Protein AF-A0A1Q3DV43-F1 (afdb_monomer_lite)

Organism: Lentinula edodes (NCBI:txid5353)

Secondary structure (DSSP, 8-state):
-PPPPPHHHHHHHHHTSPP--STT-HHHHHHHHHHTT-HHHHHHTT-HHHHHHHHHHH-----HHHHHHHHHHTTT-HHHHHHHHHHHHHHHHHHHHHHHH-STTHHHHHHHHHTTGGGGHHHHHHHTT---TTSS------S------HHHHHHHHHHHHHHHHHHHHHHHHHHHTT-TTS-HHHHHHGGGGGGT--HHHHHHHHHHHHHHHHHHHHHTT---STTSTT--HHHHHHHHHHHHHHTT--PPP-SSS---EEE--S-TTS--EEE-TTSSS-EEETTTHHHHHHHTTT--GGGGGGTSSPPPHHHHHHHHHHHHHHHTTSTTS-HHHHHHHHHHHHHHHHHHH--GGGHHHHHHH--HHHIIIIIIIIIHHHTTT-HHHHHHHHHHHHHHHHHHHHHHH------SSSS----TT-EEEETTT--EEEEEEEESS--S-HHHHHHTTGGGSTTTTSS-EEEEEETTS-EEEEEGGGEEE-TT--HHHHHHHHHH-TTHHHH-----PPP-----------------------PPPPPP-----------------------------PPPPPPPPP-----------------PPPSS-EEEEEEEEGGGTEEEEEES---SS-PPPSEEEEEEE-TT-TT-EEEEEEESSTTSPEEEEEEE--TT-SSPPEEEETTEEEEHHHHEEEPTTSSEEEE--TT----EEEE-TTTTS-EEEESSSS--GGGEEEEEE---S---TTS--PPPEEEE-TTGGGGHHHHHHHHHHHHHHHH--

Radius of gyration: 36.52 Å; chains: 1; bounding box: 99×92×123 Å

pLDDT: mean 77.63, std 21.41, range [22.72, 97.81]

Foldseek 3Di:
DPPDDDLVVLLVVLLVQAADQAPPRPSVVVLVVLLVPDDSSVVSSQQQVSLVNNCVRNQVWADPVVLVVQCVVCVNRSVSSVVVLVVVLVLLVVLLCCLQAALFCNLVSLQVNLVRQRSNQSSLCSQLVPPPPPPDDPPDPDDDPDPRFPLSNLSSLLSLLLSLLLVLLQLLLCVLVVNQPRDLLQNVLSLCSLVSDDSVVSVVVVVVLVVVLVVQCVVVVADPDPPDPRHDPQVSQLSSLVSCVVVVDAFLDDDPDGDWDWDDDPDPVDDTWIAPSHDPDGIGGPPPRQQVVCVVVVHHPVCSVVPPDDDDNLVVQLVVLVSLVVCLPPPPDDPVVNLSSQLSSLLSCCLNPVDLLSLVVNLVSDALSNLSGNQLNRSLVSSPPNVVSSVSSVVSSVVRNVVSSVVSPDDADPDPPPADDDDQQWWWAFQPPRFIKGFLHKDQFDPDDPVVLVVVVQCVQPCRRNHMWTFIATLQRDTDIGGPSRTGTPPPDDPVRVVSSCVSHVCSSVSPGNPDDDDPPPPPDDDDDDDDDDDDDDDDDDDDDDDDDDDDDDDDDDDDDDDDDDDDDDDDDDDDDDDDDDDDDDDDDDDDDDDDDPDDPPPPQDPWKFKWFFADDPVQQWTFTATPDDPPDPDQGQWIWHWDAPPVQRQKIKIWIAGRDDPHDTQWIWIDHQPSDPDQTWIGHPNDIDRCCVQWPDDPPFLKIWGHDPPDPFIKIWHDPVVQQKIWIFRDPPPDPVRTAKIWGCDPDDDDPPDDDDGTMIIGGSNNVVVVSSCVVNVVVSVVVVVSD

Structure (mmCIF, N/CA/C/O backbone):
data_AF-A0A1Q3DV43-F1
#
_entry.id   AF-A0A1Q3DV43-F1
#
loop_
_atom_site.group_PDB
_atom_site.id
_atom_site.type_symbol
_atom_site.label_atom_id
_atom_site.label_alt_id
_atom_site.label_comp_id
_atom_site.label_asym_id
_atom_site.label_entity_id
_atom_site.label_seq_id
_atom_site.pdbx_PDB_ins_code
_atom_site.Cartn_x
_atom_site.Cartn_y
_atom_site.Cartn_z
_atom_site.occupancy
_atom_site.B_iso_or_equiv
_atom_site.auth_seq_id
_atom_site.auth_comp_id
_atom_site.auth_asym_id
_atom_site.auth_atom_id
_atom_site.pdbx_PDB_model_num
ATOM 1 N N . MET A 1 1 ? -45.511 12.039 -45.034 1.00 40.31 1 MET A N 1
ATOM 2 C CA . MET A 1 1 ? -44.792 12.612 -43.877 1.00 40.31 1 MET A CA 1
ATOM 3 C C . MET A 1 1 ? -45.133 11.762 -42.671 1.00 40.31 1 MET A C 1
ATOM 5 O O . MET A 1 1 ? -46.310 11.654 -42.360 1.00 40.31 1 MET A O 1
ATOM 9 N N . VAL A 1 2 ? -44.156 11.096 -42.056 1.00 40.94 2 VAL A N 1
ATOM 10 C CA . VAL A 1 2 ? -44.375 10.449 -40.751 1.00 40.94 2 VAL A CA 1
ATOM 11 C C . VAL A 1 2 ? -44.588 11.582 -39.735 1.00 40.94 2 VAL A C 1
ATOM 13 O O . VAL A 1 2 ? -43.792 12.524 -39.760 1.00 40.94 2 VAL A O 1
ATOM 16 N N . PRO A 1 3 ? -45.652 11.574 -38.912 1.00 54.53 3 PRO A N 1
ATOM 17 C CA . PRO A 1 3 ? -45.857 12.619 -37.914 1.00 54.53 3 PRO A CA 1
ATOM 18 C C . PRO A 1 3 ? -44.654 12.661 -36.966 1.00 54.53 3 PRO A C 1
ATOM 20 O O . PRO A 1 3 ? -44.199 11.620 -36.490 1.00 54.53 3 PRO A O 1
ATOM 23 N N . SER A 1 4 ? -44.109 13.855 -36.719 1.00 72.25 4 SER A N 1
ATOM 24 C CA . SER A 1 4 ? -43.036 14.030 -35.741 1.00 72.25 4 SER A CA 1
ATOM 25 C C . SER A 1 4 ? -43.563 13.622 -34.370 1.00 72.25 4 SER A C 1
ATOM 27 O O . SER A 1 4 ? -44.559 14.182 -33.906 1.00 72.25 4 SER A O 1
ATOM 29 N N . LEU A 1 5 ? -42.916 12.643 -33.739 1.00 82.06 5 LEU A N 1
ATOM 30 C CA . LEU A 1 5 ? -43.248 12.240 -32.376 1.00 82.06 5 LEU A CA 1
ATOM 31 C C . LEU A 1 5 ? -43.196 13.470 -31.450 1.00 82.06 5 LEU A C 1
ATOM 33 O O . LEU A 1 5 ? -42.259 14.260 -31.578 1.00 82.06 5 LEU A O 1
ATOM 37 N N . PRO A 1 6 ? -44.162 13.645 -30.532 1.00 89.38 6 PRO A N 1
ATOM 38 C CA . PRO A 1 6 ? -44.110 14.711 -29.536 1.00 89.38 6 PRO A CA 1
ATOM 39 C C . PRO A 1 6 ? -42.830 14.646 -28.694 1.00 89.38 6 PRO A C 1
ATOM 41 O O . PRO A 1 6 ? -42.281 13.561 -28.480 1.00 89.38 6 PRO A O 1
ATOM 44 N N . LEU A 1 7 ? -42.394 15.796 -28.168 1.00 88.12 7 LEU A N 1
ATOM 45 C CA . LEU A 1 7 ? -41.196 15.898 -27.328 1.00 88.12 7 LEU A CA 1
ATOM 46 C C . LEU A 1 7 ? -41.232 14.890 -26.169 1.00 88.12 7 LEU A C 1
ATOM 48 O O . LEU A 1 7 ? -40.275 14.145 -25.990 1.00 88.12 7 LEU A O 1
ATOM 52 N N . ASP A 1 8 ? -42.358 14.786 -25.462 1.00 89.19 8 ASP A N 1
ATOM 53 C CA . ASP A 1 8 ? -42.520 13.869 -24.324 1.00 89.19 8 ASP A CA 1
ATOM 54 C C . ASP A 1 8 ? -42.320 12.396 -24.709 1.00 89.19 8 ASP A C 1
ATOM 56 O O . ASP A 1 8 ? -41.746 11.615 -23.949 1.00 89.19 8 ASP A O 1
ATOM 60 N N . VAL A 1 9 ? -42.734 12.013 -25.923 1.00 90.25 9 VAL A N 1
ATOM 61 C CA . VAL A 1 9 ? -42.549 10.650 -26.438 1.00 90.25 9 VAL A CA 1
ATOM 62 C C . VAL A 1 9 ? -41.079 10.398 -26.762 1.00 90.25 9 VAL A C 1
ATOM 64 O O . VAL A 1 9 ? -40.551 9.344 -26.418 1.00 90.25 9 VAL A O 1
ATOM 67 N N . LEU A 1 10 ? -40.388 11.368 -27.368 1.00 89.88 10 LEU A N 1
ATOM 68 C CA . LEU A 1 10 ? -38.948 11.267 -27.631 1.00 89.88 10 LEU A CA 1
ATOM 69 C C . LEU A 1 10 ? -38.138 11.187 -26.338 1.00 89.88 10 LEU A C 1
ATOM 71 O O . LEU A 1 10 ? -37.219 10.380 -26.240 1.00 89.88 10 LEU A O 1
ATOM 75 N N . VAL A 1 11 ? -38.508 11.976 -25.334 1.00 90.88 11 VAL A N 1
ATOM 76 C CA . VAL A 1 11 ? -37.910 11.924 -23.999 1.00 90.88 11 VAL A CA 1
ATOM 77 C C . VAL A 1 11 ? -38.107 10.541 -23.391 1.00 90.88 11 VAL A C 1
ATOM 79 O O . VAL A 1 11 ? -37.136 9.928 -22.953 1.00 90.88 11 VAL A O 1
ATOM 82 N N . HIS A 1 12 ? -39.331 10.006 -23.432 1.00 91.56 12 HIS A N 1
ATOM 83 C CA . HIS A 1 12 ? -39.619 8.672 -22.915 1.00 91.56 12 HIS A CA 1
ATOM 84 C C . HIS A 1 12 ? -38.828 7.575 -23.641 1.00 91.56 12 HIS A C 1
ATOM 86 O O . HIS A 1 12 ? -38.347 6.654 -22.987 1.00 91.56 12 HIS A O 1
ATOM 92 N N . ILE A 1 13 ? -38.636 7.694 -24.962 1.00 91.31 13 ILE A N 1
ATOM 93 C CA . ILE A 1 13 ? -37.785 6.792 -25.754 1.00 91.31 13 ILE A CA 1
ATOM 94 C C . ILE A 1 13 ? -36.325 6.879 -25.297 1.00 91.31 13 ILE A C 1
ATOM 96 O O . ILE A 1 13 ? -35.699 5.845 -25.074 1.00 91.31 13 ILE A O 1
ATOM 100 N N . LEU A 1 14 ? -35.779 8.088 -25.130 1.00 91.06 14 LEU A N 1
ATOM 101 C CA . LEU A 1 14 ? -34.397 8.263 -24.678 1.00 91.06 14 LEU A CA 1
ATOM 102 C C . LEU A 1 14 ? -34.182 7.720 -23.257 1.00 91.06 14 LEU A C 1
ATOM 104 O O . LEU A 1 14 ? -33.127 7.155 -22.994 1.00 91.06 14 LEU A O 1
ATOM 108 N N . TYR A 1 15 ? -35.185 7.793 -22.375 1.00 91.00 15 TYR A N 1
ATOM 109 C CA . TYR A 1 15 ? -35.143 7.169 -21.045 1.00 91.00 15 TYR A CA 1
ATOM 110 C C . TYR A 1 15 ? -35.085 5.635 -21.067 1.00 91.00 15 TYR A C 1
ATOM 112 O O . TYR A 1 15 ? -34.677 5.036 -20.075 1.00 91.00 15 TYR A O 1
ATOM 120 N N . GLN A 1 16 ? -35.471 4.983 -22.170 1.00 90.94 16 GLN A N 1
ATOM 121 C CA . GLN A 1 16 ? -35.326 3.527 -22.308 1.00 90.94 16 GLN A CA 1
ATOM 122 C C . GLN A 1 16 ? -33.887 3.106 -22.635 1.00 90.94 16 GLN A C 1
ATOM 124 O O . GLN A 1 16 ? -33.579 1.913 -22.615 1.00 90.94 16 GLN A O 1
ATOM 129 N N . ILE A 1 17 ? -32.998 4.052 -22.959 1.00 88.81 17 ILE A N 1
ATOM 130 C CA . ILE A 1 17 ? -31.595 3.754 -23.238 1.00 88.81 17 ILE A CA 1
ATOM 131 C C . ILE A 1 17 ? -30.898 3.421 -21.906 1.00 88.81 17 ILE A C 1
ATOM 133 O O . ILE A 1 17 ? -30.804 4.282 -21.032 1.00 88.81 17 ILE A O 1
ATOM 137 N N . PRO A 1 18 ? -30.371 2.196 -21.726 1.00 88.12 18 PRO A N 1
ATOM 138 C CA . PRO A 1 18 ? -29.848 1.772 -20.435 1.00 88.12 18 PRO A CA 1
ATOM 139 C C . PRO A 1 18 ? -28.555 2.522 -20.080 1.00 88.12 18 PRO A C 1
ATOM 141 O O . PRO A 1 18 ? -27.679 2.675 -20.940 1.00 88.12 18 PRO A O 1
ATOM 144 N N . PRO A 1 19 ? -28.365 2.956 -18.825 1.00 86.88 19 PRO A N 1
ATOM 145 C CA . PRO A 1 19 ? -27.087 3.494 -18.385 1.00 86.88 19 PRO A CA 1
ATOM 146 C C . PRO A 1 19 ? -26.005 2.405 -18.357 1.00 86.88 19 PRO A C 1
ATOM 148 O O . PRO A 1 19 ? -26.285 1.240 -18.083 1.00 86.88 19 PRO A O 1
ATOM 151 N N . SER A 1 20 ? -24.756 2.774 -18.656 1.00 83.00 20 SER A N 1
ATOM 152 C CA . SER A 1 20 ? -23.615 1.849 -18.651 1.00 83.00 20 SER A CA 1
ATOM 153 C C . SER A 1 20 ? -22.357 2.544 -18.123 1.00 83.00 20 SER A C 1
ATOM 155 O O . SER A 1 20 ? -22.165 3.748 -18.321 1.00 83.00 20 SER A O 1
ATOM 157 N N . ARG A 1 21 ? -21.517 1.766 -17.427 1.00 81.06 21 ARG A N 1
ATOM 158 C CA . ARG A 1 21 ? -20.195 2.184 -16.931 1.00 81.06 21 ARG A CA 1
ATOM 159 C C . ARG A 1 21 ? -19.123 2.155 -18.016 1.00 81.06 21 ARG A C 1
ATOM 161 O O . ARG A 1 21 ? -18.075 2.760 -17.832 1.00 81.06 21 ARG A O 1
ATOM 168 N N . ASP A 1 22 ? -19.352 1.497 -19.145 1.00 73.25 22 ASP A N 1
ATOM 169 C CA . ASP A 1 22 ? -18.291 1.236 -20.117 1.00 73.25 22 ASP A CA 1
ATOM 170 C C . ASP A 1 22 ? -17.782 2.524 -20.770 1.00 73.25 22 ASP A C 1
ATOM 172 O O . ASP A 1 22 ? -18.545 3.456 -21.043 1.00 73.25 22 ASP A O 1
ATOM 176 N N . LEU A 1 23 ? -16.472 2.574 -21.039 1.00 61.72 23 LEU A N 1
ATOM 177 C CA . LEU A 1 23 ? -15.808 3.695 -21.722 1.00 61.72 23 LEU A CA 1
ATOM 178 C C . LEU A 1 23 ? -16.489 4.043 -23.059 1.00 61.72 23 LEU A C 1
ATOM 180 O O . LEU A 1 23 ? -16.610 5.218 -23.422 1.00 61.72 23 LEU A O 1
ATOM 184 N N . ASP A 1 24 ? -16.974 2.991 -23.721 1.00 61.47 24 ASP A N 1
ATOM 185 C CA . ASP A 1 24 ? -17.578 2.969 -25.046 1.00 61.47 24 ASP A CA 1
ATOM 186 C C . ASP A 1 24 ? -19.083 2.696 -24.991 1.00 61.47 24 ASP A C 1
ATOM 188 O O . ASP A 1 24 ? -19.646 2.079 -25.892 1.00 61.47 24 ASP A O 1
ATOM 192 N N . SER A 1 25 ? -19.750 3.175 -23.935 1.00 68.81 25 SER A N 1
ATOM 193 C CA . SER A 1 25 ? -21.193 3.028 -23.767 1.00 68.81 25 SER A CA 1
ATOM 194 C C . SER A 1 25 ? -21.951 3.479 -25.025 1.00 68.81 25 SER A C 1
ATOM 196 O O . SER A 1 25 ? -22.113 4.677 -25.294 1.00 68.81 25 SER A O 1
ATOM 198 N N . ILE A 1 26 ? -22.435 2.499 -25.798 1.00 79.50 26 ILE A N 1
ATOM 199 C CA . ILE A 1 26 ? -23.274 2.696 -26.989 1.00 79.50 26 ILE A CA 1
ATOM 200 C C . ILE A 1 26 ? -24.463 3.590 -26.626 1.00 79.50 26 ILE A C 1
ATOM 202 O O . ILE A 1 26 ? -24.844 4.459 -27.408 1.00 79.50 26 ILE A O 1
ATOM 206 N N . SER A 1 27 ? -24.980 3.446 -25.406 1.00 86.31 27 SER A N 1
ATOM 207 C CA . SER A 1 27 ? -26.044 4.257 -24.828 1.00 86.31 27 SER A CA 1
ATOM 208 C C . SER A 1 27 ? -25.761 5.756 -24.890 1.00 86.31 27 SER A C 1
ATOM 210 O O . SER A 1 27 ? -26.508 6.509 -25.511 1.00 86.31 27 SER A O 1
ATOM 212 N N . VAL A 1 28 ? -24.649 6.206 -24.305 1.00 87.94 28 VAL A N 1
ATOM 213 C CA . VAL A 1 28 ? -24.319 7.639 -24.253 1.00 87.94 28 VAL A CA 1
ATOM 214 C C . VAL A 1 28 ? -23.995 8.172 -25.645 1.00 87.94 28 VAL A C 1
ATOM 216 O O . VAL A 1 28 ? -24.429 9.269 -25.997 1.00 87.94 28 VAL A O 1
ATOM 219 N N . ARG A 1 29 ? -23.299 7.383 -26.477 1.00 87.81 29 ARG A N 1
ATOM 220 C CA . ARG A 1 29 ? -23.066 7.740 -27.886 1.00 87.81 29 ARG A CA 1
ATOM 221 C C . ARG A 1 29 ? -24.382 7.927 -28.634 1.00 87.81 29 ARG A C 1
ATOM 223 O O . ARG A 1 29 ? -24.513 8.900 -29.366 1.00 87.81 29 ARG A O 1
ATOM 230 N N . THR A 1 30 ? -25.359 7.050 -28.412 1.00 90.00 30 THR A N 1
ATOM 231 C CA . THR A 1 30 ? -26.688 7.133 -29.031 1.00 90.00 30 THR A CA 1
ATOM 232 C C . THR A 1 30 ? -27.394 8.426 -28.635 1.00 90.00 30 THR A C 1
ATOM 234 O O . THR A 1 30 ? -27.840 9.157 -29.513 1.00 90.00 30 THR A O 1
ATOM 237 N N . ILE A 1 31 ? -27.412 8.778 -27.345 1.00 91.38 31 ILE A N 1
ATOM 238 C CA . ILE A 1 31 ? -28.030 10.028 -26.864 1.00 91.38 31 ILE A CA 1
ATOM 239 C C . ILE A 1 31 ? -27.351 11.259 -27.485 1.00 91.38 31 ILE A C 1
ATOM 241 O O . ILE A 1 31 ? -28.027 12.189 -27.934 1.00 91.38 31 ILE A O 1
ATOM 245 N N . VAL A 1 32 ? -26.015 11.263 -27.559 1.00 90.12 32 VAL A N 1
ATOM 246 C CA . VAL A 1 32 ? -25.258 12.346 -28.206 1.00 90.12 32 VAL A CA 1
ATOM 247 C C . VAL A 1 32 ? -25.590 12.426 -29.695 1.00 90.12 32 VAL A C 1
ATOM 249 O O . VAL A 1 32 ? -25.884 13.515 -30.179 1.00 90.12 32 VAL A O 1
ATOM 252 N N . GLN A 1 33 ? -25.616 11.303 -30.415 1.00 91.25 33 GLN A N 1
ATOM 253 C CA . GLN A 1 33 ? -25.969 11.279 -31.838 1.00 91.25 33 GLN A CA 1
ATOM 254 C C . GLN A 1 33 ? -27.402 11.762 -32.076 1.00 91.25 33 GLN A C 1
ATOM 256 O O . GLN A 1 33 ? -27.610 12.601 -32.948 1.00 91.25 33 GLN A O 1
ATOM 261 N N . CYS A 1 34 ? -28.370 11.347 -31.250 1.00 90.62 34 CYS A N 1
ATOM 262 C CA . CYS A 1 34 ? -29.734 11.877 -31.277 1.00 90.62 34 CYS A CA 1
ATOM 263 C C . CYS A 1 34 ? -29.728 13.409 -31.184 1.00 90.62 34 CYS A C 1
ATOM 265 O O . CYS A 1 34 ? -30.357 14.072 -32.006 1.00 90.62 34 CYS A O 1
ATOM 267 N N . SER A 1 35 ? -28.944 13.991 -30.272 1.00 91.19 35 SER A N 1
ATOM 268 C CA . SER A 1 35 ? -28.867 15.451 -30.118 1.00 91.19 35 SER A CA 1
ATOM 269 C C . SER A 1 35 ? -28.347 16.209 -31.355 1.00 91.19 35 SER A C 1
ATOM 271 O O . SER A 1 35 ? -28.596 17.410 -31.497 1.00 91.19 35 SER A O 1
ATOM 273 N N . LEU A 1 36 ? -27.650 15.511 -32.259 1.00 91.94 36 LEU A N 1
ATOM 274 C CA . LEU A 1 36 ? -27.108 16.055 -33.506 1.00 91.94 36 LEU A CA 1
ATOM 275 C C . LEU A 1 36 ? -28.077 15.933 -34.695 1.00 91.94 36 LEU A C 1
ATOM 277 O O . LEU A 1 36 ? -27.803 16.501 -35.747 1.00 91.94 36 LEU A O 1
ATOM 281 N N . THR A 1 37 ? -29.206 15.233 -34.541 1.00 89.88 37 THR A N 1
ATOM 282 C CA . THR A 1 37 ? -30.134 14.942 -35.653 1.00 89.88 37 THR A CA 1
ATOM 283 C C . THR A 1 37 ? -31.034 16.121 -36.040 1.00 89.88 37 THR A C 1
ATOM 285 O O . THR A 1 37 ? -31.068 16.510 -37.204 1.00 89.88 37 THR A O 1
ATOM 288 N N . ASN A 1 38 ? -31.783 16.694 -35.092 1.00 88.69 38 ASN A N 1
ATOM 289 C CA . ASN A 1 38 ? -32.660 17.851 -35.294 1.00 88.69 38 ASN A CA 1
ATOM 290 C C . ASN A 1 38 ? -32.921 18.601 -33.972 1.00 88.69 38 ASN A C 1
ATOM 292 O O . ASN A 1 38 ? -32.460 18.181 -32.909 1.00 88.69 38 ASN A O 1
ATOM 296 N N . THR A 1 39 ? -33.647 19.722 -34.034 1.00 90.00 39 THR A N 1
ATOM 297 C CA . THR A 1 39 ? -33.955 20.572 -32.868 1.00 90.00 39 THR A CA 1
ATOM 298 C C . THR A 1 39 ? -34.746 19.835 -31.788 1.00 90.00 39 THR A C 1
ATOM 300 O O . THR A 1 39 ? -34.383 19.915 -30.620 1.00 90.00 39 THR A O 1
ATOM 303 N N . LEU A 1 40 ? -35.752 19.047 -32.171 1.00 90.50 40 LEU A N 1
ATOM 304 C CA . LEU A 1 40 ? -36.616 18.334 -31.231 1.00 90.50 40 LEU A CA 1
ATOM 305 C C . LEU A 1 40 ? -35.863 17.231 -30.463 1.00 90.50 40 LEU A C 1
ATOM 307 O O . LEU A 1 40 ? -35.984 17.121 -29.246 1.00 90.50 40 LEU A O 1
ATOM 311 N N . PHE A 1 41 ? -35.012 16.451 -31.139 1.00 91.00 41 PHE A N 1
ATOM 312 C CA . PHE A 1 41 ? -34.128 15.491 -30.467 1.00 91.00 41 PHE A CA 1
ATOM 313 C C . PHE A 1 41 ? -33.038 16.175 -29.640 1.00 91.00 41 PHE A C 1
ATOM 315 O O . PHE A 1 41 ? -32.625 15.636 -28.613 1.00 91.00 41 PHE A O 1
ATOM 322 N N . ARG A 1 42 ? -32.552 17.346 -30.066 1.00 92.94 42 ARG A N 1
ATOM 323 C CA . ARG A 1 42 ? -31.593 18.135 -29.284 1.00 92.94 42 ARG A CA 1
ATOM 324 C C . ARG A 1 42 ? -32.200 18.585 -27.962 1.00 92.94 42 ARG A C 1
ATOM 326 O O . ARG A 1 42 ? -31.528 18.464 -26.941 1.00 92.94 42 ARG A O 1
ATOM 333 N N . GLU A 1 43 ? -33.443 19.055 -27.987 1.00 92.44 43 GLU A N 1
ATOM 334 C CA . GLU A 1 43 ? -34.212 19.415 -26.794 1.00 92.44 43 GLU A CA 1
ATOM 335 C C . GLU A 1 43 ? -34.456 18.189 -25.905 1.00 92.44 43 GLU A C 1
ATOM 337 O O . GLU A 1 43 ? -34.114 18.222 -24.722 1.00 92.44 43 GLU A O 1
ATOM 342 N N . ALA A 1 44 ? -34.913 17.069 -26.476 1.00 92.38 44 ALA A N 1
ATOM 343 C CA . ALA A 1 44 ? -35.125 15.825 -25.730 1.00 92.38 44 ALA A CA 1
ATOM 344 C C . ALA A 1 44 ? -33.836 15.319 -25.049 1.00 92.38 44 ALA A C 1
ATOM 346 O O . ALA A 1 44 ? -33.826 15.000 -23.861 1.00 92.38 44 ALA A O 1
ATOM 347 N N . ALA A 1 45 ? -32.712 15.309 -25.773 1.00 93.38 45 ALA A N 1
ATOM 348 C CA . ALA A 1 45 ? -31.405 14.891 -25.264 1.00 93.38 45 ALA A CA 1
ATOM 349 C C . ALA A 1 45 ? -30.722 15.948 -24.368 1.00 93.38 45 ALA A C 1
ATOM 351 O O . ALA A 1 45 ? -29.613 15.727 -23.866 1.00 93.38 45 ALA A O 1
ATOM 352 N N . ALA A 1 46 ? -31.316 17.131 -24.187 1.00 91.94 46 ALA A N 1
ATOM 353 C CA . ALA A 1 46 ? -30.820 18.160 -23.276 1.00 91.94 46 ALA A CA 1
ATOM 354 C C . ALA A 1 46 ? -31.409 18.057 -21.862 1.00 91.94 46 ALA A C 1
ATOM 356 O O . ALA A 1 46 ? -30.879 18.708 -20.962 1.00 91.94 46 ALA A O 1
ATOM 357 N N . ILE A 1 47 ? -32.435 17.225 -21.646 1.00 92.81 47 ILE A N 1
ATOM 358 C CA . ILE A 1 47 ? -33.106 17.093 -20.347 1.00 92.81 47 ILE A CA 1
ATOM 359 C C . ILE A 1 47 ? -32.132 16.596 -19.270 1.00 92.81 47 ILE A C 1
ATOM 361 O O . ILE A 1 47 ? -31.628 15.479 -19.384 1.00 92.81 47 ILE A O 1
ATOM 365 N N . PRO A 1 48 ? -31.891 17.359 -18.185 1.00 92.62 48 PRO A N 1
ATOM 366 C CA . PRO A 1 48 ? -30.920 16.977 -17.159 1.00 92.62 48 PRO A CA 1
ATOM 367 C C . PRO A 1 48 ? -31.223 15.629 -16.493 1.00 92.62 48 PRO A C 1
ATOM 369 O O . PRO A 1 48 ? -30.321 14.821 -16.304 1.00 92.62 48 PRO A O 1
ATOM 372 N N . ALA A 1 49 ? -32.487 15.344 -16.181 1.00 90.69 49 ALA A N 1
ATOM 373 C CA . ALA A 1 49 ? -32.869 14.111 -15.493 1.00 90.69 49 ALA A CA 1
ATOM 374 C C . ALA A 1 49 ? -32.576 12.831 -16.307 1.00 90.69 49 ALA A C 1
ATOM 376 O O . ALA A 1 49 ? -32.403 11.772 -15.709 1.00 90.69 49 ALA A O 1
ATOM 377 N N . LEU A 1 50 ? -32.458 12.917 -17.641 1.00 91.50 50 LEU A N 1
ATOM 378 C CA . LEU A 1 50 ? -31.975 11.812 -18.477 1.00 91.50 50 LEU A CA 1
ATOM 379 C C . LEU A 1 50 ? -30.519 11.475 -18.123 1.00 91.50 50 LEU A C 1
ATOM 381 O O . LEU A 1 50 ? -30.162 10.323 -17.904 1.00 91.50 50 LEU A O 1
ATOM 385 N N . TRP A 1 51 ? -29.675 12.501 -18.001 1.00 93.75 51 TRP A N 1
ATOM 386 C CA . TRP A 1 51 ? -28.242 12.355 -17.741 1.00 93.75 51 TRP A CA 1
ATOM 387 C C . TRP A 1 51 ? -27.918 11.950 -16.303 1.00 93.75 51 TRP A C 1
ATOM 389 O O . TRP A 1 51 ? -26.855 11.380 -16.074 1.00 93.75 51 TRP A O 1
ATOM 399 N N . GLN A 1 52 ? -28.819 12.190 -15.345 1.00 94.12 52 GLN A N 1
ATOM 400 C CA . GLN A 1 52 ? -28.626 11.806 -13.944 1.00 94.12 52 GLN A CA 1
ATOM 401 C C . GLN A 1 52 ? -28.360 10.303 -13.788 1.00 94.12 52 GLN A C 1
ATOM 403 O O . GLN A 1 52 ? -27.413 9.915 -13.108 1.00 94.12 52 GLN A O 1
ATOM 408 N N . GLN A 1 53 ? -29.156 9.458 -14.450 1.00 90.12 53 GLN A N 1
ATOM 409 C CA . GLN A 1 53 ? -29.012 8.001 -14.365 1.00 90.12 53 GLN A CA 1
ATOM 410 C C . GLN A 1 53 ? -27.679 7.534 -14.964 1.00 90.12 53 GLN A C 1
ATOM 412 O O . GLN A 1 53 ? -26.980 6.715 -14.371 1.00 90.12 53 GLN A O 1
ATOM 417 N N . HIS A 1 54 ? -27.281 8.104 -16.106 1.00 91.00 54 HIS A N 1
ATOM 418 C CA . HIS A 1 54 ? -25.979 7.823 -16.716 1.00 91.00 54 HIS A CA 1
ATOM 419 C C . HIS A 1 54 ? -24.815 8.289 -15.837 1.00 91.00 54 HIS A C 1
ATOM 421 O O . HIS A 1 54 ? -23.812 7.585 -15.732 1.00 91.00 54 HIS A O 1
ATOM 427 N N . TYR A 1 55 ? -24.953 9.448 -15.188 1.00 93.50 55 TYR A N 1
ATOM 428 C CA . TYR A 1 55 ? -23.951 9.985 -14.275 1.00 93.50 55 TYR A CA 1
ATOM 429 C C . TYR A 1 55 ? -23.742 9.072 -13.070 1.00 93.50 55 TYR A C 1
ATOM 431 O O . TYR A 1 55 ? -22.622 8.644 -12.828 1.00 93.50 55 TYR A O 1
ATOM 439 N N . GLN A 1 56 ? -24.819 8.728 -12.362 1.00 92.25 56 GLN A N 1
ATOM 440 C CA . GLN A 1 56 ? -24.767 7.929 -11.135 1.00 92.25 56 GLN A CA 1
ATOM 441 C C . GLN A 1 56 ? -24.280 6.496 -11.373 1.00 92.25 56 GLN A C 1
ATOM 443 O O . GLN A 1 56 ? -23.631 5.916 -10.511 1.00 92.25 56 GLN A O 1
ATOM 448 N N . VAL A 1 57 ? -24.573 5.916 -12.541 1.00 90.00 57 VAL A N 1
ATOM 449 C CA . VAL A 1 57 ? -24.055 4.588 -12.897 1.00 90.00 57 VAL A CA 1
ATOM 450 C C . VAL A 1 57 ? -22.566 4.653 -13.234 1.00 90.00 57 VAL A C 1
ATOM 452 O O . VAL A 1 57 ? -21.798 3.789 -12.808 1.00 90.00 57 VAL A O 1
ATOM 455 N N . ARG A 1 58 ? -22.132 5.670 -13.990 1.00 90.31 58 ARG A N 1
ATOM 456 C CA . ARG A 1 58 ? -20.737 5.792 -14.431 1.00 90.31 58 ARG A CA 1
ATOM 457 C C . ARG A 1 58 ? -19.788 6.263 -13.328 1.00 90.31 58 ARG A C 1
ATOM 459 O O . ARG A 1 58 ? -18.668 5.768 -13.269 1.00 90.31 58 ARG A O 1
ATOM 466 N N . TYR A 1 59 ? -20.213 7.204 -12.496 1.00 92.75 59 TYR A N 1
ATOM 467 C CA . TYR A 1 59 ? -19.371 7.856 -11.498 1.00 92.75 59 TYR A CA 1
ATOM 468 C C . TYR A 1 59 ? -19.856 7.497 -10.099 1.00 92.75 59 TYR A C 1
ATOM 470 O O . TYR A 1 59 ? -20.844 8.048 -9.617 1.00 92.75 59 TYR A O 1
ATOM 478 N N . LEU A 1 60 ? -19.167 6.543 -9.476 1.00 91.69 60 LEU A N 1
ATOM 479 C CA . LEU A 1 60 ? -19.452 6.092 -8.113 1.00 91.69 60 LEU A CA 1
ATOM 480 C C . LEU A 1 60 ? -18.591 6.832 -7.095 1.00 91.69 60 LEU A C 1
ATOM 482 O O . LEU A 1 60 ? -18.984 6.949 -5.939 1.00 91.69 60 LEU A O 1
ATOM 486 N N . HIS A 1 61 ? -17.438 7.332 -7.536 1.00 93.06 61 HIS A N 1
ATOM 487 C CA . HIS A 1 61 ? -16.435 7.944 -6.689 1.00 93.06 61 HIS A CA 1
ATOM 488 C C . HIS A 1 61 ? -16.117 9.351 -7.205 1.00 93.06 61 HIS A C 1
ATOM 490 O O . HIS A 1 61 ? -16.053 9.616 -8.414 1.00 93.06 61 HIS A O 1
ATOM 496 N N . ALA A 1 62 ? -15.940 10.280 -6.274 1.00 93.81 62 ALA A N 1
ATOM 497 C CA . ALA A 1 62 ? -15.579 11.657 -6.569 1.00 93.81 62 ALA A CA 1
ATOM 498 C C . ALA A 1 62 ? -14.928 12.297 -5.346 1.00 93.81 62 ALA A C 1
ATOM 500 O O . ALA A 1 62 ? -15.198 11.917 -4.206 1.00 93.81 62 ALA A O 1
ATOM 501 N N . ASN A 1 63 ? -14.111 13.320 -5.580 1.00 93.50 63 ASN A N 1
ATOM 502 C CA . ASN A 1 63 ? -13.671 14.182 -4.489 1.00 93.50 63 ASN A CA 1
ATOM 503 C C . ASN A 1 63 ? -14.849 15.069 -4.061 1.00 93.50 63 ASN A C 1
ATOM 505 O O . ASN A 1 63 ? -15.369 15.815 -4.892 1.00 93.50 63 ASN A O 1
ATOM 509 N N . GLU A 1 64 ? -15.248 15.046 -2.784 1.00 91.25 64 GLU A N 1
ATOM 510 C CA . GLU A 1 64 ? -16.421 15.801 -2.301 1.00 91.25 64 GLU A CA 1
ATOM 511 C C . GLU A 1 64 ? -16.353 17.298 -2.647 1.00 91.25 64 GLU A C 1
ATOM 513 O O . GLU A 1 64 ? -17.321 17.871 -3.148 1.00 91.25 64 GLU A O 1
ATOM 518 N N . ALA A 1 65 ? -15.188 17.924 -2.451 1.00 91.81 65 ALA A N 1
ATOM 519 C CA . ALA A 1 65 ? -14.979 19.337 -2.761 1.00 91.81 65 ALA A CA 1
ATOM 520 C C . ALA A 1 65 ? -15.112 19.631 -4.266 1.00 91.81 65 ALA A C 1
ATOM 522 O O . ALA A 1 65 ? -15.814 20.565 -4.661 1.00 91.81 65 ALA A O 1
ATOM 523 N N . SER A 1 66 ? -14.482 18.813 -5.117 1.00 94.00 66 SER A N 1
ATOM 524 C CA . SER A 1 66 ? -14.547 18.967 -6.576 1.00 94.00 66 SER A CA 1
ATOM 525 C C . SER A 1 66 ? -15.951 18.701 -7.114 1.00 94.00 66 SER A C 1
ATOM 527 O O . SER A 1 66 ? -16.385 19.358 -8.059 1.00 94.00 66 SER A O 1
ATOM 529 N N . GLU A 1 67 ? -16.686 17.770 -6.507 1.00 95.19 67 GLU A N 1
ATOM 530 C CA . GLU A 1 67 ? -18.073 17.482 -6.858 1.00 95.19 67 GLU A CA 1
ATOM 531 C C . GLU A 1 67 ? -19.007 18.633 -6.470 1.00 95.19 67 GLU A C 1
ATOM 533 O O . GLU A 1 67 ? -19.838 19.053 -7.279 1.00 95.19 67 GLU A O 1
ATOM 538 N N . GLY A 1 68 ? -18.823 19.202 -5.274 1.00 95.94 68 GLY A N 1
ATOM 539 C CA . GLY A 1 68 ? -19.530 20.403 -4.833 1.00 95.94 68 GLY A CA 1
ATOM 540 C C . GLY A 1 68 ? -19.285 21.594 -5.762 1.00 95.94 68 GLY A C 1
ATOM 541 O O . GLY A 1 68 ? -20.239 22.247 -6.191 1.00 95.94 68 GLY A O 1
ATOM 542 N N . GLN A 1 69 ? -18.026 21.825 -6.146 1.00 96.00 69 GLN A N 1
ATOM 543 C CA . GLN A 1 69 ? -17.656 22.873 -7.098 1.00 96.00 69 GLN A CA 1
ATOM 544 C C . GLN A 1 69 ? -18.293 22.645 -8.476 1.00 96.00 69 GLN A C 1
ATOM 546 O O . GLN A 1 69 ? -18.945 23.546 -9.003 1.00 96.00 69 GLN A O 1
ATOM 551 N N . ARG A 1 70 ? -18.192 21.431 -9.037 1.00 96.25 70 ARG A N 1
ATOM 552 C CA . ARG A 1 70 ? -18.839 21.088 -10.316 1.00 96.25 70 ARG A CA 1
ATOM 553 C C . ARG A 1 70 ? -20.342 21.319 -10.270 1.00 96.25 70 ARG A C 1
ATOM 555 O O . ARG A 1 70 ? -20.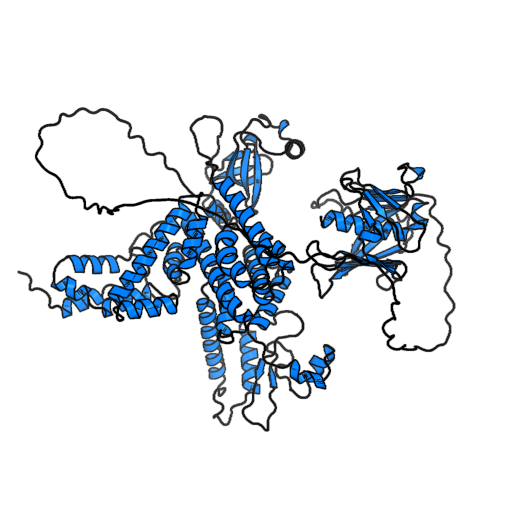917 21.838 -11.227 1.00 96.25 70 ARG A O 1
ATOM 562 N N . LYS A 1 71 ? -20.999 20.942 -9.172 1.00 96.12 71 LYS A N 1
ATOM 563 C CA . LYS A 1 71 ? -22.438 21.152 -8.995 1.00 96.12 71 LYS A CA 1
ATOM 564 C C . LYS A 1 71 ? -22.788 22.641 -8.974 1.00 96.12 71 LYS A C 1
ATOM 566 O O . LYS A 1 71 ? -23.784 23.019 -9.583 1.00 96.12 71 LYS A O 1
ATOM 571 N N . ALA A 1 72 ? -21.973 23.477 -8.331 1.00 96.25 72 ALA A N 1
ATOM 572 C CA . ALA A 1 72 ? -22.162 24.925 -8.321 1.00 96.25 72 ALA A CA 1
ATOM 573 C C . ALA A 1 72 ? -21.972 25.543 -9.719 1.00 96.25 72 ALA A C 1
ATOM 575 O O . ALA A 1 72 ? -22.861 26.234 -10.203 1.00 96.25 72 ALA A O 1
ATOM 576 N N . GLU A 1 73 ? -20.871 25.229 -10.409 1.00 96.38 73 GLU A N 1
ATOM 577 C CA . GLU A 1 73 ? -20.550 25.768 -11.745 1.00 96.38 73 GLU A CA 1
ATOM 578 C C . GLU A 1 73 ? -21.578 25.381 -12.818 1.00 96.38 73 GLU A C 1
ATOM 580 O O . GLU A 1 73 ? -21.817 26.118 -13.773 1.00 96.38 73 GLU A O 1
ATOM 585 N N . THR A 1 74 ? -22.204 24.215 -12.662 1.00 95.50 74 THR A N 1
ATOM 586 C CA . THR A 1 74 ? -23.197 23.693 -13.609 1.00 95.50 74 THR A CA 1
ATOM 587 C C . THR A 1 74 ? -24.640 23.973 -13.195 1.00 95.50 74 THR A C 1
ATOM 589 O O . THR A 1 74 ? -25.558 23.518 -13.881 1.00 95.50 74 THR A O 1
ATOM 592 N N . ASN A 1 75 ? -24.870 24.678 -12.079 1.00 94.62 75 ASN A N 1
ATOM 593 C CA . ASN A 1 75 ? -26.189 24.839 -11.453 1.00 94.62 75 ASN A CA 1
ATOM 594 C C . ASN A 1 75 ? -26.925 23.497 -11.244 1.00 94.62 75 ASN A C 1
ATOM 596 O O . ASN A 1 75 ? -28.139 23.400 -11.418 1.00 94.62 75 ASN A O 1
ATOM 600 N N . GLY A 1 76 ? -26.185 22.429 -10.932 1.00 92.44 76 GLY A N 1
ATOM 601 C CA . GLY A 1 76 ? -26.718 21.073 -10.768 1.00 92.44 76 GLY A CA 1
ATOM 602 C C . GLY A 1 76 ? -27.253 20.436 -12.055 1.00 92.44 76 GLY A C 1
ATOM 603 O O . GLY A 1 76 ? -27.997 19.456 -11.991 1.00 92.44 76 GLY A O 1
ATOM 604 N N . ASN A 1 77 ? -26.908 20.968 -13.230 1.00 95.62 77 ASN A N 1
ATOM 605 C CA . ASN A 1 77 ? -27.315 20.387 -14.501 1.00 95.62 77 ASN A CA 1
ATOM 606 C C . ASN A 1 77 ? -26.510 19.111 -14.792 1.00 95.62 77 ASN A C 1
ATOM 608 O O . ASN A 1 77 ? -25.359 19.166 -15.225 1.00 95.62 77 ASN A O 1
ATOM 612 N N . TRP A 1 78 ? -27.151 17.954 -14.625 1.00 95.62 78 TRP A N 1
ATOM 613 C CA . TRP A 1 78 ? -26.537 16.636 -14.815 1.00 95.62 78 TRP A CA 1
ATOM 614 C C . TRP A 1 78 ? -25.883 16.412 -16.184 1.00 95.62 78 TRP A C 1
ATOM 616 O O . TRP A 1 78 ? -24.881 15.705 -16.256 1.00 95.62 78 TRP A O 1
ATOM 626 N N . LYS A 1 79 ? -26.383 17.024 -17.269 1.00 93.69 79 LYS A N 1
ATOM 627 C CA . LYS A 1 79 ? -25.743 16.927 -18.594 1.00 93.69 79 LYS A CA 1
ATOM 628 C C . LYS A 1 79 ? -24.382 17.617 -18.596 1.00 93.69 79 LYS A C 1
ATOM 630 O O . LYS A 1 79 ? -23.409 17.071 -19.114 1.00 93.69 79 LYS A O 1
ATOM 635 N N . LEU A 1 80 ? -24.317 18.812 -18.009 1.00 95.31 80 LEU A N 1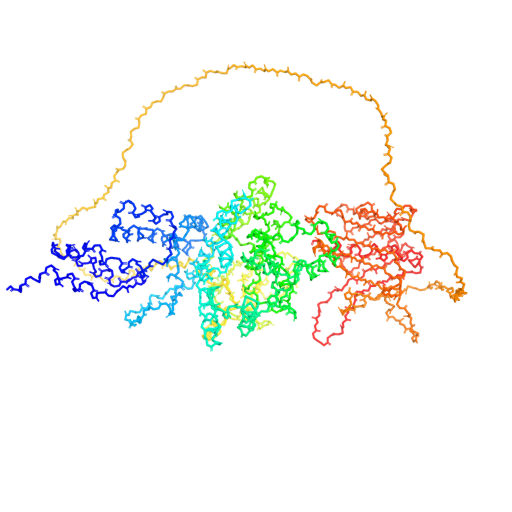
ATOM 636 C CA . LEU A 1 80 ? -23.077 19.577 -17.887 1.00 95.31 80 LEU A CA 1
ATOM 637 C C . LEU A 1 80 ? -22.117 18.919 -16.891 1.00 95.31 80 LEU A C 1
ATOM 639 O O . LEU A 1 80 ? -20.929 18.820 -17.187 1.00 95.31 80 LEU A O 1
ATOM 643 N N . MET A 1 81 ? -22.622 18.392 -15.769 1.00 95.88 81 MET A N 1
ATOM 644 C CA . MET A 1 81 ? -21.813 17.609 -14.826 1.00 95.88 81 MET A CA 1
ATOM 645 C C . MET A 1 81 ? -21.202 16.376 -15.505 1.00 95.88 81 MET A C 1
ATOM 647 O O . MET A 1 81 ? -19.999 16.137 -15.385 1.00 95.88 81 MET A O 1
ATOM 651 N N . TYR A 1 82 ? -21.999 15.627 -16.277 1.00 94.00 82 TYR A N 1
ATOM 652 C CA . TYR A 1 82 ? -21.523 14.470 -17.037 1.00 94.00 82 TYR A CA 1
ATOM 653 C C . TYR A 1 82 ? -20.447 14.864 -18.052 1.00 94.00 82 TYR A C 1
ATOM 655 O O . TYR A 1 82 ? -19.396 14.227 -18.119 1.00 94.00 82 TYR A O 1
ATOM 663 N N . ALA A 1 83 ? -20.665 15.942 -18.812 1.00 93.12 83 ALA A N 1
ATOM 664 C CA . ALA A 1 83 ? -19.669 16.464 -19.743 1.00 93.12 83 ALA A CA 1
ATOM 665 C C . ALA A 1 83 ? -18.365 16.866 -19.027 1.00 93.12 83 ALA A C 1
ATOM 667 O O . ALA A 1 83 ? -17.280 16.519 -19.494 1.00 93.12 83 ALA A O 1
ATOM 668 N N . ALA A 1 84 ? -18.458 17.523 -17.866 1.00 95.25 84 ALA A N 1
ATOM 669 C CA . ALA A 1 84 ? -17.306 17.914 -17.057 1.00 95.25 84 ALA A CA 1
ATOM 670 C C . ALA A 1 84 ? -16.488 16.705 -16.576 1.00 95.25 84 ALA A C 1
ATOM 672 O O . ALA A 1 84 ? -15.271 16.677 -16.771 1.00 95.25 84 ALA A O 1
ATOM 673 N N . ARG A 1 85 ? -17.135 15.667 -16.024 1.00 94.81 85 ARG A N 1
ATOM 674 C CA . ARG A 1 85 ? -16.442 14.424 -15.631 1.00 94.81 85 ARG A CA 1
ATOM 675 C C . ARG A 1 85 ? -15.847 13.697 -16.839 1.00 94.81 85 ARG A C 1
ATOM 677 O O . ARG A 1 85 ? -14.719 13.225 -16.759 1.00 94.81 85 ARG A O 1
ATOM 684 N N . ARG A 1 86 ? -16.516 13.683 -17.999 1.00 92.62 86 ARG A N 1
ATOM 685 C CA . ARG A 1 86 ? -15.950 13.089 -19.228 1.00 92.62 86 ARG A CA 1
ATOM 686 C C . ARG A 1 86 ? -14.705 13.812 -19.732 1.00 92.62 86 ARG A C 1
ATOM 688 O O . ARG A 1 86 ? -13.801 13.157 -20.244 1.00 92.62 86 ARG A O 1
ATOM 695 N N . MET A 1 87 ? -14.613 15.130 -19.567 1.00 94.75 87 MET A N 1
ATOM 696 C CA . MET A 1 87 ? -13.375 15.856 -19.873 1.00 94.75 87 MET A CA 1
ATOM 697 C C . MET A 1 87 ? -12.224 15.444 -18.946 1.00 94.75 87 MET A C 1
ATOM 699 O O . MET A 1 87 ? -11.077 15.394 -19.391 1.00 94.75 87 MET A O 1
ATOM 703 N N . ILE A 1 88 ? -12.516 15.126 -17.680 1.00 96.00 88 ILE A N 1
ATOM 704 C CA . ILE A 1 88 ? -11.531 14.566 -16.745 1.00 96.00 88 ILE A CA 1
ATOM 705 C C . ILE A 1 88 ? -11.120 13.163 -17.201 1.00 96.00 88 ILE A C 1
ATOM 707 O O . ILE A 1 88 ? -9.923 12.936 -17.368 1.00 96.00 88 ILE A O 1
ATOM 711 N N . ASP A 1 89 ? -12.076 12.277 -17.514 1.00 95.19 89 ASP A N 1
ATOM 712 C CA . ASP A 1 89 ? -11.796 10.935 -18.052 1.00 95.19 89 ASP A CA 1
ATOM 713 C C . ASP A 1 89 ? -10.825 11.008 -19.238 1.00 95.19 89 ASP A C 1
ATOM 715 O O . ASP A 1 89 ? -9.825 10.301 -19.271 1.00 95.19 89 ASP A O 1
ATOM 719 N N . MET A 1 90 ? -11.076 11.901 -20.201 1.00 94.44 90 MET A N 1
ATOM 720 C CA . MET A 1 90 ? -10.214 12.059 -21.377 1.00 94.44 90 MET A CA 1
ATOM 721 C C . MET A 1 90 ? -8.779 12.464 -21.020 1.00 94.44 90 MET A C 1
ATOM 723 O O . MET A 1 90 ? -7.829 11.963 -21.623 1.00 94.44 90 MET A O 1
ATOM 727 N N . LYS A 1 91 ? -8.600 13.366 -20.046 1.00 97.44 91 LYS A N 1
ATOM 728 C CA . LYS A 1 91 ? -7.267 13.763 -19.568 1.00 97.44 91 LYS A CA 1
ATOM 729 C C . LYS A 1 91 ? -6.570 12.598 -18.870 1.00 97.44 91 LYS A C 1
ATOM 731 O O . LYS A 1 91 ? -5.397 12.348 -19.141 1.00 97.44 91 LYS A O 1
ATOM 736 N N . VAL A 1 92 ? -7.300 11.870 -18.026 1.00 97.19 92 VAL A N 1
ATOM 737 C CA . VAL A 1 92 ? -6.787 10.703 -17.301 1.00 97.19 92 VAL A CA 1
ATOM 738 C C . VAL A 1 92 ? -6.327 9.620 -18.275 1.00 97.19 92 VAL A C 1
ATOM 740 O O . VAL A 1 92 ? -5.191 9.156 -18.198 1.00 97.19 92 VAL A O 1
ATOM 743 N N . LEU A 1 93 ? -7.160 9.288 -19.261 1.00 94.38 93 LEU A N 1
ATOM 744 C CA . LEU A 1 93 ? -6.845 8.299 -20.290 1.00 94.38 93 LEU A CA 1
ATOM 745 C C . LEU A 1 93 ? -5.626 8.704 -21.124 1.00 94.38 93 LEU A C 1
ATOM 747 O O . LEU A 1 93 ? -4.762 7.872 -21.368 1.00 94.38 93 LEU A O 1
ATOM 751 N N . LYS A 1 94 ? -5.486 9.987 -21.478 1.00 95.00 94 LYS A N 1
ATOM 752 C CA . LYS A 1 94 ? -4.306 10.493 -22.198 1.00 95.00 94 LYS A CA 1
ATOM 753 C C . LYS A 1 94 ? -3.005 10.326 -21.399 1.00 95.00 94 LYS A C 1
ATOM 755 O O . LYS A 1 94 ? -1.949 10.037 -21.973 1.00 95.00 94 LYS A O 1
ATOM 760 N N . HIS A 1 95 ? -3.058 10.523 -20.082 1.00 97.06 95 HIS A N 1
ATOM 761 C CA . HIS A 1 95 ? -1.914 10.256 -19.213 1.00 97.06 95 HIS A CA 1
ATOM 762 C C . HIS A 1 95 ? -1.633 8.755 -19.107 1.00 97.06 95 HIS A C 1
ATOM 764 O O . HIS A 1 95 ? -0.481 8.358 -19.275 1.00 97.06 95 HIS A O 1
ATOM 770 N N . LEU A 1 96 ? -2.664 7.923 -18.922 1.00 93.62 96 LEU A N 1
ATOM 771 C CA . LEU A 1 96 ? -2.528 6.464 -18.892 1.00 93.62 96 LEU A CA 1
ATOM 772 C C . LEU A 1 96 ? -1.925 5.921 -20.198 1.00 93.62 96 LEU A C 1
ATOM 774 O O . LEU A 1 96 ? -1.005 5.107 -20.158 1.00 93.62 96 LEU A O 1
ATOM 778 N N . ASP A 1 97 ? -2.371 6.423 -21.351 1.00 90.25 97 ASP A N 1
ATOM 779 C CA . ASP A 1 97 ? -1.806 6.089 -22.661 1.00 90.25 97 ASP A CA 1
ATOM 780 C C . ASP A 1 97 ? -0.312 6.412 -22.710 1.00 90.25 97 ASP A C 1
ATOM 782 O O . ASP A 1 97 ? 0.496 5.585 -23.132 1.00 90.25 97 ASP A O 1
ATOM 786 N N . SER A 1 98 ? 0.084 7.593 -22.228 1.00 90.50 98 SER A N 1
ATOM 787 C CA . SER A 1 98 ? 1.496 7.979 -22.181 1.00 90.50 98 SER A CA 1
ATOM 788 C C . SER A 1 98 ? 2.319 7.079 -21.252 1.00 90.50 98 SER A C 1
ATOM 790 O O . SER A 1 98 ? 3.431 6.706 -21.622 1.00 90.50 98 SER A O 1
ATOM 792 N N . ILE A 1 99 ? 1.773 6.669 -20.100 1.00 90.69 99 ILE A N 1
ATOM 793 C CA . ILE A 1 99 ? 2.425 5.732 -19.165 1.00 90.69 99 ILE A CA 1
ATOM 794 C C . ILE A 1 99 ? 2.663 4.370 -19.831 1.00 90.69 99 ILE A C 1
ATOM 796 O O . ILE A 1 99 ? 3.762 3.811 -19.754 1.00 90.69 99 ILE A O 1
ATOM 800 N N . VAL A 1 100 ? 1.641 3.846 -20.512 1.00 85.62 100 VAL A N 1
ATOM 801 C CA . VAL A 1 100 ? 1.683 2.533 -21.170 1.00 85.62 100 VAL A CA 1
ATOM 802 C C . VAL A 1 100 ? 2.622 2.542 -22.380 1.00 85.62 100 VAL A C 1
ATOM 804 O O . VAL A 1 100 ? 3.383 1.592 -22.584 1.00 85.62 100 VAL A O 1
ATOM 807 N N . MET A 1 101 ? 2.600 3.614 -23.174 1.00 81.62 101 MET A N 1
ATOM 808 C CA . MET A 1 101 ? 3.331 3.688 -24.442 1.00 81.62 101 MET A CA 1
ATOM 809 C C . MET A 1 101 ? 4.791 4.121 -24.287 1.00 81.62 101 MET A C 1
ATOM 811 O O . MET A 1 101 ? 5.623 3.726 -25.103 1.00 81.62 101 MET A O 1
ATOM 815 N N . LYS A 1 102 ? 5.126 4.925 -23.270 1.00 83.69 102 LYS A N 1
ATOM 816 C CA . LYS A 1 102 ? 6.468 5.503 -23.095 1.00 83.69 102 LYS A CA 1
ATOM 817 C C . LYS A 1 102 ? 7.062 5.093 -21.750 1.00 83.69 102 LYS A C 1
ATOM 819 O O . LYS A 1 102 ? 6.395 5.163 -20.722 1.00 83.69 102 LYS A O 1
ATOM 824 N N . ARG A 1 103 ? 8.325 4.647 -21.745 1.00 82.88 103 ARG A N 1
ATOM 825 C CA . ARG A 1 103 ? 9.087 4.421 -20.499 1.00 82.88 103 ARG A CA 1
ATOM 826 C C . ARG A 1 103 ? 9.632 5.726 -19.932 1.00 82.88 103 ARG A C 1
ATOM 828 O O . ARG A 1 103 ? 9.481 5.983 -18.745 1.00 82.88 103 ARG A O 1
ATOM 835 N N . VAL A 1 104 ? 10.200 6.567 -20.790 1.00 85.25 104 VAL A N 1
ATOM 836 C CA . VAL A 1 104 ? 10.704 7.891 -20.409 1.00 85.25 104 VAL A CA 1
ATOM 837 C C . VAL A 1 104 ? 9.533 8.823 -20.078 1.00 85.25 104 VAL A C 1
ATOM 839 O O . VAL A 1 104 ? 8.566 8.889 -20.838 1.00 85.25 104 VAL A O 1
ATOM 842 N N . GLY A 1 105 ? 9.617 9.524 -18.944 1.00 86.44 105 GLY A N 1
ATOM 843 C CA . GLY A 1 105 ? 8.612 10.498 -18.493 1.00 86.44 105 GLY A CA 1
ATOM 844 C C . GLY A 1 105 ? 7.293 9.897 -17.989 1.00 86.44 105 GLY A C 1
ATOM 845 O O . GLY A 1 105 ? 6.333 10.623 -17.736 1.00 86.44 105 GLY A O 1
ATOM 846 N N . ARG A 1 106 ? 7.191 8.567 -17.834 1.00 91.19 106 ARG A N 1
ATOM 847 C CA . ARG A 1 106 ? 5.935 7.944 -17.374 1.00 91.19 106 ARG A CA 1
ATOM 848 C C . ARG A 1 106 ? 5.553 8.341 -15.960 1.00 91.19 106 ARG A C 1
ATOM 850 O O . ARG A 1 106 ? 4.372 8.485 -15.668 1.00 91.19 106 ARG A O 1
ATOM 857 N N . TYR A 1 107 ? 6.541 8.508 -15.090 1.00 94.06 107 TYR A N 1
ATOM 858 C CA . TYR A 1 107 ? 6.285 8.815 -13.692 1.00 94.06 107 TYR A CA 1
ATOM 859 C C . TYR A 1 107 ? 5.815 10.262 -13.510 1.00 94.06 107 TYR A C 1
ATOM 861 O O . TYR A 1 107 ? 4.982 10.506 -12.645 1.00 94.06 107 TYR A O 1
ATOM 869 N N . ASP A 1 108 ? 6.182 11.175 -14.414 1.00 94.69 108 ASP A N 1
ATOM 870 C CA . ASP A 1 108 ? 5.604 12.526 -14.469 1.00 94.69 108 ASP A CA 1
ATOM 871 C C . ASP A 1 108 ? 4.108 12.478 -14.806 1.00 94.69 108 ASP A C 1
ATOM 873 O O . ASP A 1 108 ? 3.290 13.188 -14.220 1.00 94.69 108 ASP A O 1
ATOM 877 N N . HIS A 1 109 ? 3.721 11.600 -15.736 1.00 96.25 109 HIS A N 1
ATOM 878 C CA . HIS A 1 109 ? 2.313 11.368 -16.050 1.00 96.25 109 HIS A CA 1
ATOM 879 C C . HIS A 1 109 ? 1.564 10.669 -14.914 1.00 96.25 109 HIS A C 1
ATOM 881 O O . HIS A 1 109 ? 0.410 11.011 -14.669 1.00 96.25 109 HIS A O 1
ATOM 887 N N . ALA A 1 110 ? 2.199 9.733 -14.205 1.00 96.00 110 ALA A N 1
ATOM 888 C CA . ALA A 1 110 ? 1.603 9.094 -13.034 1.00 96.00 110 ALA A CA 1
ATOM 889 C C . ALA A 1 110 ? 1.380 10.097 -11.888 1.00 96.00 110 ALA A C 1
ATOM 891 O O . ALA A 1 110 ? 0.294 10.131 -11.317 1.00 96.00 110 ALA A O 1
ATOM 892 N N . ASN A 1 111 ? 2.350 10.976 -11.625 1.00 96.00 111 ASN A N 1
ATOM 893 C CA . ASN A 1 111 ? 2.209 12.086 -10.681 1.00 96.00 111 ASN A CA 1
ATOM 894 C C . ASN A 1 111 ? 1.067 13.039 -11.099 1.00 96.00 111 ASN A C 1
ATOM 896 O O . ASN A 1 111 ? 0.191 13.389 -10.307 1.00 96.00 111 ASN A O 1
ATOM 900 N N . ALA A 1 112 ? 0.995 13.411 -12.382 1.00 96.81 112 ALA A N 1
ATOM 901 C CA . ALA A 1 112 ? -0.114 14.225 -12.880 1.00 96.81 112 ALA A CA 1
ATOM 902 C C . ALA A 1 112 ? -1.486 13.560 -12.647 1.00 96.81 112 ALA A C 1
ATOM 904 O O . ALA A 1 112 ? -2.456 14.259 -12.352 1.00 96.81 112 ALA A O 1
ATOM 905 N N . LEU A 1 113 ? -1.570 12.226 -12.730 1.00 96.38 113 LEU A N 1
ATOM 906 C CA . LEU A 1 113 ? -2.793 11.474 -12.439 1.00 96.38 113 LEU A CA 1
ATOM 907 C C . LEU A 1 113 ? -3.183 11.508 -10.961 1.00 96.38 113 LEU A C 1
ATOM 909 O O . LEU A 1 113 ? -4.367 11.670 -10.664 1.00 96.38 113 LEU A O 1
ATOM 913 N N . THR A 1 114 ? -2.226 11.415 -10.035 1.00 94.94 114 THR A N 1
ATOM 914 C CA . THR A 1 114 ? -2.536 11.430 -8.595 1.00 94.94 114 THR A CA 1
ATOM 915 C C . THR A 1 114 ? -3.193 12.728 -8.130 1.00 94.94 114 THR A C 1
ATOM 917 O O . THR A 1 114 ? -3.976 12.708 -7.186 1.00 94.94 114 THR A O 1
ATOM 920 N N . LYS A 1 115 ? -2.992 13.836 -8.854 1.00 94.19 115 LYS A N 1
ATOM 921 C CA . LYS A 1 115 ? -3.626 15.139 -8.574 1.00 94.19 115 LYS A CA 1
ATOM 922 C C . LYS A 1 115 ? -5.135 15.159 -8.821 1.00 94.19 115 LYS A C 1
ATOM 924 O O . LYS A 1 115 ? -5.826 16.011 -8.273 1.00 94.19 115 LYS A O 1
ATOM 929 N N . PHE A 1 116 ? -5.661 14.231 -9.623 1.00 95.31 116 PHE A N 1
ATOM 930 C CA . PHE A 1 116 ? -7.107 14.084 -9.808 1.00 95.31 116 PHE A CA 1
ATOM 931 C C . PHE A 1 116 ? -7.773 13.339 -8.641 1.00 95.31 116 PHE A C 1
ATOM 933 O O . PHE A 1 116 ? -8.989 13.430 -8.491 1.00 95.31 116 PHE A O 1
ATOM 940 N N . LEU A 1 117 ? -7.011 12.628 -7.800 1.00 94.88 117 LEU A N 1
ATOM 941 C CA . LEU A 1 117 ? -7.534 11.827 -6.688 1.00 94.88 117 LEU A CA 1
ATOM 942 C C . LEU A 1 117 ? -8.724 10.941 -7.132 1.00 94.88 117 LEU A C 1
ATOM 944 O O . LEU A 1 117 ? -8.662 10.305 -8.188 1.00 94.88 117 LEU A O 1
ATOM 948 N N . PHE A 1 118 ? -9.824 10.905 -6.372 1.00 96.00 118 PHE A N 1
ATOM 949 C CA . PHE A 1 118 ? -10.965 10.031 -6.656 1.00 96.00 118 PHE A CA 1
ATOM 950 C C . PHE A 1 118 ? -11.763 10.428 -7.895 1.00 96.00 118 PHE A C 1
ATOM 952 O O . PHE A 1 118 ? -12.497 9.608 -8.445 1.00 96.00 118 PHE A O 1
ATOM 959 N N . ASP A 1 119 ? -11.547 11.627 -8.435 1.00 96.31 119 ASP A N 1
ATOM 960 C CA . ASP A 1 119 ? -12.120 11.982 -9.725 1.00 96.31 119 ASP A CA 1
ATOM 961 C C . ASP A 1 119 ? -11.546 11.130 -10.873 1.00 96.31 119 ASP A C 1
ATOM 963 O O . ASP A 1 119 ? -12.238 10.923 -11.869 1.00 96.31 119 ASP A O 1
ATOM 967 N N . ALA A 1 120 ? -10.332 10.592 -10.754 1.00 96.19 120 ALA A N 1
ATOM 968 C CA . ALA A 1 120 ? -9.776 9.664 -11.740 1.00 96.19 120 ALA A CA 1
ATOM 969 C C . ALA A 1 120 ? -10.128 8.189 -11.468 1.00 96.19 120 ALA A C 1
ATOM 971 O O . ALA A 1 120 ? -9.841 7.337 -12.310 1.00 96.19 120 ALA A O 1
ATOM 972 N N . TRP A 1 121 ? -10.743 7.871 -10.323 1.00 95.38 121 TRP A N 1
ATOM 973 C CA . TRP A 1 121 ? -10.892 6.492 -9.854 1.00 95.38 121 TRP A CA 1
ATOM 974 C C . TRP A 1 121 ? -11.749 5.637 -10.787 1.00 95.38 121 TRP A C 1
ATOM 976 O O . TRP A 1 121 ? -11.275 4.627 -11.294 1.00 95.38 121 TRP A O 1
ATOM 986 N N . ASP A 1 122 ? -12.985 6.059 -11.073 1.00 93.31 122 ASP A N 1
ATOM 987 C CA . ASP A 1 122 ? -13.926 5.252 -11.862 1.00 93.31 122 ASP A CA 1
ATOM 988 C C . ASP A 1 122 ? -13.400 4.925 -13.265 1.00 93.31 122 ASP A C 1
ATOM 990 O O . ASP A 1 122 ? -13.531 3.795 -13.731 1.00 93.31 122 ASP A O 1
ATOM 994 N N . VAL A 1 123 ? -12.783 5.897 -13.946 1.00 93.12 123 VAL A N 1
ATOM 995 C CA . VAL A 1 123 ? -12.245 5.678 -15.296 1.00 93.12 123 VAL A CA 1
ATOM 996 C C . VAL A 1 123 ? -11.055 4.719 -15.284 1.00 93.12 123 VAL A C 1
ATOM 998 O O . VAL A 1 123 ? -10.967 3.873 -16.169 1.00 93.12 123 VAL A O 1
ATOM 1001 N N . LEU A 1 124 ? -10.175 4.797 -14.282 1.00 93.44 124 LEU A N 1
ATOM 1002 C CA . LEU A 1 124 ? -9.061 3.860 -14.138 1.00 93.44 124 LEU A CA 1
ATOM 1003 C C . LEU A 1 124 ? -9.547 2.469 -13.719 1.00 93.44 124 LEU A C 1
ATOM 1005 O O . LEU A 1 124 ? -9.037 1.479 -14.230 1.00 93.44 124 LEU A O 1
ATOM 1009 N N . GLU A 1 125 ? -10.558 2.382 -12.853 1.00 90.75 125 GLU A N 1
ATOM 1010 C CA . GLU A 1 125 ? -11.185 1.119 -12.448 1.00 90.75 125 GLU A CA 1
ATOM 1011 C C . GLU A 1 125 ? -11.781 0.393 -13.659 1.00 90.75 125 GLU A C 1
ATOM 1013 O O . GLU A 1 125 ? -11.515 -0.793 -13.852 1.00 90.75 125 GLU A O 1
ATOM 1018 N N . ILE A 1 126 ? -12.486 1.107 -14.544 1.00 87.25 126 ILE A N 1
ATOM 1019 C CA . ILE A 1 126 ? -12.980 0.552 -15.816 1.00 87.25 126 ILE A CA 1
ATOM 1020 C C . ILE A 1 126 ? -11.821 -0.017 -16.659 1.00 87.25 126 ILE A C 1
ATOM 1022 O O . ILE A 1 126 ? -11.949 -1.103 -17.226 1.00 87.25 126 ILE A O 1
ATOM 1026 N N . GLU A 1 127 ? -10.675 0.668 -16.704 1.00 86.31 127 GLU A N 1
ATOM 1027 C CA . GLU A 1 127 ? -9.477 0.247 -17.452 1.00 86.31 127 GLU A CA 1
ATOM 1028 C C . GLU A 1 127 ? -8.736 -0.952 -16.835 1.00 86.31 127 GLU A C 1
ATOM 1030 O O . GLU A 1 127 ? -7.886 -1.561 -17.490 1.00 86.31 127 GLU A O 1
ATOM 1035 N N . THR A 1 128 ? -9.072 -1.349 -15.604 1.00 83.94 128 THR A N 1
ATOM 1036 C CA . THR A 1 128 ? -8.595 -2.620 -15.030 1.00 83.94 128 THR A CA 1
ATOM 1037 C C . THR A 1 128 ? -9.379 -3.832 -15.541 1.00 83.94 128 THR A C 1
ATOM 1039 O O . THR A 1 128 ? -8.938 -4.969 -15.378 1.00 83.94 128 THR A O 1
ATOM 1042 N N . GLY A 1 129 ? -10.557 -3.621 -16.139 1.00 71.25 129 GLY A N 1
ATOM 1043 C CA . GLY A 1 129 ? -11.478 -4.693 -16.525 1.00 71.25 129 GLY A CA 1
ATOM 1044 C C . GLY A 1 129 ? -12.176 -5.392 -15.348 1.00 71.25 129 GLY A C 1
ATOM 1045 O O . GLY A 1 129 ? -13.024 -6.258 -15.579 1.00 71.25 129 GLY A O 1
ATOM 1046 N N . MET A 1 130 ? -11.875 -5.013 -14.099 1.00 58.97 130 MET A N 1
ATOM 1047 C CA . MET A 1 130 ? -12.547 -5.488 -12.888 1.00 58.97 130 MET A CA 1
ATOM 1048 C C . MET A 1 130 ? -13.835 -4.694 -12.644 1.00 58.97 130 MET A C 1
ATOM 1050 O O . MET A 1 130 ? -13.947 -3.935 -11.688 1.00 58.97 130 MET A O 1
ATOM 1054 N N . VAL A 1 131 ? -14.836 -4.853 -13.512 1.00 50.44 131 VAL A N 1
ATOM 1055 C CA . VAL A 1 131 ? -16.182 -4.366 -13.183 1.00 50.44 131 VAL A CA 1
ATOM 1056 C C . VAL A 1 131 ? -16.803 -5.362 -12.206 1.00 50.44 131 VAL A C 1
ATOM 1058 O O . VAL A 1 131 ? -17.121 -6.493 -12.584 1.00 50.44 131 VAL A O 1
ATOM 1061 N N . ASP A 1 132 ? -16.941 -4.949 -10.945 1.00 40.94 132 ASP A N 1
ATOM 1062 C CA . ASP A 1 132 ? -17.613 -5.719 -9.900 1.00 40.94 132 ASP A CA 1
ATOM 1063 C C . ASP A 1 132 ? -19.029 -6.106 -10.362 1.00 40.94 132 ASP A C 1
ATOM 1065 O O . ASP A 1 132 ? -19.932 -5.275 -10.462 1.00 40.94 132 ASP A O 1
ATOM 1069 N N . SER A 1 133 ? -19.226 -7.392 -10.661 1.00 37.31 133 SER A N 1
ATOM 1070 C CA . SER A 1 133 ? -20.516 -7.934 -11.111 1.00 37.31 133 SER A CA 1
ATOM 1071 C C . SER A 1 133 ? -21.563 -7.958 -9.985 1.00 37.31 133 SER A C 1
ATOM 1073 O O . SER A 1 133 ? -22.742 -8.201 -10.242 1.00 37.31 133 SER A O 1
ATOM 1075 N N . SER A 1 134 ? -21.146 -7.693 -8.740 1.00 39.12 134 SER A N 1
ATOM 1076 C CA . SER A 1 134 ? -21.979 -7.736 -7.532 1.00 39.12 134 SER A CA 1
ATOM 1077 C C . SER A 1 134 ? -22.849 -6.486 -7.353 1.00 39.12 134 SER A C 1
ATOM 1079 O O . SER A 1 134 ? -23.899 -6.542 -6.709 1.00 39.12 134 SER A O 1
ATOM 1081 N N . ARG A 1 135 ? -22.451 -5.344 -7.931 1.00 40.78 135 ARG A N 1
ATOM 1082 C CA . ARG A 1 135 ? -23.182 -4.070 -7.833 1.00 40.78 135 ARG A CA 1
ATOM 1083 C C . ARG A 1 135 ? -24.058 -3.857 -9.073 1.00 40.78 135 ARG A C 1
ATOM 1085 O O . ARG A 1 135 ? -23.734 -3.067 -9.943 1.00 40.78 135 ARG A O 1
ATOM 1092 N N . HIS A 1 136 ? -25.156 -4.614 -9.142 1.00 34.12 136 HIS A N 1
ATOM 1093 C CA . HIS A 1 136 ? -26.344 -4.405 -9.989 1.00 34.12 136 HIS A CA 1
ATOM 1094 C C . HIS A 1 136 ? -26.149 -3.640 -11.313 1.00 34.12 136 HIS A C 1
ATOM 1096 O O . HIS A 1 136 ? -26.287 -2.425 -11.366 1.00 34.12 136 HIS A O 1
ATOM 1102 N N . LEU A 1 137 ? -26.030 -4.391 -12.405 1.00 34.81 137 LEU A N 1
ATOM 1103 C CA . LEU A 1 137 ? -26.877 -4.276 -13.599 1.00 34.81 137 LEU A CA 1
ATOM 1104 C C . LEU A 1 137 ? -26.653 -5.568 -14.392 1.00 34.81 137 LEU A C 1
ATOM 1106 O O . LEU A 1 137 ? -25.515 -5.947 -14.652 1.00 34.81 137 LEU A O 1
ATOM 1110 N N . LYS A 1 138 ? -27.727 -6.283 -14.749 1.00 32.19 138 LYS A N 1
ATOM 1111 C CA . LYS A 1 138 ? -27.653 -7.398 -15.705 1.00 32.19 138 LYS A CA 1
ATOM 1112 C C . LYS A 1 138 ? -27.237 -6.820 -17.060 1.00 32.19 138 LYS A C 1
ATOM 1114 O O . LYS A 1 138 ? -28.093 -6.480 -17.873 1.00 32.19 138 LYS A O 1
ATOM 1119 N N . ILE A 1 139 ? -25.938 -6.658 -17.282 1.00 37.72 139 ILE A N 1
ATOM 1120 C CA . ILE A 1 139 ? -25.390 -6.274 -18.578 1.00 37.72 139 ILE A CA 1
ATOM 1121 C C . ILE A 1 139 ? -25.602 -7.487 -19.485 1.00 37.72 139 ILE A C 1
ATOM 1123 O O . ILE A 1 139 ? -24.937 -8.509 -19.339 1.00 37.72 139 ILE A O 1
ATOM 1127 N N . ARG A 1 140 ? -26.594 -7.406 -20.381 1.00 33.12 140 ARG A N 1
ATOM 1128 C CA . ARG A 1 140 ? -26.664 -8.313 -21.530 1.00 33.12 140 ARG A CA 1
ATOM 1129 C C . ARG A 1 140 ? -25.386 -8.099 -22.331 1.00 33.12 140 ARG A C 1
ATOM 1131 O O . ARG A 1 140 ? -25.131 -6.985 -22.781 1.00 33.12 140 ARG A O 1
ATOM 1138 N N . GLU A 1 141 ? -24.614 -9.165 -22.482 1.00 36.47 141 GLU A N 1
ATOM 1139 C CA . GLU A 1 141 ? -23.447 -9.249 -23.354 1.00 36.47 141 GLU A CA 1
ATOM 1140 C C . GLU A 1 141 ? -23.863 -8.938 -24.798 1.00 36.47 141 GLU A C 1
ATOM 1142 O O . GLU A 1 141 ? -24.294 -9.811 -25.544 1.00 36.47 141 GLU A O 1
ATOM 1147 N N . PHE A 1 142 ? -23.786 -7.673 -25.194 1.00 32.38 142 PHE A N 1
ATOM 1148 C CA . PHE A 1 142 ? -23.813 -7.274 -26.595 1.00 32.38 142 PHE A CA 1
ATOM 1149 C C . PHE A 1 142 ? -22.710 -6.247 -26.813 1.00 32.38 142 PHE A C 1
ATOM 1151 O O . PHE A 1 142 ? -22.884 -5.051 -26.593 1.00 32.38 142 PHE A O 1
ATOM 1158 N N . GLY A 1 143 ? -21.555 -6.763 -27.219 1.00 37.56 143 GLY A N 1
ATOM 1159 C CA . GLY A 1 143 ? -20.370 -5.995 -27.570 1.00 37.56 143 GLY A CA 1
ATOM 1160 C C . GLY A 1 143 ? -19.125 -6.755 -27.144 1.00 37.56 143 GLY A C 1
ATOM 1161 O O . GLY A 1 143 ? -18.909 -6.965 -25.953 1.00 37.56 143 GLY A O 1
ATOM 1162 N N . GLU A 1 144 ? -18.324 -7.193 -28.115 1.00 35.06 144 GLU A N 1
ATOM 1163 C CA . GLU A 1 144 ? -16.977 -7.709 -27.875 1.00 35.06 144 GLU A CA 1
ATOM 1164 C C . GLU A 1 144 ? -16.232 -6.720 -26.966 1.00 35.06 144 GLU A C 1
ATOM 1166 O O . GLU A 1 144 ? -16.016 -5.566 -27.340 1.00 35.06 144 GLU A O 1
ATOM 1171 N N . ARG A 1 145 ? -15.874 -7.139 -25.742 1.00 43.59 145 ARG A N 1
ATOM 1172 C CA . ARG A 1 145 ? -15.004 -6.328 -24.883 1.00 43.59 145 ARG A CA 1
ATOM 1173 C C . ARG A 1 145 ? -13.729 -6.047 -25.673 1.00 43.59 145 ARG A C 1
ATOM 1175 O O . ARG A 1 145 ? -13.082 -6.985 -26.138 1.00 43.59 145 ARG A O 1
ATOM 1182 N N . HIS A 1 146 ? -13.351 -4.775 -25.801 1.00 43.44 146 HIS A N 1
ATOM 1183 C CA . HIS A 1 146 ? -12.021 -4.423 -26.284 1.00 43.44 146 HIS A CA 1
ATOM 1184 C C . HIS A 1 146 ? -10.997 -5.216 -25.463 1.00 43.44 146 HIS A C 1
ATOM 1186 O O . HIS A 1 146 ? -10.999 -5.138 -24.236 1.00 43.44 146 HIS A O 1
ATOM 1192 N N . SER A 1 147 ? -10.164 -6.016 -26.131 1.00 49.72 147 SER A N 1
ATOM 1193 C CA . SER A 1 147 ? -9.085 -6.771 -25.491 1.00 49.72 147 SER A CA 1
ATOM 1194 C C . SER A 1 147 ? -8.083 -5.783 -24.885 1.00 49.72 147 SER A C 1
ATOM 1196 O O . SER A 1 147 ? -7.132 -5.372 -25.552 1.00 49.72 147 SER A O 1
ATOM 1198 N N . LEU A 1 148 ? -8.311 -5.358 -23.639 1.00 58.09 148 LEU A N 1
ATOM 1199 C CA . LEU A 1 148 ? -7.393 -4.497 -22.899 1.00 58.09 148 LEU A CA 1
ATOM 1200 C C . LEU A 1 148 ? -6.059 -5.234 -22.743 1.00 58.09 148 LEU A C 1
ATOM 1202 O O . LEU A 1 148 ? -6.025 -6.404 -22.358 1.00 58.09 148 LEU A O 1
ATOM 1206 N N . SER A 1 149 ? -4.947 -4.571 -23.066 1.00 71.44 149 SER A N 1
ATOM 1207 C CA . SER A 1 149 ? -3.632 -5.189 -22.894 1.00 71.44 149 SER A CA 1
ATOM 1208 C C . SER A 1 149 ? -3.331 -5.363 -21.404 1.00 71.44 149 SER A C 1
ATOM 1210 O O . SER A 1 149 ? -3.627 -4.482 -20.595 1.00 71.44 149 SER A O 1
ATOM 1212 N N . ALA A 1 150 ? -2.691 -6.474 -21.030 1.00 73.38 150 ALA A N 1
ATOM 1213 C CA . ALA A 1 150 ? -2.306 -6.733 -19.639 1.00 73.38 150 ALA A CA 1
ATOM 1214 C C . ALA A 1 150 ? -1.468 -5.582 -19.044 1.00 73.38 150 ALA A C 1
ATOM 1216 O O . ALA A 1 150 ? -1.590 -5.253 -17.867 1.00 73.38 150 ALA A O 1
ATOM 1217 N N . THR A 1 151 ? -0.648 -4.925 -19.870 1.00 78.25 151 THR A N 1
ATOM 1218 C CA . THR A 1 151 ? 0.138 -3.744 -19.493 1.00 78.25 151 THR A CA 1
ATOM 1219 C C . THR A 1 151 ? -0.739 -2.562 -19.097 1.00 78.25 151 THR A C 1
ATOM 1221 O O . THR A 1 151 ? -0.445 -1.890 -18.112 1.00 78.25 151 THR A O 1
ATOM 1224 N N . ARG A 1 152 ? -1.825 -2.308 -19.836 1.00 85.25 152 ARG A N 1
ATOM 1225 C CA . ARG A 1 152 ? -2.768 -1.234 -19.512 1.00 85.25 152 ARG A CA 1
ATOM 1226 C C . ARG A 1 152 ? -3.474 -1.505 -18.188 1.00 85.25 152 ARG A C 1
ATOM 1228 O O . ARG A 1 152 ? -3.494 -0.620 -17.339 1.00 85.25 152 ARG A O 1
ATOM 1235 N N . VAL A 1 153 ? -3.941 -2.738 -17.987 1.00 83.56 153 VAL A N 1
ATOM 1236 C CA . VAL A 1 153 ? -4.573 -3.184 -16.734 1.00 83.56 153 VAL A CA 1
ATOM 1237 C C . VAL A 1 153 ? -3.623 -3.018 -15.546 1.00 83.56 153 VAL A C 1
ATOM 1239 O O . VAL A 1 153 ? -4.019 -2.484 -14.510 1.00 83.56 153 VAL A O 1
ATOM 1242 N N . TYR A 1 154 ? -2.357 -3.415 -15.703 1.00 86.38 154 TYR A N 1
ATOM 1243 C CA . TYR A 1 154 ? -1.338 -3.253 -14.665 1.00 86.38 154 TYR A CA 1
ATOM 1244 C C . TYR A 1 154 ? -1.132 -1.785 -14.289 1.00 86.38 154 TYR A C 1
ATOM 1246 O O . TYR A 1 154 ? -1.204 -1.446 -13.112 1.00 86.38 154 TYR A O 1
ATOM 1254 N N . TRP A 1 155 ? -0.912 -0.902 -15.269 1.00 90.81 155 TRP A N 1
ATOM 1255 C CA . TRP A 1 155 ? -0.665 0.512 -14.980 1.00 90.81 155 TRP A CA 1
ATOM 1256 C C . TRP A 1 155 ? -1.902 1.226 -14.436 1.00 90.81 155 TRP A C 1
ATOM 1258 O O . TRP A 1 155 ? -1.759 2.042 -13.532 1.00 90.81 155 TRP A O 1
ATOM 1268 N N . ALA A 1 156 ? -3.105 0.891 -14.910 1.00 92.50 156 ALA A N 1
ATOM 1269 C CA . ALA A 1 156 ? -4.344 1.405 -14.330 1.00 92.50 156 ALA A CA 1
ATOM 1270 C C . ALA A 1 156 ? -4.478 0.996 -12.852 1.00 92.50 156 ALA A C 1
ATOM 1272 O O . ALA A 1 156 ? -4.717 1.848 -11.999 1.00 92.50 156 ALA A O 1
ATOM 1273 N N . SER A 1 157 ? -4.220 -0.279 -12.538 1.00 91.56 157 SER A N 1
ATOM 1274 C CA . SER A 1 157 ? -4.254 -0.804 -11.163 1.00 91.56 157 SER A CA 1
ATOM 1275 C C . SER A 1 157 ? -3.190 -0.161 -10.267 1.00 91.56 157 SER A C 1
ATOM 1277 O O . SER A 1 157 ? -3.467 0.204 -9.127 1.00 91.56 157 SER A O 1
ATOM 1279 N N . ALA A 1 158 ? -1.973 0.016 -10.786 1.00 92.62 158 ALA A N 1
ATOM 1280 C CA . ALA A 1 158 ? -0.874 0.632 -10.052 1.00 92.62 158 ALA A CA 1
ATOM 1281 C C . ALA A 1 158 ? -1.160 2.111 -9.739 1.00 92.62 158 ALA A C 1
ATOM 1283 O O . ALA A 1 158 ? -0.957 2.552 -8.612 1.00 92.62 158 ALA A O 1
ATOM 1284 N N . VAL A 1 159 ? -1.701 2.867 -10.702 1.00 95.69 159 VAL A N 1
ATOM 1285 C CA . VAL A 1 159 ? -2.076 4.273 -10.488 1.00 95.69 159 VAL A CA 1
ATOM 1286 C C . VAL A 1 159 ? -3.260 4.403 -9.523 1.00 95.69 159 VAL A C 1
ATOM 1288 O O . VAL A 1 159 ? -3.258 5.323 -8.708 1.00 95.69 159 VAL A O 1
ATOM 1291 N N . LEU A 1 160 ? -4.240 3.488 -9.551 1.00 95.44 160 LEU A N 1
ATOM 1292 C CA . LEU A 1 160 ? -5.313 3.445 -8.544 1.00 95.44 160 LEU A CA 1
ATOM 1293 C C . LEU A 1 160 ? -4.753 3.299 -7.126 1.00 95.44 160 LEU A C 1
ATOM 1295 O O . LEU A 1 160 ? -5.152 4.042 -6.229 1.00 95.44 160 LEU A O 1
ATOM 1299 N N . ALA A 1 161 ? -3.789 2.392 -6.934 1.00 94.62 161 ALA A N 1
ATOM 1300 C CA . ALA A 1 161 ? -3.106 2.243 -5.653 1.00 94.62 161 ALA A CA 1
ATOM 1301 C C . ALA A 1 161 ? -2.395 3.543 -5.241 1.00 94.62 161 ALA A C 1
ATOM 1303 O O . ALA A 1 161 ? -2.605 4.015 -4.124 1.00 94.62 161 ALA A O 1
ATOM 1304 N N . SER A 1 162 ? -1.652 4.186 -6.149 1.00 96.88 162 SER A N 1
ATOM 1305 C CA . SER A 1 162 ? -0.982 5.467 -5.873 1.00 96.88 162 SER A CA 1
ATOM 1306 C C . SER A 1 162 ? -1.959 6.597 -5.519 1.00 96.88 162 SER A C 1
ATOM 1308 O O . SER A 1 162 ? -1.691 7.369 -4.595 1.00 96.88 162 SER A O 1
ATOM 1310 N N . ILE A 1 163 ? -3.111 6.686 -6.197 1.00 97.50 163 ILE A N 1
ATOM 1311 C CA . ILE A 1 163 ? -4.187 7.641 -5.872 1.00 97.50 163 ILE A CA 1
ATOM 1312 C C . ILE A 1 163 ? -4.697 7.392 -4.451 1.00 97.50 163 ILE A C 1
ATOM 1314 O O . ILE A 1 163 ? -4.769 8.322 -3.645 1.00 97.50 163 ILE A O 1
ATOM 1318 N N . GLY A 1 164 ? -5.011 6.135 -4.129 1.00 96.75 164 GLY A N 1
ATOM 1319 C CA . GLY A 1 164 ? -5.481 5.759 -2.803 1.00 96.75 164 GLY A CA 1
ATOM 1320 C C . GLY A 1 164 ? -4.456 6.087 -1.716 1.00 96.75 164 GLY A C 1
ATOM 1321 O O . GLY A 1 164 ? -4.817 6.648 -0.681 1.00 96.75 164 GLY A O 1
ATOM 1322 N N . GLN A 1 165 ? -3.185 5.739 -1.926 1.00 97.81 165 GLN A N 1
ATOM 1323 C CA . GLN A 1 165 ? -2.098 5.999 -0.976 1.00 97.81 165 GLN A CA 1
ATOM 1324 C C . GLN A 1 165 ? -1.913 7.503 -0.740 1.00 97.81 165 GLN A C 1
ATOM 1326 O O . GLN A 1 165 ? -1.820 7.934 0.408 1.00 97.81 165 GLN A O 1
ATOM 1331 N N . THR A 1 166 ? -1.945 8.306 -1.810 1.00 97.25 166 THR A N 1
ATOM 1332 C CA . THR A 1 166 ? -1.888 9.778 -1.743 1.00 97.25 166 THR A CA 1
ATOM 1333 C C . THR A 1 166 ? -3.014 10.328 -0.868 1.00 97.25 166 THR A C 1
ATOM 1335 O O . THR A 1 166 ? -2.765 11.118 0.044 1.00 97.25 166 THR A O 1
ATOM 1338 N N . TYR A 1 167 ? -4.245 9.853 -1.086 1.00 95.69 167 TYR A N 1
ATOM 1339 C CA . TYR A 1 167 ? -5.395 10.217 -0.260 1.00 95.69 167 TYR A CA 1
ATOM 1340 C C . TYR A 1 167 ? -5.215 9.806 1.210 1.00 95.69 167 TYR A C 1
ATOM 1342 O O . TYR A 1 167 ? -5.419 10.623 2.107 1.00 95.69 167 TYR A O 1
ATOM 1350 N N . ALA A 1 168 ? -4.811 8.557 1.470 1.00 96.44 168 ALA A N 1
ATOM 1351 C CA . ALA A 1 168 ? -4.670 8.026 2.825 1.00 96.44 168 ALA A CA 1
ATOM 1352 C C . ALA A 1 168 ? -3.627 8.802 3.643 1.00 96.44 168 ALA A C 1
ATOM 1354 O O . ALA A 1 168 ? -3.885 9.155 4.793 1.00 96.44 168 ALA A O 1
ATOM 1355 N N . VAL A 1 169 ? -2.483 9.123 3.036 1.00 96.31 169 VAL A N 1
ATOM 1356 C CA . VAL A 1 169 ? -1.428 9.920 3.670 1.00 96.31 169 VAL A CA 1
ATOM 1357 C C . VAL A 1 169 ? -1.902 11.342 3.957 1.00 96.31 169 VAL A C 1
ATOM 1359 O O . VAL A 1 169 ? -1.723 11.822 5.077 1.00 96.31 169 VAL A O 1
ATOM 1362 N N . GLY A 1 170 ? -2.569 11.990 2.994 1.00 92.50 170 GLY A N 1
ATOM 1363 C CA . GLY A 1 170 ? -3.181 13.303 3.204 1.00 92.50 170 GLY A CA 1
ATOM 1364 C C . GLY A 1 170 ? -4.160 13.295 4.381 1.00 92.50 170 GLY A C 1
ATOM 1365 O O . GLY A 1 170 ? -4.065 14.141 5.271 1.00 92.50 170 GLY A O 1
ATOM 1366 N N . LEU A 1 171 ? -5.027 12.282 4.458 1.00 92.69 171 LEU A N 1
ATOM 1367 C CA . LEU A 1 171 ? -5.969 12.107 5.563 1.00 92.69 171 LEU A CA 1
ATOM 1368 C C . LEU A 1 171 ? -5.255 11.913 6.913 1.00 92.69 171 LEU A C 1
ATOM 1370 O O . LEU A 1 171 ? -5.564 12.608 7.880 1.00 92.69 171 LEU A O 1
ATOM 1374 N N . TRP A 1 172 ? -4.275 11.010 7.002 1.00 93.94 172 TRP A N 1
ATOM 1375 C CA . TRP A 1 172 ? -3.556 10.732 8.253 1.00 93.94 172 TRP A CA 1
ATOM 1376 C C . TRP A 1 172 ? -2.661 11.888 8.710 1.00 93.94 172 TRP A C 1
ATOM 1378 O O . TRP A 1 172 ? -2.482 12.074 9.913 1.00 93.94 172 TRP A O 1
ATOM 1388 N N . SER A 1 173 ? -2.150 12.703 7.786 1.00 91.56 173 SER A N 1
ATOM 1389 C CA . SER A 1 173 ? -1.392 13.913 8.127 1.00 91.56 173 SER A CA 1
ATOM 1390 C C . SER A 1 173 ? -2.219 14.890 8.968 1.00 91.56 173 SER A C 1
ATOM 1392 O O . SER A 1 173 ? -1.723 15.449 9.946 1.00 91.56 173 SER A O 1
ATOM 1394 N N . SER A 1 174 ? -3.517 15.016 8.670 1.00 88.62 174 SER A N 1
ATOM 1395 C CA . SER A 1 174 ? -4.417 15.884 9.430 1.00 88.62 174 SER A CA 1
ATOM 1396 C C . SER A 1 174 ? -4.618 15.394 10.872 1.00 88.62 174 SER A C 1
ATOM 1398 O O . SER A 1 174 ? -4.710 16.213 11.787 1.00 88.62 174 SER A O 1
ATOM 1400 N N . LEU A 1 175 ? -4.571 14.074 11.106 1.00 87.00 175 LEU A N 1
ATOM 1401 C CA . LEU A 1 175 ? -4.628 13.491 12.451 1.00 87.00 175 LEU A CA 1
ATOM 1402 C C . LEU A 1 175 ? -3.393 13.854 13.287 1.00 87.00 175 LEU A C 1
ATOM 1404 O O . LEU A 1 175 ? -3.522 14.095 14.486 1.00 87.00 175 LEU A O 1
ATOM 1408 N N . ARG A 1 176 ? -2.201 13.922 12.671 1.00 80.00 176 ARG A N 1
ATOM 1409 C CA . ARG A 1 176 ? -0.966 14.353 13.357 1.00 80.00 176 ARG A CA 1
ATOM 1410 C C . ARG A 1 176 ? -1.047 15.809 13.812 1.00 80.00 176 ARG A C 1
ATOM 1412 O O . ARG A 1 176 ? -0.562 16.131 14.891 1.00 80.00 176 ARG A O 1
ATOM 1419 N N . LEU A 1 177 ? -1.688 16.672 13.025 1.00 74.12 177 LEU A N 1
ATOM 1420 C CA . LEU A 1 177 ? -1.879 18.091 13.347 1.00 74.12 177 LEU A CA 1
ATOM 1421 C C . LEU A 1 177 ? -2.951 18.335 14.431 1.00 74.12 177 LEU A C 1
ATOM 1423 O O . LEU A 1 177 ? -3.315 19.480 14.684 1.00 74.12 177 LEU A O 1
ATOM 1427 N N . GLY A 1 178 ? -3.471 17.278 15.067 1.00 69.12 178 GLY A N 1
ATOM 1428 C CA . GLY A 1 178 ? -4.509 17.378 16.095 1.00 69.12 178 GLY A CA 1
ATOM 1429 C C . GLY A 1 178 ? -5.890 17.727 15.537 1.00 69.12 178 GLY A C 1
ATOM 1430 O O . GLY A 1 178 ? -6.777 18.126 16.293 1.00 69.12 178 GLY A O 1
ATOM 1431 N N . ASN A 1 179 ? -6.096 17.595 14.221 1.00 67.94 179 ASN A N 1
ATOM 1432 C CA . ASN A 1 179 ? -7.392 17.844 13.613 1.00 67.94 179 ASN A CA 1
ATOM 1433 C C . ASN A 1 179 ? -8.338 16.663 13.883 1.00 67.94 179 ASN A C 1
ATOM 1435 O O . ASN A 1 179 ? -8.351 15.666 13.162 1.00 67.94 179 ASN A O 1
ATOM 1439 N N . ASN A 1 180 ? -9.170 16.802 14.914 1.00 65.62 180 ASN A N 1
ATOM 1440 C CA . ASN A 1 180 ? -10.164 15.798 15.304 1.00 65.62 180 ASN A CA 1
ATOM 1441 C C . ASN A 1 180 ? -11.385 15.727 14.363 1.00 65.62 180 ASN A C 1
ATOM 1443 O O . ASN A 1 180 ? -12.332 15.003 14.662 1.00 65.62 180 ASN A O 1
ATOM 1447 N N . SER A 1 181 ? -11.403 16.467 13.246 1.00 75.88 181 SER A N 1
ATOM 1448 C CA . SER A 1 181 ? -12.522 16.419 12.291 1.00 75.88 181 SER A CA 1
ATOM 1449 C C . SER A 1 181 ? -12.595 15.116 11.495 1.00 75.88 181 SER A C 1
ATOM 1451 O O . SER A 1 181 ? -13.671 14.786 11.002 1.00 75.88 181 SER A O 1
ATOM 1453 N N . VAL A 1 182 ? -11.495 14.359 11.381 1.00 84.50 182 VAL A N 1
ATOM 1454 C CA . VAL A 1 182 ? -11.490 13.088 10.646 1.00 84.50 182 VAL A CA 1
ATOM 1455 C C . VAL A 1 182 ? -12.191 11.994 11.462 1.00 84.50 182 VAL A C 1
ATOM 1457 O O . VAL A 1 182 ? -11.689 11.606 12.523 1.00 84.50 182 VAL A O 1
ATOM 1460 N N . PRO A 1 183 ? -13.306 11.419 10.973 1.00 88.31 183 PRO A N 1
ATOM 1461 C CA . PRO A 1 183 ? -13.988 10.326 11.649 1.00 88.31 183 PRO A CA 1
ATOM 1462 C C . PRO A 1 183 ? -13.128 9.059 11.712 1.00 88.31 183 PRO A C 1
ATOM 1464 O O . PRO A 1 183 ? -12.446 8.693 10.752 1.00 88.31 183 PRO A O 1
ATOM 1467 N N . PHE A 1 184 ? -13.242 8.318 12.818 1.00 88.25 184 PHE A N 1
ATOM 1468 C CA . PHE A 1 184 ? -12.498 7.074 13.048 1.00 88.25 184 PHE A CA 1
ATOM 1469 C C . PHE A 1 184 ? -12.647 6.062 11.900 1.00 88.25 184 PHE A C 1
ATOM 1471 O O . PHE A 1 184 ? -11.656 5.518 11.415 1.00 88.25 184 PHE A O 1
ATOM 1478 N N . VAL A 1 185 ? -13.882 5.842 11.432 1.00 88.56 185 VAL A N 1
ATOM 1479 C CA . VAL A 1 185 ? -14.180 4.895 10.344 1.00 88.56 185 VAL A CA 1
ATOM 1480 C C . VAL A 1 185 ? -13.506 5.318 9.041 1.00 88.56 185 VAL A C 1
ATOM 1482 O O . VAL A 1 185 ? -12.996 4.459 8.325 1.00 88.56 185 VAL A O 1
ATOM 1485 N N . GLN A 1 186 ? -13.444 6.620 8.750 1.00 90.19 186 GLN A N 1
ATOM 1486 C CA . GLN A 1 186 ? -12.788 7.134 7.548 1.00 90.19 186 GLN A CA 1
ATOM 1487 C C . GLN A 1 186 ? -11.271 6.913 7.615 1.00 90.19 186 GLN A C 1
ATOM 1489 O O . GLN A 1 186 ? -10.687 6.373 6.676 1.00 90.19 186 GLN A O 1
ATOM 1494 N N . ALA A 1 187 ? -10.649 7.241 8.754 1.00 92.06 187 ALA A N 1
ATOM 1495 C CA . ALA A 1 187 ? -9.217 7.041 8.984 1.00 92.06 187 ALA A CA 1
ATOM 1496 C C . ALA A 1 187 ? -8.784 5.570 8.874 1.00 92.06 187 ALA A C 1
ATOM 1498 O O . ALA A 1 187 ? -7.687 5.287 8.398 1.00 92.06 187 ALA A O 1
ATOM 1499 N N . PHE A 1 188 ? -9.632 4.638 9.315 1.00 92.25 188 PHE A N 1
ATOM 1500 C CA . PHE A 1 188 ? -9.370 3.201 9.220 1.00 92.25 188 PHE A CA 1
ATOM 1501 C C . PHE A 1 188 ? -9.682 2.625 7.842 1.00 92.25 188 PHE A C 1
ATOM 1503 O O . PHE A 1 188 ? -8.949 1.770 7.351 1.00 92.25 188 PHE A O 1
ATOM 1510 N N . SER A 1 189 ? -10.743 3.098 7.190 1.00 93.94 189 SER A N 1
ATOM 1511 C CA . SER A 1 189 ? -11.112 2.625 5.854 1.00 93.94 189 SER A CA 1
ATOM 1512 C C . SER A 1 189 ? -10.040 2.958 4.814 1.00 93.94 189 SER A C 1
ATOM 1514 O O . SER A 1 189 ? -9.834 2.177 3.886 1.00 93.94 189 SER A O 1
ATOM 1516 N N . SER A 1 190 ? -9.293 4.055 4.995 1.00 94.25 190 SER A N 1
ATOM 1517 C CA . SER A 1 190 ? -8.185 4.432 4.107 1.00 94.25 190 SER A CA 1
ATOM 1518 C C . SER A 1 190 ? -6.981 3.483 4.154 1.00 94.25 190 SER A C 1
ATOM 1520 O O . SER A 1 190 ? -6.136 3.543 3.267 1.00 94.25 190 SER A O 1
ATOM 1522 N N . ILE A 1 191 ? -6.909 2.547 5.108 1.00 94.69 191 ILE A N 1
ATOM 1523 C CA . ILE A 1 191 ? -5.903 1.470 5.094 1.00 94.69 191 ILE A CA 1
ATOM 1524 C C . ILE A 1 191 ? -6.007 0.640 3.804 1.00 94.69 191 ILE A C 1
ATOM 1526 O O . ILE A 1 191 ? -4.994 0.230 3.235 1.00 94.69 191 ILE A O 1
ATOM 1530 N N . SER A 1 192 ? -7.232 0.429 3.313 1.00 94.44 192 SER A N 1
ATOM 1531 C CA . SER A 1 192 ? -7.506 -0.343 2.094 1.00 94.44 192 SER A CA 1
ATOM 1532 C C . SER A 1 192 ? -6.853 0.241 0.835 1.00 94.44 192 SER A C 1
ATOM 1534 O O . SER A 1 192 ? -6.529 -0.504 -0.092 1.00 94.44 192 SER A O 1
ATOM 1536 N N . CYS A 1 193 ? -6.545 1.540 0.841 1.00 95.81 193 CYS A N 1
ATOM 1537 C CA . CYS A 1 193 ? -5.860 2.221 -0.248 1.00 95.81 193 CYS A CA 1
ATOM 1538 C C . CYS A 1 193 ? -4.493 1.614 -0.587 1.00 95.81 193 CYS A C 1
ATOM 1540 O O . CYS A 1 193 ? -4.117 1.567 -1.756 1.00 95.81 193 CYS A O 1
ATOM 1542 N N . PHE A 1 194 ? -3.755 1.110 0.408 1.00 95.56 194 PHE A N 1
ATOM 1543 C CA . PHE A 1 194 ? -2.455 0.458 0.186 1.00 95.56 194 PHE A CA 1
ATOM 1544 C C . PHE A 1 194 ? -2.575 -0.900 -0.517 1.00 95.56 194 PHE A C 1
ATOM 1546 O O . PHE A 1 194 ? -1.573 -1.461 -0.953 1.00 95.56 194 PHE A O 1
ATOM 1553 N N . PHE A 1 195 ? -3.800 -1.403 -0.666 1.00 92.62 195 PHE A N 1
ATOM 1554 C CA . PHE A 1 195 ? -4.138 -2.629 -1.382 1.00 92.62 195 PHE A CA 1
ATOM 1555 C C . PHE A 1 195 ? -4.916 -2.344 -2.677 1.00 92.62 195 PHE A C 1
ATOM 1557 O O . PHE A 1 195 ? -5.547 -3.245 -3.227 1.00 92.62 195 PHE A O 1
ATOM 1564 N N . GLY A 1 196 ? -4.894 -1.095 -3.162 1.00 90.62 196 GLY A N 1
ATOM 1565 C CA . GLY A 1 196 ? -5.575 -0.694 -4.396 1.00 90.62 196 GLY A CA 1
ATOM 1566 C C . GLY A 1 196 ? -7.101 -0.703 -4.295 1.00 90.62 196 GLY A C 1
ATOM 1567 O O . GLY A 1 196 ? -7.775 -0.816 -5.316 1.00 90.62 196 GLY A O 1
ATOM 1568 N N . LYS A 1 197 ? -7.655 -0.621 -3.079 1.00 91.69 197 LYS A N 1
ATOM 1569 C CA . LYS A 1 197 ? -9.101 -0.591 -2.839 1.00 91.69 197 LYS A CA 1
ATOM 1570 C C . LYS A 1 197 ? -9.568 0.788 -2.392 1.00 91.69 197 LYS A C 1
ATOM 1572 O O . LYS A 1 197 ? -8.843 1.502 -1.703 1.00 91.69 197 LYS A O 1
ATOM 1577 N N . HIS A 1 198 ? -10.783 1.154 -2.797 1.00 93.50 198 HIS A N 1
ATOM 1578 C CA . HIS A 1 198 ? -11.392 2.418 -2.392 1.00 93.50 198 HIS A CA 1
ATOM 1579 C C . HIS A 1 198 ? -11.817 2.332 -0.913 1.00 93.50 198 HIS A C 1
ATOM 1581 O O . HIS A 1 198 ? -12.371 1.301 -0.518 1.00 93.50 198 HIS A O 1
ATOM 1587 N N . PRO A 1 199 ? -11.653 3.390 -0.094 1.00 92.62 199 PRO A N 1
ATOM 1588 C CA . PRO A 1 199 ? -12.079 3.383 1.312 1.00 92.62 199 PRO A CA 1
ATOM 1589 C C . PRO A 1 199 ? -13.550 2.985 1.521 1.00 92.62 199 PRO A C 1
ATOM 1591 O O . PRO A 1 199 ? -13.895 2.307 2.494 1.00 92.62 199 PRO A O 1
ATOM 1594 N N . ASP A 1 200 ? -14.424 3.347 0.582 1.00 90.12 200 ASP A N 1
ATOM 1595 C CA . ASP A 1 200 ? -15.851 3.008 0.644 1.00 90.12 200 ASP A CA 1
ATOM 1596 C C . ASP A 1 200 ? -16.121 1.501 0.582 1.00 90.12 200 ASP A C 1
ATOM 1598 O O . ASP A 1 200 ? -17.180 1.054 1.028 1.00 90.12 200 ASP A O 1
ATOM 1602 N N . GLU A 1 201 ? -15.188 0.696 0.063 1.00 88.06 201 GLU A N 1
ATOM 1603 C CA . GLU A 1 201 ? -15.303 -0.765 0.065 1.00 88.06 201 GLU A CA 1
ATOM 1604 C C . GLU A 1 201 ? -15.341 -1.290 1.505 1.00 88.06 201 GLU A C 1
ATOM 1606 O O . GLU A 1 201 ? -16.258 -2.026 1.872 1.00 88.06 201 GLU A O 1
ATOM 1611 N N . ILE A 1 202 ? -14.427 -0.817 2.359 1.00 88.88 202 ILE A N 1
ATOM 1612 C CA . ILE A 1 202 ? -14.396 -1.176 3.783 1.00 88.88 202 ILE A CA 1
ATOM 1613 C C . ILE A 1 202 ? -15.633 -0.650 4.503 1.00 88.88 202 ILE A C 1
ATOM 1615 O O . ILE A 1 202 ? -16.271 -1.390 5.251 1.00 88.88 202 ILE A O 1
ATOM 1619 N N . SER A 1 203 ? -16.024 0.598 4.238 1.00 84.88 203 SER A N 1
ATOM 1620 C CA . SER A 1 203 ? -17.240 1.166 4.832 1.00 84.88 203 SER A CA 1
ATOM 1621 C C . SER A 1 203 ? -18.483 0.348 4.459 1.00 84.88 203 SER A C 1
ATOM 1623 O O . SER A 1 203 ? -19.301 0.029 5.322 1.00 84.88 203 SER A O 1
ATOM 1625 N N . SER A 1 204 ? -18.587 -0.093 3.203 1.00 87.12 204 SER A N 1
ATOM 1626 C CA . SER A 1 204 ? -19.673 -0.958 2.725 1.00 87.12 204 SER A CA 1
ATOM 1627 C C . SER A 1 204 ? -19.661 -2.330 3.407 1.00 87.12 204 SER A C 1
ATOM 1629 O O . SER A 1 204 ? -20.715 -2.830 3.808 1.00 87.12 204 SER A O 1
ATOM 1631 N N . MET A 1 205 ? -18.481 -2.934 3.588 1.00 89.00 205 MET A N 1
ATOM 1632 C CA . MET A 1 205 ? -18.332 -4.200 4.316 1.00 89.00 205 MET A CA 1
ATOM 1633 C C . MET A 1 205 ? -18.786 -4.074 5.774 1.00 89.00 205 MET A C 1
ATOM 1635 O O . MET A 1 205 ? -19.514 -4.938 6.263 1.00 89.00 205 MET A O 1
ATOM 1639 N N . LEU A 1 206 ? -18.420 -2.984 6.455 1.00 88.50 206 LEU A N 1
ATOM 1640 C CA . LEU A 1 206 ? -18.832 -2.718 7.836 1.00 88.50 206 LEU A CA 1
ATOM 1641 C C . LEU A 1 206 ? -20.346 -2.480 7.950 1.00 88.50 206 LEU A C 1
ATOM 1643 O O . LEU A 1 206 ? -20.982 -3.002 8.867 1.00 88.50 206 LEU A O 1
ATOM 1647 N N . ILE A 1 207 ? -20.953 -1.760 7.000 1.00 89.81 207 ILE A N 1
ATOM 1648 C CA . ILE A 1 207 ? -22.413 -1.566 6.934 1.00 89.81 207 ILE A CA 1
ATOM 1649 C C . ILE A 1 207 ? -23.135 -2.907 6.736 1.00 89.81 207 ILE A C 1
ATOM 1651 O O . ILE A 1 207 ? -24.143 -3.179 7.400 1.00 89.81 207 ILE A O 1
ATOM 1655 N N . SER A 1 208 ? -22.613 -3.765 5.856 1.00 92.62 208 SER A N 1
ATOM 1656 C CA . SER A 1 208 ? -23.146 -5.112 5.632 1.00 92.62 208 SER A CA 1
ATOM 1657 C C . SER A 1 208 ? -23.041 -5.974 6.895 1.00 92.62 208 SER A C 1
ATOM 1659 O O . SER A 1 208 ? -24.029 -6.578 7.318 1.00 92.62 208 SER A O 1
ATOM 1661 N N . LEU A 1 209 ? -21.882 -5.972 7.563 1.00 92.62 209 LEU A N 1
ATOM 1662 C CA . LEU A 1 209 ? -21.667 -6.691 8.822 1.00 92.62 209 LEU A CA 1
ATOM 1663 C C . LEU A 1 209 ? -22.638 -6.225 9.918 1.00 92.62 209 LEU A C 1
ATOM 1665 O O . LEU A 1 209 ? -23.283 -7.055 10.556 1.00 92.62 209 LEU A O 1
ATOM 1669 N N . ASN A 1 210 ? -22.818 -4.912 10.076 1.00 92.50 210 ASN A N 1
ATOM 1670 C CA . ASN A 1 210 ? -23.781 -4.334 11.015 1.00 92.50 210 ASN A CA 1
ATOM 1671 C C . ASN A 1 210 ? -25.223 -4.773 10.703 1.00 92.50 210 ASN A C 1
ATOM 1673 O O . ASN A 1 210 ? -25.977 -5.142 11.600 1.00 92.50 210 ASN A O 1
ATOM 1677 N N . SER A 1 211 ? -25.607 -4.789 9.425 1.00 95.06 211 SER A N 1
ATOM 1678 C CA . SER A 1 211 ? -26.946 -5.219 8.998 1.00 95.06 211 SER A CA 1
ATOM 1679 C C . SER A 1 211 ? -27.206 -6.697 9.316 1.00 95.06 211 SER A C 1
ATOM 1681 O O . SER A 1 211 ? -28.297 -7.062 9.769 1.00 95.06 211 SER A O 1
ATOM 1683 N N . ARG A 1 212 ? -26.191 -7.553 9.141 1.00 95.75 212 ARG A N 1
ATOM 1684 C CA . ARG A 1 212 ? -26.259 -8.975 9.511 1.00 95.75 212 ARG A CA 1
ATOM 1685 C C . ARG A 1 212 ? -26.303 -9.175 11.026 1.00 95.75 212 ARG A C 1
ATOM 1687 O O . ARG A 1 212 ? -27.128 -9.959 11.486 1.00 95.75 212 ARG A O 1
ATOM 1694 N N . CYS A 1 213 ? -25.522 -8.409 11.789 1.00 95.81 213 CYS A N 1
ATOM 1695 C CA . CYS A 1 213 ? -25.560 -8.415 13.254 1.00 95.81 213 CYS A CA 1
ATOM 1696 C C . CYS A 1 213 ? -26.949 -8.024 13.784 1.00 95.81 213 CYS A C 1
ATOM 1698 O O . CYS A 1 213 ? -27.545 -8.754 14.573 1.00 95.81 213 CYS A O 1
ATOM 1700 N N . LYS A 1 214 ? -27.535 -6.932 13.272 1.00 95.00 214 LYS A N 1
ATOM 1701 C CA . LYS A 1 214 ? -28.908 -6.524 13.619 1.00 95.00 214 LYS A CA 1
ATOM 1702 C C . LYS A 1 214 ? -29.917 -7.628 13.320 1.00 95.00 214 LYS A C 1
ATOM 1704 O O . LYS A 1 214 ? -30.744 -7.942 14.167 1.00 95.00 214 LYS A O 1
ATOM 1709 N N . SER A 1 215 ? -29.810 -8.259 12.151 1.00 95.06 215 SER A N 1
ATOM 1710 C CA . SER A 1 215 ? -30.685 -9.374 11.771 1.00 95.06 215 SER A CA 1
ATOM 1711 C C . SER A 1 215 ? -30.538 -10.578 12.710 1.00 95.06 215 SER A C 1
ATOM 1713 O O . SER A 1 215 ? -31.535 -11.210 13.052 1.00 95.06 215 SER A O 1
ATOM 1715 N N . TYR A 1 216 ? -29.313 -10.893 13.143 1.00 95.75 216 TYR A N 1
ATOM 1716 C CA . TYR A 1 216 ? -29.034 -11.938 14.130 1.00 95.75 216 TYR A CA 1
ATOM 1717 C C . TYR A 1 216 ? -29.690 -11.627 15.485 1.00 95.75 216 TYR A C 1
ATOM 1719 O O . TYR A 1 216 ? -30.433 -12.456 16.006 1.00 95.75 216 TYR A O 1
ATOM 1727 N N . LEU A 1 217 ? -29.511 -10.409 16.002 1.00 95.06 217 LEU A N 1
ATOM 1728 C CA . LEU A 1 217 ? -30.098 -9.972 17.274 1.00 95.06 217 LEU A CA 1
ATOM 1729 C C . LEU A 1 217 ? -31.633 -9.944 17.230 1.00 95.06 217 LEU A C 1
ATOM 1731 O O . LEU A 1 217 ? -32.285 -10.387 18.176 1.00 95.06 217 LEU A O 1
ATOM 1735 N N . SER A 1 218 ? -32.221 -9.503 16.113 1.00 93.19 218 SER A N 1
ATOM 1736 C CA . SER A 1 218 ? -33.676 -9.520 15.922 1.00 93.19 218 SER A CA 1
ATOM 1737 C C . SER A 1 218 ? -34.250 -10.938 15.915 1.00 93.19 218 SER A C 1
ATOM 1739 O O . SER A 1 218 ? -35.312 -11.154 16.488 1.00 93.19 218 SER A O 1
ATOM 1741 N N . ARG A 1 219 ? -33.553 -11.928 15.333 1.00 94.75 219 ARG A N 1
ATOM 1742 C CA . ARG A 1 219 ? -33.989 -13.341 15.383 1.00 94.75 219 ARG A CA 1
ATOM 1743 C C . ARG A 1 219 ? -33.986 -13.913 16.800 1.00 94.75 219 ARG A C 1
ATOM 1745 O O . ARG A 1 219 ? -34.774 -14.806 17.089 1.00 94.75 219 ARG A O 1
ATOM 1752 N N . LEU A 1 220 ? -33.118 -13.400 17.669 1.00 94.56 220 LEU A N 1
ATOM 1753 C CA . LEU A 1 220 ? -33.054 -13.767 19.084 1.00 94.56 220 LEU A CA 1
ATOM 1754 C C . LEU A 1 220 ? -34.033 -12.964 19.960 1.00 94.56 220 LEU A C 1
ATOM 1756 O O . LEU A 1 220 ? -34.018 -13.125 21.178 1.00 94.56 220 LEU A O 1
ATOM 1760 N N . ASN A 1 221 ? -34.884 -12.120 19.359 1.00 92.75 221 ASN A N 1
ATOM 1761 C CA . ASN A 1 221 ? -35.818 -11.226 20.049 1.00 92.75 221 ASN A CA 1
ATOM 1762 C C . ASN A 1 221 ? -35.133 -10.314 21.084 1.00 92.75 221 ASN A C 1
ATOM 1764 O O . ASN A 1 221 ? -35.687 -10.051 22.148 1.00 92.75 221 ASN A O 1
ATOM 1768 N N . ILE A 1 222 ? -33.916 -9.848 20.789 1.00 94.00 222 ILE A N 1
ATOM 1769 C CA . ILE A 1 222 ? -33.177 -8.938 21.670 1.00 94.00 222 ILE A CA 1
ATOM 1770 C C . ILE A 1 222 ? -33.589 -7.490 21.378 1.00 94.00 222 ILE A C 1
ATOM 1772 O O . ILE A 1 222 ? -33.421 -7.038 20.239 1.00 94.00 222 ILE A O 1
ATOM 1776 N N . PRO A 1 223 ? -34.089 -6.737 22.375 1.00 90.75 223 PRO A N 1
ATOM 1777 C CA . PRO A 1 223 ? -34.373 -5.319 22.207 1.00 90.75 223 PRO A CA 1
ATOM 1778 C C . PRO A 1 223 ? -33.104 -4.511 21.923 1.00 90.75 223 PRO A C 1
ATOM 1780 O O . PRO A 1 223 ? -32.094 -4.657 22.609 1.00 90.75 223 PRO A O 1
ATOM 1783 N N . LEU A 1 224 ? -33.165 -3.627 20.924 1.00 88.75 224 LEU A N 1
ATOM 1784 C CA . LEU A 1 224 ? -32.055 -2.732 20.558 1.00 88.75 224 LEU A CA 1
ATOM 1785 C C . LEU A 1 224 ? -32.241 -1.297 21.071 1.00 88.75 224 LEU A C 1
ATOM 1787 O O . LEU A 1 224 ? -31.306 -0.503 21.020 1.00 88.75 224 LEU A O 1
ATOM 1791 N N . SER A 1 225 ? -33.450 -0.949 21.520 1.00 86.75 225 SER A N 1
ATOM 1792 C CA . SER A 1 225 ? -33.760 0.378 22.051 1.00 86.75 225 SER A CA 1
ATOM 1793 C C . SER A 1 225 ? -33.660 0.374 23.568 1.00 86.75 225 SER A C 1
ATOM 1795 O O . SER A 1 225 ? -34.277 -0.466 24.217 1.00 86.75 225 SER A O 1
ATOM 1797 N N . HIS A 1 226 ? -32.977 1.373 24.126 1.00 83.38 226 HIS A N 1
ATOM 1798 C CA . HIS A 1 226 ? -32.894 1.609 25.571 1.00 83.38 226 HIS A CA 1
ATOM 1799 C C . HIS A 1 226 ? -34.257 1.914 26.219 1.00 83.38 226 HIS A C 1
ATOM 1801 O O . HIS A 1 226 ? -34.378 1.893 27.436 1.00 83.38 226 HIS A O 1
ATOM 1807 N N . THR A 1 227 ? -35.281 2.210 25.414 1.00 86.50 227 THR A N 1
ATOM 1808 C CA . THR A 1 227 ? -36.654 2.451 25.878 1.00 86.50 227 THR A CA 1
ATOM 1809 C C . THR A 1 227 ? -37.446 1.168 26.135 1.00 86.50 227 THR A C 1
ATOM 1811 O O . THR A 1 227 ? -38.566 1.244 26.634 1.00 86.50 227 THR A O 1
ATOM 1814 N N . ASP A 1 228 ? -36.937 0.003 25.726 1.00 87.38 228 ASP A N 1
ATOM 1815 C CA . ASP A 1 228 ? -37.609 -1.276 25.953 1.00 87.38 228 ASP A CA 1
ATOM 1816 C C . ASP A 1 228 ? -37.391 -1.742 27.407 1.00 87.38 228 ASP A C 1
ATOM 1818 O O . ASP A 1 228 ? -36.243 -1.769 27.855 1.00 87.38 228 ASP A O 1
ATOM 1822 N N . PRO A 1 229 ? -38.440 -2.151 28.148 1.00 86.19 229 PRO A N 1
ATOM 1823 C CA . PRO A 1 229 ? -38.303 -2.641 29.522 1.00 86.19 229 PRO A CA 1
ATOM 1824 C C . PRO A 1 229 ? -37.366 -3.846 29.679 1.00 86.19 229 PRO A C 1
ATOM 1826 O O . PRO A 1 229 ? -36.846 -4.075 30.767 1.00 86.19 229 PRO A O 1
ATOM 1829 N N . ASN A 1 230 ? -37.163 -4.626 28.614 1.00 88.06 230 ASN A N 1
ATOM 1830 C CA . ASN A 1 230 ? -36.285 -5.795 28.606 1.00 88.06 230 ASN A CA 1
ATOM 1831 C C . ASN A 1 230 ? -34.889 -5.488 28.032 1.00 88.06 230 ASN A C 1
ATOM 1833 O O . ASN A 1 230 ? -34.141 -6.417 27.713 1.00 88.06 230 ASN A O 1
ATOM 1837 N N . TYR A 1 231 ? -34.543 -4.211 27.840 1.00 89.19 231 TYR A N 1
ATOM 1838 C CA . TYR A 1 231 ? -33.228 -3.812 27.353 1.00 89.19 231 TYR A CA 1
ATOM 1839 C C . TYR A 1 231 ? -32.138 -4.116 28.390 1.00 89.19 231 TYR A C 1
ATOM 1841 O O . TYR A 1 231 ? -32.166 -3.620 29.513 1.00 89.19 231 TYR A O 1
ATOM 1849 N N . ASP A 1 232 ? -31.142 -4.901 27.982 1.00 89.62 232 ASP A N 1
ATOM 1850 C CA . ASP A 1 232 ? -29.962 -5.231 28.783 1.00 89.62 232 ASP A CA 1
ATOM 1851 C C . ASP A 1 232 ? -28.706 -4.988 27.939 1.00 89.62 232 ASP A C 1
ATOM 1853 O O . ASP A 1 232 ? -28.405 -5.727 26.995 1.00 89.62 232 ASP A O 1
ATOM 1857 N N . SER A 1 233 ? -27.966 -3.932 28.286 1.00 89.00 233 SER A N 1
ATOM 1858 C CA . SER A 1 233 ? -26.761 -3.513 27.569 1.00 89.00 233 SER A CA 1
ATOM 1859 C C . SER A 1 233 ? -25.634 -4.546 27.651 1.00 89.00 233 SER A C 1
ATOM 1861 O O . SER A 1 233 ? -24.921 -4.744 26.664 1.00 89.00 233 SER A O 1
ATOM 1863 N N . LYS A 1 234 ? -25.484 -5.250 28.780 1.00 90.62 234 LYS A N 1
ATOM 1864 C CA . LYS A 1 234 ? -24.444 -6.273 28.965 1.00 90.62 234 LYS A CA 1
ATOM 1865 C C . LYS A 1 234 ? -24.761 -7.503 28.127 1.00 90.62 234 LYS A C 1
ATOM 1867 O O . LYS A 1 234 ? -23.898 -7.974 27.386 1.00 90.62 234 LYS A O 1
ATOM 1872 N N . LYS A 1 235 ? -26.009 -7.980 28.175 1.00 91.56 235 LYS A N 1
ATOM 1873 C CA . LYS A 1 235 ? -26.467 -9.107 27.348 1.00 91.56 235 LYS A CA 1
ATOM 1874 C C . LYS A 1 235 ? -26.358 -8.799 25.856 1.00 91.56 235 LYS A C 1
ATOM 1876 O O . LYS A 1 235 ? -25.905 -9.651 25.094 1.00 91.56 235 LYS A O 1
ATOM 1881 N N . LEU A 1 236 ? -26.719 -7.583 25.440 1.00 92.19 236 LEU A N 1
ATOM 1882 C CA . LEU A 1 236 ? -26.557 -7.129 24.059 1.00 92.19 236 LEU A CA 1
ATOM 1883 C C . LEU A 1 236 ? -25.085 -7.179 23.619 1.00 92.19 236 LEU A C 1
ATOM 1885 O O . LEU A 1 236 ? -24.787 -7.734 22.563 1.00 92.19 236 LEU A O 1
ATOM 1889 N N . CYS A 1 237 ? -24.163 -6.658 24.437 1.00 92.69 237 CYS A N 1
ATOM 1890 C CA . CYS A 1 237 ? -22.727 -6.689 24.141 1.00 92.69 237 CYS A CA 1
ATOM 1891 C C . CYS A 1 237 ? -22.188 -8.120 24.012 1.00 92.69 237 CYS A C 1
ATOM 1893 O O . CYS A 1 237 ? -21.447 -8.399 23.071 1.00 92.69 237 CYS A O 1
ATOM 1895 N N . ILE A 1 238 ? -22.588 -9.031 24.907 1.00 93.12 238 ILE A N 1
ATOM 1896 C CA . ILE A 1 238 ? -22.193 -10.448 24.851 1.00 93.12 238 ILE A CA 1
ATOM 1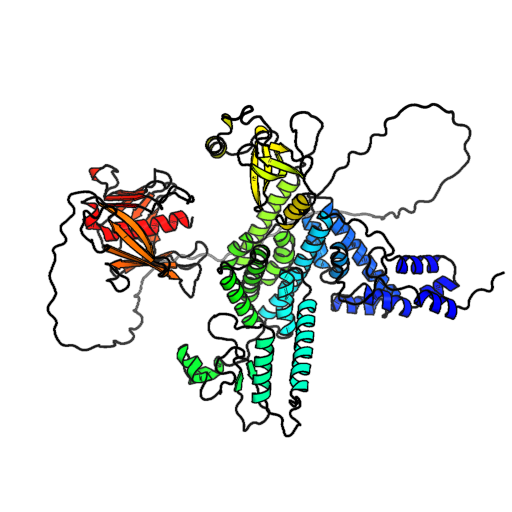897 C C . ILE A 1 238 ? -22.627 -11.075 23.522 1.00 93.12 238 ILE A C 1
ATOM 1899 O O . ILE A 1 238 ? -21.801 -11.634 22.807 1.00 93.12 238 ILE A O 1
ATOM 1903 N N . LEU A 1 239 ? -23.890 -10.893 23.129 1.00 94.12 239 LEU A N 1
ATOM 1904 C CA . LEU A 1 239 ? -24.413 -11.471 21.889 1.00 94.12 239 LEU A CA 1
ATOM 1905 C C . LEU A 1 239 ? -23.778 -10.871 20.628 1.00 94.12 239 LEU A C 1
ATOM 1907 O O . LEU A 1 239 ? -23.642 -11.567 19.620 1.00 94.12 239 LEU A O 1
ATOM 1911 N N . ILE A 1 240 ? -23.368 -9.600 20.666 1.00 93.69 240 ILE A N 1
ATOM 1912 C CA . ILE A 1 240 ? -22.574 -8.996 19.589 1.00 93.69 240 ILE A CA 1
ATOM 1913 C C . ILE A 1 240 ? -21.194 -9.666 19.504 1.00 93.69 240 ILE A C 1
ATOM 1915 O O . ILE A 1 240 ? -20.741 -9.968 18.402 1.00 93.69 240 ILE A O 1
ATOM 1919 N N . CYS A 1 241 ? -20.533 -9.937 20.634 1.00 92.12 241 CYS A N 1
ATOM 1920 C CA . CYS A 1 241 ? -19.237 -10.626 20.651 1.00 92.12 241 CYS A CA 1
ATOM 1921 C C . CYS A 1 241 ? -19.351 -12.072 20.138 1.00 92.12 241 CYS A C 1
ATOM 1923 O O . CYS A 1 241 ? -18.509 -12.514 19.350 1.00 92.12 241 CYS A O 1
ATOM 1925 N N . ASP A 1 242 ? -20.430 -12.773 20.496 1.00 91.19 242 ASP A N 1
ATOM 1926 C CA . ASP A 1 242 ? -20.746 -14.105 19.967 1.00 91.19 242 ASP A CA 1
ATOM 1927 C C . ASP A 1 242 ? -20.945 -14.064 18.448 1.00 91.19 242 ASP A C 1
ATOM 1929 O O . ASP A 1 242 ? -20.385 -14.882 17.717 1.00 91.19 242 ASP A O 1
ATOM 1933 N N . PHE A 1 243 ? -21.705 -13.081 17.946 1.00 93.81 243 PHE A N 1
ATOM 1934 C CA . PHE A 1 243 ? -21.884 -12.874 16.509 1.00 93.81 243 PHE A CA 1
ATOM 1935 C C . PHE A 1 243 ? -20.544 -12.649 15.800 1.00 93.81 243 PHE A C 1
ATOM 1937 O O . PHE A 1 243 ? -20.262 -13.316 14.809 1.00 93.81 243 PHE A O 1
ATOM 1944 N N . MET A 1 244 ? -19.696 -11.757 16.321 1.00 90.94 244 MET A N 1
ATOM 1945 C CA . MET A 1 244 ? -18.380 -11.476 15.735 1.00 90.94 244 MET A CA 1
ATOM 1946 C C . MET A 1 244 ? -17.494 -12.728 15.692 1.00 90.94 244 MET A C 1
ATOM 1948 O O . MET A 1 244 ? -16.846 -12.986 14.678 1.00 90.94 244 MET A O 1
ATOM 1952 N N . SER A 1 245 ? -17.509 -13.536 16.752 1.00 88.69 245 SER A N 1
ATOM 1953 C CA . SER A 1 245 ? -16.759 -14.796 16.807 1.00 88.69 245 SER A CA 1
ATOM 1954 C C . SER A 1 245 ? -17.275 -15.813 15.780 1.00 88.69 245 SER A C 1
ATOM 1956 O O . SER A 1 245 ? -16.483 -16.441 15.077 1.00 88.69 245 SER A O 1
ATOM 1958 N N . ASN A 1 246 ? -18.598 -15.928 15.623 1.00 90.25 246 ASN A N 1
ATOM 1959 C CA . ASN A 1 246 ? -19.233 -16.804 14.628 1.00 90.25 246 ASN A CA 1
ATOM 1960 C C . ASN A 1 246 ? -18.966 -16.368 13.179 1.00 90.25 246 ASN A C 1
ATOM 1962 O O . ASN A 1 246 ? -18.914 -17.201 12.279 1.00 90.25 246 ASN A O 1
ATOM 1966 N N . GLU A 1 247 ? -18.767 -15.072 12.954 1.00 91.38 247 GLU A N 1
ATOM 1967 C CA . GLU A 1 247 ? -18.354 -14.504 11.667 1.00 91.38 247 GLU A CA 1
ATOM 1968 C C . GLU A 1 247 ? -16.862 -14.727 11.352 1.00 91.38 247 GLU A C 1
ATOM 1970 O O . GLU A 1 247 ? -16.377 -14.311 10.301 1.00 91.38 247 GLU A O 1
ATOM 1975 N N . GLY A 1 248 ? -16.124 -15.401 12.242 1.00 87.62 248 GLY A N 1
ATOM 1976 C CA . GLY A 1 248 ? -14.714 -15.736 12.056 1.00 87.62 248 GLY A CA 1
ATOM 1977 C C . GLY A 1 248 ? -13.747 -14.623 12.460 1.00 87.62 248 GLY A C 1
ATOM 1978 O O . GLY A 1 248 ? -12.554 -14.720 12.162 1.00 87.62 248 GLY A O 1
ATOM 1979 N N . TYR A 1 249 ? -14.218 -13.573 13.141 1.00 85.69 249 TYR A N 1
ATOM 1980 C CA . TYR A 1 249 ? -13.329 -12.568 13.718 1.00 85.69 249 TYR A CA 1
ATOM 1981 C C . TYR A 1 249 ? -12.683 -13.110 14.995 1.00 85.69 249 TYR A C 1
ATOM 1983 O O . TYR A 1 249 ? -13.352 -13.675 15.857 1.00 85.69 249 TYR A O 1
ATOM 1991 N N . GLY A 1 250 ? -11.371 -12.918 15.121 1.00 73.62 250 GLY A N 1
ATOM 1992 C CA . GLY A 1 250 ? -10.588 -13.373 16.267 1.00 73.62 250 GLY A CA 1
ATOM 1993 C C . GLY A 1 250 ? -9.757 -12.258 16.906 1.00 73.62 250 GLY A C 1
ATOM 1994 O O . GLY A 1 250 ? -9.635 -11.164 16.345 1.00 73.62 250 GLY A O 1
ATOM 1995 N N . PRO A 1 251 ? -9.148 -12.531 18.073 1.00 69.88 251 PRO A N 1
ATOM 1996 C CA . PRO A 1 251 ? -8.304 -11.565 18.761 1.00 69.88 251 PRO A CA 1
ATOM 1997 C C . PRO A 1 251 ? -7.101 -11.174 17.902 1.00 69.88 251 PRO A C 1
ATOM 1999 O O . PRO A 1 251 ? -6.341 -12.024 17.439 1.00 69.88 251 PRO A O 1
ATOM 2002 N N . VAL A 1 252 ? -6.870 -9.869 17.758 1.00 59.59 252 VAL A N 1
ATOM 2003 C CA . VAL A 1 252 ? -5.618 -9.360 17.190 1.00 59.59 252 VAL A CA 1
ATOM 2004 C C . VAL A 1 252 ? -4.523 -9.460 18.257 1.00 59.59 252 VAL A C 1
ATOM 2006 O O . VAL A 1 252 ? -4.669 -8.931 19.363 1.00 59.59 252 VAL A O 1
ATOM 2009 N N . VAL A 1 253 ? -3.436 -10.161 17.936 1.00 51.03 253 VAL A N 1
ATOM 2010 C CA . VAL A 1 253 ? -2.354 -10.509 18.869 1.00 51.03 253 VAL A CA 1
ATOM 2011 C C . VAL A 1 253 ? -1.570 -9.262 19.333 1.00 51.03 253 VAL A C 1
ATOM 2013 O O . VAL A 1 253 ? -1.178 -8.429 18.526 1.00 51.03 253 VAL A O 1
ATOM 2016 N N . HIS A 1 254 ? -1.401 -9.160 20.658 1.00 49.12 254 HIS A N 1
ATOM 2017 C CA . HIS A 1 254 ? -0.448 -8.403 21.495 1.00 49.12 254 HIS A CA 1
ATOM 2018 C C . HIS A 1 254 ? 0.372 -7.220 20.926 1.00 49.12 254 HIS A C 1
ATOM 2020 O O . HIS A 1 254 ? 1.387 -7.438 20.278 1.00 49.12 254 HIS A O 1
ATOM 2026 N N . PHE A 1 255 ? 0.040 -5.993 21.377 1.00 54.59 255 PHE A N 1
ATOM 2027 C CA . PHE A 1 255 ? 0.969 -5.011 21.992 1.00 54.59 255 PHE A CA 1
ATOM 2028 C C . PHE A 1 255 ? 0.205 -3.748 22.478 1.00 54.59 255 PHE A C 1
ATOM 2030 O O . PHE A 1 255 ? -0.492 -3.134 21.664 1.00 54.59 255 PHE A O 1
ATOM 2037 N N . PRO A 1 256 ? 0.327 -3.278 23.741 1.00 50.97 256 PRO A N 1
ATOM 2038 C CA . PRO A 1 256 ? 0.758 -3.978 24.962 1.00 50.97 256 PRO A CA 1
ATOM 2039 C C . PRO A 1 256 ? -0.382 -4.755 25.671 1.00 50.97 256 PRO A C 1
ATOM 2041 O O . PRO A 1 256 ? -0.115 -5.732 26.358 1.00 50.97 256 PRO A O 1
ATOM 2044 N N . VAL A 1 257 ? -1.657 -4.401 25.449 1.00 69.81 257 VAL A N 1
ATOM 2045 C CA . VAL A 1 257 ? -2.863 -5.071 26.011 1.00 69.81 257 VAL A CA 1
ATOM 2046 C C . VAL A 1 257 ? -3.937 -5.203 24.920 1.00 69.81 257 VAL A C 1
ATOM 2048 O O . VAL A 1 257 ? -3.776 -4.602 23.861 1.00 69.81 257 VAL A O 1
ATOM 2051 N N . ARG A 1 258 ? -5.005 -5.992 25.094 1.00 75.69 258 ARG A N 1
ATOM 2052 C CA . ARG A 1 258 ? -6.143 -6.060 24.148 1.00 75.69 258 ARG A CA 1
ATOM 2053 C C . ARG A 1 258 ? -6.883 -4.721 24.045 1.00 75.69 258 ARG A C 1
ATOM 2055 O O . ARG A 1 258 ? -6.835 -3.916 24.967 1.00 75.69 258 ARG A O 1
ATOM 2062 N N . VAL A 1 259 ? -7.522 -4.478 22.898 1.00 81.56 259 VAL A N 1
ATOM 2063 C CA . VAL A 1 259 ? -8.413 -3.319 22.727 1.00 81.56 259 VAL A CA 1
ATOM 2064 C C . VAL A 1 259 ? -9.717 -3.637 23.439 1.00 81.56 259 VAL A C 1
ATOM 2066 O O . VAL A 1 259 ? -10.317 -4.671 23.157 1.00 81.56 259 VAL A O 1
ATOM 2069 N N . LEU A 1 260 ? -10.133 -2.752 24.335 1.00 85.94 260 LEU A N 1
ATOM 2070 C CA . LEU A 1 260 ? -11.405 -2.850 25.036 1.00 85.94 260 LEU A CA 1
ATOM 2071 C C . LEU A 1 260 ? -12.377 -1.825 24.457 1.00 85.94 260 LEU A C 1
ATOM 2073 O O . LEU A 1 260 ? -11.972 -0.717 24.098 1.00 85.94 260 LEU A O 1
ATOM 2077 N N . VAL A 1 261 ? -13.652 -2.190 24.373 1.00 88.44 261 VAL A N 1
ATOM 2078 C CA . VAL A 1 261 ? -14.721 -1.253 24.014 1.00 88.44 261 VAL A CA 1
ATOM 2079 C C . VAL A 1 261 ? -15.291 -0.676 25.301 1.00 88.44 261 VAL A C 1
ATOM 2081 O O . VAL A 1 261 ? -15.748 -1.424 26.158 1.00 88.44 261 VAL A O 1
ATOM 2084 N N . HIS A 1 262 ? -15.251 0.644 25.447 1.00 88.81 262 HIS A N 1
ATOM 2085 C CA . HIS A 1 262 ? -15.869 1.348 26.569 1.00 88.81 262 HIS A CA 1
ATOM 2086 C C . HIS A 1 262 ? -17.354 1.575 26.274 1.00 88.81 262 HIS A C 1
ATOM 2088 O O . HIS A 1 262 ? -17.700 2.098 25.213 1.00 88.81 262 HIS A O 1
ATOM 2094 N N . ILE A 1 263 ? -18.222 1.153 27.193 1.00 90.06 263 ILE A N 1
ATOM 2095 C CA . ILE A 1 263 ? -19.667 1.353 27.111 1.00 90.06 263 ILE A CA 1
ATOM 2096 C C . ILE A 1 263 ? -20.080 2.330 28.203 1.00 90.06 263 ILE A C 1
ATOM 2098 O O . ILE A 1 263 ? -20.046 1.991 29.388 1.00 90.06 263 ILE A O 1
ATOM 2102 N N . SER A 1 264 ? -20.492 3.525 27.780 1.00 87.56 264 SER A N 1
ATOM 2103 C CA . SER A 1 264 ? -21.076 4.510 28.683 1.00 87.56 264 SER A CA 1
ATOM 2104 C C . SER A 1 264 ? -22.531 4.185 28.983 1.00 87.56 264 SER A C 1
ATOM 2106 O O . SER A 1 264 ? -23.333 3.987 28.063 1.00 87.56 264 SER A O 1
ATOM 2108 N N . VAL A 1 265 ? -22.872 4.134 30.267 1.00 84.31 265 VAL A N 1
ATOM 2109 C CA . VAL A 1 265 ? -24.239 3.892 30.727 1.00 84.31 265 VAL A CA 1
ATOM 2110 C C . VAL A 1 265 ? -24.903 5.245 31.018 1.00 84.31 265 VAL A C 1
ATOM 2112 O O . VAL A 1 265 ? -24.328 6.059 31.731 1.00 84.31 265 VAL A O 1
ATOM 2115 N N . PRO A 1 266 ? -26.096 5.542 30.458 1.00 79.94 266 PRO A N 1
ATOM 2116 C CA . PRO A 1 266 ? -26.751 6.838 30.676 1.00 79.94 266 PRO A CA 1
ATOM 2117 C C . PRO A 1 266 ? -27.189 7.092 32.123 1.00 79.94 266 PRO A C 1
ATOM 2119 O O . PRO A 1 266 ? -27.390 8.244 32.502 1.00 79.94 266 PRO A O 1
ATOM 2122 N N . ASP A 1 267 ? -27.401 6.024 32.892 1.00 80.81 267 ASP A N 1
ATOM 2123 C CA . ASP A 1 267 ? -27.792 6.094 34.295 1.00 80.81 267 ASP A CA 1
ATOM 2124 C C . ASP A 1 267 ? -26.566 6.426 35.164 1.00 80.81 267 ASP A C 1
ATOM 2126 O O . ASP A 1 267 ? -25.646 5.609 35.228 1.00 80.81 267 ASP A O 1
ATOM 2130 N N . PRO A 1 268 ? -26.533 7.590 35.840 1.00 80.31 268 PRO A N 1
ATOM 2131 C CA . PRO A 1 268 ? -25.394 8.002 36.656 1.00 80.31 268 PRO A CA 1
ATOM 2132 C C . PRO A 1 268 ? -25.159 7.120 37.893 1.00 80.31 268 PRO A C 1
ATOM 2134 O O . PRO A 1 268 ? -24.079 7.192 38.476 1.00 80.31 268 PRO A O 1
ATOM 2137 N N . GLU A 1 269 ? -26.133 6.301 38.301 1.00 83.69 269 GLU A N 1
ATOM 2138 C CA . GLU A 1 269 ? -25.994 5.365 39.427 1.00 83.69 269 GLU A CA 1
ATOM 2139 C C . GLU A 1 269 ? -25.307 4.047 39.022 1.00 83.69 269 GLU A C 1
ATOM 2141 O O . GLU A 1 269 ? -24.941 3.237 39.879 1.00 83.69 269 GLU A O 1
ATOM 2146 N N . VAL A 1 270 ? -25.120 3.810 37.718 1.00 83.38 270 VAL A N 1
ATOM 2147 C CA . VAL A 1 270 ? -24.501 2.598 37.178 1.00 83.38 270 VAL A CA 1
ATOM 2148 C C . VAL A 1 270 ? -23.144 2.945 36.584 1.00 83.38 270 VAL A C 1
ATOM 2150 O O . VAL A 1 270 ? -23.048 3.735 35.651 1.00 83.38 270 VAL A O 1
ATOM 2153 N N . ASP A 1 271 ? -22.086 2.309 37.090 1.00 84.62 271 ASP A N 1
ATOM 2154 C CA . ASP A 1 271 ? -20.757 2.499 36.517 1.00 84.62 271 ASP A CA 1
ATOM 2155 C C . ASP A 1 271 ? -20.714 2.042 35.051 1.00 84.62 271 ASP A C 1
ATOM 2157 O O . ASP A 1 271 ? -21.244 0.986 34.675 1.00 84.62 271 ASP A O 1
ATOM 2161 N N . ASP A 1 272 ? -19.965 2.796 34.253 1.00 89.19 272 ASP A N 1
ATOM 2162 C CA . ASP A 1 272 ? -19.507 2.359 32.945 1.00 89.19 272 ASP A CA 1
ATOM 2163 C C . ASP A 1 272 ? -18.776 1.010 33.035 1.00 89.19 272 ASP A C 1
ATOM 2165 O O . ASP A 1 272 ? -18.141 0.656 34.036 1.00 89.19 272 ASP A O 1
ATOM 2169 N N . PHE A 1 273 ? -18.824 0.255 31.943 1.00 91.31 273 PHE A N 1
ATOM 2170 C CA . PHE A 1 273 ? -18.138 -1.028 31.845 1.00 91.31 273 PHE A CA 1
ATOM 2171 C C . PHE A 1 273 ? -17.392 -1.158 30.524 1.00 91.31 273 PHE A C 1
ATOM 2173 O O . PHE A 1 273 ? -17.593 -0.398 29.574 1.00 91.31 273 PHE A O 1
ATOM 2180 N N . TYR A 1 274 ? -16.503 -2.143 30.475 1.00 91.31 274 TYR A N 1
ATOM 2181 C CA . TYR A 1 274 ? -15.671 -2.412 29.315 1.00 91.31 274 TYR A CA 1
ATOM 2182 C C . TYR A 1 274 ? -15.997 -3.782 28.747 1.00 91.31 274 TYR A C 1
ATOM 2184 O O . TYR A 1 274 ? -16.370 -4.703 29.473 1.00 91.31 274 TYR A O 1
ATOM 2192 N N . VAL A 1 275 ? -15.841 -3.912 27.437 1.00 90.81 275 VAL A N 1
ATOM 2193 C CA . VAL A 1 275 ? -16.060 -5.161 26.721 1.00 90.81 275 VAL A CA 1
ATOM 2194 C C . VAL A 1 275 ? -14.740 -5.632 26.122 1.00 90.81 275 VAL A C 1
ATOM 2196 O O . VAL A 1 275 ? -14.173 -4.950 25.262 1.00 90.81 275 VAL A O 1
ATOM 2199 N N . ASP A 1 276 ? -14.250 -6.795 26.559 1.00 88.25 276 ASP A N 1
ATOM 2200 C CA . ASP A 1 276 ? -13.210 -7.536 25.836 1.00 88.25 276 ASP A CA 1
ATOM 2201 C C . ASP A 1 276 ? -13.895 -8.458 24.827 1.00 88.25 276 ASP A C 1
ATOM 2203 O O . ASP A 1 276 ? -14.347 -9.554 25.160 1.00 88.25 276 ASP A O 1
ATOM 2207 N N . VAL A 1 277 ? -13.967 -7.998 23.576 1.00 83.19 277 VAL A N 1
ATOM 2208 C CA . VAL A 1 277 ? -14.680 -8.682 22.483 1.00 83.19 277 VAL A CA 1
ATOM 2209 C C . VAL A 1 277 ? -14.191 -10.117 22.274 1.00 83.19 277 VAL A C 1
ATOM 2211 O O . VAL A 1 277 ? -14.962 -10.980 21.870 1.00 83.19 277 VAL A O 1
ATOM 2214 N N . PHE A 1 278 ? -12.917 -10.380 22.568 1.00 80.00 278 PHE A N 1
ATOM 2215 C CA . PHE A 1 278 ? -12.286 -11.685 22.360 1.00 80.00 278 PHE A CA 1
ATOM 2216 C C . PHE A 1 278 ? -11.752 -12.285 23.674 1.00 80.00 278 PHE A C 1
ATOM 2218 O O . PHE A 1 278 ? -10.908 -13.191 23.670 1.00 80.00 278 PHE A O 1
ATOM 2225 N N . GLY A 1 279 ? -12.190 -11.731 24.807 1.00 75.44 279 GLY A N 1
ATOM 2226 C CA . GLY A 1 279 ? -11.898 -12.153 26.175 1.00 75.44 279 GLY A CA 1
ATOM 2227 C C . GLY A 1 279 ? -12.583 -13.451 26.553 1.00 75.44 279 GLY A C 1
ATOM 2228 O O . GLY A 1 279 ? -13.680 -13.734 26.090 1.00 75.44 279 GLY A O 1
ATOM 2229 N N . SER A 1 280 ? -11.968 -14.215 27.460 1.00 72.81 280 SER A N 1
ATOM 2230 C CA . SER A 1 280 ? -12.702 -15.258 28.192 1.00 72.81 280 SER A CA 1
ATOM 2231 C C . SER A 1 280 ? -13.774 -14.649 29.101 1.00 72.81 280 SER A C 1
ATOM 2233 O O . SER A 1 280 ? -14.798 -15.272 29.354 1.00 72.81 280 SER A O 1
ATOM 2235 N N . GLN A 1 281 ? -13.531 -13.428 29.585 1.00 80.62 281 GLN A N 1
ATOM 2236 C CA . GLN A 1 281 ? -14.493 -12.604 30.301 1.00 80.62 281 GLN A CA 1
ATOM 2237 C C . GLN A 1 281 ? -14.875 -11.425 29.402 1.00 80.62 281 GLN A C 1
ATOM 2239 O O . GLN A 1 281 ? -14.067 -10.526 29.184 1.00 80.62 281 GLN A O 1
ATOM 2244 N N . THR A 1 282 ? -16.093 -11.452 28.860 1.00 82.81 282 THR A N 1
ATOM 2245 C CA . THR A 1 282 ? -16.555 -10.443 27.897 1.00 82.81 282 THR A CA 1
ATOM 2246 C C . THR A 1 282 ? -16.816 -9.091 28.549 1.00 82.81 282 THR A C 1
ATOM 2248 O O . THR A 1 282 ? -16.473 -8.076 27.962 1.00 82.81 282 THR A O 1
ATOM 2251 N N . ILE A 1 283 ? -17.404 -9.060 29.750 1.00 92.00 283 ILE A N 1
ATOM 2252 C CA . ILE A 1 283 ? -17.734 -7.824 30.477 1.00 92.00 283 ILE A CA 1
ATOM 2253 C C . ILE A 1 283 ? -16.740 -7.618 31.620 1.00 92.00 283 ILE A C 1
ATOM 2255 O O . ILE A 1 283 ? -16.598 -8.492 32.476 1.00 92.00 283 ILE A O 1
ATOM 2259 N N . LEU A 1 284 ? -16.099 -6.452 31.641 1.00 90.06 284 LEU A N 1
ATOM 2260 C CA . LEU A 1 284 ? -15.103 -6.042 32.627 1.00 90.06 284 LEU A CA 1
ATOM 2261 C C . LEU A 1 284 ? -15.609 -4.830 33.419 1.00 90.06 284 LEU A C 1
ATOM 2263 O O . LEU A 1 284 ? -16.082 -3.851 32.830 1.00 90.06 284 LEU A O 1
ATOM 2267 N N . THR A 1 285 ? -15.503 -4.879 34.747 1.00 88.50 285 THR A N 1
ATOM 2268 C CA . THR A 1 285 ? -15.937 -3.793 35.638 1.00 88.50 285 THR A CA 1
ATOM 2269 C C . THR A 1 285 ? -14.867 -2.712 35.779 1.00 88.50 285 THR A C 1
ATOM 2271 O O . THR A 1 285 ? -13.670 -2.993 35.876 1.00 88.50 285 THR A O 1
ATOM 2274 N N . LEU A 1 286 ? -15.299 -1.447 35.831 1.00 85.44 286 LEU A N 1
ATOM 2275 C CA . LEU A 1 286 ? -14.400 -0.310 36.046 1.00 85.44 286 LEU A CA 1
ATOM 2276 C C . LEU A 1 286 ? -13.709 -0.354 37.421 1.00 85.44 286 LEU A C 1
ATOM 2278 O O . LEU A 1 286 ? -12.580 0.115 37.538 1.00 85.44 286 LEU A O 1
ATOM 2282 N N . ARG A 1 287 ? -14.366 -0.899 38.455 1.00 83.06 287 ARG A N 1
ATOM 2283 C CA . ARG A 1 287 ? -13.862 -0.877 39.841 1.00 83.06 287 ARG A CA 1
ATOM 2284 C C . ARG A 1 287 ? -12.943 -2.040 40.204 1.00 83.06 287 ARG A C 1
ATOM 2286 O O . ARG A 1 287 ? -12.078 -1.849 41.053 1.00 83.06 287 ARG A O 1
ATOM 2293 N N . ASP A 1 288 ? -13.093 -3.199 39.565 1.00 85.31 288 ASP A N 1
ATOM 2294 C CA . ASP A 1 288 ? -12.360 -4.411 39.958 1.00 85.31 288 ASP A CA 1
ATOM 2295 C C . ASP A 1 288 ? -11.421 -4.882 38.844 1.00 85.31 288 ASP A C 1
ATOM 2297 O O . ASP A 1 288 ? -10.205 -4.982 39.038 1.00 85.31 288 ASP A O 1
ATOM 2301 N N . ASP A 1 289 ? -11.964 -5.118 37.648 1.00 88.56 289 ASP A N 1
ATOM 2302 C CA . ASP A 1 289 ? -11.214 -5.750 36.562 1.00 88.56 289 ASP A CA 1
ATOM 2303 C C . ASP A 1 289 ? -10.178 -4.799 35.941 1.00 88.56 289 ASP A C 1
ATOM 2305 O O . ASP A 1 289 ? -9.021 -5.181 35.729 1.00 88.56 289 ASP A O 1
ATOM 2309 N N . ILE A 1 290 ? -10.564 -3.547 35.664 1.00 86.19 290 ILE A N 1
ATOM 2310 C CA . ILE A 1 290 ? -9.682 -2.561 35.018 1.00 86.19 290 ILE A CA 1
ATOM 2311 C C . ILE A 1 290 ? -8.460 -2.207 35.886 1.00 86.19 290 ILE A C 1
ATOM 2313 O O . ILE A 1 290 ? -7.339 -2.308 35.369 1.00 86.19 290 ILE A O 1
ATOM 2317 N N . PRO A 1 291 ? -8.592 -1.885 37.192 1.00 85.69 291 PRO A N 1
ATOM 2318 C CA . PRO A 1 291 ? -7.436 -1.655 38.057 1.00 85.69 291 PRO A CA 1
ATOM 2319 C C . PRO A 1 291 ? -6.504 -2.867 38.119 1.00 85.69 291 PRO A C 1
ATOM 2321 O O . PRO A 1 291 ? -5.287 -2.707 38.050 1.00 85.69 291 PRO A O 1
ATOM 2324 N N . ALA A 1 292 ? -7.048 -4.088 38.174 1.00 84.94 292 ALA A N 1
ATOM 2325 C CA . ALA A 1 292 ? -6.245 -5.309 38.190 1.00 84.94 292 ALA A CA 1
ATOM 2326 C C . ALA A 1 292 ? -5.484 -5.542 36.871 1.00 84.94 292 ALA A C 1
ATOM 2328 O O . ALA A 1 292 ? -4.384 -6.105 36.870 1.00 84.94 292 ALA A O 1
ATOM 2329 N N . ILE A 1 293 ? -6.045 -5.142 35.726 1.00 82.94 293 ILE A N 1
ATOM 2330 C CA . ILE A 1 293 ? -5.351 -5.180 34.429 1.00 82.94 293 ILE A CA 1
ATOM 2331 C C . ILE A 1 293 ? -4.221 -4.145 34.396 1.00 82.94 293 ILE A C 1
ATOM 2333 O O . ILE A 1 293 ? -3.108 -4.482 33.993 1.00 82.94 293 ILE A O 1
ATOM 2337 N N . LEU A 1 294 ? -4.475 -2.916 34.848 1.00 82.88 294 LEU A N 1
ATOM 2338 C CA . LEU A 1 294 ? -3.494 -1.826 34.843 1.00 82.88 294 LEU A CA 1
ATOM 2339 C C . LEU A 1 294 ? -2.349 -2.052 35.838 1.00 82.88 294 LEU A C 1
ATOM 2341 O O . LEU A 1 294 ? -1.186 -1.857 35.483 1.00 82.88 294 LEU A O 1
ATOM 2345 N N . ALA A 1 295 ? -2.646 -2.565 37.034 1.00 82.69 295 ALA A N 1
ATOM 2346 C CA . ALA A 1 295 ? -1.639 -2.918 38.033 1.00 82.69 295 ALA A CA 1
ATOM 2347 C C . ALA A 1 295 ? -0.655 -3.974 37.502 1.00 82.69 295 ALA A C 1
ATOM 2349 O O . ALA A 1 295 ? 0.552 -3.868 37.716 1.00 82.69 295 ALA A O 1
ATOM 2350 N N . ARG A 1 296 ? -1.143 -4.951 36.720 1.00 83.25 296 ARG A N 1
ATOM 2351 C CA . ARG A 1 296 ? -0.293 -5.939 36.026 1.00 83.25 296 ARG A CA 1
ATOM 2352 C C . ARG A 1 296 ? 0.634 -5.319 34.974 1.00 83.25 296 ARG A C 1
ATOM 2354 O O . ARG A 1 296 ? 1.614 -5.952 34.601 1.00 83.25 296 ARG A O 1
ATOM 2361 N N . GLN A 1 297 ? 0.338 -4.107 34.507 1.00 75.94 297 GLN A N 1
ATOM 2362 C CA . GLN A 1 297 ? 1.178 -3.329 33.589 1.00 75.94 297 GLN A CA 1
ATOM 2363 C C . GLN A 1 297 ? 2.070 -2.308 34.318 1.00 75.94 297 GLN A C 1
ATOM 2365 O O . GLN A 1 297 ? 2.706 -1.482 33.671 1.00 75.94 297 GLN A O 1
ATOM 2370 N N . GLY A 1 298 ? 2.118 -2.342 35.655 1.00 81.88 298 GLY A N 1
ATOM 2371 C CA . GLY A 1 298 ? 2.903 -1.403 36.459 1.00 81.88 298 GLY A CA 1
ATOM 2372 C C . GLY A 1 298 ? 2.280 -0.011 36.597 1.00 81.88 298 GLY A C 1
ATOM 2373 O O . GLY A 1 298 ? 2.962 0.911 37.038 1.00 81.88 298 GLY A O 1
ATOM 2374 N N . ILE A 1 299 ? 1.004 0.161 36.235 1.00 81.31 299 ILE A N 1
ATOM 2375 C CA . ILE A 1 299 ? 0.277 1.428 36.382 1.00 81.31 299 ILE A CA 1
ATOM 2376 C C . ILE A 1 299 ? -0.408 1.453 37.750 1.00 81.31 299 ILE A C 1
ATOM 2378 O O . ILE A 1 299 ? -1.140 0.528 38.104 1.00 81.31 299 ILE A O 1
ATOM 2382 N N . GLN A 1 300 ? -0.180 2.520 38.517 1.00 79.00 300 GLN A N 1
ATOM 2383 C CA . GLN A 1 300 ? -0.808 2.709 39.826 1.00 79.00 300 GLN A CA 1
ATOM 2384 C C . GLN A 1 300 ? -2.259 3.202 39.705 1.00 79.00 300 GLN A C 1
ATOM 2386 O O . GLN A 1 300 ? -2.630 3.872 38.738 1.00 79.00 300 GLN A O 1
ATOM 2391 N N . ALA A 1 301 ? -3.093 2.841 40.686 1.00 70.81 301 ALA A N 1
ATOM 2392 C CA . ALA A 1 301 ? -4.538 3.085 40.660 1.00 70.81 301 ALA A CA 1
ATOM 2393 C C . ALA A 1 301 ? -4.906 4.579 40.674 1.00 70.81 301 ALA A C 1
ATOM 2395 O O . ALA A 1 301 ? -5.878 4.981 40.041 1.00 70.81 301 ALA A O 1
ATOM 2396 N N . ASP A 1 302 ? -4.102 5.410 41.335 1.00 78.69 302 ASP A N 1
ATOM 2397 C CA . ASP A 1 302 ? -4.230 6.873 41.352 1.00 78.69 302 ASP A CA 1
ATOM 2398 C C . ASP A 1 302 ? -4.031 7.511 39.965 1.00 78.69 302 ASP A C 1
ATOM 2400 O O . ASP A 1 302 ? -4.613 8.546 39.645 1.00 78.69 302 ASP A O 1
ATOM 2404 N N . SER A 1 303 ? -3.259 6.851 39.105 1.00 76.81 303 SER A N 1
ATOM 2405 C CA . SER A 1 303 ? -2.950 7.290 37.748 1.00 76.81 303 SER A CA 1
ATOM 2406 C C . SER A 1 303 ? -3.904 6.702 36.701 1.00 76.81 303 SER A C 1
ATOM 2408 O O . SER A 1 303 ? -3.877 7.138 35.551 1.00 76.81 303 SER A O 1
ATOM 2410 N N . MET A 1 304 ? -4.776 5.757 37.081 1.00 77.06 304 MET A N 1
ATOM 2411 C CA . MET A 1 304 ? -5.644 4.979 36.183 1.00 77.06 304 MET A CA 1
ATOM 2412 C C . MET A 1 304 ? -6.460 5.836 35.212 1.00 77.06 304 MET A C 1
ATOM 2414 O O . MET A 1 304 ? -6.506 5.529 34.021 1.00 77.06 304 MET A O 1
ATOM 2418 N N . MET A 1 305 ? -7.076 6.918 35.698 1.00 76.56 305 MET A N 1
ATOM 2419 C CA . MET A 1 305 ? -7.969 7.758 34.887 1.00 76.56 305 MET A CA 1
ATOM 2420 C C . MET A 1 305 ? -7.269 8.379 33.667 1.00 76.56 305 MET A C 1
ATOM 2422 O O . MET A 1 305 ? -7.923 8.678 32.672 1.00 76.56 305 MET A O 1
ATOM 2426 N N . HIS A 1 306 ? -5.938 8.508 33.696 1.00 72.75 306 HIS A N 1
ATOM 2427 C CA . HIS A 1 306 ? -5.148 9.000 32.564 1.00 72.75 306 HIS A CA 1
ATOM 2428 C C . HIS A 1 306 ? -5.011 7.967 31.430 1.00 72.75 306 HIS A C 1
ATOM 2430 O O . HIS A 1 306 ? -4.732 8.342 30.293 1.00 72.75 306 HIS A O 1
ATOM 2436 N N . TYR A 1 307 ? -5.215 6.677 31.718 1.00 73.06 307 TYR A N 1
ATOM 2437 C CA . TYR A 1 307 ? -4.946 5.564 30.798 1.00 73.06 307 TYR A CA 1
ATOM 2438 C C . TYR A 1 307 ? -6.200 4.881 30.240 1.00 73.06 307 TYR A C 1
ATOM 2440 O O . TYR A 1 307 ? -6.086 4.098 29.300 1.00 73.06 307 TYR A O 1
ATOM 2448 N N . ILE A 1 308 ? -7.383 5.166 30.789 1.00 76.69 308 ILE A N 1
ATOM 2449 C CA . ILE A 1 308 ? -8.649 4.512 30.400 1.00 76.69 308 ILE A CA 1
ATOM 2450 C C . ILE A 1 308 ? -9.498 5.339 29.422 1.00 76.69 308 ILE A C 1
ATOM 2452 O O . ILE A 1 308 ? -10.651 5.009 29.162 1.00 76.69 308 ILE A O 1
ATOM 2456 N N . SER A 1 309 ? -8.946 6.422 28.873 1.00 75.88 309 SER A N 1
ATOM 2457 C CA . SER A 1 309 ? -9.666 7.259 27.911 1.00 75.88 309 SER A CA 1
ATOM 2458 C C . SER A 1 309 ? -9.837 6.560 26.549 1.00 75.88 309 SER A C 1
ATOM 2460 O O . SER A 1 309 ? -8.959 5.795 26.125 1.00 75.88 309 SER A O 1
ATOM 2462 N N . PRO A 1 310 ? -10.944 6.821 25.821 1.00 78.56 310 PRO A N 1
ATOM 2463 C CA . PRO A 1 310 ? -11.126 6.307 24.469 1.00 78.56 310 PRO A CA 1
ATOM 2464 C C . PRO A 1 310 ? -9.956 6.689 23.555 1.00 78.56 310 PRO A C 1
ATOM 2466 O O . PRO A 1 310 ? -9.575 7.854 23.440 1.00 78.56 310 PRO A O 1
ATOM 2469 N N . SER A 1 311 ? -9.384 5.696 22.873 1.00 82.56 311 SER A N 1
ATOM 2470 C CA . SER A 1 311 ? -8.265 5.925 21.959 1.00 82.56 311 SER A CA 1
ATOM 2471 C C . SER A 1 311 ? -8.728 6.578 20.656 1.00 82.56 311 SER A C 1
ATOM 2473 O O . SER A 1 311 ? -9.600 6.057 19.962 1.00 82.56 311 SER A O 1
ATOM 2475 N N . GLY A 1 312 ? -8.087 7.686 20.281 1.00 84.88 312 GLY A N 1
ATOM 2476 C CA . GLY A 1 312 ? -8.309 8.334 18.988 1.00 84.88 312 GLY A CA 1
ATOM 2477 C C . GLY A 1 312 ? -7.782 7.520 17.797 1.00 84.88 312 GLY A C 1
ATOM 2478 O O . GLY A 1 312 ? -6.992 6.581 17.948 1.00 84.88 312 GLY A O 1
ATOM 2479 N N . ALA A 1 313 ? -8.174 7.929 16.585 1.00 90.00 313 ALA A N 1
ATOM 2480 C CA . ALA A 1 313 ? -7.810 7.249 15.340 1.00 90.00 313 ALA A CA 1
ATOM 2481 C C . ALA A 1 313 ? -6.289 7.094 15.157 1.00 90.00 313 ALA A C 1
ATOM 2483 O O . ALA A 1 313 ? -5.832 6.012 14.804 1.00 90.00 313 ALA A O 1
ATOM 2484 N N . ALA A 1 314 ? -5.494 8.125 15.468 1.00 89.19 314 ALA A N 1
ATOM 2485 C CA . ALA A 1 314 ? -4.034 8.077 15.341 1.00 89.19 314 ALA A CA 1
ATOM 2486 C C . ALA A 1 314 ? -3.389 6.987 16.219 1.00 89.19 314 ALA A C 1
ATOM 2488 O O . ALA A 1 314 ? -2.574 6.200 15.738 1.00 89.19 314 ALA A O 1
ATOM 2489 N N . SER A 1 315 ? -3.789 6.894 17.494 1.00 86.56 315 SER A N 1
ATOM 2490 C CA . SER A 1 315 ? -3.296 5.857 18.416 1.00 86.56 315 SER A CA 1
ATOM 2491 C C . SER A 1 315 ? -3.633 4.459 17.897 1.00 86.56 315 SER A C 1
ATOM 2493 O O . SER A 1 315 ? -2.787 3.558 17.860 1.00 86.56 315 SER A O 1
ATOM 2495 N N . MET A 1 316 ? -4.864 4.299 17.407 1.00 88.38 316 MET A N 1
ATOM 2496 C CA . MET A 1 316 ? -5.338 3.027 16.892 1.00 88.38 316 MET A CA 1
ATOM 2497 C C . MET A 1 316 ? -4.680 2.632 15.563 1.00 88.38 316 MET A C 1
ATOM 2499 O O . MET A 1 316 ? -4.369 1.454 15.377 1.00 88.38 316 MET A O 1
ATOM 2503 N N . LEU A 1 317 ? -4.392 3.586 14.674 1.00 91.75 317 LEU A N 1
ATOM 2504 C CA . LEU A 1 317 ? -3.616 3.355 13.452 1.00 91.75 317 LEU A CA 1
ATOM 2505 C C . LEU A 1 317 ? -2.183 2.930 13.777 1.00 91.75 317 LEU A C 1
ATOM 2507 O O . LEU A 1 317 ? -1.712 1.930 13.243 1.00 91.75 317 LEU A O 1
ATOM 2511 N N . LEU A 1 318 ? -1.507 3.612 14.709 1.00 89.88 318 LEU A N 1
ATOM 2512 C CA . LEU A 1 318 ? -0.165 3.221 15.161 1.00 89.88 318 LEU A CA 1
ATOM 2513 C C . LEU A 1 318 ? -0.149 1.804 15.731 1.00 89.88 318 LEU A C 1
ATOM 2515 O O . LEU A 1 318 ? 0.763 1.024 15.456 1.00 89.88 318 LEU A O 1
ATOM 2519 N N . ARG A 1 319 ? -1.163 1.448 16.523 1.00 87.62 319 ARG A N 1
ATOM 2520 C CA . ARG A 1 319 ? -1.331 0.078 17.009 1.00 87.62 319 ARG A CA 1
ATOM 2521 C C . ARG A 1 319 ? -1.533 -0.906 15.854 1.00 87.62 319 ARG A C 1
ATOM 2523 O O . ARG A 1 319 ? -0.902 -1.958 15.849 1.00 87.62 319 ARG A O 1
ATOM 2530 N N . ASN A 1 320 ? -2.370 -0.571 14.873 1.00 89.00 320 ASN A N 1
ATOM 2531 C CA . ASN A 1 320 ? -2.597 -1.412 13.701 1.00 89.00 320 ASN A CA 1
ATOM 2532 C C . ASN A 1 320 ? -1.304 -1.629 12.892 1.00 89.00 320 ASN A C 1
ATOM 2534 O O . ASN A 1 320 ? -0.970 -2.775 12.601 1.00 89.00 320 ASN A O 1
ATOM 2538 N N . GLY A 1 321 ? -0.518 -0.576 12.650 1.00 89.62 321 GLY A N 1
ATOM 2539 C CA . GLY A 1 321 ? 0.791 -0.672 12.000 1.00 89.62 321 GLY A CA 1
ATOM 2540 C C . GLY A 1 321 ? 1.762 -1.601 12.740 1.00 89.62 321 GLY A C 1
ATOM 2541 O O . GLY A 1 321 ? 2.434 -2.414 12.108 1.00 89.62 321 GLY A O 1
ATOM 2542 N N . ARG A 1 322 ? 1.791 -1.566 14.084 1.00 85.38 322 ARG A N 1
ATOM 2543 C CA . ARG A 1 322 ? 2.607 -2.503 14.893 1.00 85.38 322 ARG A CA 1
ATOM 2544 C C . ARG A 1 322 ? 2.172 -3.950 14.678 1.00 85.38 322 ARG A C 1
ATOM 2546 O O . ARG A 1 322 ? 3.016 -4.815 14.459 1.00 85.38 322 ARG A O 1
ATOM 2553 N N . ASN A 1 323 ? 0.866 -4.197 14.712 1.00 85.12 323 ASN A N 1
ATOM 2554 C CA . ASN A 1 323 ? 0.312 -5.538 14.540 1.00 85.12 323 ASN A CA 1
ATOM 2555 C C . ASN A 1 323 ? 0.588 -6.085 13.134 1.00 85.12 323 ASN A C 1
ATOM 2557 O O . ASN A 1 323 ? 0.916 -7.260 12.998 1.00 85.12 323 ASN A O 1
ATOM 2561 N N . ILE A 1 324 ? 0.519 -5.231 12.108 1.00 86.88 324 ILE A N 1
ATOM 2562 C CA . ILE A 1 324 ? 0.878 -5.594 10.734 1.00 86.88 324 ILE A CA 1
ATOM 2563 C C . ILE A 1 324 ? 2.362 -5.969 10.641 1.00 86.88 324 ILE A C 1
ATOM 2565 O O . ILE A 1 324 ? 2.689 -7.035 10.135 1.00 86.88 324 ILE A O 1
ATOM 2569 N N . LEU A 1 325 ? 3.280 -5.153 11.169 1.00 84.06 325 LEU A N 1
ATOM 2570 C CA . LEU A 1 325 ? 4.709 -5.504 11.143 1.00 84.06 325 LEU A CA 1
ATOM 2571 C C . LEU A 1 325 ? 5.007 -6.795 11.916 1.00 84.06 325 LEU A C 1
ATOM 2573 O O . LEU A 1 325 ? 5.864 -7.576 11.508 1.00 84.06 325 LEU A O 1
ATOM 2577 N N . SER A 1 326 ? 4.295 -7.041 13.018 1.00 81.50 326 SER A N 1
ATOM 2578 C CA . SER A 1 326 ? 4.415 -8.288 13.772 1.00 81.50 326 SER A CA 1
ATOM 2579 C C . SER A 1 326 ? 3.945 -9.495 12.951 1.00 81.50 326 SER A C 1
ATOM 2581 O O . SER A 1 326 ? 4.638 -10.514 12.925 1.00 81.50 326 SER A O 1
ATOM 2583 N N . SER A 1 327 ? 2.828 -9.375 12.222 1.00 78.75 327 SER A N 1
ATOM 2584 C CA . SER A 1 327 ? 2.276 -10.476 11.425 1.00 78.75 327 SER A CA 1
ATOM 2585 C C . SER A 1 327 ? 3.127 -10.835 10.205 1.00 78.75 327 SER A C 1
ATOM 2587 O O . SER A 1 327 ? 3.155 -12.000 9.808 1.00 78.75 327 SER A O 1
ATOM 2589 N N . LEU A 1 328 ? 3.892 -9.887 9.656 1.00 78.75 328 LEU A N 1
ATOM 2590 C CA . LEU A 1 328 ? 4.826 -10.151 8.554 1.00 78.75 328 LEU A CA 1
ATOM 2591 C C . LEU A 1 328 ? 5.946 -11.137 8.919 1.00 78.75 328 LEU A C 1
ATOM 2593 O O . LEU A 1 328 ? 6.497 -11.780 8.030 1.00 78.75 328 LEU A O 1
ATOM 2597 N N . ASN A 1 329 ? 6.250 -11.307 10.208 1.00 67.69 329 ASN A N 1
ATOM 2598 C CA . ASN A 1 329 ? 7.239 -12.280 10.681 1.00 67.69 329 ASN A CA 1
ATOM 2599 C C . ASN A 1 329 ? 6.661 -13.698 10.852 1.00 67.69 329 ASN A C 1
ATOM 2601 O O . ASN A 1 329 ? 7.387 -14.621 11.226 1.00 67.69 329 ASN A O 1
ATOM 2605 N N . ILE A 1 330 ? 5.362 -13.890 10.593 1.00 67.50 330 ILE A N 1
ATOM 2606 C CA . ILE A 1 330 ? 4.692 -15.188 10.689 1.00 67.50 330 ILE A CA 1
ATOM 2607 C C . ILE A 1 330 ? 4.793 -15.900 9.323 1.00 67.50 330 ILE A C 1
ATOM 2609 O O . ILE A 1 330 ? 4.385 -15.319 8.315 1.00 67.50 330 ILE A O 1
ATOM 2613 N N . PRO A 1 331 ? 5.252 -17.170 9.255 1.00 58.06 331 PRO A N 1
ATOM 2614 C CA . PRO A 1 331 ? 5.484 -17.901 7.997 1.00 58.06 331 PRO A CA 1
ATOM 2615 C C . PRO A 1 331 ? 4.270 -18.082 7.066 1.00 58.06 331 PRO A C 1
ATOM 2617 O O . PRO A 1 331 ? 4.427 -18.592 5.962 1.00 58.06 331 PRO A O 1
ATOM 2620 N N . ALA A 1 332 ? 3.062 -17.719 7.505 1.00 67.62 332 ALA A N 1
ATOM 2621 C CA . ALA A 1 332 ? 1.804 -17.963 6.800 1.00 67.62 332 ALA A CA 1
ATOM 2622 C C . ALA A 1 332 ? 1.327 -16.791 5.914 1.00 67.62 332 ALA A C 1
ATOM 2624 O O . ALA A 1 332 ? 0.280 -16.904 5.278 1.00 67.62 332 ALA A O 1
ATOM 2625 N N . THR A 1 333 ? 2.045 -15.664 5.870 1.00 69.25 333 THR A N 1
ATOM 2626 C CA . THR A 1 333 ? 1.595 -14.477 5.122 1.00 69.25 333 THR A CA 1
ATOM 2627 C C . THR A 1 333 ? 1.784 -14.653 3.604 1.00 69.25 333 THR A C 1
ATOM 2629 O O . THR A 1 333 ? 2.902 -14.933 3.166 1.00 69.25 333 THR A O 1
ATOM 2632 N N . PRO A 1 334 ? 0.741 -14.449 2.770 1.00 77.94 334 PRO A N 1
ATOM 2633 C CA . PRO A 1 334 ? 0.873 -14.485 1.313 1.00 77.94 334 PRO A CA 1
ATOM 2634 C C . PRO A 1 334 ? 1.905 -13.473 0.796 1.00 77.94 334 PRO A C 1
ATOM 2636 O O . PRO A 1 334 ? 1.859 -12.299 1.165 1.00 77.94 334 PRO A O 1
ATOM 2639 N N . LEU A 1 335 ? 2.792 -13.899 -0.113 1.00 74.56 335 LEU A N 1
ATOM 2640 C CA . LEU A 1 335 ? 3.878 -13.061 -0.654 1.00 74.56 335 LEU A CA 1
ATOM 2641 C C . LEU A 1 335 ? 3.380 -11.745 -1.271 1.00 74.56 335 LEU A C 1
ATOM 2643 O O . LEU A 1 335 ? 4.024 -10.709 -1.120 1.00 74.56 335 LEU A O 1
ATOM 2647 N N . SER A 1 336 ? 2.213 -11.768 -1.920 1.00 76.56 336 SER A N 1
ATOM 2648 C CA . SER A 1 336 ? 1.591 -10.587 -2.531 1.00 76.56 336 SER A CA 1
ATOM 2649 C C . SER A 1 336 ? 1.192 -9.508 -1.520 1.00 76.56 336 SER A C 1
ATOM 2651 O O . SER A 1 336 ? 1.073 -8.344 -1.894 1.00 76.56 336 SER A O 1
ATOM 2653 N N . LEU A 1 337 ? 1.001 -9.870 -0.248 1.00 83.75 337 LEU A N 1
ATOM 2654 C CA . LEU A 1 337 ? 0.594 -8.946 0.809 1.00 83.75 337 LEU A CA 1
ATOM 2655 C C . LEU A 1 337 ? 1.773 -8.369 1.591 1.00 83.75 337 LEU A C 1
ATOM 2657 O O . LEU A 1 337 ? 1.587 -7.361 2.269 1.00 83.75 337 LEU A O 1
ATOM 2661 N N . ILE A 1 338 ? 2.970 -8.957 1.499 1.00 84.75 338 ILE A N 1
ATOM 2662 C CA . ILE A 1 338 ? 4.119 -8.566 2.331 1.00 84.75 338 ILE A CA 1
ATOM 2663 C C . ILE A 1 338 ? 4.500 -7.104 2.090 1.00 84.75 338 ILE A C 1
ATOM 2665 O O . ILE A 1 338 ? 4.458 -6.294 3.016 1.00 84.75 338 ILE A O 1
ATOM 2669 N N . ARG A 1 339 ? 4.816 -6.751 0.838 1.00 88.06 339 ARG A N 1
ATOM 2670 C CA . ARG A 1 339 ? 5.225 -5.392 0.464 1.00 88.06 339 ARG A CA 1
ATOM 2671 C C . ARG A 1 339 ? 4.154 -4.333 0.769 1.00 88.06 339 ARG A C 1
ATOM 2673 O O . ARG A 1 339 ? 4.492 -3.389 1.482 1.00 88.06 339 ARG A O 1
ATOM 2680 N N . PRO A 1 340 ? 2.892 -4.439 0.294 1.00 91.94 340 PRO A N 1
ATOM 2681 C CA . PRO A 1 340 ? 1.891 -3.404 0.568 1.00 91.94 340 PRO A CA 1
ATOM 2682 C C . PRO A 1 340 ? 1.605 -3.249 2.068 1.00 91.94 340 PRO A C 1
ATOM 2684 O O . PRO A 1 340 ? 1.439 -2.127 2.537 1.00 91.94 340 PRO A O 1
ATOM 2687 N N . SER A 1 341 ? 1.637 -4.341 2.841 1.00 93.19 341 SER A N 1
ATOM 2688 C CA . SER A 1 341 ? 1.464 -4.297 4.300 1.00 93.19 341 SER A CA 1
ATOM 2689 C C . SER A 1 341 ? 2.643 -3.626 5.013 1.00 93.19 341 SER A C 1
ATOM 2691 O O . SER A 1 341 ? 2.438 -2.832 5.931 1.00 93.19 341 SER A O 1
ATOM 2693 N N . ALA A 1 342 ? 3.879 -3.908 4.588 1.00 91.69 342 ALA A N 1
ATOM 2694 C CA . ALA A 1 342 ? 5.068 -3.253 5.125 1.00 91.69 342 ALA A CA 1
ATOM 2695 C C . ALA A 1 342 ? 5.056 -1.752 4.811 1.00 91.69 342 ALA A C 1
ATOM 2697 O O . ALA A 1 342 ? 5.227 -0.932 5.713 1.00 91.69 342 ALA A O 1
ATOM 2698 N N . LEU A 1 343 ? 4.784 -1.393 3.552 1.00 95.06 343 LEU A N 1
ATOM 2699 C CA . LEU A 1 343 ? 4.710 -0.007 3.095 1.00 95.06 343 LEU A CA 1
ATOM 2700 C C . LEU A 1 343 ? 3.633 0.776 3.861 1.00 95.06 343 LEU A C 1
ATOM 2702 O O . LEU A 1 343 ? 3.903 1.875 4.344 1.00 95.06 343 LEU A O 1
ATOM 2706 N N . LEU A 1 344 ? 2.451 0.180 4.047 1.00 96.81 344 LEU A N 1
ATOM 2707 C CA . LEU A 1 344 ? 1.355 0.713 4.858 1.00 96.81 344 LEU A CA 1
ATOM 2708 C C . LEU A 1 344 ? 1.796 1.006 6.292 1.00 96.81 344 LEU A C 1
ATOM 2710 O O . LEU A 1 344 ? 1.652 2.130 6.771 1.00 96.81 344 LEU A O 1
ATOM 2714 N N . ALA A 1 345 ? 2.333 -0.000 6.984 1.00 94.44 345 ALA A N 1
ATOM 2715 C CA . ALA A 1 345 ? 2.681 0.134 8.389 1.00 94.44 345 ALA A CA 1
ATOM 2716 C C . ALA A 1 345 ? 3.780 1.183 8.596 1.00 94.44 345 ALA A C 1
ATOM 2718 O O . ALA A 1 345 ? 3.637 2.062 9.444 1.00 94.44 345 ALA A O 1
ATOM 2719 N N . LEU A 1 346 ? 4.843 1.136 7.787 1.00 94.56 346 LEU A N 1
ATOM 2720 C CA . LEU A 1 346 ? 5.945 2.101 7.829 1.00 94.56 346 LEU A CA 1
ATOM 2721 C C . LEU A 1 346 ? 5.463 3.526 7.528 1.00 94.56 346 LEU A C 1
ATOM 2723 O O . LEU A 1 346 ? 5.864 4.462 8.222 1.00 94.56 346 LEU A O 1
ATOM 2727 N N . THR A 1 347 ? 4.548 3.691 6.567 1.00 96.56 347 THR A N 1
ATOM 2728 C CA . THR A 1 347 ? 3.946 4.995 6.260 1.00 96.56 347 THR A CA 1
ATOM 2729 C C . THR A 1 347 ? 3.113 5.522 7.428 1.00 96.56 347 THR A C 1
ATOM 2731 O O . THR A 1 347 ? 3.283 6.678 7.806 1.00 96.56 347 THR A O 1
ATOM 2734 N N . ILE A 1 348 ? 2.277 4.686 8.060 1.00 95.00 348 ILE A N 1
ATOM 2735 C CA . ILE A 1 348 ? 1.513 5.065 9.263 1.00 95.00 348 ILE A CA 1
ATOM 2736 C C . ILE A 1 348 ? 2.450 5.605 10.353 1.00 95.00 348 ILE A C 1
ATOM 2738 O O . ILE A 1 348 ? 2.182 6.661 10.929 1.00 95.00 348 ILE A O 1
ATOM 2742 N N . PHE A 1 349 ? 3.559 4.911 10.638 1.00 91.69 349 PHE A N 1
ATOM 2743 C CA . PHE A 1 349 ? 4.514 5.371 11.648 1.00 91.69 349 PHE A CA 1
ATOM 2744 C C . PHE A 1 349 ? 5.170 6.692 11.269 1.00 91.69 349 PHE A C 1
ATOM 2746 O O . PHE A 1 349 ? 5.242 7.582 12.116 1.00 91.69 349 PHE A O 1
ATOM 2753 N N . LEU A 1 350 ? 5.645 6.833 10.031 1.00 91.62 350 LEU A N 1
ATOM 2754 C CA . LEU A 1 350 ? 6.290 8.065 9.582 1.00 91.62 350 LEU A CA 1
ATOM 2755 C C . LEU A 1 350 ? 5.320 9.243 9.675 1.00 91.62 350 LEU A C 1
ATOM 2757 O O . LEU A 1 350 ? 5.627 10.210 10.371 1.00 91.62 350 LEU A O 1
ATOM 2761 N N . VAL A 1 351 ? 4.130 9.124 9.079 1.00 92.88 351 VAL A N 1
ATOM 2762 C CA . VAL A 1 351 ? 3.122 10.195 9.051 1.00 92.88 351 VAL A CA 1
ATOM 2763 C C . VAL A 1 351 ? 2.691 10.611 10.453 1.00 92.88 351 VAL A C 1
ATOM 2765 O O . VAL A 1 351 ? 2.534 11.800 10.693 1.00 92.88 351 VAL A O 1
ATOM 2768 N N . LEU A 1 352 ? 2.496 9.672 11.387 1.00 90.06 352 LEU A N 1
ATOM 2769 C CA . LEU A 1 352 ? 1.938 9.988 12.708 1.00 90.06 352 LEU A CA 1
ATOM 2770 C C . LEU A 1 352 ? 2.992 10.317 13.775 1.00 90.06 352 LEU A C 1
ATOM 2772 O O . LEU A 1 352 ? 2.664 10.986 14.751 1.00 90.06 352 LEU A O 1
ATOM 2776 N N . THR A 1 353 ? 4.243 9.865 13.622 1.00 86.81 353 THR A N 1
ATOM 2777 C CA . THR A 1 353 ? 5.301 10.083 14.634 1.00 86.81 353 THR A CA 1
ATOM 2778 C C . THR A 1 353 ? 6.412 11.028 14.187 1.00 86.81 353 THR A C 1
ATOM 2780 O O . THR A 1 353 ? 7.128 11.554 15.035 1.00 86.81 353 THR A O 1
ATOM 2783 N N . GLY A 1 354 ? 6.606 11.226 12.878 1.00 79.38 354 GLY A N 1
ATOM 2784 C CA . GLY A 1 354 ? 7.766 11.943 12.336 1.00 79.38 354 GLY A CA 1
ATOM 2785 C C . GLY A 1 354 ? 9.109 11.235 12.575 1.00 79.38 354 GLY A C 1
ATOM 2786 O O . GLY A 1 354 ? 10.170 11.845 12.447 1.00 79.38 354 GLY A O 1
ATOM 2787 N N . GLY A 1 355 ? 9.097 9.958 12.974 1.00 75.38 355 GLY A N 1
ATOM 2788 C CA . GLY A 1 355 ? 10.294 9.213 13.356 1.00 75.38 355 GLY A CA 1
ATOM 2789 C C . GLY A 1 355 ? 11.139 8.760 12.163 1.00 75.38 355 GLY A C 1
ATOM 2790 O O . GLY A 1 355 ? 10.855 7.733 11.558 1.00 75.38 355 GLY A O 1
ATOM 2791 N N . GLY A 1 356 ? 12.251 9.449 11.891 1.00 67.19 356 GLY A N 1
ATOM 2792 C CA . GLY A 1 356 ? 13.137 9.163 10.748 1.00 67.19 356 GLY A CA 1
ATOM 2793 C C . GLY A 1 356 ? 13.850 7.806 10.722 1.00 67.19 356 GLY A C 1
ATOM 2794 O O . GLY A 1 356 ? 14.475 7.472 9.723 1.00 67.19 356 GLY A O 1
ATOM 2795 N N . ARG A 1 357 ? 13.759 6.995 11.786 1.00 67.81 357 ARG A N 1
ATOM 2796 C CA . ARG A 1 357 ? 14.419 5.675 11.854 1.00 67.81 357 ARG A CA 1
ATOM 2797 C C . ARG A 1 357 ? 13.844 4.651 10.867 1.00 67.81 357 ARG A C 1
ATOM 2799 O O . ARG A 1 357 ? 14.427 3.590 10.738 1.00 67.81 357 ARG A O 1
ATOM 2806 N N . LEU A 1 358 ? 12.704 4.956 10.238 1.00 81.44 358 LEU A N 1
ATOM 2807 C CA . LEU A 1 358 ? 11.971 4.051 9.348 1.00 81.44 358 LEU A CA 1
ATOM 2808 C C . LEU A 1 358 ? 12.141 4.365 7.854 1.00 81.44 358 LEU A C 1
ATOM 2810 O O . LEU A 1 358 ? 11.551 3.683 7.017 1.00 81.44 358 LEU A O 1
ATOM 2814 N N . VAL A 1 359 ? 12.912 5.405 7.510 1.00 82.12 359 VAL A N 1
ATOM 2815 C CA . VAL A 1 359 ? 13.084 5.849 6.117 1.00 82.12 359 VAL A CA 1
ATOM 2816 C C . VAL A 1 359 ? 13.717 4.748 5.276 1.00 82.12 359 VAL A C 1
ATOM 2818 O O . VAL A 1 359 ? 13.198 4.419 4.217 1.00 82.12 359 VAL A O 1
ATOM 2821 N N . ILE A 1 360 ? 14.791 4.121 5.754 1.00 83.06 360 ILE A N 1
ATOM 2822 C CA . ILE A 1 360 ? 15.502 3.102 4.974 1.00 83.06 360 ILE A CA 1
ATOM 2823 C C . ILE A 1 360 ? 14.634 1.853 4.785 1.00 83.06 360 ILE A C 1
ATOM 2825 O O . ILE A 1 360 ? 14.548 1.343 3.667 1.00 83.06 360 ILE A O 1
ATOM 2829 N N . GLN A 1 361 ? 13.913 1.400 5.821 1.00 85.00 361 GLN A N 1
ATOM 2830 C CA . GLN A 1 361 ? 12.960 0.297 5.669 1.00 85.00 361 GLN A CA 1
ATOM 2831 C C . GLN A 1 361 ? 11.858 0.655 4.673 1.00 85.00 361 GLN A C 1
ATOM 2833 O O . GLN A 1 361 ? 11.548 -0.173 3.821 1.00 85.00 361 GLN A O 1
ATOM 2838 N N . LEU A 1 362 ? 11.287 1.865 4.738 1.00 90.56 362 LEU A N 1
ATOM 2839 C CA . LEU A 1 362 ? 10.248 2.291 3.797 1.00 90.56 362 LEU A CA 1
ATOM 2840 C C . LEU A 1 362 ? 10.782 2.252 2.363 1.00 90.56 362 LEU A C 1
ATOM 2842 O O . LEU A 1 362 ? 10.178 1.620 1.500 1.00 90.56 362 LEU A O 1
ATOM 2846 N N . MET A 1 363 ? 11.941 2.868 2.130 1.00 91.12 363 MET A N 1
ATOM 2847 C CA . MET A 1 363 ? 12.541 2.949 0.800 1.00 91.12 363 MET A CA 1
ATOM 2848 C C . MET A 1 363 ? 12.979 1.579 0.272 1.00 91.12 363 MET A C 1
ATOM 2850 O O . MET A 1 363 ? 12.936 1.364 -0.932 1.00 91.12 363 MET A O 1
ATOM 2854 N N . SER A 1 364 ? 13.306 0.616 1.143 1.00 86.81 364 SER A N 1
ATOM 2855 C CA . SER A 1 364 ? 13.562 -0.775 0.732 1.00 86.81 364 SER A CA 1
ATOM 2856 C C . SER A 1 364 ? 12.326 -1.488 0.165 1.00 86.81 364 SER A C 1
ATOM 2858 O O . SER A 1 364 ? 12.463 -2.479 -0.550 1.00 86.81 364 SER A O 1
ATOM 2860 N N . GLN A 1 365 ? 11.124 -1.005 0.501 1.00 87.50 365 GLN A N 1
ATOM 2861 C CA . GLN A 1 365 ? 9.842 -1.541 0.033 1.00 87.50 365 GLN A CA 1
ATOM 2862 C C . GLN A 1 365 ? 9.219 -0.703 -1.094 1.00 87.50 365 GLN A C 1
ATOM 2864 O O . GLN A 1 365 ? 8.258 -1.154 -1.721 1.00 87.50 365 GLN A O 1
ATOM 2869 N N . ALA A 1 366 ? 9.716 0.511 -1.334 1.00 90.94 366 ALA A N 1
ATOM 2870 C CA . ALA A 1 366 ? 9.170 1.441 -2.315 1.00 90.94 366 ALA A CA 1
ATOM 2871 C C . ALA A 1 366 ? 9.655 1.117 -3.737 1.00 90.94 366 ALA A C 1
ATOM 2873 O O . ALA A 1 366 ? 10.825 0.817 -3.966 1.00 90.94 366 ALA A O 1
ATOM 2874 N N . GLU A 1 367 ? 8.757 1.218 -4.715 1.00 91.06 367 GLU A N 1
ATOM 2875 C CA . GLU A 1 367 ? 9.108 1.227 -6.137 1.00 91.06 367 GLU A CA 1
ATOM 2876 C C . GLU A 1 367 ? 9.212 2.656 -6.684 1.00 91.06 367 GLU A C 1
ATOM 2878 O O . GLU A 1 367 ? 8.657 3.587 -6.101 1.00 91.06 367 GLU A O 1
ATOM 2883 N N . PRO A 1 368 ? 9.819 2.846 -7.873 1.00 93.38 368 PRO A N 1
ATOM 2884 C CA . PRO A 1 368 ? 9.882 4.157 -8.516 1.00 93.38 368 PRO A CA 1
ATOM 2885 C C . PRO A 1 368 ? 8.521 4.863 -8.652 1.00 93.38 368 PRO A C 1
ATOM 2887 O O . PRO A 1 368 ? 8.448 6.081 -8.521 1.00 93.38 368 PRO A O 1
ATOM 2890 N N . LEU A 1 369 ? 7.426 4.119 -8.862 1.00 94.69 369 LEU A N 1
ATOM 2891 C CA . LEU A 1 369 ? 6.083 4.707 -8.897 1.00 94.69 369 LEU A CA 1
ATOM 2892 C C . LEU A 1 369 ? 5.679 5.302 -7.539 1.00 94.69 369 LEU A C 1
ATOM 2894 O O . LEU A 1 369 ? 5.147 6.408 -7.511 1.00 94.69 369 LEU A O 1
ATOM 2898 N N . ASP A 1 370 ? 5.955 4.601 -6.437 1.00 96.31 370 ASP A N 1
ATOM 2899 C CA . ASP A 1 370 ? 5.678 5.064 -5.071 1.00 96.31 370 ASP A CA 1
ATOM 2900 C C . ASP A 1 370 ? 6.448 6.364 -4.791 1.00 96.31 370 ASP A C 1
ATOM 2902 O O . ASP A 1 370 ? 5.870 7.355 -4.339 1.00 96.31 370 ASP A O 1
ATOM 2906 N N . CYS A 1 371 ? 7.738 6.381 -5.157 1.00 97.00 371 CYS A N 1
ATOM 2907 C CA . CYS A 1 371 ? 8.630 7.536 -5.041 1.00 97.00 371 CYS A CA 1
ATOM 2908 C C . CYS A 1 371 ? 8.093 8.757 -5.795 1.00 97.00 371 CYS A C 1
ATOM 2910 O O . CYS A 1 371 ? 8.027 9.844 -5.228 1.00 97.00 371 CYS A O 1
ATOM 2912 N N . ALA A 1 372 ? 7.690 8.588 -7.057 1.00 96.69 372 ALA A N 1
ATOM 2913 C CA . ALA A 1 372 ? 7.195 9.681 -7.898 1.00 96.69 372 ALA A CA 1
ATOM 2914 C C . ALA A 1 372 ? 5.792 10.180 -7.535 1.00 96.69 372 ALA A C 1
ATOM 2916 O O . ALA A 1 372 ? 5.385 11.236 -8.014 1.00 96.69 372 ALA A O 1
ATOM 2917 N N . THR A 1 373 ? 5.032 9.399 -6.767 1.00 96.81 373 THR A N 1
ATOM 2918 C CA . THR A 1 373 ? 3.637 9.699 -6.442 1.00 96.81 373 THR A CA 1
ATOM 2919 C C . THR A 1 373 ? 3.491 9.971 -4.953 1.00 96.81 373 THR A C 1
ATOM 2921 O O . THR A 1 373 ? 3.948 11.007 -4.481 1.00 96.81 373 THR A O 1
ATOM 2924 N N . PHE A 1 374 ? 2.877 9.072 -4.183 1.00 97.06 374 PHE A N 1
ATOM 2925 C CA . PHE A 1 374 ? 2.453 9.377 -2.822 1.00 97.06 374 PHE A CA 1
ATOM 2926 C C . PHE A 1 374 ? 3.621 9.707 -1.881 1.00 97.06 374 PHE A C 1
ATOM 2928 O O . PHE A 1 374 ? 3.413 10.470 -0.941 1.00 97.06 374 PHE A O 1
ATOM 2935 N N . ILE A 1 375 ? 4.832 9.171 -2.100 1.00 97.38 375 ILE A N 1
ATOM 2936 C CA . ILE A 1 375 ? 5.974 9.485 -1.229 1.00 97.38 375 ILE A CA 1
ATOM 2937 C C . ILE A 1 375 ? 6.359 10.957 -1.397 1.00 97.38 375 ILE A C 1
ATOM 2939 O O . ILE A 1 375 ? 6.332 11.711 -0.426 1.00 97.38 375 ILE A O 1
ATOM 2943 N N . THR A 1 376 ? 6.660 11.389 -2.623 1.00 95.75 376 THR A N 1
ATOM 2944 C CA . THR A 1 376 ? 7.082 12.775 -2.881 1.00 95.75 376 THR A CA 1
ATOM 2945 C C . THR A 1 376 ? 5.931 13.770 -2.754 1.00 95.75 376 THR A C 1
ATOM 2947 O O . THR A 1 376 ? 6.117 14.846 -2.194 1.00 95.75 376 THR A O 1
ATOM 2950 N N . GLU A 1 377 ? 4.733 13.418 -3.223 1.00 94.06 377 GLU A N 1
ATOM 2951 C CA . GLU A 1 377 ? 3.610 14.358 -3.331 1.00 94.06 377 GLU A CA 1
ATOM 2952 C C . GLU A 1 377 ? 2.747 14.440 -2.063 1.00 94.06 377 GLU A C 1
ATOM 2954 O O . GLU A 1 377 ? 2.040 15.429 -1.880 1.00 94.06 377 GLU A O 1
ATOM 2959 N N . ALA A 1 378 ? 2.777 13.430 -1.182 1.00 95.44 378 ALA A N 1
ATOM 2960 C CA . ALA A 1 378 ? 1.956 13.418 0.035 1.00 95.44 378 ALA A CA 1
ATOM 2961 C C . ALA A 1 378 ? 2.752 13.139 1.316 1.00 95.44 378 ALA A C 1
ATOM 2963 O O . ALA A 1 378 ? 2.611 13.880 2.290 1.00 95.44 378 ALA A O 1
ATOM 2964 N N . LEU A 1 379 ? 3.601 12.107 1.342 1.00 96.19 379 LEU A N 1
ATOM 2965 C CA . LEU A 1 379 ? 4.317 11.710 2.555 1.00 96.19 379 LEU A CA 1
ATOM 2966 C C . LEU A 1 379 ? 5.332 12.764 2.970 1.00 96.19 379 LEU A C 1
ATOM 2968 O O . LEU A 1 379 ? 5.282 13.224 4.106 1.00 96.19 379 LEU A O 1
ATOM 2972 N N . ILE A 1 380 ? 6.218 13.183 2.072 1.00 95.56 380 ILE A N 1
ATOM 2973 C CA . ILE A 1 380 ? 7.234 14.176 2.418 1.00 95.56 380 ILE A CA 1
ATOM 2974 C C . ILE A 1 380 ? 6.598 15.506 2.874 1.00 95.56 380 ILE A C 1
ATOM 2976 O O . ILE A 1 380 ? 6.959 15.976 3.958 1.00 95.56 380 ILE A O 1
ATOM 2980 N N . PRO A 1 381 ? 5.595 16.074 2.169 1.00 93.88 381 PRO A N 1
ATOM 2981 C CA . PRO A 1 381 ? 4.872 17.253 2.649 1.00 93.88 381 PRO A CA 1
ATOM 2982 C C . PRO A 1 381 ? 4.183 17.056 4.007 1.00 93.88 381 PRO A C 1
ATOM 2984 O O . PRO A 1 381 ? 4.148 17.981 4.814 1.00 93.88 381 PRO A O 1
ATOM 2987 N N . SER A 1 382 ? 3.677 15.852 4.310 1.00 92.25 382 SER A N 1
ATOM 2988 C CA . SER A 1 382 ? 3.024 15.560 5.601 1.00 92.25 382 SER A CA 1
ATOM 2989 C C . SER A 1 382 ? 3.969 15.566 6.810 1.00 92.25 382 SER A C 1
ATOM 2991 O O . SER A 1 382 ? 3.525 15.615 7.961 1.00 92.25 382 SER A O 1
ATOM 2993 N N . LEU A 1 383 ? 5.280 15.513 6.562 1.00 90.00 383 LEU A N 1
ATOM 2994 C CA . LEU A 1 383 ? 6.327 15.445 7.579 1.00 90.00 383 LEU A CA 1
ATOM 2995 C C . LEU A 1 383 ? 6.860 16.826 7.979 1.00 90.00 383 LEU A C 1
ATOM 2997 O O . LEU A 1 383 ? 7.998 16.936 8.433 1.00 90.00 383 LEU A O 1
ATOM 3001 N N . ASP A 1 384 ? 6.029 17.866 7.876 1.00 77.81 384 ASP A N 1
ATOM 3002 C CA . ASP A 1 384 ? 6.402 19.214 8.306 1.00 77.81 384 ASP A CA 1
ATOM 3003 C C . ASP A 1 384 ? 6.934 19.209 9.757 1.00 77.81 384 ASP A C 1
ATOM 3005 O O . ASP A 1 384 ? 6.471 18.449 10.626 1.00 77.81 384 ASP A O 1
ATOM 3009 N N . GLY A 1 385 ? 7.998 19.979 9.986 1.00 76.69 385 GLY A N 1
ATOM 3010 C CA . GLY A 1 385 ? 8.789 19.981 11.220 1.00 76.69 385 GLY A CA 1
ATOM 3011 C C . GLY A 1 385 ? 9.810 18.839 11.380 1.00 76.69 385 GLY A C 1
ATOM 3012 O O . GLY A 1 385 ? 10.528 18.821 12.379 1.00 76.69 385 GLY A O 1
ATOM 3013 N N . ALA A 1 386 ? 9.928 17.906 10.426 1.00 82.75 386 ALA A N 1
ATOM 3014 C CA . ALA A 1 386 ? 10.900 16.804 10.446 1.00 82.75 386 ALA A CA 1
ATOM 3015 C C . ALA A 1 386 ? 11.923 16.899 9.294 1.00 82.75 386 ALA A C 1
ATOM 3017 O O . ALA A 1 386 ? 12.147 15.923 8.581 1.00 82.75 386 ALA A O 1
ATOM 3018 N N . GLY A 1 387 ? 12.576 18.060 9.141 1.00 85.25 387 GLY A N 1
ATOM 3019 C CA . GLY A 1 387 ? 13.413 18.401 7.975 1.00 85.25 387 GLY A CA 1
ATOM 3020 C C . GLY A 1 387 ? 14.416 17.324 7.552 1.00 85.25 387 GLY A C 1
ATOM 3021 O O . GLY A 1 387 ? 14.421 16.918 6.399 1.00 85.25 387 GLY A O 1
ATOM 3022 N N . LYS A 1 388 ? 15.168 16.736 8.495 1.00 87.75 388 LYS A N 1
ATOM 3023 C CA . LYS A 1 388 ? 16.102 15.643 8.166 1.00 87.75 388 LYS A CA 1
ATOM 3024 C C . LYS A 1 388 ? 15.408 14.435 7.512 1.00 87.75 388 LYS A C 1
ATOM 3026 O O . LYS A 1 388 ? 15.951 13.835 6.599 1.00 87.75 388 LYS A O 1
ATOM 3031 N N . VAL A 1 389 ? 14.219 14.067 7.988 1.00 88.62 389 VAL A N 1
ATOM 3032 C CA . VAL A 1 389 ? 13.454 12.928 7.451 1.00 88.62 389 VAL A CA 1
ATOM 3033 C C . VAL A 1 389 ? 12.948 13.238 6.046 1.00 88.62 389 VAL A C 1
ATOM 3035 O O . VAL A 1 389 ? 12.964 12.362 5.185 1.00 88.62 389 VAL A O 1
ATOM 3038 N N . GLN A 1 390 ? 12.518 14.481 5.817 1.00 93.75 390 GLN A N 1
ATOM 3039 C CA . GLN A 1 390 ? 12.112 14.963 4.498 1.00 93.75 390 GLN A CA 1
ATOM 3040 C C . GLN A 1 390 ? 13.291 14.925 3.520 1.00 93.75 390 GLN A C 1
ATOM 3042 O O . GLN A 1 390 ? 13.137 14.389 2.426 1.00 93.75 390 GLN A O 1
ATOM 3047 N N . ASP A 1 391 ? 14.464 15.405 3.939 1.00 92.25 391 ASP A N 1
ATOM 3048 C CA . ASP A 1 391 ? 15.692 15.390 3.137 1.00 92.25 391 ASP A CA 1
ATOM 3049 C C . ASP A 1 391 ? 16.125 13.956 2.790 1.00 92.25 391 ASP A C 1
ATOM 3051 O O . ASP A 1 391 ? 16.373 13.651 1.622 1.00 92.25 391 ASP A O 1
ATOM 3055 N N . ASP A 1 392 ? 16.150 13.057 3.782 1.00 91.38 392 ASP A N 1
ATOM 3056 C CA . ASP A 1 392 ? 16.527 11.650 3.596 1.00 91.38 392 ASP A CA 1
ATOM 3057 C C . ASP A 1 392 ? 15.564 10.944 2.608 1.00 91.38 392 ASP A C 1
ATOM 3059 O O . ASP A 1 392 ? 16.003 10.218 1.710 1.00 91.38 392 ASP A O 1
ATOM 3063 N N . LEU A 1 393 ? 14.249 11.183 2.728 1.00 94.25 393 LEU A N 1
ATOM 3064 C CA . LEU A 1 393 ? 13.235 10.647 1.806 1.00 94.25 393 LEU A CA 1
ATOM 3065 C C . LEU A 1 393 ? 13.349 11.246 0.402 1.00 94.25 393 LEU A C 1
ATOM 3067 O O . LEU A 1 393 ? 13.237 10.505 -0.579 1.00 94.25 393 LEU A O 1
ATOM 3071 N N . HIS A 1 394 ? 13.579 12.556 0.289 1.00 95.25 394 HIS A N 1
ATOM 3072 C CA . HIS A 1 394 ? 13.774 13.229 -0.995 1.00 95.25 394 HIS A CA 1
ATOM 3073 C C . HIS A 1 394 ? 14.990 12.663 -1.721 1.00 95.25 394 HIS A C 1
ATOM 3075 O O . HIS A 1 394 ? 14.876 12.262 -2.879 1.00 95.25 394 HIS A O 1
ATOM 3081 N N . GLN A 1 395 ? 16.130 12.565 -1.034 1.00 93.44 395 GLN A N 1
ATOM 3082 C CA . GLN A 1 395 ? 17.365 12.053 -1.614 1.00 93.44 395 GLN A CA 1
ATOM 3083 C C . GLN A 1 395 ? 17.211 10.597 -2.072 1.00 93.44 395 GLN A C 1
ATOM 3085 O O . GLN A 1 395 ? 17.608 10.251 -3.187 1.00 93.44 395 GLN A O 1
ATOM 3090 N N . ALA A 1 396 ? 16.616 9.738 -1.237 1.00 92.38 396 ALA A N 1
ATOM 3091 C CA . ALA A 1 396 ? 16.396 8.337 -1.583 1.00 92.38 396 ALA A CA 1
ATOM 3092 C C . ALA A 1 396 ? 15.419 8.176 -2.761 1.00 92.38 396 ALA A C 1
ATOM 3094 O O . ALA A 1 396 ? 15.667 7.371 -3.662 1.00 92.38 396 ALA A O 1
ATOM 3095 N N . SER A 1 397 ? 14.340 8.965 -2.784 1.00 94.94 397 SER A N 1
ATOM 3096 C CA . SER A 1 397 ? 13.349 8.951 -3.867 1.00 94.94 397 SER A CA 1
ATOM 3097 C C . SER A 1 397 ? 13.960 9.424 -5.183 1.00 94.94 397 SER A C 1
ATOM 3099 O O . SER A 1 397 ? 13.812 8.753 -6.202 1.00 94.94 397 SER A O 1
ATOM 3101 N N . GLN A 1 398 ? 14.699 10.537 -5.158 1.00 94.19 398 GLN A N 1
ATOM 3102 C CA . GLN A 1 398 ? 15.362 11.090 -6.334 1.00 94.19 398 GLN A CA 1
ATOM 3103 C C . GLN A 1 398 ? 16.357 10.093 -6.930 1.00 94.19 398 GLN A C 1
ATOM 3105 O O . GLN A 1 398 ? 16.308 9.831 -8.129 1.00 94.19 398 GLN A O 1
ATOM 3110 N N . LYS A 1 399 ? 17.191 9.467 -6.092 1.00 90.25 399 LYS A N 1
ATOM 3111 C CA . LYS A 1 399 ? 18.143 8.447 -6.541 1.00 90.25 399 LYS A CA 1
ATOM 3112 C C . LYS A 1 399 ? 17.446 7.295 -7.278 1.00 90.25 399 LYS A C 1
ATOM 3114 O O . LYS A 1 399 ? 17.858 6.937 -8.377 1.00 90.25 399 LYS A O 1
ATOM 3119 N N . GLY A 1 400 ? 16.376 6.737 -6.704 1.00 87.75 400 GLY A N 1
ATOM 3120 C CA . GLY A 1 400 ? 15.636 5.637 -7.335 1.00 87.75 400 GLY A CA 1
ATOM 3121 C C . GLY A 1 400 ? 14.956 6.038 -8.652 1.00 87.75 400 GLY A C 1
ATOM 3122 O O . GLY A 1 400 ? 14.895 5.245 -9.592 1.00 87.75 400 GLY A O 1
ATOM 3123 N N . LEU A 1 401 ? 14.473 7.280 -8.747 1.00 92.12 401 LEU A N 1
ATOM 3124 C CA . LEU A 1 401 ? 13.876 7.818 -9.972 1.00 92.12 401 LEU A CA 1
ATOM 3125 C C . LEU A 1 401 ? 14.914 8.074 -11.068 1.00 92.12 401 LEU A C 1
ATOM 3127 O O . LEU A 1 401 ? 14.640 7.784 -12.231 1.00 92.12 401 LEU A O 1
ATOM 3131 N N . GLU A 1 402 ? 16.094 8.580 -10.714 1.00 90.12 402 GLU A N 1
ATOM 3132 C CA . GLU A 1 402 ? 17.207 8.791 -11.645 1.00 90.12 402 GLU A CA 1
ATOM 3133 C C . GLU A 1 402 ? 17.720 7.464 -12.216 1.00 90.12 402 GLU A C 1
ATOM 3135 O O . GLU A 1 402 ? 17.882 7.337 -13.431 1.00 90.12 402 GLU A O 1
ATOM 3140 N N . GLU A 1 403 ? 17.901 6.447 -11.366 1.00 86.00 403 GLU A N 1
ATOM 3141 C CA . GLU A 1 403 ? 18.293 5.098 -11.789 1.00 86.00 403 GLU A CA 1
ATOM 3142 C C . GLU A 1 403 ? 17.281 4.499 -12.780 1.00 86.00 403 GLU A C 1
ATOM 3144 O O . GLU A 1 403 ? 17.672 3.956 -13.822 1.00 86.00 403 GLU A O 1
ATOM 3149 N N . GLU A 1 404 ? 15.973 4.652 -12.528 1.00 85.62 404 GLU A N 1
ATOM 3150 C CA . GLU A 1 404 ? 14.982 4.209 -13.507 1.00 85.62 404 GLU A CA 1
ATOM 3151 C C . GLU A 1 404 ? 14.950 5.097 -14.761 1.00 85.62 404 GLU A C 1
ATOM 3153 O O . GLU A 1 404 ? 14.807 4.575 -15.866 1.00 85.62 404 GLU A O 1
ATOM 3158 N N . ALA A 1 405 ? 15.114 6.416 -14.655 1.00 86.94 405 ALA A N 1
ATOM 3159 C CA . ALA A 1 405 ? 15.152 7.292 -15.826 1.00 86.94 405 ALA A CA 1
ATOM 3160 C C . ALA A 1 405 ? 16.285 6.895 -16.788 1.00 86.94 405 ALA A C 1
ATOM 3162 O O . ALA A 1 405 ? 16.065 6.840 -18.000 1.00 86.94 405 ALA A O 1
ATOM 3163 N N . ILE A 1 406 ? 17.457 6.537 -16.253 1.00 85.00 406 ILE A N 1
ATOM 3164 C CA . ILE A 1 406 ? 18.586 5.999 -17.024 1.00 85.00 406 ILE A CA 1
ATOM 3165 C C . ILE A 1 406 ? 18.197 4.659 -17.675 1.00 85.00 406 ILE A C 1
ATOM 3167 O O . ILE A 1 406 ? 18.335 4.497 -18.888 1.00 85.00 406 ILE A O 1
ATOM 3171 N N . SER A 1 407 ? 17.631 3.720 -16.909 1.00 80.62 407 SER A N 1
ATOM 3172 C CA . SER A 1 407 ? 17.152 2.418 -17.419 1.00 80.62 407 SER A CA 1
ATOM 3173 C C . SER A 1 407 ? 16.048 2.542 -18.484 1.00 80.62 407 SER A C 1
ATOM 3175 O O . SER A 1 407 ? 15.927 1.711 -19.389 1.00 80.62 407 SER A O 1
ATOM 3177 N N . ALA A 1 408 ? 15.214 3.577 -18.397 1.00 80.38 408 ALA A N 1
ATOM 3178 C CA . ALA A 1 408 ? 14.110 3.836 -19.313 1.00 80.38 408 ALA A CA 1
ATOM 3179 C C . ALA A 1 408 ? 14.565 4.377 -20.676 1.00 80.38 408 ALA A C 1
ATOM 3181 O O . ALA A 1 408 ? 13.828 4.213 -21.652 1.00 80.38 408 ALA A O 1
ATOM 3182 N N . GLN A 1 409 ? 15.744 5.006 -20.750 1.00 80.00 409 GLN A N 1
ATOM 3183 C CA . GLN A 1 409 ? 16.334 5.495 -22.002 1.00 80.00 409 GLN A CA 1
ATOM 3184 C C . GLN A 1 409 ? 16.918 4.364 -22.861 1.00 80.00 409 GLN A C 1
ATOM 3186 O O . GLN A 1 409 ? 17.020 4.513 -24.078 1.00 80.00 409 GLN A O 1
ATOM 3191 N N . GLU A 1 410 ? 17.278 3.226 -22.260 1.00 70.75 410 GLU A N 1
ATOM 3192 C CA . GLU A 1 410 ? 17.820 2.081 -22.993 1.00 70.75 410 GLU A CA 1
ATOM 3193 C C . GLU A 1 410 ? 16.707 1.384 -23.804 1.00 70.75 410 GLU A C 1
ATOM 3195 O O . GLU A 1 410 ? 15.836 0.696 -23.261 1.00 70.75 410 GLU A O 1
ATOM 3200 N N . ILE A 1 411 ? 16.725 1.556 -25.131 1.00 65.44 411 ILE A N 1
ATOM 3201 C CA . ILE A 1 411 ? 15.789 0.888 -26.047 1.00 65.44 411 ILE A CA 1
ATOM 3202 C C . ILE A 1 411 ? 16.424 -0.408 -26.562 1.00 65.44 411 ILE A C 1
ATOM 3204 O O . ILE A 1 411 ? 17.368 -0.383 -27.348 1.00 65.44 411 ILE A O 1
ATOM 3208 N N . LYS A 1 412 ? 15.855 -1.554 -26.177 1.00 65.06 412 LYS A N 1
ATOM 3209 C CA . LYS A 1 412 ? 16.294 -2.884 -26.633 1.00 65.06 412 LYS A CA 1
ATOM 3210 C C . LYS A 1 412 ? 15.432 -3.361 -27.807 1.00 65.06 412 LYS A C 1
ATOM 3212 O O . LYS A 1 412 ? 14.448 -4.075 -27.620 1.00 65.06 412 LYS A O 1
ATOM 3217 N N . LEU A 1 413 ? 15.764 -2.918 -29.023 1.00 58.41 413 LEU A N 1
ATOM 3218 C CA . LEU A 1 413 ? 15.033 -3.273 -30.249 1.00 58.41 413 LEU A CA 1
ATOM 3219 C C . LEU A 1 413 ? 15.364 -4.690 -30.732 1.00 58.41 413 LEU A C 1
ATOM 3221 O O . LEU A 1 413 ? 16.507 -5.119 -30.687 1.00 58.41 413 LEU A O 1
ATOM 3225 N N . ARG A 1 414 ? 14.392 -5.376 -31.340 1.00 53.62 414 ARG A N 1
ATOM 3226 C CA . ARG A 1 414 ? 14.701 -6.418 -32.333 1.00 53.62 414 ARG A CA 1
ATOM 3227 C C . ARG A 1 414 ? 15.198 -5.718 -33.605 1.00 53.62 414 ARG A C 1
ATOM 3229 O O . ARG A 1 414 ? 14.371 -5.338 -34.437 1.00 53.62 414 ARG A O 1
ATOM 3236 N N . SER A 1 415 ? 16.499 -5.477 -33.757 1.00 49.97 415 SER A N 1
ATOM 3237 C CA . SER A 1 415 ? 17.051 -5.079 -35.061 1.00 49.97 415 SER A CA 1
ATOM 3238 C C . SER A 1 415 ? 17.438 -6.321 -35.889 1.00 49.97 415 SER A C 1
ATOM 3240 O O . SER A 1 415 ? 17.627 -7.396 -35.324 1.00 49.97 415 SER A O 1
ATOM 3242 N N . PRO A 1 416 ? 17.498 -6.214 -37.232 1.00 43.81 416 PRO A N 1
ATOM 3243 C CA . PRO A 1 416 ? 17.780 -7.329 -38.148 1.00 43.81 416 PRO A CA 1
ATOM 3244 C C . PRO A 1 416 ? 19.251 -7.777 -38.169 1.00 43.81 416 PRO A C 1
ATOM 3246 O O . PRO A 1 416 ? 19.602 -8.647 -38.958 1.00 43.81 416 PRO A O 1
ATOM 3249 N N . GLU A 1 417 ? 20.116 -7.167 -37.360 1.00 47.00 417 GLU A N 1
ATOM 3250 C CA . GLU A 1 417 ? 21.570 -7.355 -37.389 1.00 47.00 417 GLU A CA 1
ATOM 3251 C C . GLU A 1 417 ? 21.976 -8.553 -36.508 1.00 47.00 417 GLU A C 1
ATOM 3253 O O . GLU A 1 417 ? 22.503 -8.409 -35.409 1.00 47.00 417 GLU A O 1
ATOM 3258 N N . GLU A 1 418 ? 21.612 -9.739 -37.007 1.00 54.25 418 GLU A N 1
ATOM 3259 C CA . GLU A 1 418 ? 22.211 -11.090 -36.901 1.00 54.25 418 GLU A CA 1
ATOM 3260 C C . GLU A 1 418 ? 22.811 -11.651 -35.589 1.00 54.25 418 GLU A C 1
ATOM 3262 O O . GLU A 1 418 ? 23.184 -12.820 -35.583 1.00 54.25 418 GLU A O 1
ATOM 3267 N N . THR A 1 419 ? 22.882 -10.937 -34.462 1.00 65.44 419 THR A N 1
ATOM 3268 C CA . THR A 1 419 ? 23.605 -11.443 -33.269 1.00 65.44 419 THR A CA 1
ATOM 3269 C C . THR A 1 419 ? 22.721 -11.938 -32.128 1.00 65.44 419 THR A C 1
ATOM 3271 O O . THR A 1 419 ? 23.158 -12.806 -31.379 1.00 65.44 419 THR A O 1
ATOM 3274 N N . VAL A 1 420 ? 21.486 -11.440 -31.994 1.00 73.12 420 VAL A N 1
ATOM 3275 C CA . VAL A 1 420 ? 20.575 -11.755 -30.875 1.00 73.12 420 VAL A CA 1
ATOM 3276 C C . VAL A 1 420 ? 19.404 -12.600 -31.376 1.00 73.12 420 VAL A C 1
ATOM 3278 O O . VAL A 1 420 ? 18.539 -12.116 -32.107 1.00 73.12 420 VAL A O 1
ATOM 3281 N N . HIS A 1 421 ? 19.350 -13.872 -30.977 1.00 77.88 421 HIS A N 1
ATOM 3282 C CA . HIS A 1 421 ? 18.393 -14.841 -31.528 1.00 77.88 421 HIS A CA 1
ATOM 3283 C C . HIS A 1 421 ? 17.041 -14.893 -30.801 1.00 77.88 421 HIS A C 1
ATOM 3285 O O . HIS A 1 421 ? 16.067 -15.446 -31.325 1.00 77.88 421 HIS A O 1
ATOM 3291 N N . HIS A 1 422 ? 16.946 -14.335 -29.595 1.00 82.31 422 HIS A N 1
ATOM 3292 C CA . HIS A 1 422 ? 15.755 -14.419 -28.751 1.00 82.31 422 HIS A CA 1
ATOM 3293 C C . HIS A 1 422 ? 15.183 -13.040 -28.419 1.00 82.31 422 HIS A C 1
ATOM 3295 O O . HIS A 1 422 ? 15.852 -12.017 -28.531 1.00 82.31 422 HIS A O 1
ATOM 3301 N N . PHE A 1 423 ? 13.900 -12.991 -28.052 1.00 75.94 423 PHE A N 1
ATOM 3302 C CA . PHE A 1 423 ? 13.164 -11.734 -27.910 1.00 75.94 423 PHE A CA 1
ATOM 3303 C C . PHE A 1 423 ? 12.570 -11.541 -26.524 1.00 75.94 423 PHE A C 1
ATOM 3305 O O . PHE A 1 423 ? 12.218 -12.507 -25.852 1.00 75.94 423 PHE A O 1
ATOM 3312 N N . VAL A 1 424 ? 12.423 -10.276 -26.123 1.00 76.88 424 VAL A N 1
ATOM 3313 C CA . VAL A 1 424 ? 11.712 -9.900 -24.896 1.00 76.88 424 VAL A CA 1
ATOM 3314 C C . VAL A 1 424 ? 10.277 -10.411 -24.974 1.00 76.88 424 VAL A C 1
ATOM 3316 O O . VAL A 1 424 ? 9.559 -10.119 -25.927 1.00 76.88 424 VAL A O 1
ATOM 3319 N N . GLY A 1 425 ? 9.876 -11.193 -23.980 1.00 73.38 425 GLY A N 1
ATOM 3320 C CA . GLY A 1 425 ? 8.598 -11.895 -23.937 1.00 73.38 425 GLY A CA 1
ATOM 3321 C C . GLY A 1 425 ? 8.622 -13.336 -24.407 1.00 73.38 425 GLY A C 1
ATOM 3322 O O . GLY A 1 425 ? 7.594 -14.003 -24.347 1.00 73.38 425 GLY A O 1
ATOM 3323 N N . MET A 1 426 ? 9.768 -13.841 -24.853 1.00 79.81 426 MET A N 1
ATOM 3324 C CA . MET A 1 426 ? 9.900 -15.249 -25.189 1.00 79.81 426 MET A CA 1
ATOM 3325 C C . MET A 1 426 ? 10.070 -16.089 -23.922 1.00 79.81 426 MET A C 1
ATOM 3327 O O . MET A 1 426 ? 10.908 -15.781 -23.069 1.00 79.81 426 MET A O 1
ATOM 3331 N N . LEU A 1 427 ? 9.307 -17.178 -23.839 1.00 84.06 427 LEU A N 1
ATOM 3332 C CA . LEU A 1 427 ? 9.525 -18.234 -22.860 1.00 84.06 427 LEU A CA 1
ATOM 3333 C C . LEU A 1 427 ? 10.617 -19.187 -23.316 1.00 84.06 427 LEU A C 1
ATOM 3335 O O . LEU A 1 427 ? 10.738 -19.512 -24.501 1.00 84.06 427 LEU A O 1
ATOM 3339 N N . PHE A 1 428 ? 11.397 -19.667 -22.359 1.00 89.44 428 PHE A N 1
ATOM 3340 C CA . PHE A 1 428 ? 12.423 -20.660 -22.614 1.00 89.44 428 PHE A CA 1
ATOM 3341 C C . PHE A 1 428 ? 12.651 -21.564 -21.406 1.00 89.44 428 PHE A C 1
ATOM 3343 O O . PHE A 1 428 ? 12.321 -21.222 -20.270 1.00 89.44 428 PHE A O 1
ATOM 3350 N N . GLU A 1 429 ? 13.262 -22.710 -21.677 1.00 92.38 429 GLU A N 1
ATOM 3351 C CA . GLU A 1 429 ? 13.784 -23.637 -20.685 1.00 92.38 429 GLU A CA 1
ATOM 3352 C C . GLU A 1 429 ? 15.316 -23.516 -20.642 1.00 92.38 429 GLU A C 1
ATOM 3354 O O . GLU A 1 429 ? 15.986 -23.504 -21.679 1.00 92.38 429 GLU A O 1
ATOM 3359 N N . HIS A 1 430 ? 15.903 -23.415 -19.451 1.00 93.19 430 HIS A N 1
ATOM 3360 C CA . HIS A 1 430 ? 17.358 -23.352 -19.319 1.00 93.19 430 HIS A CA 1
ATOM 3361 C C . HIS A 1 430 ? 17.997 -24.729 -19.559 1.00 93.19 430 HIS A C 1
ATOM 3363 O O . HIS A 1 430 ? 17.835 -25.623 -18.733 1.00 93.19 430 HIS A O 1
ATOM 3369 N N . LYS A 1 431 ? 18.824 -24.891 -20.602 1.00 91.19 431 LYS A N 1
ATOM 3370 C CA . LYS A 1 431 ? 19.369 -26.196 -21.056 1.00 91.19 431 LYS A CA 1
ATOM 3371 C C . LYS A 1 431 ? 20.058 -27.038 -19.976 1.00 91.19 431 LYS A C 1
ATOM 3373 O O . LYS A 1 431 ? 20.045 -28.259 -20.050 1.00 91.19 431 LYS A O 1
ATOM 3378 N N . ARG A 1 432 ? 20.708 -26.390 -19.003 1.00 86.88 432 ARG A N 1
ATOM 3379 C CA . ARG A 1 432 ? 21.451 -27.066 -17.919 1.00 86.88 432 ARG A CA 1
ATOM 3380 C C . ARG A 1 432 ? 20.648 -27.291 -16.636 1.00 86.88 432 ARG A C 1
ATOM 3382 O O . ARG A 1 432 ? 20.952 -28.207 -15.882 1.00 86.88 432 ARG A O 1
ATOM 3389 N N . TYR A 1 433 ? 19.704 -26.403 -16.341 1.00 86.44 433 TYR A N 1
ATOM 3390 C CA . TYR A 1 433 ? 19.060 -26.320 -15.024 1.00 86.44 433 TYR A CA 1
ATOM 3391 C C . TYR A 1 433 ? 17.551 -26.575 -15.097 1.00 86.44 433 TYR A C 1
ATOM 3393 O O . TYR A 1 433 ? 16.906 -26.626 -14.057 1.00 86.44 433 TYR A O 1
ATOM 3401 N N . ASN A 1 434 ? 17.003 -26.717 -16.308 1.00 87.94 434 ASN A N 1
ATOM 3402 C CA . ASN A 1 434 ? 15.621 -27.067 -16.629 1.00 87.94 434 ASN A CA 1
ATOM 3403 C C . ASN A 1 434 ? 14.559 -26.207 -15.926 1.00 87.94 434 ASN A C 1
ATOM 3405 O O . ASN A 1 434 ? 13.443 -26.657 -15.685 1.00 87.94 434 ASN A O 1
ATOM 3409 N N . TYR A 1 435 ? 14.891 -24.957 -15.590 1.00 89.69 435 TYR A N 1
ATOM 3410 C CA . TYR A 1 435 ? 13.897 -23.991 -15.130 1.00 89.69 435 TYR A CA 1
ATOM 3411 C C . TYR A 1 435 ? 13.292 -23.248 -16.321 1.00 89.69 435 TYR A C 1
ATOM 3413 O O . TYR A 1 435 ? 13.968 -23.017 -17.327 1.00 89.69 435 TYR A O 1
ATOM 3421 N N . THR A 1 436 ? 12.029 -22.848 -16.176 1.00 88.94 436 THR A N 1
ATOM 3422 C CA . THR A 1 436 ? 11.324 -22.005 -17.149 1.00 88.94 436 THR A CA 1
ATOM 3423 C C . THR A 1 436 ? 11.440 -20.539 -16.758 1.00 88.94 436 THR A C 1
ATOM 3425 O O . THR A 1 436 ? 11.278 -20.187 -15.584 1.00 88.94 436 THR A O 1
ATOM 3428 N N . ALA A 1 437 ? 11.717 -19.687 -17.740 1.00 88.12 437 ALA A N 1
ATOM 3429 C CA . ALA A 1 437 ? 11.812 -18.250 -17.546 1.00 88.12 437 ALA A CA 1
ATOM 3430 C C . ALA A 1 437 ? 11.333 -17.474 -18.777 1.00 88.12 437 ALA A C 1
ATOM 3432 O O . ALA A 1 437 ? 11.298 -17.994 -19.895 1.00 88.12 437 ALA A O 1
ATOM 3433 N N . LEU A 1 438 ? 10.983 -16.210 -18.549 1.00 84.81 438 LEU A N 1
ATOM 3434 C CA . LEU A 1 438 ? 10.666 -15.240 -19.587 1.00 84.81 438 LEU A CA 1
ATOM 3435 C C . LEU A 1 438 ? 11.836 -14.274 -19.767 1.00 84.81 438 LEU A C 1
ATOM 3437 O O . LEU A 1 438 ? 12.361 -13.740 -18.792 1.00 84.81 438 LEU A O 1
ATOM 3441 N N . ILE A 1 439 ? 12.199 -13.998 -21.015 1.00 83.75 439 ILE A N 1
ATOM 3442 C CA . ILE A 1 439 ? 13.167 -12.954 -21.352 1.00 83.75 439 ILE A CA 1
ATOM 3443 C C . ILE A 1 439 ? 12.548 -11.569 -21.147 1.00 83.75 439 ILE A C 1
ATOM 3445 O O . ILE A 1 439 ? 11.491 -11.265 -21.696 1.00 83.75 439 ILE A O 1
ATOM 3449 N N . THR A 1 440 ? 13.240 -10.707 -20.409 1.00 79.12 440 THR A N 1
ATOM 3450 C CA . THR A 1 440 ? 12.813 -9.333 -20.093 1.00 79.12 440 THR A CA 1
ATOM 3451 C C . THR A 1 440 ? 13.742 -8.274 -20.686 1.00 79.12 440 THR A C 1
ATOM 3453 O O . THR A 1 440 ? 13.347 -7.123 -20.850 1.00 79.12 440 THR A O 1
ATOM 3456 N N . GLY A 1 441 ? 14.951 -8.667 -21.088 1.00 80.31 441 GLY A N 1
ATOM 3457 C CA . GLY A 1 441 ? 15.920 -7.814 -21.767 1.00 80.31 441 GLY A CA 1
ATOM 3458 C C . GLY A 1 441 ? 17.137 -8.610 -22.226 1.00 80.31 441 GLY A C 1
ATOM 3459 O O . GLY A 1 441 ? 17.238 -9.808 -21.972 1.00 80.31 441 GLY A O 1
ATOM 3460 N N . TRP A 1 442 ? 18.076 -7.944 -22.890 1.00 85.19 442 TRP A N 1
ATOM 3461 C CA . TRP A 1 442 ? 19.316 -8.559 -23.364 1.00 85.19 442 TRP A CA 1
ATOM 3462 C C . TRP A 1 442 ? 20.464 -7.548 -23.433 1.00 85.19 442 TRP A C 1
ATOM 3464 O O . TRP A 1 442 ? 20.231 -6.340 -23.443 1.00 85.19 442 TRP A O 1
ATOM 3474 N N . ASP A 1 443 ? 21.694 -8.042 -23.449 1.00 85.38 443 ASP A N 1
ATOM 3475 C CA . ASP A 1 443 ? 22.916 -7.307 -23.752 1.00 85.38 443 ASP A CA 1
ATOM 3476 C C . ASP A 1 443 ? 23.653 -8.043 -24.878 1.00 85.38 443 ASP A C 1
ATOM 3478 O O . ASP A 1 443 ? 23.656 -9.277 -24.886 1.00 85.38 443 ASP A O 1
ATOM 3482 N N . PRO A 1 444 ? 24.269 -7.324 -25.832 1.00 84.31 444 PRO A N 1
ATOM 3483 C CA . PRO A 1 444 ? 24.937 -7.950 -26.977 1.00 84.31 444 PRO A CA 1
ATOM 3484 C C . PRO A 1 444 ? 26.161 -8.783 -26.571 1.00 84.31 444 PRO A C 1
ATOM 3486 O O . PRO A 1 444 ? 26.531 -9.705 -27.285 1.00 84.31 444 PRO A O 1
ATOM 3489 N N . VAL A 1 445 ? 26.759 -8.469 -25.418 1.00 86.56 445 VAL A N 1
ATOM 3490 C CA . VA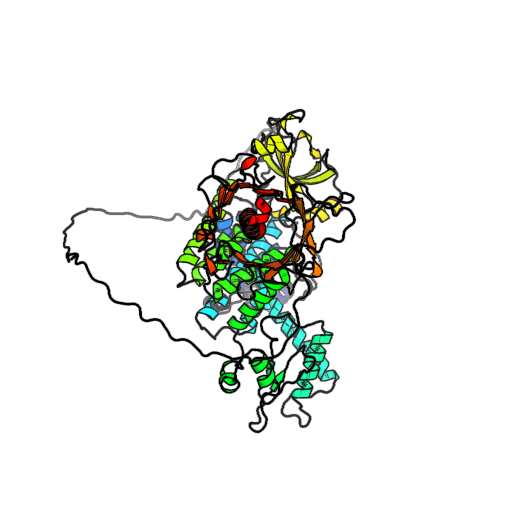L A 1 445 ? 27.876 -9.184 -24.787 1.00 86.56 445 VAL A CA 1
ATOM 3491 C C . VAL A 1 445 ? 27.673 -9.209 -23.271 1.00 86.56 445 VAL A C 1
ATOM 3493 O O . VAL A 1 445 ? 26.889 -8.418 -22.735 1.00 86.56 445 VAL A O 1
ATOM 3496 N N . CYS A 1 446 ? 28.393 -10.078 -22.560 1.00 87.44 446 CYS A N 1
ATOM 3497 C CA . CYS A 1 446 ? 28.318 -10.155 -21.101 1.00 87.44 446 CYS A CA 1
ATOM 3498 C C . CYS A 1 446 ? 28.762 -8.837 -20.437 1.00 87.44 446 CYS A C 1
ATOM 3500 O O . CYS A 1 446 ? 29.921 -8.441 -20.555 1.00 87.44 446 CYS A O 1
ATOM 3502 N N . LYS A 1 447 ? 27.861 -8.191 -19.683 1.00 87.12 447 LYS A N 1
ATOM 3503 C CA . LYS A 1 447 ? 28.161 -6.990 -18.874 1.00 87.12 447 LYS A CA 1
ATOM 3504 C C . LYS A 1 447 ? 28.407 -7.288 -17.385 1.00 87.12 447 LYS A C 1
ATOM 3506 O O . LYS A 1 447 ? 28.508 -6.364 -16.581 1.00 87.12 447 LYS A O 1
ATOM 3511 N N . ALA A 1 448 ? 28.458 -8.562 -16.992 1.00 84.75 448 ALA A N 1
ATOM 3512 C CA . ALA A 1 448 ? 28.660 -8.953 -15.596 1.00 84.75 448 ALA A CA 1
ATOM 3513 C C . ALA A 1 448 ? 30.112 -8.729 -15.130 1.00 84.75 448 ALA A C 1
ATOM 3515 O O . ALA A 1 448 ? 31.036 -8.661 -15.940 1.00 84.75 448 ALA A O 1
ATOM 3516 N N . SER A 1 449 ? 30.324 -8.644 -13.812 1.00 84.75 449 SER A N 1
ATOM 3517 C CA . SER A 1 449 ? 31.663 -8.484 -13.234 1.00 84.75 449 SER A CA 1
ATOM 3518 C C . SER A 1 449 ? 32.554 -9.705 -13.494 1.00 84.75 449 SER A C 1
ATOM 3520 O O . SER A 1 449 ? 32.080 -10.838 -13.569 1.00 84.75 449 SER A O 1
ATOM 3522 N N . GLU A 1 450 ? 33.872 -9.500 -13.539 1.00 85.38 450 GLU A N 1
ATOM 3523 C CA . GLU A 1 450 ? 34.851 -10.587 -13.731 1.00 85.38 450 GLU A CA 1
ATOM 3524 C C . GLU A 1 450 ? 34.737 -11.693 -12.664 1.00 85.38 450 GLU A C 1
ATOM 3526 O O . GLU A 1 450 ? 34.887 -12.880 -12.959 1.00 85.38 450 GLU A O 1
ATOM 3531 N N . SER A 1 451 ? 34.400 -11.326 -11.421 1.00 80.06 451 SER A N 1
ATOM 3532 C CA . SER A 1 451 ? 34.115 -12.287 -10.348 1.00 80.06 451 SER A CA 1
ATOM 3533 C C . SER A 1 451 ? 32.940 -13.208 -10.690 1.00 80.06 451 SER A C 1
ATOM 3535 O O . SER A 1 451 ? 33.054 -14.424 -10.537 1.00 80.06 451 SER A O 1
ATOM 3537 N N . TRP A 1 452 ? 31.850 -12.644 -11.211 1.00 85.44 452 TRP A N 1
ATOM 3538 C CA . TRP A 1 452 ? 30.655 -13.386 -11.602 1.00 85.44 452 TRP A CA 1
ATOM 3539 C C . TRP A 1 452 ? 30.910 -14.256 -12.837 1.00 85.44 452 TRP A C 1
ATOM 3541 O O . TRP A 1 452 ? 30.516 -15.418 -12.864 1.00 85.44 452 TRP A O 1
ATOM 3551 N N . ILE A 1 453 ? 31.634 -13.733 -13.835 1.00 81.56 453 ILE A N 1
ATOM 3552 C CA . ILE A 1 453 ? 32.047 -14.474 -15.042 1.00 81.56 453 ILE A CA 1
ATOM 3553 C C . ILE A 1 453 ? 32.823 -15.739 -14.657 1.00 81.56 453 ILE A C 1
ATOM 3555 O O . ILE A 1 453 ? 32.565 -16.818 -15.202 1.00 81.56 453 ILE A O 1
ATOM 3559 N N . LYS A 1 454 ? 33.744 -15.621 -13.692 1.00 80.62 454 LYS A N 1
ATOM 3560 C CA . LYS A 1 454 ? 34.534 -16.742 -13.173 1.00 80.62 454 LYS A CA 1
ATOM 3561 C C . LYS A 1 454 ? 33.682 -17.733 -12.382 1.00 80.62 454 LYS A C 1
ATOM 3563 O O . LYS A 1 454 ? 33.798 -18.937 -12.600 1.00 80.62 454 LYS A O 1
ATOM 3568 N N . GLU A 1 455 ? 32.832 -17.245 -11.481 1.00 83.44 455 GLU A N 1
ATOM 3569 C CA . GLU A 1 455 ? 31.945 -18.082 -10.663 1.00 83.44 455 GLU A CA 1
ATOM 3570 C C . GLU A 1 455 ? 30.971 -18.894 -11.528 1.00 83.44 455 GLU A C 1
ATOM 3572 O O . GLU A 1 455 ? 30.837 -20.108 -11.361 1.00 83.44 455 GLU A O 1
ATOM 3577 N N . MET A 1 456 ? 30.353 -18.238 -12.510 1.00 80.12 456 MET A N 1
ATOM 3578 C CA . MET A 1 456 ? 29.370 -18.836 -13.414 1.00 80.12 456 MET A CA 1
ATOM 3579 C C . MET A 1 456 ? 29.998 -19.591 -14.588 1.00 80.12 456 MET A C 1
ATOM 3581 O O . MET A 1 456 ? 29.267 -20.141 -15.414 1.00 80.12 456 MET A O 1
ATOM 3585 N N . LYS A 1 457 ? 31.338 -19.665 -14.645 1.00 87.12 457 LYS A N 1
ATOM 3586 C CA . LYS A 1 457 ? 32.113 -20.374 -15.675 1.00 87.12 457 LYS A CA 1
ATOM 3587 C C . LYS A 1 457 ? 31.735 -19.962 -17.097 1.00 87.12 457 LYS A C 1
ATOM 3589 O O . LYS A 1 457 ? 31.617 -20.791 -17.993 1.00 87.12 457 LYS A O 1
ATOM 3594 N N . VAL A 1 458 ? 31.532 -18.664 -17.306 1.00 87.69 458 VAL A N 1
ATOM 3595 C CA . VAL A 1 458 ? 31.100 -18.120 -18.601 1.00 87.69 458 VAL A CA 1
ATOM 3596 C C . VAL A 1 458 ? 32.122 -18.401 -19.703 1.00 87.69 458 VAL A C 1
ATOM 3598 O O . VAL A 1 458 ? 31.736 -18.668 -20.834 1.00 87.69 458 VAL A O 1
ATOM 3601 N N . LEU A 1 459 ? 33.417 -18.385 -19.378 1.00 86.50 459 LEU A N 1
ATOM 3602 C CA . LEU A 1 459 ? 34.489 -18.662 -20.340 1.00 86.50 459 LEU A CA 1
ATOM 3603 C C . LEU A 1 459 ? 34.509 -20.120 -20.827 1.00 86.50 459 LEU A C 1
ATOM 3605 O O . LEU A 1 459 ? 35.052 -20.381 -21.894 1.00 86.50 459 LEU A O 1
ATOM 3609 N N . ASP A 1 460 ? 33.888 -21.042 -20.085 1.00 89.31 460 ASP A N 1
ATOM 3610 C CA . ASP A 1 460 ? 33.789 -22.457 -20.460 1.00 89.31 460 ASP A CA 1
ATOM 3611 C C . ASP A 1 460 ? 32.627 -22.708 -21.446 1.00 89.31 460 ASP A C 1
ATOM 3613 O O . ASP A 1 460 ? 32.435 -23.831 -21.917 1.00 89.31 460 ASP A O 1
ATOM 3617 N N . LEU A 1 461 ? 31.806 -21.689 -21.735 1.00 88.81 461 LEU A N 1
ATOM 3618 C CA . LEU A 1 461 ? 30.706 -21.791 -22.693 1.00 88.81 461 LEU A CA 1
ATOM 3619 C C . LEU A 1 461 ? 31.230 -21.776 -24.138 1.00 88.81 461 LEU A C 1
ATOM 3621 O O . LEU A 1 461 ? 32.215 -21.090 -24.412 1.00 88.81 461 LEU A O 1
ATOM 3625 N N . PRO A 1 462 ? 30.539 -22.436 -25.090 1.00 87.56 462 PRO A N 1
ATOM 3626 C CA . PRO A 1 462 ? 30.966 -22.515 -26.490 1.00 87.56 462 PRO A CA 1
ATOM 3627 C C . PRO A 1 462 ? 31.304 -21.166 -27.132 1.00 87.56 462 PRO A C 1
ATOM 3629 O O . PRO A 1 462 ? 32.270 -21.075 -27.885 1.00 87.56 462 PRO A O 1
ATOM 3632 N N . ARG A 1 463 ? 30.527 -20.119 -26.823 1.00 89.56 463 ARG A N 1
ATOM 3633 C CA . ARG A 1 463 ? 30.769 -18.747 -27.302 1.00 89.56 463 ARG A CA 1
ATOM 3634 C C . ARG A 1 463 ? 31.275 -17.785 -26.221 1.00 89.56 463 ARG A C 1
ATOM 3636 O O . ARG A 1 463 ? 31.318 -16.577 -26.437 1.00 89.56 463 ARG A O 1
ATOM 3643 N N . GLY A 1 464 ? 31.653 -18.300 -25.050 1.00 89.75 464 GLY A N 1
ATOM 3644 C CA . GLY A 1 464 ? 32.249 -17.506 -23.976 1.00 89.75 464 GLY A CA 1
ATOM 3645 C C . GLY A 1 464 ? 31.403 -16.297 -23.555 1.00 89.75 464 GLY A C 1
ATOM 3646 O O . GLY A 1 464 ? 30.178 -16.386 -23.449 1.00 89.75 464 GLY A O 1
ATOM 3647 N N . ARG A 1 465 ? 32.068 -15.157 -23.320 1.00 89.94 465 ARG A N 1
ATOM 3648 C CA . ARG A 1 465 ? 31.450 -13.873 -22.925 1.00 89.94 465 ARG A CA 1
ATOM 3649 C C . ARG A 1 465 ? 31.000 -12.988 -24.092 1.00 89.94 465 ARG A C 1
ATOM 3651 O O . ARG A 1 465 ? 30.296 -12.010 -23.851 1.00 89.94 465 ARG A O 1
ATOM 3658 N N . ASP A 1 466 ? 31.399 -13.334 -25.314 1.00 88.88 466 ASP A N 1
ATOM 3659 C CA . ASP A 1 466 ? 31.174 -12.525 -26.521 1.00 88.88 466 ASP A CA 1
ATOM 3660 C C . ASP A 1 466 ? 29.811 -12.803 -27.175 1.00 88.88 466 ASP A C 1
ATOM 3662 O O . ASP A 1 466 ? 29.425 -12.146 -28.137 1.00 88.88 466 ASP A O 1
ATOM 3666 N N . GLN A 1 467 ? 29.065 -13.775 -26.649 1.00 89.5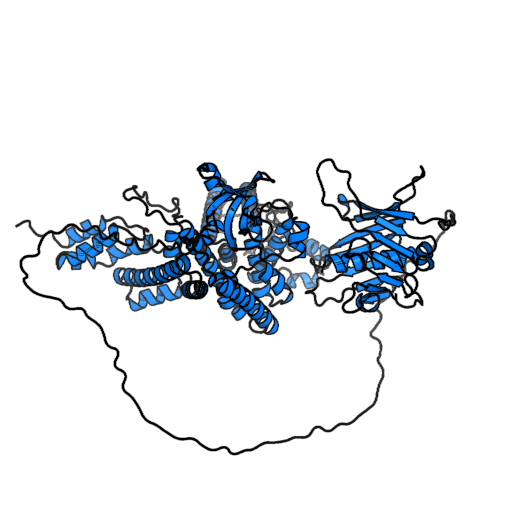0 467 GLN A N 1
ATOM 3667 C CA . GLN A 1 467 ? 27.672 -14.019 -27.016 1.00 89.50 467 GLN A CA 1
ATOM 3668 C C . GLN A 1 467 ? 26.705 -13.063 -26.305 1.00 89.50 467 GLN A C 1
ATOM 3670 O O . GLN A 1 467 ? 27.043 -12.535 -25.242 1.00 89.50 467 GLN A O 1
ATOM 3675 N N . PRO A 1 468 ? 25.458 -12.942 -26.796 1.00 90.50 468 PRO A N 1
ATOM 3676 C CA . PRO A 1 468 ? 24.416 -12.234 -26.076 1.00 90.50 468 PRO A CA 1
ATOM 3677 C C . PRO A 1 468 ? 24.096 -12.869 -24.724 1.00 90.50 468 PRO A C 1
ATOM 3679 O O . PRO A 1 468 ? 24.068 -14.096 -24.561 1.00 90.50 468 PRO A O 1
ATOM 3682 N N . PHE A 1 469 ? 23.775 -12.013 -23.763 1.00 91.62 469 PHE A N 1
ATOM 3683 C CA . PHE A 1 469 ? 23.253 -12.409 -22.462 1.00 91.62 469 PHE A CA 1
ATOM 3684 C C . PHE A 1 469 ? 21.873 -11.804 -22.251 1.00 91.62 469 PHE A C 1
ATOM 3686 O O . PHE A 1 469 ? 21.598 -10.677 -22.649 1.00 91.62 469 PHE A O 1
ATOM 3693 N N . TYR A 1 470 ? 20.997 -12.555 -21.602 1.00 89.06 470 TYR A N 1
ATOM 3694 C CA . TYR A 1 470 ? 19.599 -12.210 -21.420 1.00 89.06 470 TYR A CA 1
ATOM 3695 C C . TYR A 1 470 ? 19.295 -11.974 -19.948 1.00 89.06 470 TYR A C 1
ATOM 3697 O O . TYR A 1 470 ? 19.665 -12.770 -19.084 1.00 89.06 470 TYR A O 1
ATOM 3705 N N . HIS A 1 471 ? 18.577 -10.887 -19.682 1.00 87.88 471 HIS A N 1
ATOM 3706 C CA . HIS A 1 471 ? 17.903 -10.651 -18.411 1.00 87.88 471 HIS A CA 1
ATOM 3707 C C . HIS A 1 471 ? 16.586 -11.412 -18.449 1.00 87.88 471 HIS A C 1
ATOM 3709 O O . HIS A 1 471 ? 15.823 -11.281 -19.412 1.00 87.88 471 HIS A O 1
ATOM 3715 N N . VAL A 1 472 ? 16.341 -12.245 -17.443 1.00 87.62 472 VAL A N 1
ATOM 3716 C CA . VAL A 1 472 ? 15.186 -13.146 -17.423 1.00 87.62 472 VAL A CA 1
ATOM 3717 C C . VAL A 1 472 ? 14.517 -13.137 -16.059 1.00 87.62 472 VAL A C 1
ATOM 3719 O O . VAL A 1 472 ? 15.191 -12.969 -15.044 1.00 87.62 472 VAL A O 1
ATOM 3722 N N . VAL A 1 473 ? 13.206 -13.362 -16.032 1.00 84.75 473 VAL A N 1
ATOM 3723 C CA . VAL A 1 473 ? 12.445 -13.581 -14.796 1.00 84.75 473 VAL A CA 1
ATOM 3724 C C . VAL A 1 473 ? 11.903 -15.002 -14.802 1.00 84.75 473 VAL A C 1
ATOM 3726 O O . VAL A 1 473 ? 11.274 -15.445 -15.767 1.00 84.75 473 VAL A O 1
ATOM 3729 N N . CYS A 1 474 ? 12.202 -15.732 -13.735 1.00 86.19 474 CYS A N 1
ATOM 3730 C CA . CYS A 1 474 ? 11.826 -17.129 -13.563 1.00 86.19 474 CYS A CA 1
ATOM 3731 C C . CYS A 1 474 ? 10.450 -17.258 -12.894 1.00 86.19 474 CYS A C 1
ATOM 3733 O O . CYS A 1 474 ? 9.927 -16.303 -12.324 1.00 86.19 474 CYS A O 1
ATOM 3735 N N . MET A 1 475 ? 9.874 -18.462 -12.923 1.00 77.00 475 MET A N 1
ATOM 3736 C CA . MET A 1 475 ? 8.577 -18.754 -12.284 1.00 77.00 475 MET A CA 1
ATOM 3737 C C . MET A 1 475 ? 8.538 -18.499 -10.771 1.00 77.00 475 MET A C 1
ATOM 3739 O O . MET A 1 475 ? 7.471 -18.266 -10.215 1.00 77.00 475 MET A O 1
ATOM 3743 N N . ASP A 1 476 ? 9.695 -18.522 -10.114 1.00 74.69 476 ASP A N 1
ATOM 3744 C CA . ASP A 1 476 ? 9.871 -18.180 -8.699 1.00 74.69 476 ASP A CA 1
ATOM 3745 C C . ASP A 1 476 ? 10.025 -16.660 -8.464 1.00 74.69 476 ASP A C 1
ATOM 3747 O O . ASP A 1 476 ? 10.421 -16.244 -7.379 1.00 74.69 476 ASP A O 1
ATOM 3751 N N . SER A 1 477 ? 9.746 -15.830 -9.478 1.00 71.88 477 SER A N 1
ATOM 3752 C CA . SER A 1 477 ? 9.977 -14.378 -9.505 1.00 71.88 477 SER A CA 1
ATOM 3753 C C . SER A 1 477 ? 11.443 -13.938 -9.373 1.00 71.88 477 SER A C 1
ATOM 3755 O O . SER A 1 477 ? 11.711 -12.740 -9.276 1.00 71.88 477 SER A O 1
ATOM 3757 N N . SER A 1 478 ? 12.415 -14.858 -9.417 1.00 78.44 478 SER A N 1
ATOM 3758 C CA . SER A 1 478 ? 13.833 -14.488 -9.396 1.00 78.44 478 SER A CA 1
ATOM 3759 C C . SER A 1 478 ? 14.294 -13.928 -10.745 1.00 78.44 478 SER A C 1
ATOM 3761 O O . SER A 1 478 ? 14.038 -14.507 -11.807 1.00 78.44 478 SER A O 1
ATOM 3763 N N . SER A 1 479 ? 15.023 -12.812 -10.693 1.00 82.44 479 SER A N 1
ATOM 3764 C CA . SER A 1 479 ? 15.736 -12.254 -11.844 1.00 82.44 479 SER A CA 1
ATOM 3765 C C . SER A 1 479 ? 17.078 -12.960 -12.023 1.00 82.44 479 SER A C 1
ATOM 3767 O O . SER A 1 479 ? 17.819 -13.147 -11.056 1.00 82.44 479 SER A O 1
ATOM 3769 N N . ARG A 1 480 ? 17.409 -13.359 -13.253 1.00 89.00 480 ARG A N 1
ATOM 3770 C CA . ARG A 1 480 ? 18.667 -14.049 -13.582 1.00 89.00 480 ARG A CA 1
ATOM 3771 C C . ARG A 1 480 ? 19.288 -13.485 -14.859 1.00 89.00 480 ARG A C 1
ATOM 3773 O O . ARG A 1 480 ? 18.591 -12.907 -15.690 1.00 89.00 480 ARG A O 1
ATOM 3780 N N . TYR A 1 481 ? 20.596 -13.688 -15.011 1.00 92.69 481 TYR A N 1
ATOM 3781 C CA . TYR A 1 481 ? 21.365 -13.293 -16.192 1.00 92.69 481 TYR A CA 1
ATOM 3782 C C . TYR A 1 481 ? 21.910 -14.538 -16.895 1.00 92.69 481 TYR A C 1
ATOM 3784 O O . TYR A 1 481 ? 22.618 -15.340 -16.282 1.00 92.69 481 TYR A O 1
ATOM 3792 N N . VAL A 1 482 ? 21.512 -14.747 -18.150 1.00 92.69 482 VAL A N 1
ATOM 3793 C CA . VAL A 1 482 ? 21.630 -16.044 -18.831 1.00 92.69 482 VAL A CA 1
ATOM 3794 C C . VAL A 1 482 ? 22.303 -15.888 -20.188 1.00 92.69 482 VAL A C 1
ATOM 3796 O O . VAL A 1 482 ? 21.837 -15.126 -21.026 1.00 92.69 482 VAL A O 1
ATOM 3799 N N . ALA A 1 483 ? 23.370 -16.649 -20.427 1.00 92.44 483 ALA A N 1
ATOM 3800 C CA . ALA A 1 483 ? 24.018 -16.725 -21.735 1.00 92.44 483 ALA A CA 1
ATOM 3801 C C . ALA A 1 483 ? 23.086 -17.351 -22.785 1.00 92.44 483 ALA A C 1
ATOM 3803 O O . ALA A 1 483 ? 22.408 -18.340 -22.487 1.00 92.44 483 ALA A O 1
ATOM 3804 N N . GLU A 1 484 ? 23.099 -16.837 -24.016 1.00 92.12 484 GLU A N 1
ATOM 3805 C CA . GLU A 1 484 ? 22.282 -17.354 -25.122 1.00 92.12 484 GLU A CA 1
ATOM 3806 C C . GLU A 1 484 ? 22.443 -18.868 -25.341 1.00 92.12 484 GLU A C 1
ATOM 3808 O O . GLU A 1 484 ? 21.464 -19.581 -25.562 1.00 92.12 484 GLU A O 1
ATOM 3813 N N . ASP A 1 485 ? 23.662 -19.392 -25.198 1.00 91.88 485 ASP A N 1
ATOM 3814 C CA . ASP A 1 485 ? 23.972 -20.816 -25.343 1.00 91.88 485 ASP A CA 1
ATOM 3815 C C . ASP A 1 485 ? 23.139 -21.711 -24.418 1.00 91.88 485 ASP A C 1
ATOM 3817 O O . ASP A 1 485 ? 22.888 -22.868 -24.757 1.00 91.88 485 ASP A O 1
ATOM 3821 N N . ASN A 1 486 ? 22.657 -21.188 -23.289 1.00 93.56 486 ASN A N 1
ATOM 3822 C CA . ASN A 1 486 ? 21.849 -21.923 -22.319 1.00 93.56 486 ASN A CA 1
ATOM 3823 C C . ASN A 1 486 ? 20.334 -21.801 -22.542 1.00 93.56 486 ASN A C 1
ATOM 3825 O O . ASN A 1 486 ? 19.565 -22.397 -21.785 1.00 93.56 486 ASN A O 1
ATOM 3829 N N . ILE A 1 487 ? 19.887 -21.075 -23.568 1.00 93.12 487 ILE A N 1
ATOM 3830 C CA . ILE A 1 487 ? 18.468 -20.832 -23.835 1.00 93.12 487 ILE A CA 1
ATOM 3831 C C . ILE A 1 487 ? 17.920 -21.868 -24.820 1.00 93.12 487 ILE A C 1
ATOM 3833 O O . ILE A 1 487 ? 18.423 -22.029 -25.933 1.00 93.12 487 ILE A O 1
ATOM 3837 N N . LYS A 1 488 ? 16.869 -22.590 -24.414 1.00 93.12 488 LYS A N 1
ATOM 3838 C CA . LYS A 1 488 ? 16.065 -23.455 -25.289 1.00 93.12 488 LYS A CA 1
ATOM 3839 C C . LYS A 1 488 ? 14.660 -22.853 -25.429 1.00 93.12 488 LYS A C 1
ATOM 3841 O O . LYS A 1 488 ? 13.880 -22.946 -24.480 1.00 93.12 488 LYS A O 1
ATOM 3846 N N . PRO A 1 489 ? 14.324 -22.224 -26.570 1.00 88.81 489 PRO A N 1
ATOM 3847 C CA . PRO A 1 489 ? 13.028 -21.575 -26.767 1.00 88.81 489 PRO A CA 1
ATOM 3848 C C . PRO A 1 489 ? 11.839 -22.521 -26.579 1.00 88.81 489 PRO A C 1
ATOM 3850 O O . PRO A 1 489 ? 11.838 -23.638 -27.096 1.00 88.81 489 PRO A O 1
ATOM 3853 N N . LEU A 1 490 ? 10.798 -22.039 -25.901 1.00 85.31 490 LEU A N 1
ATOM 3854 C CA . LEU A 1 490 ? 9.502 -22.706 -25.776 1.00 85.31 490 LEU A CA 1
ATOM 3855 C C . LEU A 1 490 ? 8.509 -22.054 -26.746 1.00 85.31 490 LEU A C 1
ATOM 3857 O O . LEU A 1 490 ? 7.662 -21.256 -26.358 1.00 85.31 490 LEU A O 1
ATOM 3861 N N . LEU A 1 491 ? 8.634 -22.381 -28.036 1.00 72.25 491 LEU A N 1
ATOM 3862 C CA . LEU A 1 491 ? 7.819 -21.789 -29.112 1.00 72.25 491 LEU A CA 1
ATOM 3863 C C . LEU A 1 491 ? 6.342 -22.230 -29.090 1.00 72.25 491 LEU A C 1
ATOM 3865 O O . LEU A 1 491 ? 5.515 -21.650 -29.787 1.00 72.25 491 LEU A O 1
ATOM 3869 N N . SER A 1 492 ? 6.008 -23.241 -28.288 1.00 69.94 492 SER A N 1
ATOM 3870 C CA . SER A 1 492 ? 4.655 -23.785 -28.129 1.00 69.94 492 SER A CA 1
ATOM 3871 C C . SER A 1 492 ? 4.330 -23.968 -26.646 1.00 69.94 492 SER A C 1
ATOM 3873 O O . SER A 1 492 ? 4.023 -25.069 -26.195 1.00 69.94 492 SER A O 1
ATOM 3875 N N . ALA A 1 493 ? 4.475 -22.898 -25.860 1.00 67.50 493 ALA A N 1
ATOM 3876 C CA . ALA A 1 493 ? 4.028 -22.897 -24.471 1.00 67.50 493 ALA A CA 1
ATOM 3877 C C . ALA A 1 493 ? 2.509 -23.118 -24.406 1.00 67.50 493 ALA A C 1
ATOM 3879 O O . ALA A 1 493 ? 1.763 -22.532 -25.193 1.00 67.50 493 ALA A O 1
ATOM 3880 N N . SER A 1 494 ? 2.050 -23.958 -23.476 1.00 72.94 494 SER A N 1
ATOM 3881 C CA . SER A 1 494 ? 0.615 -24.150 -23.272 1.00 72.94 494 SER A CA 1
ATOM 3882 C C . SER A 1 494 ? -0.016 -22.890 -22.673 1.00 72.94 494 SER A C 1
ATOM 3884 O O . SER A 1 494 ? 0.650 -22.099 -21.993 1.00 72.94 494 SER A O 1
ATOM 3886 N N . ASN A 1 495 ? -1.317 -22.705 -22.905 1.00 65.94 495 ASN A N 1
ATOM 3887 C CA . ASN A 1 495 ? -2.060 -21.601 -22.300 1.00 65.94 495 ASN A CA 1
ATOM 3888 C C . ASN A 1 495 ? -2.005 -21.674 -20.766 1.00 65.94 495 ASN A C 1
ATOM 3890 O O . ASN A 1 495 ? -1.905 -20.633 -20.121 1.00 65.94 495 ASN A O 1
ATOM 3894 N N . GLU A 1 496 ? -1.993 -22.876 -20.173 1.00 71.19 496 GLU A N 1
ATOM 3895 C CA . GLU A 1 496 ? -1.859 -23.039 -18.721 1.00 71.19 496 GLU A CA 1
ATOM 3896 C C . GLU A 1 496 ? -0.524 -22.498 -18.203 1.00 71.19 496 GLU A C 1
ATOM 3898 O O . GLU A 1 496 ? -0.508 -21.802 -17.190 1.00 71.19 496 GLU A O 1
ATOM 3903 N N . LEU A 1 497 ? 0.586 -22.764 -18.902 1.00 70.62 497 LEU A N 1
ATOM 3904 C CA . LEU A 1 497 ? 1.902 -22.266 -18.499 1.00 70.62 497 LEU A CA 1
ATOM 3905 C C . LEU A 1 497 ? 1.947 -20.735 -18.544 1.00 70.62 497 LEU A C 1
ATOM 3907 O O . LEU A 1 497 ? 2.413 -20.109 -17.597 1.00 70.62 497 LEU A O 1
ATOM 3911 N N . LEU A 1 498 ? 1.419 -20.124 -19.609 1.00 67.00 498 LEU A N 1
ATOM 3912 C CA . LEU A 1 498 ? 1.328 -18.665 -19.729 1.00 67.00 498 LEU A CA 1
ATOM 3913 C C . LEU A 1 498 ? 0.465 -18.050 -18.619 1.00 67.00 498 LEU A C 1
ATOM 3915 O O . LEU A 1 498 ? 0.857 -17.044 -18.029 1.00 67.00 498 LEU A O 1
ATOM 3919 N N . ILE A 1 499 ? -0.672 -18.672 -18.295 1.00 66.94 499 ILE A N 1
ATOM 3920 C CA . ILE A 1 499 ? -1.540 -18.241 -17.191 1.00 66.94 499 ILE A CA 1
ATOM 3921 C C . ILE A 1 499 ? -0.791 -18.329 -15.858 1.00 66.94 499 ILE A C 1
ATOM 3923 O O . ILE A 1 499 ? -0.775 -17.352 -15.111 1.00 66.94 499 ILE A O 1
ATOM 3927 N N . GLN A 1 500 ? -0.119 -19.450 -15.582 1.00 68.31 500 GLN A N 1
ATOM 3928 C CA . GLN A 1 500 ? 0.684 -19.617 -14.368 1.00 68.31 500 GLN A CA 1
ATOM 3929 C C . GLN A 1 500 ? 1.802 -18.571 -14.275 1.00 68.31 500 GLN A C 1
ATOM 3931 O O . GLN A 1 500 ? 2.054 -18.043 -13.195 1.00 68.31 500 GLN A O 1
ATOM 3936 N N . MET A 1 501 ? 2.458 -18.225 -15.388 1.00 68.06 501 MET A N 1
ATOM 3937 C CA . MET A 1 501 ? 3.492 -17.182 -15.406 1.00 68.06 501 MET A CA 1
ATOM 3938 C C . MET A 1 501 ? 2.910 -15.810 -15.069 1.00 68.06 501 MET A C 1
ATOM 3940 O O . MET A 1 501 ? 3.457 -15.102 -14.227 1.00 68.06 501 MET A O 1
ATOM 3944 N N . CYS A 1 502 ? 1.790 -15.442 -15.696 1.00 64.81 502 CYS A N 1
ATOM 3945 C CA . CYS A 1 502 ? 1.101 -14.181 -15.424 1.00 64.81 502 CYS A CA 1
ATOM 3946 C C . CYS A 1 502 ? 0.607 -14.088 -13.972 1.00 64.81 502 CYS A C 1
ATOM 3948 O O . CYS A 1 502 ? 0.601 -13.000 -13.404 1.00 64.81 502 CYS A O 1
ATOM 3950 N N . GLN A 1 503 ? 0.214 -15.212 -13.366 1.00 65.75 503 GLN A N 1
ATOM 3951 C CA . GLN A 1 503 ? -0.208 -15.276 -11.964 1.00 65.75 503 GLN A CA 1
ATOM 3952 C C . GLN A 1 503 ? 0.971 -15.176 -10.989 1.00 65.75 503 GLN A C 1
ATOM 3954 O O . GLN A 1 503 ? 0.863 -14.504 -9.966 1.00 65.75 503 GLN A O 1
ATOM 3959 N N . ASN A 1 504 ? 2.095 -15.823 -11.303 1.00 67.56 504 ASN A N 1
ATOM 3960 C CA . ASN A 1 504 ? 3.243 -15.899 -10.399 1.00 67.56 504 ASN A CA 1
ATOM 3961 C C . ASN A 1 504 ? 4.193 -14.702 -10.518 1.00 67.56 504 ASN A C 1
ATOM 3963 O O . ASN A 1 504 ? 4.907 -14.405 -9.565 1.00 67.56 504 ASN A O 1
ATOM 3967 N N . ILE A 1 505 ? 4.206 -14.007 -11.660 1.00 69.69 505 ILE A N 1
ATOM 3968 C CA . ILE A 1 505 ? 5.088 -12.865 -11.921 1.00 69.69 505 ILE A CA 1
ATOM 3969 C C . ILE A 1 505 ? 4.230 -11.607 -12.078 1.00 69.69 505 ILE A C 1
ATOM 3971 O O . ILE A 1 505 ? 3.912 -11.172 -13.183 1.00 69.69 505 ILE A O 1
ATOM 3975 N N . ALA A 1 506 ? 3.876 -10.977 -10.959 1.00 68.62 506 ALA A N 1
ATOM 3976 C CA . ALA A 1 506 ? 2.992 -9.805 -10.952 1.00 68.62 506 ALA A CA 1
ATOM 3977 C C . ALA A 1 506 ? 3.532 -8.610 -11.768 1.00 68.62 506 ALA A C 1
ATOM 3979 O O . ALA A 1 506 ? 2.759 -7.814 -12.299 1.00 68.62 506 ALA A O 1
ATOM 3980 N N . ILE A 1 507 ? 4.859 -8.488 -11.906 1.00 71.69 507 ILE A N 1
ATOM 3981 C CA . ILE A 1 507 ? 5.503 -7.408 -12.671 1.00 71.69 507 ILE A CA 1
ATOM 3982 C C . ILE A 1 507 ? 5.507 -7.660 -14.184 1.00 71.69 507 ILE A C 1
ATOM 3984 O O . ILE A 1 507 ? 5.831 -6.761 -14.955 1.00 71.69 507 ILE A O 1
ATOM 3988 N N . LEU A 1 508 ? 5.136 -8.859 -14.640 1.00 71.19 508 LEU A N 1
ATOM 3989 C CA . LEU A 1 508 ? 5.221 -9.255 -16.045 1.00 71.19 508 LEU A CA 1
ATOM 3990 C C . LEU A 1 508 ? 4.559 -8.248 -17.002 1.00 71.19 508 LEU A C 1
ATOM 3992 O O . LEU A 1 508 ? 5.202 -7.845 -17.975 1.00 71.19 508 LEU A O 1
ATOM 3996 N N . PRO A 1 509 ? 3.334 -7.751 -16.732 1.00 75.00 509 PRO A N 1
ATOM 3997 C CA . PRO A 1 509 ? 2.694 -6.820 -17.650 1.00 75.00 509 PRO A CA 1
ATOM 3998 C C . PRO A 1 509 ? 3.373 -5.441 -17.692 1.00 75.00 509 PRO A C 1
ATOM 4000 O O . PRO A 1 509 ? 3.291 -4.763 -18.718 1.00 75.00 509 PRO A O 1
ATOM 4003 N N . LYS A 1 510 ? 4.097 -5.042 -16.630 1.00 76.12 510 LYS A N 1
ATOM 4004 C CA . LYS A 1 510 ? 4.912 -3.809 -16.578 1.00 76.12 510 LYS A CA 1
ATOM 4005 C C . LYS A 1 510 ? 6.018 -3.812 -17.634 1.00 76.12 510 LYS A C 1
ATOM 4007 O O . LYS A 1 510 ? 6.398 -2.755 -18.138 1.00 76.12 510 LYS A O 1
ATOM 4012 N N . LEU A 1 511 ? 6.552 -4.995 -17.943 1.00 69.31 511 LEU A N 1
ATOM 4013 C CA . LEU A 1 511 ? 7.741 -5.169 -18.777 1.00 69.31 511 LEU A CA 1
ATOM 4014 C C . LEU A 1 511 ? 7.437 -5.042 -20.276 1.00 69.31 511 LEU A C 1
ATOM 4016 O O . LEU A 1 511 ? 8.321 -4.694 -21.054 1.00 69.31 511 LEU A O 1
ATOM 4020 N N . PHE A 1 512 ? 6.180 -5.223 -20.683 1.00 65.75 512 PHE A N 1
ATOM 4021 C CA . PHE A 1 512 ? 5.738 -5.155 -22.081 1.00 65.75 512 PHE A CA 1
ATOM 4022 C C . PHE A 1 512 ? 5.237 -3.770 -22.501 1.00 65.75 512 PHE A C 1
ATOM 4024 O O . PHE A 1 512 ? 4.175 -3.622 -23.100 1.00 65.75 512 PHE A O 1
ATOM 4031 N N . THR A 1 513 ? 6.010 -2.731 -22.185 1.00 61.06 513 THR A N 1
ATOM 4032 C CA . THR A 1 513 ? 5.678 -1.351 -22.580 1.00 61.06 513 THR A CA 1
ATOM 4033 C C . THR A 1 513 ? 6.355 -0.970 -23.896 1.00 61.06 513 THR A C 1
ATOM 4035 O O . THR A 1 513 ? 7.493 -1.359 -24.141 1.00 61.06 513 THR A O 1
ATOM 4038 N N . GLY A 1 514 ? 5.659 -0.207 -24.745 1.00 51.03 514 GLY A N 1
ATOM 4039 C CA . GLY A 1 514 ? 6.235 0.330 -25.983 1.00 51.03 514 GLY A CA 1
ATOM 4040 C C . GLY A 1 514 ? 6.456 -0.690 -27.108 1.00 51.03 514 GLY A C 1
ATOM 4041 O O . GLY A 1 514 ? 7.542 -0.735 -27.684 1.00 51.03 514 GLY A O 1
ATOM 4042 N N . VAL A 1 515 ? 5.444 -1.494 -27.467 1.00 46.81 515 VAL A N 1
ATOM 4043 C CA . VAL A 1 515 ? 5.508 -2.330 -28.683 1.00 46.81 515 VAL A CA 1
ATOM 4044 C C . VAL A 1 515 ? 5.621 -1.424 -29.914 1.00 46.81 515 VAL A C 1
ATOM 4046 O O . VAL A 1 515 ? 4.634 -0.885 -30.410 1.00 46.81 515 VAL A O 1
ATOM 4049 N N . LEU A 1 516 ? 6.841 -1.261 -30.420 1.00 43.06 516 LEU A N 1
ATOM 4050 C CA . LEU A 1 516 ? 7.106 -0.578 -31.680 1.00 43.06 516 LEU A CA 1
ATOM 4051 C C . LEU A 1 516 ? 6.826 -1.550 -32.827 1.00 43.06 516 LEU A C 1
ATOM 4053 O O . LEU A 1 516 ? 7.677 -2.349 -33.220 1.00 43.06 516 LEU A O 1
ATOM 4057 N N . THR A 1 517 ? 5.621 -1.496 -33.387 1.00 39.09 517 THR A N 1
ATOM 4058 C CA . THR A 1 517 ? 5.366 -2.129 -34.682 1.00 39.09 517 THR A CA 1
ATOM 4059 C C . THR A 1 517 ? 6.117 -1.334 -35.744 1.00 39.09 517 THR A C 1
ATOM 4061 O O . THR A 1 517 ? 5.850 -0.140 -35.900 1.00 39.09 517 THR A O 1
ATOM 4064 N N . LYS A 1 518 ? 7.045 -1.964 -36.485 1.00 37.75 518 LYS A N 1
ATOM 4065 C CA . LYS A 1 518 ? 7.625 -1.335 -37.683 1.00 37.75 518 LYS A CA 1
ATOM 4066 C C . LYS A 1 518 ? 6.469 -0.792 -38.534 1.00 37.75 518 LYS A C 1
ATOM 4068 O O . LYS A 1 518 ? 5.524 -1.550 -38.781 1.00 37.75 518 LYS A O 1
ATOM 4073 N N . PRO A 1 519 ? 6.512 0.471 -38.994 1.00 34.22 519 PRO A N 1
ATOM 4074 C CA . PRO A 1 519 ? 5.578 0.903 -40.017 1.00 34.22 519 PRO A CA 1
ATOM 4075 C C . PRO A 1 519 ? 5.744 -0.070 -41.182 1.00 34.22 519 PRO A C 1
ATOM 4077 O O . PRO A 1 519 ? 6.866 -0.296 -41.637 1.00 34.22 519 PRO A O 1
ATOM 4080 N N . LYS A 1 520 ? 4.649 -0.715 -41.604 1.00 31.06 520 LYS A N 1
ATOM 4081 C CA . LYS A 1 520 ? 4.654 -1.544 -42.810 1.00 31.06 520 LYS A CA 1
ATOM 4082 C C . LYS A 1 520 ? 5.142 -0.639 -43.935 1.00 31.06 520 LYS A C 1
ATOM 4084 O O . LYS A 1 520 ? 4.385 0.208 -44.407 1.00 31.06 520 LYS A O 1
ATOM 4089 N N . THR A 1 521 ? 6.398 -0.786 -44.342 1.00 32.47 521 THR A N 1
ATOM 4090 C CA . THR A 1 521 ? 6.858 -0.294 -45.631 1.00 32.47 521 THR A CA 1
ATOM 4091 C C . THR A 1 521 ? 5.957 -0.981 -46.638 1.00 32.47 521 THR A C 1
ATOM 4093 O O . THR A 1 521 ? 6.047 -2.190 -46.841 1.00 32.47 521 THR A O 1
ATOM 4096 N N . ARG A 1 522 ? 4.989 -0.230 -47.176 1.00 30.80 522 ARG A N 1
ATOM 4097 C CA . ARG A 1 522 ? 4.219 -0.663 -48.336 1.00 30.80 522 ARG A CA 1
ATOM 4098 C C . ARG A 1 522 ? 5.257 -1.016 -49.389 1.00 30.80 522 ARG A C 1
ATOM 4100 O O . ARG A 1 522 ? 5.939 -0.128 -49.892 1.00 30.80 522 ARG A O 1
ATOM 4107 N N . SER A 1 523 ? 5.403 -2.306 -49.658 1.00 31.81 523 SER A N 1
ATOM 4108 C CA . SER A 1 523 ? 6.061 -2.798 -50.851 1.00 31.81 523 SER A CA 1
ATOM 4109 C C . SER A 1 523 ? 5.348 -2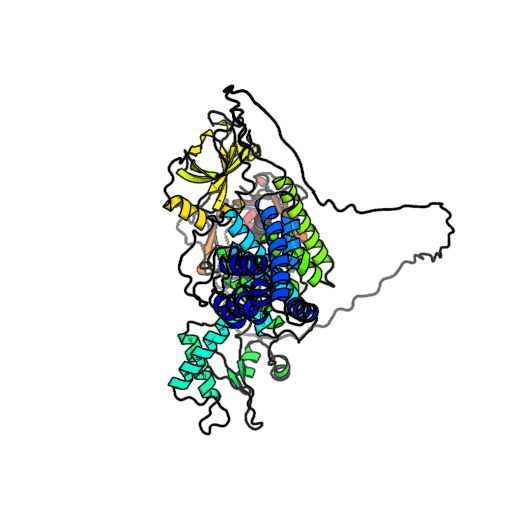.154 -52.033 1.00 31.81 523 SER A C 1
ATOM 4111 O O . SER A 1 523 ? 4.185 -2.437 -52.319 1.00 31.81 523 SER A O 1
ATOM 4113 N N . THR A 1 524 ? 6.027 -1.201 -52.658 1.00 32.41 524 THR A N 1
ATOM 4114 C CA . THR A 1 524 ? 5.699 -0.659 -53.968 1.00 32.41 524 THR A CA 1
ATOM 4115 C C . THR A 1 524 ? 5.888 -1.778 -54.986 1.00 32.41 524 THR A C 1
ATOM 4117 O O . THR A 1 524 ? 6.917 -1.872 -55.647 1.00 32.41 524 THR A O 1
ATOM 4120 N N . GLU A 1 525 ? 4.895 -2.657 -55.102 1.00 31.88 525 GLU A N 1
ATOM 4121 C CA . GLU A 1 525 ? 4.706 -3.409 -56.334 1.00 31.88 525 GLU A CA 1
ATOM 4122 C C . GLU A 1 525 ? 3.949 -2.524 -57.319 1.00 31.88 525 GLU A C 1
ATOM 4124 O O . GLU A 1 525 ? 2.793 -2.143 -57.123 1.00 31.88 525 GLU A O 1
ATOM 4129 N N . LEU A 1 526 ? 4.673 -2.161 -58.373 1.00 33.31 526 LEU A N 1
ATOM 4130 C CA . LEU A 1 526 ? 4.171 -1.509 -59.564 1.00 33.31 526 LEU A CA 1
ATOM 4131 C C . LEU A 1 526 ? 3.032 -2.331 -60.181 1.00 33.31 526 LEU A C 1
ATOM 4133 O O . LEU A 1 526 ? 3.252 -3.436 -60.674 1.00 33.31 526 LEU A O 1
ATOM 4137 N N . ARG A 1 527 ? 1.843 -1.735 -60.277 1.00 29.23 527 ARG A N 1
ATOM 4138 C CA . ARG A 1 527 ? 0.932 -1.985 -61.399 1.00 29.23 527 ARG A CA 1
ATOM 4139 C C . ARG A 1 527 ? 0.398 -0.660 -61.922 1.00 29.23 527 ARG A C 1
ATOM 4141 O O . ARG A 1 527 ? -0.381 0.023 -61.267 1.00 29.23 527 ARG A O 1
ATOM 4148 N N . ASN A 1 528 ? 0.874 -0.329 -63.116 1.00 28.61 528 ASN A N 1
ATOM 4149 C CA . ASN A 1 528 ? 0.425 0.761 -63.966 1.00 28.61 528 ASN A CA 1
ATOM 4150 C C . ASN A 1 528 ? -1.071 0.638 -64.279 1.00 28.61 528 ASN A C 1
ATOM 4152 O O . ASN A 1 528 ? -1.469 -0.366 -64.864 1.00 28.61 528 ASN A O 1
ATOM 4156 N N . VAL A 1 529 ? -1.851 1.686 -63.995 1.00 29.66 529 VAL A N 1
ATOM 4157 C CA . VAL A 1 529 ? -3.036 2.081 -64.781 1.00 29.66 529 VAL A CA 1
ATOM 4158 C C . VAL A 1 529 ? -3.110 3.624 -64.775 1.00 29.66 529 VAL A C 1
ATOM 4160 O O . VAL A 1 529 ? -2.849 4.210 -63.722 1.00 29.66 529 VAL A O 1
ATOM 4163 N N . PRO A 1 530 ? -3.391 4.301 -65.908 1.00 30.23 530 PRO A N 1
ATOM 4164 C CA . PRO A 1 530 ? -3.256 5.755 -66.034 1.00 30.23 530 PRO A CA 1
ATOM 4165 C C . PRO A 1 530 ? -4.401 6.537 -65.378 1.00 30.23 530 PRO A C 1
ATOM 4167 O O . PRO A 1 530 ? -5.540 6.079 -65.324 1.00 30.23 530 PRO A O 1
ATOM 4170 N N . LEU A 1 531 ? -4.067 7.746 -64.925 1.00 27.36 531 LEU A N 1
ATOM 4171 C CA . LEU A 1 531 ? -4.978 8.789 -64.455 1.00 27.36 531 LEU A CA 1
ATOM 4172 C C . LEU A 1 531 ? -5.641 9.509 -65.636 1.00 27.36 531 LEU A C 1
ATOM 4174 O O . LEU A 1 531 ? -4.930 10.026 -66.494 1.00 27.36 531 LEU A O 1
ATOM 4178 N N . GLU A 1 532 ? -6.964 9.666 -65.586 1.00 29.34 532 GLU A N 1
ATOM 4179 C CA . GLU A 1 532 ? -7.670 10.776 -66.232 1.00 29.34 532 GLU A CA 1
ATOM 4180 C C . GLU A 1 532 ? -8.567 11.513 -65.218 1.00 29.34 532 GLU A C 1
ATOM 4182 O O . GLU A 1 532 ? -9.385 10.925 -64.516 1.00 29.34 532 GLU A O 1
ATOM 4187 N N . GLU A 1 533 ? -8.313 12.822 -65.167 1.00 30.08 533 GLU A N 1
ATOM 4188 C CA . GLU A 1 533 ? -9.201 13.964 -64.905 1.00 30.08 533 GLU A CA 1
ATOM 4189 C C . GLU A 1 533 ? -9.850 14.221 -63.523 1.00 30.08 533 GLU A C 1
ATOM 4191 O O . GLU A 1 533 ? -10.942 13.793 -63.163 1.00 30.08 533 GLU A O 1
ATOM 4196 N N . GLN A 1 534 ? -9.140 15.098 -62.804 1.00 30.19 534 GLN A N 1
ATOM 4197 C CA . GLN A 1 534 ? -9.576 16.247 -61.997 1.00 30.19 534 GLN A CA 1
ATOM 4198 C C . GLN A 1 534 ? -11.060 16.680 -62.050 1.00 30.19 534 GLN A C 1
ATOM 4200 O O . GLN A 1 534 ? -11.586 16.990 -63.115 1.00 30.19 534 GLN A O 1
ATOM 4205 N N . ARG A 1 535 ? -11.624 16.991 -60.865 1.00 28.69 535 ARG A N 1
ATOM 4206 C CA . ARG A 1 535 ? -12.295 18.285 -60.576 1.00 28.69 535 ARG A CA 1
ATOM 4207 C C . ARG A 1 535 ? -12.470 18.542 -59.061 1.00 28.69 535 ARG A C 1
ATOM 4209 O O . ARG A 1 535 ? -13.155 17.780 -58.395 1.00 28.69 535 ARG A O 1
ATOM 4216 N N . ALA A 1 536 ? -11.817 19.624 -58.599 1.00 27.95 536 ALA A N 1
ATOM 4217 C CA . ALA A 1 536 ? -12.198 20.664 -57.609 1.00 27.95 536 ALA A CA 1
ATOM 4218 C C . ALA A 1 536 ? -12.968 20.276 -56.317 1.00 27.95 536 ALA A C 1
ATOM 4220 O O . ALA A 1 536 ? -13.985 19.608 -56.398 1.00 27.95 536 ALA A O 1
ATOM 4221 N N . SER A 1 537 ? -12.702 20.754 -55.090 1.00 28.03 537 SER A N 1
ATOM 4222 C CA . SER A 1 537 ? -11.812 21.767 -54.475 1.00 28.03 537 SER A CA 1
ATOM 4223 C C . SER A 1 537 ? -11.954 21.661 -52.919 1.00 28.03 537 SER A C 1
ATOM 4225 O O . SER A 1 537 ? -12.811 20.901 -52.469 1.00 28.03 537 SER A O 1
ATOM 4227 N N . PRO A 1 538 ? -11.145 22.367 -52.086 1.00 32.28 538 PRO A N 1
ATOM 4228 C CA . PRO A 1 538 ? -10.797 21.969 -50.704 1.00 32.28 538 PRO A CA 1
ATOM 4229 C C . PRO A 1 538 ? -11.446 22.864 -49.584 1.00 32.28 538 PRO A C 1
ATOM 4231 O O . PRO A 1 538 ? -12.558 23.331 -49.811 1.00 32.28 538 PRO A O 1
ATOM 4234 N N . PRO A 1 539 ? -10.880 23.044 -48.354 1.00 38.56 539 PRO A N 1
ATOM 4235 C CA . PRO A 1 539 ? -11.530 22.798 -47.050 1.00 38.56 539 PRO A CA 1
ATOM 4236 C C . PRO A 1 539 ? -11.828 24.098 -46.248 1.00 38.56 539 PRO A C 1
ATOM 4238 O O . PRO A 1 539 ? -11.698 25.196 -46.789 1.00 38.56 539 PRO A O 1
ATOM 4241 N N . PRO A 1 540 ? -12.142 24.020 -44.934 1.00 28.59 540 PRO A N 1
ATOM 4242 C CA . PRO A 1 540 ? -11.210 24.699 -44.027 1.00 28.59 540 PRO A CA 1
ATOM 4243 C C . PRO A 1 540 ? -10.891 23.952 -42.721 1.00 28.59 540 PRO A C 1
ATOM 4245 O O . PRO A 1 540 ? -11.756 23.507 -41.969 1.00 28.59 540 PRO A O 1
ATOM 4248 N N . THR A 1 541 ? -9.588 23.919 -42.452 1.00 25.48 541 THR A N 1
ATOM 4249 C CA . THR A 1 541 ? -8.931 23.740 -41.156 1.00 25.48 541 THR A CA 1
ATOM 4250 C C . THR A 1 541 ? -9.123 25.003 -40.315 1.00 25.48 541 THR A C 1
ATOM 4252 O O . THR A 1 541 ? -8.867 26.100 -40.806 1.00 25.48 541 THR A O 1
ATOM 4255 N N . VAL A 1 542 ? -9.509 24.864 -39.044 1.00 24.30 542 VAL A N 1
ATOM 4256 C CA . VAL A 1 542 ? -9.422 25.956 -38.062 1.00 24.30 542 VAL A CA 1
ATOM 4257 C C . VAL A 1 542 ? -8.185 25.729 -37.198 1.00 24.30 542 VAL A C 1
ATOM 4259 O O . VAL A 1 542 ? -8.170 24.880 -36.310 1.00 24.30 542 VAL A O 1
ATOM 4262 N N . THR A 1 543 ? -7.148 26.506 -37.496 1.00 22.72 543 THR A N 1
ATOM 4263 C CA . THR A 1 543 ? -5.982 26.762 -36.647 1.00 22.72 543 THR A CA 1
ATOM 4264 C C . THR A 1 543 ? -6.285 28.023 -35.839 1.00 22.72 543 THR A C 1
ATOM 4266 O O . THR A 1 543 ? -6.625 29.041 -36.438 1.00 22.72 543 THR A O 1
ATOM 4269 N N . MET A 1 544 ? -6.160 27.992 -34.508 1.00 23.08 544 MET A N 1
ATOM 4270 C CA . MET A 1 544 ? -6.122 29.221 -33.706 1.00 23.08 544 MET A CA 1
ATOM 4271 C C . MET A 1 544 ? -4.679 29.576 -33.361 1.00 23.08 544 MET A C 1
ATOM 4273 O O . MET A 1 544 ? -3.942 28.787 -32.773 1.00 23.08 544 MET A O 1
ATOM 4277 N N . ILE A 1 545 ? -4.323 30.781 -33.793 1.00 23.83 545 ILE A N 1
ATOM 4278 C CA . ILE A 1 545 ? -3.077 31.506 -33.580 1.00 23.83 545 ILE A CA 1
ATOM 4279 C C . ILE A 1 545 ? -3.169 32.197 -32.215 1.00 23.83 545 ILE A C 1
ATOM 4281 O O . ILE A 1 545 ? -4.161 32.865 -31.928 1.00 23.83 545 ILE A O 1
ATOM 4285 N N . ILE A 1 546 ? -2.135 32.033 -31.391 1.00 23.64 546 ILE A N 1
ATOM 4286 C CA . ILE A 1 546 ? -1.862 32.871 -30.220 1.00 23.64 546 ILE A CA 1
ATOM 4287 C C . ILE A 1 546 ? -1.046 34.060 -30.731 1.00 23.64 546 ILE A C 1
ATOM 4289 O O . ILE A 1 546 ? -0.030 33.864 -31.395 1.00 23.64 546 ILE A O 1
ATOM 4293 N N . THR A 1 547 ? -1.512 35.277 -30.468 1.00 24.31 547 THR A N 1
ATOM 4294 C CA . THR A 1 547 ? -0.777 36.514 -30.748 1.00 24.31 547 THR A CA 1
ATOM 4295 C C . THR A 1 547 ? -0.052 36.977 -29.490 1.00 24.31 547 THR A C 1
ATOM 4297 O O . THR A 1 547 ? -0.709 37.307 -28.503 1.00 24.31 547 THR A O 1
ATOM 4300 N N . ASP A 1 548 ? 1.275 37.034 -29.572 1.00 24.66 548 ASP A N 1
ATOM 4301 C CA . ASP A 1 548 ? 2.147 37.843 -28.721 1.00 24.66 548 ASP A CA 1
ATOM 4302 C C . ASP A 1 548 ? 2.419 39.198 -29.400 1.00 24.66 548 ASP A C 1
ATOM 4304 O O . ASP A 1 548 ? 2.576 39.266 -30.620 1.00 24.66 548 ASP A O 1
ATOM 4308 N N . THR A 1 549 ? 2.530 40.252 -28.592 1.00 26.80 549 THR A N 1
ATOM 4309 C CA . THR A 1 549 ? 3.221 41.530 -28.874 1.00 26.80 549 THR A CA 1
ATOM 4310 C C . THR A 1 549 ? 3.785 41.998 -27.521 1.00 26.80 549 THR A C 1
ATOM 4312 O O . THR A 1 549 ? 2.998 42.170 -26.591 1.00 26.80 549 THR A O 1
ATOM 4315 N N . GLU A 1 550 ? 5.096 41.891 -27.244 1.00 26.20 550 GLU A N 1
ATOM 4316 C CA . GLU A 1 550 ? 6.201 42.852 -27.526 1.00 26.20 550 GLU A CA 1
ATOM 4317 C C . GLU A 1 550 ? 6.003 44.255 -26.900 1.00 26.20 550 GLU A C 1
ATOM 4319 O O . GLU A 1 550 ? 4.898 44.778 -26.964 1.00 26.20 550 GLU A O 1
ATOM 4324 N N . THR A 1 551 ? 6.957 45.014 -26.330 1.00 26.64 551 THR A N 1
ATOM 4325 C CA . THR A 1 551 ? 8.367 44.929 -25.850 1.00 26.64 551 THR A CA 1
ATOM 4326 C C . THR A 1 551 ? 8.723 46.326 -25.283 1.00 26.64 551 THR A C 1
ATOM 4328 O O . THR A 1 551 ? 8.156 47.313 -25.749 1.00 26.64 551 THR A O 1
ATOM 4331 N N . ASN A 1 552 ? 9.665 46.418 -24.326 1.00 25.17 552 ASN A N 1
ATOM 4332 C CA . ASN A 1 552 ? 10.803 47.381 -24.236 1.00 25.17 552 ASN A CA 1
ATOM 4333 C C . ASN A 1 552 ? 11.363 47.405 -22.793 1.00 25.17 552 ASN A C 1
ATOM 4335 O O . ASN A 1 552 ? 10.605 47.593 -21.847 1.00 25.17 552 ASN A O 1
ATOM 4339 N N . GLU A 1 553 ? 12.604 46.948 -22.545 1.00 25.22 553 GLU A N 1
ATOM 4340 C CA . GLU A 1 553 ? 13.888 47.706 -22.549 1.00 25.22 553 GLU A CA 1
ATOM 4341 C C . GLU A 1 553 ? 13.953 48.800 -21.450 1.00 25.22 553 GLU A C 1
ATOM 4343 O O . GLU A 1 553 ? 13.016 49.571 -21.327 1.00 25.22 553 GLU A O 1
ATOM 4348 N N . THR A 1 554 ? 14.983 49.009 -20.612 1.00 25.16 554 THR A N 1
ATOM 4349 C CA . THR A 1 554 ? 16.399 48.587 -20.514 1.00 25.16 554 THR A CA 1
ATOM 4350 C C . THR A 1 554 ? 16.996 49.060 -19.149 1.00 25.16 554 THR A C 1
ATOM 4352 O O . THR A 1 554 ? 16.398 49.889 -18.472 1.00 25.16 554 THR A O 1
ATOM 4355 N N . LEU A 1 555 ? 18.224 48.594 -18.821 1.00 23.70 555 LEU A N 1
ATOM 4356 C CA . LEU A 1 555 ? 19.286 49.192 -17.955 1.00 23.70 555 LEU A CA 1
ATOM 4357 C C . LEU A 1 555 ? 19.428 48.826 -16.442 1.00 23.70 555 LEU A C 1
ATOM 4359 O O . LEU A 1 555 ? 18.603 49.131 -15.591 1.00 23.70 555 LEU A O 1
ATOM 4363 N N . LYS A 1 556 ? 20.602 48.238 -16.128 1.00 23.47 556 LYS A N 1
ATOM 4364 C CA . LYS A 1 556 ? 21.371 48.219 -14.844 1.00 23.47 556 LYS A CA 1
ATOM 4365 C C . LYS A 1 556 ? 22.129 49.565 -14.648 1.00 23.47 556 LYS A C 1
ATOM 4367 O O . LYS A 1 556 ? 22.186 50.295 -15.638 1.00 23.47 556 LYS A O 1
ATOM 4372 N N . PRO A 1 557 ? 22.957 49.817 -13.589 1.00 37.38 557 PRO A N 1
ATOM 4373 C CA . PRO A 1 557 ? 23.044 49.444 -12.142 1.00 37.38 557 PRO A CA 1
ATOM 4374 C C . PRO A 1 557 ? 23.042 50.768 -11.264 1.00 37.38 557 PRO A C 1
ATOM 4376 O O . PRO A 1 557 ? 22.594 51.760 -11.835 1.00 37.38 557 PRO A O 1
ATOM 4379 N N . PRO A 1 558 ? 23.503 50.928 -9.977 1.00 32.75 558 PRO A N 1
ATOM 4380 C CA . PRO A 1 558 ? 24.400 50.106 -9.147 1.00 32.75 558 PRO A CA 1
ATOM 4381 C C . PRO A 1 558 ? 24.142 49.994 -7.620 1.00 32.75 558 PRO A C 1
ATOM 4383 O O . PRO A 1 558 ? 23.197 50.506 -7.035 1.00 32.75 558 PRO A O 1
ATOM 4386 N N . ILE A 1 559 ? 25.071 49.234 -7.034 1.00 27.86 559 ILE A N 1
ATOM 4387 C CA . ILE A 1 559 ? 25.335 48.836 -5.648 1.00 27.86 559 ILE A CA 1
ATOM 4388 C C . ILE A 1 559 ? 25.617 50.033 -4.726 1.00 27.86 559 ILE A C 1
ATOM 4390 O O . ILE A 1 559 ? 26.412 50.898 -5.089 1.00 27.86 559 ILE A O 1
ATOM 4394 N N . GLN A 1 560 ? 25.122 49.980 -3.482 1.00 24.72 560 GLN A N 1
ATOM 4395 C CA . GLN A 1 560 ? 25.795 50.579 -2.325 1.00 24.72 560 GLN A CA 1
ATOM 4396 C C . GLN A 1 560 ? 25.609 49.740 -1.048 1.00 24.72 560 GLN A C 1
ATOM 4398 O O . GLN A 1 560 ? 24.529 49.243 -0.741 1.00 24.72 560 GLN A O 1
ATOM 4403 N N . HIS A 1 561 ? 26.740 49.576 -0.362 1.00 26.52 561 HIS A N 1
ATOM 4404 C CA . HIS A 1 561 ? 26.978 48.936 0.929 1.00 26.52 561 HIS A CA 1
ATOM 4405 C C . HIS A 1 561 ? 26.096 49.472 2.064 1.00 26.52 561 HIS A C 1
ATOM 4407 O O . HIS A 1 561 ? 25.753 50.644 2.036 1.00 26.52 561 HIS A O 1
ATOM 4413 N N . ILE A 1 562 ? 25.893 48.660 3.114 1.00 26.23 562 ILE A N 1
ATOM 4414 C CA . ILE A 1 562 ? 26.164 49.002 4.530 1.00 26.23 562 ILE A CA 1
ATOM 4415 C C . ILE A 1 562 ? 26.130 47.702 5.369 1.00 26.23 562 ILE A C 1
ATOM 4417 O O . ILE A 1 562 ? 25.152 46.960 5.364 1.00 26.23 562 ILE A O 1
ATOM 4421 N N . GLN A 1 563 ? 27.237 47.422 6.066 1.00 26.52 563 GLN A N 1
ATOM 4422 C CA . GLN A 1 563 ? 27.351 46.448 7.163 1.00 26.52 563 GLN A CA 1
ATOM 4423 C C . GLN A 1 563 ? 26.724 47.015 8.450 1.00 26.52 563 GLN A C 1
ATOM 4425 O O . GLN A 1 563 ? 26.647 48.232 8.608 1.00 26.52 563 GLN A O 1
ATOM 4430 N N . PRO A 1 564 ? 26.464 46.162 9.452 1.00 27.81 564 PRO A N 1
ATOM 4431 C CA . PRO A 1 564 ? 27.224 46.377 10.682 1.00 27.81 564 PRO A CA 1
ATOM 4432 C C . PRO A 1 564 ? 27.875 45.100 11.218 1.00 27.81 564 PRO A C 1
ATOM 4434 O O . PRO A 1 564 ? 27.254 44.066 11.444 1.00 27.81 564 PRO A O 1
ATOM 4437 N N . SER A 1 565 ? 29.171 45.246 11.449 1.00 25.05 565 SER A N 1
ATOM 4438 C CA . SER A 1 565 ? 30.056 44.432 12.270 1.00 25.05 565 SER A CA 1
ATOM 4439 C C . SER A 1 565 ? 29.694 44.504 13.755 1.00 25.05 565 SER A C 1
ATOM 4441 O O . SER A 1 565 ? 29.606 45.614 14.273 1.00 25.05 565 SER A O 1
ATOM 4443 N N . ILE A 1 566 ? 29.655 43.368 14.465 1.00 27.28 566 ILE A N 1
ATOM 4444 C CA . ILE A 1 566 ? 30.077 43.307 15.876 1.00 27.28 566 ILE A CA 1
ATOM 4445 C C . ILE A 1 566 ? 30.921 42.042 16.101 1.00 27.28 566 ILE A C 1
ATOM 4447 O O . ILE A 1 566 ? 30.601 40.935 15.677 1.00 27.28 566 ILE A O 1
ATOM 4451 N N . SER A 1 567 ? 32.061 42.296 16.724 1.00 25.06 567 SER A N 1
ATOM 4452 C CA . SER A 1 567 ? 33.263 41.505 16.955 1.00 25.06 567 SER A CA 1
ATOM 4453 C C . SER A 1 567 ? 33.110 40.280 17.865 1.00 25.06 567 SER A C 1
ATOM 4455 O O . SER A 1 567 ? 32.512 40.350 18.937 1.00 25.06 567 SER A O 1
ATOM 4457 N N . ARG A 1 568 ? 33.804 39.194 17.491 1.00 25.84 568 ARG A N 1
ATOM 4458 C CA . ARG A 1 568 ? 34.225 38.103 18.384 1.00 25.84 568 ARG A CA 1
ATOM 4459 C C . ARG A 1 568 ? 35.254 38.625 19.392 1.00 25.84 568 ARG A C 1
ATOM 4461 O O . ARG A 1 568 ? 36.303 39.116 18.987 1.00 25.84 568 ARG A O 1
ATOM 4468 N N . SER A 1 569 ? 34.978 38.434 20.679 1.00 23.75 569 SER A N 1
ATOM 4469 C CA . SER A 1 569 ? 35.963 38.500 21.759 1.00 23.75 569 SER A CA 1
ATOM 4470 C C . SER A 1 569 ? 36.186 37.093 22.306 1.00 23.75 569 SER A C 1
ATOM 4472 O O . SER A 1 569 ? 35.243 36.389 22.662 1.00 23.75 569 SER A O 1
ATOM 4474 N N . THR A 1 570 ? 37.446 36.678 22.313 1.00 29.05 570 THR A N 1
ATOM 4475 C CA . THR A 1 570 ? 37.966 35.476 22.960 1.00 29.05 570 THR A CA 1
ATOM 4476 C C . THR A 1 570 ? 38.317 35.779 24.413 1.00 29.05 570 THR A C 1
ATOM 4478 O O . THR A 1 570 ? 39.142 36.657 24.661 1.00 29.05 570 THR A O 1
ATOM 4481 N N . SER A 1 571 ? 37.817 34.988 25.360 1.00 23.95 571 SER A N 1
ATOM 4482 C CA . SER A 1 571 ? 38.445 34.843 26.677 1.00 23.95 571 SER A CA 1
ATOM 4483 C C . SER A 1 571 ? 38.312 33.408 27.197 1.00 23.95 571 SER A C 1
ATOM 4485 O O . SER A 1 571 ? 37.336 32.704 26.950 1.00 23.95 571 SER A O 1
ATOM 4487 N N . ARG A 1 572 ? 39.392 32.955 27.838 1.00 24.05 572 ARG A N 1
ATOM 4488 C CA . ARG A 1 572 ? 39.654 31.614 28.372 1.00 24.05 572 ARG A CA 1
ATOM 4489 C C . ARG A 1 572 ? 39.403 31.584 29.893 1.00 24.05 572 ARG A C 1
ATOM 4491 O O . ARG A 1 572 ? 39.772 32.541 30.565 1.00 24.05 572 ARG A O 1
ATOM 4498 N N . THR A 1 573 ? 38.976 30.401 30.375 1.00 25.14 573 THR A N 1
ATOM 4499 C CA . THR A 1 573 ? 39.177 29.744 31.709 1.00 25.14 573 THR A CA 1
ATOM 4500 C C . THR A 1 573 ? 38.438 30.274 32.959 1.00 25.14 573 THR A C 1
ATOM 4502 O O . THR A 1 573 ? 38.140 31.463 32.971 1.00 25.14 573 THR A O 1
ATOM 4505 N N . PRO A 1 574 ? 38.223 29.470 34.045 1.00 32.06 574 PRO A N 1
ATOM 4506 C CA . PRO A 1 574 ? 38.532 28.042 34.300 1.00 32.06 574 PRO A CA 1
ATOM 4507 C C . PRO A 1 574 ? 37.362 27.188 34.888 1.00 32.06 574 PRO A C 1
ATOM 4509 O O . PRO A 1 574 ? 36.237 27.636 35.056 1.00 32.06 574 PRO A O 1
ATOM 4512 N N . SER A 1 575 ? 37.691 25.921 35.159 1.00 32.59 575 SER A N 1
ATOM 4513 C CA . SER A 1 575 ? 36.960 24.796 35.771 1.00 32.59 575 SER A CA 1
ATOM 4514 C C . SER A 1 575 ? 36.223 25.034 37.099 1.00 32.59 575 SER A C 1
ATOM 4516 O O . SER A 1 575 ? 36.816 25.621 37.998 1.00 32.59 575 SER A O 1
ATOM 4518 N N . GLU A 1 576 ? 35.071 24.370 37.294 1.00 28.34 576 GLU A N 1
ATOM 4519 C CA . GLU A 1 576 ? 34.610 23.923 38.621 1.00 28.34 576 GLU A CA 1
ATOM 4520 C C . GLU A 1 576 ? 33.705 22.662 38.570 1.00 28.34 576 GLU A C 1
ATOM 4522 O O . GLU A 1 576 ? 32.838 22.506 37.711 1.00 28.34 576 GLU A O 1
ATOM 4527 N N . SER A 1 577 ? 34.053 21.735 39.469 1.00 26.97 577 SER A N 1
ATOM 4528 C CA . SER A 1 577 ? 33.404 20.532 40.030 1.00 26.97 577 SER A CA 1
ATOM 4529 C C . SER A 1 577 ? 32.035 20.022 39.526 1.00 26.97 577 SER A C 1
ATOM 4531 O O . SER A 1 577 ? 30.990 20.650 39.665 1.00 26.97 577 SER A O 1
ATOM 4533 N N . ARG A 1 578 ? 32.019 18.739 39.115 1.00 29.86 578 ARG A N 1
ATOM 4534 C CA . ARG A 1 578 ? 30.813 17.889 39.063 1.00 29.86 578 ARG A CA 1
ATOM 4535 C C . ARG A 1 578 ? 30.437 17.413 40.471 1.00 29.86 578 ARG A C 1
ATOM 4537 O O . ARG A 1 578 ? 31.221 16.721 41.115 1.00 29.86 578 ARG A O 1
ATOM 4544 N N . VAL A 1 579 ? 29.217 17.723 40.897 1.00 30.81 579 VAL A N 1
ATOM 4545 C CA . VAL A 1 579 ? 28.518 17.074 42.019 1.00 30.81 579 VAL A CA 1
ATOM 4546 C C . VAL A 1 579 ? 27.790 15.828 41.479 1.00 30.81 579 VAL A C 1
ATOM 4548 O O . VAL A 1 579 ? 27.189 15.922 40.405 1.00 30.81 579 VAL A O 1
ATOM 4551 N N . PRO A 1 580 ? 27.841 14.663 42.153 1.00 31.34 580 PRO A N 1
ATOM 4552 C CA . PRO A 1 580 ? 27.134 13.464 41.704 1.00 31.34 580 PRO A CA 1
ATOM 4553 C C . PRO A 1 580 ? 25.624 13.538 42.019 1.00 31.34 580 PRO A C 1
ATOM 4555 O O . PRO A 1 580 ? 25.249 14.065 43.068 1.00 31.34 580 PRO A O 1
ATOM 4558 N N . PRO A 1 581 ? 24.744 13.004 41.148 1.00 30.94 581 PRO A N 1
ATOM 4559 C CA . PRO A 1 581 ? 23.318 12.866 41.438 1.00 30.94 581 PRO A CA 1
ATOM 4560 C C . PRO A 1 581 ? 23.036 11.690 42.407 1.00 30.94 581 PRO A C 1
ATOM 4562 O O . PRO A 1 581 ? 23.900 10.835 42.608 1.00 30.94 581 PRO A O 1
ATOM 4565 N N . PRO A 1 582 ? 21.850 11.657 43.045 1.00 28.09 582 PRO A N 1
ATOM 4566 C CA . PRO A 1 582 ? 21.609 10.920 44.283 1.00 28.09 582 PRO A CA 1
ATOM 4567 C C . PRO A 1 582 ? 21.347 9.420 44.091 1.00 28.09 582 PRO A C 1
ATOM 4569 O O . PRO A 1 582 ? 20.751 8.983 43.109 1.00 28.09 582 PRO A O 1
ATOM 4572 N N . VAL A 1 583 ? 21.769 8.649 45.095 1.00 29.80 583 VAL A N 1
ATOM 4573 C CA . VAL A 1 583 ? 21.553 7.203 45.262 1.00 29.80 583 VAL A CA 1
ATOM 4574 C C . VAL A 1 583 ? 20.124 6.937 45.761 1.00 29.80 583 VAL A C 1
ATOM 4576 O O . VAL A 1 583 ? 19.672 7.593 46.698 1.00 29.80 583 VAL A O 1
ATOM 4579 N N . HIS A 1 584 ? 19.429 5.956 45.172 1.00 26.89 584 HIS A N 1
ATOM 4580 C CA . HIS A 1 584 ? 18.151 5.407 45.664 1.00 26.89 584 HIS A CA 1
ATOM 4581 C C . HIS A 1 584 ? 18.412 4.068 46.408 1.00 26.89 584 HIS A C 1
ATOM 4583 O O . HIS A 1 584 ? 19.407 3.406 46.109 1.00 26.89 584 HIS A O 1
ATOM 4589 N N . PRO A 1 585 ? 17.601 3.683 47.415 1.00 29.89 585 PRO A N 1
ATOM 4590 C CA . PRO A 1 585 ? 18.035 2.945 48.592 1.00 29.89 585 PRO A CA 1
ATOM 4591 C C . PRO A 1 585 ? 18.133 1.429 48.403 1.00 29.89 585 PRO A C 1
ATOM 4593 O O . PRO A 1 585 ? 17.388 0.792 47.660 1.00 29.89 585 PRO A O 1
ATOM 4596 N N . SER A 1 586 ? 19.063 0.878 49.172 1.00 26.72 586 SER A N 1
ATOM 4597 C CA . SER A 1 586 ? 19.388 -0.527 49.377 1.00 26.72 586 SER A CA 1
ATOM 4598 C C . SER A 1 586 ? 18.173 -1.355 49.809 1.00 26.72 586 SER A C 1
ATOM 4600 O O . SER A 1 586 ? 17.551 -1.059 50.829 1.00 26.72 586 SER A O 1
ATOM 4602 N N . ILE A 1 587 ? 17.901 -2.462 49.111 1.00 27.67 587 ILE A N 1
ATOM 4603 C CA . ILE A 1 587 ? 17.145 -3.584 49.682 1.00 27.67 587 ILE A CA 1
ATOM 4604 C C . ILE A 1 587 ? 18.167 -4.598 50.198 1.00 27.67 587 ILE A C 1
ATOM 4606 O O . ILE A 1 587 ? 18.860 -5.261 49.429 1.00 27.67 587 ILE A O 1
ATOM 4610 N N . HIS A 1 588 ? 18.267 -4.679 51.523 1.00 27.50 588 HIS A N 1
ATOM 4611 C CA . HIS A 1 588 ? 18.958 -5.745 52.236 1.00 27.50 588 HIS A CA 1
ATOM 4612 C C . HIS A 1 588 ? 18.174 -7.057 52.099 1.00 27.50 588 HIS A C 1
ATOM 4614 O O . HIS A 1 588 ? 17.014 -7.121 52.500 1.00 27.50 588 HIS A O 1
ATOM 4620 N N . TYR A 1 589 ? 18.827 -8.117 51.624 1.00 29.91 589 TYR A N 1
ATOM 4621 C CA . TYR A 1 589 ? 18.447 -9.490 51.962 1.00 29.91 589 TYR A CA 1
ATOM 4622 C C . TYR A 1 589 ? 19.460 -10.025 52.982 1.00 29.91 589 TYR A C 1
ATOM 4624 O O . TYR A 1 589 ? 20.668 -9.914 52.781 1.00 29.91 589 TYR A O 1
ATOM 4632 N N . GLY A 1 590 ? 18.947 -10.500 54.119 1.00 26.77 590 GLY A N 1
ATOM 4633 C CA . GLY A 1 590 ? 19.718 -10.927 55.287 1.00 26.77 590 GLY A CA 1
ATOM 4634 C C . GLY A 1 590 ? 20.496 -12.237 55.111 1.00 26.77 590 GLY A C 1
ATOM 4635 O O . GLY A 1 590 ? 20.201 -13.042 54.229 1.00 26.77 590 GLY A O 1
ATOM 4636 N N . SER A 1 591 ? 21.489 -12.414 55.992 1.00 27.59 591 SER A N 1
ATOM 4637 C CA . SER A 1 591 ? 22.191 -13.674 56.312 1.00 27.59 591 SER A CA 1
ATOM 4638 C C . SER A 1 591 ? 21.223 -14.637 57.042 1.00 27.59 591 SER A C 1
ATOM 4640 O O . SER A 1 591 ? 20.171 -14.185 57.488 1.00 27.59 591 SER A O 1
ATOM 4642 N N . GLU A 1 592 ? 21.366 -15.958 57.205 1.00 27.39 592 GLU A N 1
ATOM 4643 C CA . GLU A 1 592 ? 22.375 -17.042 57.149 1.00 27.39 592 GLU A CA 1
ATOM 4644 C C . GLU A 1 592 ? 21.558 -18.340 56.821 1.00 27.39 592 GLU A C 1
ATOM 4646 O O . GLU A 1 592 ? 20.336 -18.311 56.932 1.00 27.39 592 GLU A O 1
ATOM 4651 N N . SER A 1 593 ? 22.041 -19.517 56.395 1.00 25.56 593 SER A N 1
ATOM 4652 C CA . SER A 1 593 ? 23.134 -20.379 56.892 1.00 25.56 593 SER A CA 1
ATOM 4653 C C . SER A 1 593 ? 23.498 -21.474 55.825 1.00 25.56 593 SER A C 1
ATOM 4655 O O . SER A 1 593 ? 23.021 -21.383 54.694 1.00 25.56 593 SER A O 1
ATOM 4657 N N . PRO A 1 594 ? 24.376 -22.479 56.082 1.00 41.28 594 PRO A N 1
ATOM 4658 C CA . PRO A 1 594 ? 25.461 -22.855 55.175 1.00 41.28 594 PRO A CA 1
ATOM 4659 C C . PRO A 1 594 ? 25.210 -24.146 54.377 1.00 41.28 594 PRO A C 1
ATOM 4661 O O . PRO A 1 594 ? 24.716 -25.139 54.908 1.00 41.28 594 PRO A O 1
ATOM 4664 N N . VAL A 1 595 ? 25.678 -24.190 53.128 1.00 27.80 595 VAL A N 1
ATOM 4665 C CA . VAL A 1 595 ? 25.916 -25.457 52.422 1.00 27.80 595 VAL A CA 1
ATOM 4666 C C . VAL A 1 595 ? 27.319 -25.419 51.826 1.00 27.80 595 VAL A C 1
ATOM 4668 O O . VAL A 1 595 ? 27.686 -24.515 51.081 1.00 27.80 595 VAL A O 1
ATOM 4671 N N . THR A 1 596 ? 28.116 -26.394 52.241 1.00 26.67 596 THR A N 1
ATOM 4672 C CA . THR A 1 596 ? 29.480 -26.704 51.810 1.00 26.67 596 THR A CA 1
ATOM 4673 C C . THR A 1 596 ? 29.621 -26.721 50.278 1.00 26.67 596 THR A C 1
ATOM 4675 O O . THR A 1 596 ? 28.730 -27.226 49.593 1.00 26.67 596 THR A O 1
ATOM 4678 N N . PRO A 1 597 ? 30.744 -26.232 49.714 1.00 25.44 597 PRO A N 1
ATOM 4679 C CA . PRO A 1 597 ? 30.948 -26.221 48.269 1.00 25.44 597 PRO A CA 1
ATOM 4680 C C . PRO A 1 597 ? 31.182 -27.650 47.744 1.00 25.44 597 PRO A C 1
ATOM 4682 O O . PRO A 1 597 ? 32.055 -28.351 48.269 1.00 25.44 597 PRO A O 1
ATOM 4685 N N . PRO A 1 598 ? 30.478 -28.109 46.692 1.00 30.12 598 PRO A N 1
ATOM 4686 C CA . PRO A 1 598 ? 30.859 -29.329 46.006 1.00 30.12 598 PRO A CA 1
ATOM 4687 C C . PRO A 1 598 ? 32.070 -29.052 45.107 1.00 30.12 598 PRO A C 1
ATOM 4689 O O . PRO A 1 598 ? 31.964 -28.371 44.094 1.00 30.12 598 PRO A O 1
ATOM 4692 N N . GLY A 1 599 ? 33.216 -29.601 45.518 1.00 26.95 599 GLY A N 1
ATOM 4693 C CA . GLY A 1 599 ? 34.304 -30.090 44.667 1.00 26.95 599 GLY A CA 1
ATOM 4694 C C . GLY A 1 599 ? 34.852 -29.147 43.594 1.00 26.95 599 GLY A C 1
ATOM 4695 O O . GLY A 1 599 ? 34.355 -29.115 42.472 1.00 26.95 599 GLY A O 1
ATOM 4696 N N . TYR A 1 600 ? 35.993 -28.513 43.881 1.00 29.73 600 TYR A N 1
ATOM 4697 C CA . TYR A 1 600 ? 36.896 -28.013 42.843 1.00 29.73 600 TYR A CA 1
ATOM 4698 C C . TYR A 1 600 ? 37.388 -29.187 41.980 1.00 29.73 600 TYR A C 1
ATOM 4700 O O . TYR A 1 600 ? 38.402 -29.817 42.276 1.00 29.73 600 TYR A O 1
ATOM 4708 N N . ALA A 1 601 ? 36.686 -29.480 40.888 1.00 31.12 601 ALA A N 1
ATOM 4709 C CA . ALA A 1 601 ? 37.314 -30.119 39.746 1.00 31.12 601 ALA A CA 1
ATOM 4710 C C . ALA A 1 601 ? 38.227 -29.061 39.117 1.00 31.12 601 ALA A C 1
ATOM 4712 O O . ALA A 1 601 ? 37.755 -28.129 38.470 1.00 31.12 601 ALA A O 1
ATOM 4713 N N . ALA A 1 602 ? 39.531 -29.158 39.376 1.00 32.09 602 ALA A N 1
ATOM 4714 C CA . ALA A 1 602 ? 40.521 -28.335 38.700 1.00 32.09 602 ALA A CA 1
ATOM 4715 C C . ALA A 1 602 ? 40.358 -28.532 37.186 1.00 32.09 602 ALA A C 1
ATOM 4717 O O . ALA A 1 602 ? 40.585 -29.628 36.672 1.00 32.09 602 ALA A O 1
ATOM 4718 N N . THR A 1 603 ? 39.924 -27.489 36.479 1.00 41.34 603 THR A N 1
ATOM 4719 C CA . THR A 1 603 ? 39.816 -27.481 35.021 1.00 41.34 603 THR A CA 1
ATOM 4720 C C . THR A 1 603 ? 41.213 -27.708 34.443 1.00 41.34 603 THR A C 1
ATOM 4722 O O . THR A 1 603 ? 42.036 -26.796 34.397 1.00 41.34 603 THR A O 1
ATOM 4725 N N . THR A 1 604 ? 41.528 -28.943 34.056 1.00 54.12 604 THR A N 1
ATOM 4726 C CA . THR A 1 604 ? 42.796 -29.283 33.405 1.00 54.12 604 THR A CA 1
ATOM 4727 C C . THR A 1 604 ? 42.907 -28.512 32.096 1.00 54.12 604 THR A C 1
ATOM 4729 O O . THR A 1 604 ? 42.062 -28.665 31.214 1.00 54.12 604 THR A O 1
ATOM 4732 N N . LYS A 1 605 ? 43.945 -27.675 31.976 1.00 61.09 605 LYS A N 1
ATOM 4733 C CA . LYS A 1 605 ? 44.256 -26.924 30.756 1.00 61.09 605 LYS A CA 1
ATOM 4734 C C . LYS A 1 605 ? 44.430 -27.900 29.579 1.00 61.09 605 LYS A C 1
ATOM 4736 O O . LYS A 1 605 ? 45.234 -28.826 29.705 1.00 61.09 605 LYS A O 1
ATOM 4741 N N . PRO A 1 606 ? 43.729 -27.708 28.448 1.00 77.44 606 PRO A N 1
ATOM 4742 C CA . PRO A 1 606 ? 43.928 -28.537 27.264 1.00 77.44 606 PRO A CA 1
ATOM 4743 C C . PRO A 1 606 ? 45.373 -28.462 26.769 1.00 77.44 606 PRO A C 1
ATOM 4745 O O . PRO A 1 606 ? 45.934 -27.373 26.654 1.00 77.44 606 PRO A O 1
ATOM 4748 N N . THR A 1 607 ? 45.982 -29.611 26.476 1.00 79.25 607 THR A N 1
ATOM 4749 C CA . THR A 1 607 ? 47.332 -29.701 25.890 1.00 79.25 607 THR A CA 1
ATOM 4750 C C . THR A 1 607 ? 47.320 -29.579 24.368 1.00 79.25 607 THR A C 1
ATOM 4752 O O . THR A 1 607 ? 48.349 -29.281 23.768 1.00 79.25 607 THR A O 1
ATOM 4755 N N . GLU A 1 608 ? 46.152 -29.760 23.752 1.00 85.75 608 GLU A N 1
ATOM 4756 C CA . GLU A 1 608 ? 45.924 -29.698 22.310 1.00 85.75 608 GLU A CA 1
ATOM 4757 C C . GLU A 1 608 ? 44.814 -28.693 21.979 1.00 85.75 608 GLU A C 1
ATOM 4759 O O . GLU A 1 608 ? 44.038 -28.288 22.850 1.00 85.75 608 GLU A O 1
ATOM 4764 N N . SER A 1 609 ? 44.756 -28.257 20.719 1.00 89.19 609 SER A N 1
ATOM 4765 C CA . SER A 1 609 ? 43.677 -27.389 20.243 1.00 89.19 609 SER A CA 1
ATOM 4766 C C . SER A 1 609 ? 42.347 -28.137 20.257 1.00 89.19 609 SER A C 1
ATOM 4768 O O . SER A 1 609 ? 42.264 -29.269 19.790 1.00 89.19 609 SER A O 1
ATOM 4770 N N . ILE A 1 610 ? 41.290 -27.482 20.733 1.00 90.88 610 ILE A N 1
ATOM 4771 C CA . ILE A 1 610 ? 39.939 -28.050 20.755 1.00 90.88 610 ILE A CA 1
ATOM 4772 C C . ILE A 1 610 ? 39.096 -27.352 19.693 1.00 90.88 610 ILE A C 1
ATOM 4774 O O . ILE A 1 610 ? 39.045 -26.123 19.637 1.00 90.88 610 ILE A O 1
ATOM 4778 N N . THR A 1 611 ? 38.404 -28.137 18.866 1.00 93.12 611 THR A N 1
ATOM 4779 C CA . THR A 1 611 ? 37.374 -27.620 17.959 1.00 93.12 611 THR A CA 1
ATOM 4780 C C . THR A 1 611 ? 36.013 -27.718 18.628 1.00 93.12 611 THR A C 1
ATOM 4782 O O . THR A 1 611 ? 35.543 -28.809 18.948 1.00 93.12 611 THR A O 1
ATOM 4785 N N . TYR A 1 612 ? 35.367 -26.574 18.809 1.00 93.31 612 TYR A N 1
ATOM 4786 C CA . TYR A 1 612 ? 33.993 -26.462 19.267 1.00 93.31 612 TYR A CA 1
ATOM 4787 C C . TYR A 1 612 ? 33.042 -26.265 18.089 1.00 93.31 612 TYR A C 1
ATOM 4789 O O . TYR A 1 612 ? 33.428 -25.756 17.035 1.00 93.31 612 TYR A O 1
ATOM 4797 N N . ILE A 1 613 ? 31.782 -26.634 18.284 1.00 92.69 613 ILE A N 1
ATOM 4798 C CA . ILE A 1 613 ? 30.680 -26.370 17.363 1.00 92.69 613 ILE A CA 1
ATOM 4799 C C . ILE A 1 613 ? 29.587 -25.573 18.067 1.00 92.69 613 ILE A C 1
ATOM 4801 O O . ILE A 1 613 ? 29.279 -25.821 19.235 1.00 92.69 613 ILE A O 1
ATOM 4805 N N . PHE A 1 614 ? 29.003 -24.624 17.337 1.00 93.69 614 PHE A N 1
ATOM 4806 C CA . PHE A 1 614 ? 27.807 -23.901 17.762 1.00 93.69 614 PHE A CA 1
ATOM 4807 C C . PHE A 1 614 ? 26.570 -24.703 17.356 1.00 93.69 614 PHE A C 1
ATOM 4809 O O . PHE A 1 614 ? 26.109 -24.632 16.215 1.00 93.69 614 PHE A O 1
ATOM 4816 N N . GLU A 1 615 ? 26.052 -25.499 18.283 1.00 90.81 615 GLU A N 1
ATOM 4817 C CA . GLU A 1 615 ? 24.891 -26.352 18.055 1.00 90.81 615 GLU A CA 1
ATOM 4818 C C . GLU A 1 615 ? 23.591 -25.586 18.355 1.00 90.81 615 GLU A C 1
ATOM 4820 O O . GLU A 1 615 ? 23.374 -25.175 19.498 1.00 90.81 615 GLU A O 1
ATOM 4825 N N . PRO A 1 616 ? 22.706 -25.371 17.364 1.00 88.75 616 PRO A N 1
ATOM 4826 C CA . PRO A 1 616 ? 21.486 -24.601 17.559 1.00 88.75 616 PRO A CA 1
ATOM 4827 C C . PRO A 1 616 ? 20.463 -25.351 18.420 1.00 88.75 616 PRO A C 1
ATOM 4829 O O . PRO A 1 616 ? 20.270 -26.560 18.297 1.00 88.75 616 PRO A O 1
ATOM 4832 N N . ARG A 1 617 ? 19.725 -24.591 19.231 1.00 87.31 617 ARG A N 1
ATOM 4833 C CA . ARG A 1 617 ? 18.568 -25.015 20.032 1.00 87.31 617 ARG A CA 1
ATOM 4834 C C . ARG A 1 617 ? 17.348 -24.185 19.602 1.00 87.31 617 ARG A C 1
ATOM 4836 O O . ARG A 1 617 ? 16.998 -23.215 20.275 1.00 87.31 617 ARG A O 1
ATOM 4843 N N . PRO A 1 618 ? 16.696 -24.521 18.468 1.00 74.81 618 PRO A N 1
ATOM 4844 C CA . PRO A 1 618 ? 15.691 -23.651 17.847 1.00 74.81 618 PRO A CA 1
ATOM 4845 C C . PRO A 1 618 ? 14.490 -23.336 18.745 1.00 74.81 618 PRO A C 1
ATOM 4847 O O . PRO A 1 618 ? 13.996 -22.215 18.724 1.00 74.81 618 PRO A O 1
ATOM 4850 N N . ALA A 1 619 ? 14.055 -24.294 19.571 1.00 73.12 619 ALA A N 1
ATOM 4851 C CA . ALA A 1 619 ? 12.937 -24.109 20.500 1.00 73.12 619 ALA A CA 1
ATOM 4852 C C . ALA A 1 619 ? 13.225 -23.084 21.617 1.00 73.12 619 ALA A C 1
ATOM 4854 O O . ALA A 1 619 ? 12.298 -22.570 22.233 1.00 73.12 619 ALA A O 1
ATOM 4855 N N . GLU A 1 620 ? 14.499 -22.790 21.880 1.00 77.94 620 GLU A N 1
ATOM 4856 C CA . GLU A 1 620 ? 14.948 -21.946 22.994 1.00 77.94 620 GLU A CA 1
ATOM 4857 C C . GLU A 1 620 ? 15.547 -20.609 22.516 1.00 77.94 620 GLU A C 1
ATOM 4859 O O . GLU A 1 620 ? 16.007 -19.818 23.338 1.00 77.94 620 GLU A O 1
ATOM 4864 N N . ASN A 1 621 ? 15.555 -20.356 21.198 1.00 86.06 621 ASN A N 1
ATOM 4865 C CA . ASN A 1 621 ? 16.269 -19.246 20.552 1.00 86.06 621 ASN A CA 1
ATOM 4866 C C . ASN A 1 621 ? 17.722 -19.095 21.051 1.00 86.06 621 ASN A C 1
ATOM 4868 O O . ASN A 1 621 ? 18.194 -18.007 21.396 1.00 86.06 621 ASN A O 1
ATOM 4872 N N . ALA A 1 622 ? 18.413 -20.231 21.143 1.00 91.38 622 ALA A N 1
ATOM 4873 C CA . ALA A 1 622 ? 19.740 -20.334 21.729 1.00 91.38 622 ALA A CA 1
ATOM 4874 C C . ALA A 1 622 ? 20.633 -21.303 20.947 1.00 91.38 622 ALA A C 1
ATOM 4876 O O . ALA A 1 622 ? 20.194 -21.980 20.016 1.00 91.38 622 ALA A O 1
ATOM 4877 N N . MET A 1 623 ? 21.900 -21.377 21.338 1.00 94.12 623 MET A N 1
ATOM 4878 C CA . MET A 1 623 ? 22.873 -22.356 20.872 1.00 94.12 623 MET A CA 1
ATOM 4879 C C . MET A 1 623 ? 23.803 -22.777 22.011 1.00 94.12 623 MET A C 1
ATOM 4881 O O . MET A 1 623 ? 24.071 -22.008 22.934 1.00 94.12 623 MET A O 1
ATOM 4885 N N . LEU A 1 624 ? 24.298 -24.008 21.932 1.00 92.62 624 LEU A N 1
ATOM 4886 C CA . LEU A 1 624 ? 25.298 -24.556 22.841 1.00 92.62 624 LEU A CA 1
ATOM 4887 C C . LEU A 1 624 ? 26.658 -24.540 22.149 1.00 92.62 624 LEU A C 1
ATOM 4889 O O . LEU A 1 624 ? 26.778 -24.994 21.010 1.00 92.62 624 LEU A O 1
ATOM 4893 N N . LEU A 1 625 ? 27.690 -24.055 22.837 1.00 93.44 625 LEU A N 1
ATOM 4894 C CA . LEU A 1 625 ? 29.068 -24.251 22.398 1.00 93.44 625 LEU A CA 1
ATOM 4895 C C . LEU A 1 625 ? 29.569 -25.554 23.012 1.00 93.44 625 LEU A C 1
ATOM 4897 O O . LEU A 1 625 ? 29.703 -25.623 24.232 1.00 93.44 625 LEU A O 1
ATOM 4901 N N . ARG A 1 626 ? 29.848 -26.576 22.198 1.00 89.19 626 ARG A N 1
ATOM 4902 C CA . ARG A 1 626 ? 30.340 -27.880 22.682 1.00 89.19 626 ARG A CA 1
ATOM 4903 C C . ARG A 1 626 ? 31.510 -28.416 21.855 1.00 89.19 626 ARG A C 1
ATOM 4905 O O . ARG A 1 626 ? 31.601 -28.067 20.681 1.00 89.19 626 ARG A O 1
ATOM 4912 N N . PRO A 1 627 ? 32.391 -29.263 22.417 1.00 88.19 627 PRO A N 1
ATOM 4913 C CA . PRO A 1 627 ? 33.448 -29.920 21.647 1.00 88.19 627 PRO A CA 1
ATOM 4914 C C . PRO A 1 627 ? 32.878 -30.779 20.505 1.00 88.19 627 PRO A C 1
ATOM 4916 O O . PRO A 1 627 ? 31.848 -31.438 20.671 1.00 88.19 627 PRO A O 1
ATOM 4919 N N . ALA A 1 628 ? 33.543 -30.766 19.348 1.00 82.31 628 ALA A N 1
ATOM 4920 C CA . ALA A 1 628 ? 33.165 -31.558 18.177 1.00 82.31 628 ALA A CA 1
ATOM 4921 C C . ALA A 1 628 ? 33.455 -33.058 18.370 1.00 82.31 628 ALA A C 1
ATOM 4923 O O . ALA A 1 628 ? 32.656 -33.893 17.954 1.00 82.31 628 ALA A O 1
ATOM 4924 N N . GLU A 1 629 ? 34.558 -33.386 19.048 1.00 72.81 629 GLU A N 1
ATOM 4925 C CA . GLU A 1 629 ? 34.982 -34.754 19.350 1.00 72.81 629 GLU A CA 1
ATOM 4926 C C . GLU A 1 629 ? 34.975 -34.972 20.866 1.00 72.81 629 GLU A C 1
ATOM 4928 O O . GLU A 1 629 ? 35.914 -34.639 21.585 1.00 72.81 629 GLU A O 1
ATOM 4933 N N . THR A 1 630 ? 33.881 -35.520 21.384 1.00 59.12 630 THR A N 1
ATOM 4934 C CA . THR A 1 630 ? 33.837 -36.050 22.747 1.00 59.12 630 THR A CA 1
ATOM 4935 C C . THR A 1 630 ? 34.251 -37.511 22.678 1.00 59.12 630 THR A C 1
ATOM 4937 O O . THR A 1 630 ? 33.439 -38.347 22.290 1.00 59.12 630 THR A O 1
ATOM 4940 N N . GLY A 1 631 ? 35.504 -37.828 23.017 1.00 51.62 631 GLY A N 1
ATOM 4941 C CA . GLY A 1 631 ? 36.039 -39.198 23.078 1.00 51.62 631 GLY A CA 1
ATOM 4942 C C . GLY A 1 631 ? 35.360 -40.075 24.144 1.00 51.62 631 GLY A C 1
ATOM 4943 O O . GLY A 1 631 ? 35.995 -40.492 25.107 1.00 51.62 631 GLY A O 1
ATOM 4944 N N . GLY A 1 632 ? 34.051 -40.302 24.019 1.00 48.19 632 GLY A N 1
ATOM 4945 C CA . GLY A 1 632 ? 33.224 -41.130 24.898 1.00 48.19 632 GLY A CA 1
ATOM 4946 C C . GLY A 1 632 ? 32.867 -40.535 26.267 1.00 48.19 632 GLY A C 1
ATOM 4947 O O . GLY A 1 632 ? 32.174 -41.194 27.033 1.00 48.19 632 GLY A O 1
ATOM 4948 N N . ARG A 1 633 ? 33.297 -39.311 26.603 1.00 49.44 633 ARG A N 1
ATOM 4949 C CA . ARG A 1 633 ? 32.859 -38.603 27.822 1.00 49.44 633 ARG A CA 1
ATOM 4950 C C . ARG A 1 633 ? 31.810 -37.555 27.468 1.00 49.44 633 ARG A C 1
ATOM 4952 O O . ARG A 1 633 ? 32.093 -36.685 26.649 1.00 49.44 633 ARG A O 1
ATOM 4959 N N . GLU A 1 634 ? 30.639 -37.609 28.104 1.00 48.91 634 GLU A N 1
ATOM 4960 C CA . GLU A 1 634 ? 29.645 -36.527 28.083 1.00 48.91 634 GLU A CA 1
ATOM 4961 C C . GLU A 1 634 ? 30.261 -35.263 28.704 1.00 48.91 634 GLU A C 1
ATOM 4963 O O . GLU A 1 634 ? 30.180 -35.013 29.906 1.00 48.91 634 GLU A O 1
ATOM 4968 N N . ALA A 1 635 ? 30.965 -34.479 27.891 1.00 60.78 635 ALA A N 1
ATOM 4969 C CA . ALA A 1 635 ? 31.497 -33.198 28.314 1.00 60.78 635 ALA A CA 1
ATOM 4970 C C . ALA A 1 635 ? 30.340 -32.194 28.347 1.00 60.78 635 ALA A C 1
ATOM 4972 O O . ALA A 1 635 ? 29.746 -31.896 27.308 1.00 60.78 635 ALA A O 1
ATOM 4973 N N . ARG A 1 636 ? 30.020 -31.672 29.540 1.00 67.94 636 ARG A N 1
ATOM 4974 C CA . ARG A 1 636 ? 29.041 -30.587 29.704 1.00 67.94 636 ARG A CA 1
ATOM 4975 C C . ARG A 1 636 ? 29.430 -29.432 28.764 1.00 67.94 636 ARG A C 1
ATOM 4977 O O . ARG A 1 636 ? 30.592 -29.014 28.811 1.00 67.94 636 ARG A O 1
ATOM 4984 N N . PRO A 1 637 ? 28.516 -28.921 27.913 1.00 76.06 637 PRO A N 1
ATOM 4985 C CA . PRO A 1 637 ? 28.817 -27.795 27.034 1.00 76.06 637 PRO A CA 1
ATOM 4986 C C . PRO A 1 637 ? 29.352 -26.625 27.865 1.00 76.06 637 PRO A C 1
ATOM 4988 O O . PRO A 1 637 ? 28.724 -26.291 28.865 1.00 76.06 637 PRO A O 1
ATOM 4991 N N . PRO A 1 638 ? 30.495 -26.008 27.530 1.00 83.25 638 PRO A N 1
ATOM 4992 C CA . PRO A 1 638 ? 31.042 -24.920 28.338 1.00 83.25 638 PRO A CA 1
ATOM 4993 C C . PRO A 1 638 ? 30.193 -23.641 28.323 1.00 83.25 638 PRO A C 1
ATOM 4995 O O . PRO A 1 638 ? 30.240 -22.889 29.297 1.00 83.25 638 PRO A O 1
ATOM 4998 N N . TYR A 1 639 ? 29.397 -23.394 27.272 1.00 93.69 639 TYR A N 1
ATOM 4999 C CA . TYR A 1 639 ? 28.584 -22.177 27.171 1.00 93.69 639 TYR A CA 1
ATOM 5000 C C . TYR A 1 639 ? 27.197 -22.416 26.580 1.00 93.69 639 TYR A C 1
ATOM 5002 O O . TYR A 1 639 ? 27.025 -23.158 25.610 1.00 93.69 639 TYR A O 1
ATOM 5010 N N . TYR A 1 640 ? 26.237 -21.686 27.138 1.00 93.25 640 TYR A N 1
ATOM 5011 C CA . TYR A 1 640 ? 24.891 -21.492 26.627 1.00 93.25 640 TYR A CA 1
ATOM 5012 C C . TYR A 1 640 ? 24.771 -20.055 26.114 1.00 93.25 640 TYR A C 1
ATOM 5014 O O . TYR A 1 640 ? 25.006 -19.103 26.859 1.00 93.25 640 TYR A O 1
ATOM 5022 N N . ILE A 1 641 ? 24.428 -19.890 24.838 1.00 96.69 641 ILE A N 1
ATOM 5023 C CA . ILE A 1 641 ? 24.363 -18.585 24.176 1.00 96.69 641 ILE A CA 1
ATOM 5024 C C . ILE A 1 641 ? 22.934 -18.373 23.691 1.00 96.69 641 ILE A C 1
ATOM 5026 O O . ILE A 1 641 ? 22.467 -19.101 22.818 1.00 96.69 641 ILE A O 1
ATOM 5030 N N . SER A 1 642 ? 22.230 -17.390 24.240 1.00 93.81 642 SER A N 1
ATOM 5031 C CA . SER A 1 642 ? 20.851 -17.071 23.853 1.00 93.81 642 SER A CA 1
ATOM 5032 C C . SER A 1 642 ? 20.753 -15.722 23.179 1.00 93.81 642 SER A C 1
ATOM 5034 O O . SER A 1 642 ? 21.476 -14.796 23.539 1.00 93.81 642 SER A O 1
ATOM 5036 N N . VAL A 1 643 ? 19.794 -15.600 22.267 1.00 89.25 643 VAL A N 1
ATOM 5037 C CA . VAL A 1 643 ? 19.435 -14.323 21.661 1.00 89.25 643 VAL A CA 1
ATOM 5038 C C . VAL A 1 643 ? 18.030 -13.951 22.117 1.00 89.25 643 VAL A C 1
ATOM 5040 O O . VAL A 1 643 ? 17.090 -14.734 21.981 1.00 89.25 643 VAL A O 1
ATOM 5043 N N . THR A 1 644 ? 17.864 -12.755 22.662 1.00 84.31 644 THR A N 1
ATOM 5044 C CA . THR A 1 644 ? 16.559 -12.203 23.030 1.00 84.31 644 THR A CA 1
ATOM 5045 C C . THR A 1 644 ? 16.290 -10.923 22.251 1.00 84.31 644 THR A C 1
ATOM 5047 O O . THR A 1 644 ? 17.202 -10.229 21.798 1.00 84.31 644 THR A O 1
ATOM 5050 N N . LEU A 1 645 ? 15.009 -10.635 22.034 1.00 77.06 645 LEU A N 1
ATOM 5051 C CA . LEU A 1 645 ? 14.575 -9.405 21.388 1.00 77.06 645 LEU A CA 1
ATOM 5052 C C . LEU A 1 645 ? 14.611 -8.264 22.405 1.00 77.06 645 LEU A C 1
ATOM 5054 O O . LEU A 1 645 ? 14.091 -8.418 23.512 1.00 77.06 645 LEU A O 1
ATOM 5058 N N . ASN A 1 646 ? 15.126 -7.100 22.015 1.00 73.69 646 ASN A N 1
ATOM 5059 C CA . ASN A 1 646 ? 14.816 -5.887 22.755 1.00 73.69 646 ASN A CA 1
ATOM 5060 C C . ASN A 1 646 ? 13.349 -5.508 22.471 1.00 73.69 646 ASN A C 1
ATOM 5062 O O . ASN A 1 646 ? 13.011 -5.040 21.385 1.00 73.69 646 ASN A O 1
ATOM 5066 N N . CYS A 1 647 ? 12.462 -5.709 23.449 1.00 55.72 647 CYS A N 1
ATOM 5067 C CA . CYS A 1 647 ? 11.017 -5.486 23.301 1.00 55.72 647 CYS A CA 1
ATOM 5068 C C . CYS A 1 647 ? 10.633 -4.030 22.975 1.00 55.72 647 CYS A C 1
ATOM 5070 O O . CYS A 1 647 ? 9.521 -3.783 22.510 1.00 55.72 647 CYS A O 1
ATOM 5072 N N . PHE A 1 648 ? 11.538 -3.072 23.201 1.00 62.88 648 PHE A N 1
ATOM 5073 C CA . PHE A 1 648 ? 11.350 -1.659 22.863 1.00 62.88 648 PHE A CA 1
ATOM 5074 C C . PHE A 1 648 ? 12.004 -1.275 21.533 1.00 62.88 648 PHE A C 1
ATOM 5076 O O . PHE A 1 648 ? 11.571 -0.322 20.888 1.00 62.88 648 PHE A O 1
ATOM 5083 N N . THR A 1 649 ? 13.019 -2.028 21.102 1.00 66.44 649 THR A N 1
ATOM 5084 C CA . THR A 1 649 ? 13.706 -1.843 19.817 1.00 66.44 649 THR A CA 1
ATOM 5085 C C . THR A 1 649 ? 13.806 -3.191 19.095 1.00 66.44 649 THR A C 1
ATOM 5087 O O . THR A 1 649 ? 14.865 -3.806 19.118 1.00 66.44 649 THR A O 1
ATOM 5090 N N . PRO A 1 650 ? 12.739 -3.669 18.426 1.00 63.06 650 PRO A N 1
ATOM 5091 C CA . PRO A 1 650 ? 12.705 -5.013 17.833 1.00 63.06 650 PRO A CA 1
ATOM 5092 C C . PRO A 1 650 ? 13.736 -5.270 16.720 1.00 63.06 650 PRO A C 1
ATOM 5094 O O . PRO A 1 650 ? 13.989 -6.406 16.339 1.00 63.06 650 PRO A O 1
ATOM 5097 N N . SER A 1 651 ? 14.357 -4.218 16.184 1.00 65.38 651 SER A N 1
ATOM 5098 C CA . SER A 1 651 ? 15.498 -4.327 15.269 1.00 65.38 651 SER A CA 1
ATOM 5099 C C . SER A 1 651 ? 16.823 -4.623 15.989 1.00 65.38 651 SER A C 1
ATOM 5101 O O . SER A 1 651 ? 17.846 -4.827 15.341 1.00 65.38 651 SER A O 1
ATOM 5103 N N . SER A 1 652 ? 16.819 -4.627 17.322 1.00 73.19 652 SER A N 1
ATOM 5104 C CA . SER A 1 652 ? 17.966 -4.832 18.195 1.00 73.19 652 SER A CA 1
ATOM 5105 C C . SER A 1 652 ? 17.813 -6.138 18.971 1.00 73.19 652 SER A C 1
ATOM 5107 O O . SER A 1 652 ? 16.738 -6.469 19.478 1.00 73.19 652 SER A O 1
ATOM 5109 N N . HIS A 1 653 ? 18.895 -6.905 19.024 1.00 82.75 653 HIS A N 1
ATOM 5110 C CA . HIS A 1 653 ? 18.916 -8.224 19.644 1.00 82.75 653 HIS A CA 1
ATOM 5111 C C . HIS A 1 653 ? 20.018 -8.264 20.692 1.00 82.75 653 HIS A C 1
ATOM 5113 O O . HIS A 1 653 ? 21.154 -7.884 20.400 1.00 82.75 653 HIS A O 1
ATOM 5119 N N . ILE A 1 654 ? 19.684 -8.775 21.872 1.00 89.50 654 ILE A N 1
ATOM 5120 C CA . ILE A 1 654 ? 20.622 -8.962 22.973 1.00 89.50 654 ILE A CA 1
ATOM 5121 C C . ILE A 1 654 ? 21.127 -10.400 22.894 1.00 89.50 654 ILE A C 1
ATOM 5123 O O . ILE A 1 654 ? 20.343 -11.348 22.949 1.00 89.50 654 ILE A O 1
ATOM 5127 N N . THR A 1 655 ? 22.435 -10.570 22.719 1.00 94.81 655 THR A N 1
ATOM 5128 C CA . THR A 1 655 ? 23.083 -11.886 22.749 1.00 94.81 655 THR A CA 1
ATOM 5129 C C . THR A 1 655 ? 23.740 -12.067 24.107 1.00 94.81 655 THR A C 1
ATOM 5131 O O . THR A 1 655 ? 24.692 -11.361 24.418 1.00 94.81 655 THR A O 1
ATOM 5134 N N . SER A 1 656 ? 23.251 -13.013 24.909 1.00 95.50 656 SER A N 1
ATOM 5135 C CA . SER A 1 656 ? 23.786 -13.309 26.244 1.00 95.50 656 SER A CA 1
ATOM 5136 C C . SER A 1 656 ? 24.575 -14.613 26.241 1.00 95.50 656 SER A C 1
ATOM 5138 O O . SER A 1 656 ? 24.098 -15.629 25.733 1.00 95.50 656 SER A O 1
ATOM 5140 N N . ILE A 1 657 ? 25.757 -14.593 26.855 1.00 96.88 657 ILE A N 1
ATOM 5141 C CA . ILE A 1 657 ? 26.666 -15.734 26.981 1.00 96.88 657 ILE A CA 1
ATOM 5142 C C . ILE A 1 657 ? 26.694 -16.159 28.450 1.00 96.88 657 ILE A C 1
ATOM 5144 O O . ILE A 1 657 ? 27.075 -15.379 29.323 1.00 96.88 657 ILE A O 1
ATOM 5148 N N . ARG A 1 658 ? 26.302 -17.401 28.737 1.00 93.19 658 ARG A N 1
ATOM 5149 C CA . ARG A 1 658 ? 26.288 -17.977 30.089 1.00 93.19 658 ARG A CA 1
ATOM 5150 C C . ARG A 1 658 ? 27.129 -19.241 30.155 1.00 93.19 658 ARG A C 1
ATOM 5152 O O . ARG A 1 658 ? 27.222 -19.971 29.169 1.00 93.19 658 ARG A O 1
ATOM 5159 N N . LYS A 1 659 ? 27.734 -19.522 31.308 1.00 89.81 659 LYS A N 1
ATOM 5160 C CA . LYS A 1 659 ? 28.457 -20.781 31.530 1.00 89.81 659 LYS A CA 1
ATOM 5161 C C . LYS A 1 659 ? 27.465 -21.939 31.610 1.00 89.81 659 LYS A C 1
ATOM 5163 O O . LYS A 1 659 ? 26.500 -21.884 32.364 1.00 89.81 659 LYS A O 1
ATOM 5168 N N . TYR A 1 660 ? 27.744 -23.006 30.873 1.00 84.88 660 TYR A N 1
ATOM 5169 C CA . TYR A 1 660 ? 27.053 -24.299 30.905 1.00 84.88 660 TYR A CA 1
ATOM 5170 C C . TYR A 1 660 ? 25.583 -24.362 30.459 1.00 84.88 660 TYR A C 1
ATOM 5172 O O . TYR A 1 660 ? 25.246 -25.186 29.612 1.00 84.88 660 TYR A O 1
ATOM 5180 N N . GLU A 1 661 ? 24.695 -23.551 31.031 1.00 85.19 661 GLU A N 1
ATOM 5181 C CA . GLU A 1 661 ? 23.243 -23.665 30.848 1.00 85.19 661 GLU A CA 1
ATOM 5182 C C . GLU A 1 661 ? 22.519 -22.318 30.950 1.00 85.19 661 GLU A C 1
ATOM 5184 O O . GLU A 1 661 ? 23.113 -21.286 31.264 1.00 85.19 661 GLU A O 1
ATOM 5189 N N . ARG A 1 662 ? 21.205 -22.324 30.693 1.00 83.50 662 ARG A N 1
ATOM 5190 C CA . ARG A 1 662 ? 20.375 -21.114 30.615 1.00 83.50 662 ARG A CA 1
ATOM 5191 C C . ARG A 1 662 ? 20.371 -20.276 31.897 1.00 83.50 662 ARG A C 1
ATOM 5193 O O . ARG A 1 662 ? 20.310 -19.053 31.807 1.00 83.50 662 ARG A O 1
ATOM 5200 N N . GLN A 1 663 ? 20.427 -20.908 33.067 1.00 82.38 663 GLN A N 1
ATOM 5201 C CA . GLN A 1 663 ? 20.494 -20.244 34.376 1.00 82.38 663 GLN A CA 1
ATOM 5202 C C . GLN A 1 663 ? 21.929 -20.112 34.909 1.00 82.38 663 GLN A C 1
ATOM 5204 O O . GLN A 1 663 ? 22.119 -19.680 36.043 1.00 82.38 663 GLN A O 1
ATOM 5209 N N . GLY A 1 664 ? 22.936 -20.468 34.109 1.00 84.38 664 GLY A N 1
ATOM 5210 C CA . GLY A 1 664 ? 24.332 -20.376 34.508 1.00 84.38 664 GLY A CA 1
ATOM 5211 C C . GLY A 1 664 ? 24.836 -18.940 34.664 1.00 84.38 664 GLY A C 1
ATOM 5212 O O . GLY A 1 664 ? 24.173 -17.966 34.281 1.00 84.38 664 GLY A O 1
ATOM 5213 N N . GLU A 1 665 ? 26.044 -18.828 35.217 1.00 88.62 665 GLU A N 1
ATOM 5214 C CA . GLU A 1 665 ? 26.756 -17.564 35.427 1.00 88.62 665 GLU A CA 1
ATOM 5215 C C . GLU A 1 665 ? 26.853 -16.759 34.124 1.00 88.62 665 GLU A C 1
ATOM 5217 O O . GLU A 1 665 ? 27.222 -17.301 33.077 1.00 88.62 665 GLU A O 1
ATOM 5222 N N . LEU A 1 666 ? 26.504 -15.469 34.183 1.00 90.94 666 LEU A N 1
ATOM 5223 C CA . LEU A 1 666 ? 26.606 -14.559 33.045 1.00 90.94 666 LEU A CA 1
ATOM 5224 C C . LEU A 1 666 ? 28.075 -14.211 32.797 1.00 90.94 666 LEU A C 1
ATOM 5226 O O . LEU A 1 666 ? 28.728 -13.615 33.644 1.00 90.94 666 LEU A O 1
ATOM 5230 N N . VAL A 1 667 ? 28.564 -14.550 31.610 1.00 92.50 667 VAL A N 1
ATOM 5231 C CA . VAL A 1 667 ? 29.911 -14.193 31.146 1.00 92.50 667 VAL A CA 1
ATOM 5232 C C . VAL A 1 667 ? 29.910 -12.772 30.590 1.00 92.50 667 VAL A C 1
ATOM 5234 O O . VAL A 1 667 ? 30.816 -11.986 30.854 1.00 92.50 667 VAL A O 1
ATOM 5237 N N . GLY A 1 668 ? 28.862 -12.444 29.839 1.00 93.31 668 GLY A N 1
ATOM 5238 C CA . GLY A 1 668 ? 28.596 -11.121 29.302 1.00 93.31 668 GLY A CA 1
ATOM 5239 C C . GLY A 1 668 ? 27.421 -11.153 28.337 1.00 93.31 668 GLY A C 1
ATOM 5240 O O . GLY A 1 668 ? 26.952 -12.226 27.936 1.00 93.31 668 GLY A O 1
ATOM 5241 N N . ASP A 1 669 ? 26.955 -9.979 27.952 1.00 95.69 669 ASP A N 1
ATOM 5242 C CA . ASP A 1 669 ? 25.994 -9.813 26.876 1.00 95.69 669 ASP A CA 1
ATOM 5243 C C . ASP A 1 669 ? 26.360 -8.615 26.006 1.00 95.69 669 ASP A C 1
ATOM 5245 O O . ASP A 1 669 ? 27.196 -7.784 26.357 1.00 95.69 669 ASP A O 1
ATOM 5249 N N . PHE A 1 670 ? 25.806 -8.585 24.803 1.00 94.94 670 PHE A N 1
ATOM 5250 C CA . PHE A 1 670 ? 25.966 -7.446 23.921 1.00 94.94 670 PHE A CA 1
ATOM 5251 C C . PHE A 1 670 ? 24.703 -7.211 23.110 1.00 94.94 670 PHE A C 1
ATOM 5253 O O . PHE A 1 670 ? 24.009 -8.148 22.697 1.00 94.94 670 PHE A O 1
ATOM 5260 N N . GLU A 1 671 ? 24.441 -5.940 22.851 1.00 92.19 671 GLU A N 1
ATOM 5261 C CA . GLU A 1 671 ? 23.349 -5.465 22.028 1.00 92.19 671 GLU A CA 1
ATOM 5262 C C . GLU A 1 671 ? 23.939 -4.726 20.825 1.00 92.19 671 GLU A C 1
ATOM 5264 O O . GLU A 1 671 ? 24.544 -3.662 20.957 1.00 92.19 671 GLU A O 1
ATOM 5269 N N . ILE A 1 672 ? 23.767 -5.293 19.628 1.00 84.19 672 ILE A N 1
ATOM 5270 C CA . ILE A 1 672 ? 24.104 -4.584 18.389 1.00 84.19 672 ILE A CA 1
ATOM 5271 C C . ILE A 1 672 ? 22.845 -3.901 17.891 1.00 84.19 672 ILE A C 1
ATOM 5273 O O . ILE A 1 672 ? 21.924 -4.552 17.387 1.00 84.19 672 ILE A O 1
ATOM 5277 N N . ALA A 1 673 ? 22.831 -2.581 18.024 1.00 68.31 673 ALA A N 1
ATOM 5278 C CA . ALA A 1 673 ? 21.775 -1.759 17.480 1.00 68.31 673 ALA A CA 1
ATOM 5279 C C . ALA A 1 673 ? 21.793 -1.855 15.944 1.00 68.31 673 ALA A C 1
ATOM 5281 O O . ALA A 1 673 ? 22.853 -1.906 15.316 1.00 68.31 673 ALA A O 1
ATOM 5282 N N . ALA A 1 674 ? 20.614 -1.871 15.317 1.00 63.44 674 ALA A N 1
ATOM 5283 C CA . ALA A 1 674 ? 20.524 -1.749 13.863 1.00 63.44 674 ALA A CA 1
ATOM 5284 C C . ALA A 1 674 ? 21.253 -0.475 13.400 1.00 63.44 674 ALA A C 1
ATOM 5286 O O . ALA A 1 674 ? 21.191 0.538 14.100 1.00 63.44 674 ALA A O 1
ATOM 5287 N N . LYS A 1 675 ? 21.886 -0.504 12.216 1.00 52.31 675 LYS A N 1
ATOM 5288 C CA . LYS A 1 675 ? 22.699 0.600 11.647 1.00 52.31 675 LYS A CA 1
ATOM 5289 C C . LYS A 1 675 ? 21.997 1.973 11.599 1.00 52.31 675 LYS A C 1
ATOM 5291 O O . LYS A 1 675 ? 22.640 2.990 11.382 1.00 52.31 675 LYS A O 1
ATOM 5296 N N . GLU A 1 676 ? 20.687 1.995 11.810 1.00 48.00 676 GLU A N 1
ATOM 5297 C CA . GLU A 1 676 ? 19.766 3.125 11.669 1.00 48.00 676 GLU A CA 1
ATOM 5298 C C . GLU A 1 676 ? 19.243 3.634 13.034 1.00 48.00 676 GLU A C 1
ATOM 5300 O O . GLU A 1 676 ? 18.469 4.592 13.120 1.00 48.00 676 GLU A O 1
ATOM 5305 N N . SER A 1 677 ? 19.651 2.985 14.131 1.00 52.06 677 SER A N 1
ATOM 5306 C CA . SER A 1 677 ? 19.292 3.334 15.506 1.00 52.06 677 SER A CA 1
ATOM 5307 C C . SER A 1 677 ? 20.257 4.376 16.082 1.00 52.06 677 SER A C 1
ATOM 5309 O O . SER A 1 677 ? 21.463 4.282 15.895 1.00 52.06 677 SER A O 1
ATOM 5311 N N . LYS A 1 678 ? 19.743 5.348 16.854 1.00 51.44 678 LYS A N 1
ATOM 5312 C CA . LYS A 1 678 ? 20.585 6.251 17.672 1.00 51.44 678 LYS A CA 1
ATOM 5313 C C . LYS A 1 678 ? 21.126 5.574 18.940 1.00 51.44 678 LYS A C 1
ATOM 5315 O O . LYS A 1 678 ? 21.829 6.219 19.711 1.00 51.44 678 LYS A O 1
ATOM 5320 N N . ASN A 1 679 ? 20.726 4.330 19.205 1.00 61.81 679 ASN A N 1
ATOM 5321 C CA . ASN A 1 679 ? 21.184 3.596 20.375 1.00 61.81 679 ASN A CA 1
ATOM 5322 C C . ASN A 1 679 ? 22.628 3.163 20.117 1.00 61.81 679 ASN A C 1
ATOM 5324 O O . ASN A 1 679 ? 22.926 2.586 19.071 1.00 61.81 679 ASN A O 1
ATOM 5328 N N . VAL A 1 680 ? 23.508 3.450 21.067 1.00 76.31 680 VAL A N 1
ATOM 5329 C CA . VAL A 1 680 ? 24.888 2.970 21.030 1.00 76.31 680 VAL A CA 1
ATOM 5330 C C . VAL A 1 680 ? 24.846 1.449 21.161 1.00 76.31 680 VAL A C 1
ATOM 5332 O O . VAL A 1 680 ? 24.128 0.936 22.014 1.00 76.31 680 VAL A O 1
ATOM 5335 N N . SER A 1 681 ? 25.559 0.723 20.295 1.00 88.75 681 SER A N 1
ATOM 5336 C CA . SER A 1 681 ? 25.707 -0.724 20.482 1.00 88.75 681 SER A CA 1
ATOM 5337 C C . SER A 1 681 ? 26.573 -0.954 21.713 1.00 88.75 681 SER A C 1
ATOM 5339 O O . SER A 1 681 ? 27.693 -0.439 21.758 1.00 88.75 681 SER A O 1
ATOM 5341 N N . THR A 1 682 ? 26.071 -1.687 22.700 1.00 93.06 682 THR A N 1
ATOM 5342 C CA . THR A 1 682 ? 26.752 -1.888 23.982 1.00 93.06 682 THR A CA 1
ATOM 5343 C C . THR A 1 682 ? 27.187 -3.333 24.164 1.00 93.06 682 THR A C 1
ATOM 5345 O O . THR A 1 682 ? 26.647 -4.264 23.563 1.00 93.06 682 THR A O 1
ATOM 5348 N N . VAL A 1 683 ? 28.212 -3.519 24.986 1.00 94.75 683 VAL A N 1
ATOM 5349 C CA . VAL A 1 683 ? 28.640 -4.816 25.499 1.00 94.75 683 VAL A CA 1
ATOM 5350 C C . VAL A 1 683 ? 28.851 -4.698 27.000 1.00 94.75 683 VAL A C 1
ATOM 5352 O O . VAL A 1 683 ? 29.610 -3.843 27.462 1.00 94.75 683 VAL A O 1
ATOM 5355 N N . TYR A 1 684 ? 28.180 -5.563 27.752 1.00 94.00 684 TYR A N 1
ATOM 5356 C CA . TYR A 1 684 ? 28.396 -5.761 29.174 1.00 94.00 684 TYR A CA 1
ATOM 5357 C C . TYR A 1 684 ? 29.326 -6.955 29.378 1.00 94.00 684 TYR A C 1
ATOM 5359 O O . TYR A 1 684 ? 28.980 -8.101 29.079 1.00 94.00 684 TYR A O 1
ATOM 5367 N N . PHE A 1 685 ? 30.531 -6.699 29.880 1.00 92.94 685 PHE A N 1
ATOM 5368 C CA . PHE A 1 685 ? 31.535 -7.736 30.100 1.00 92.94 685 PHE A CA 1
ATOM 5369 C C . PHE A 1 685 ? 32.397 -7.400 31.319 1.00 92.94 685 PHE A C 1
ATOM 5371 O O . PHE A 1 685 ? 32.843 -6.265 31.478 1.00 92.94 685 PHE A O 1
ATOM 5378 N N . ARG A 1 686 ? 32.627 -8.391 32.196 1.00 84.81 686 ARG A N 1
ATOM 5379 C CA . ARG A 1 686 ? 33.399 -8.248 33.452 1.00 84.81 686 ARG A CA 1
ATOM 5380 C C . ARG A 1 686 ? 32.937 -7.094 34.361 1.00 84.81 686 ARG A C 1
ATOM 5382 O O . ARG A 1 686 ? 33.756 -6.443 34.997 1.00 84.81 686 ARG A O 1
ATOM 5389 N N . GLY A 1 687 ? 31.629 -6.850 34.436 1.00 82.06 687 GLY A N 1
ATOM 5390 C CA . GLY A 1 687 ? 31.059 -5.816 35.307 1.00 82.06 687 GLY A CA 1
ATOM 5391 C C . GLY A 1 687 ? 30.967 -4.421 34.685 1.00 82.06 687 GLY A C 1
ATOM 5392 O O . GLY A 1 687 ? 30.374 -3.538 35.300 1.00 82.06 687 GLY A O 1
ATOM 5393 N N . TYR A 1 688 ? 31.486 -4.230 33.468 1.00 85.31 688 TYR A N 1
ATOM 5394 C CA . TYR A 1 688 ? 31.490 -2.945 32.772 1.00 85.31 688 TYR A CA 1
ATOM 5395 C C . TYR A 1 688 ? 30.617 -2.991 31.521 1.00 85.31 688 TYR A C 1
ATOM 5397 O O . TYR A 1 688 ? 30.797 -3.860 30.666 1.00 85.31 688 TYR A O 1
ATOM 5405 N N . GLU A 1 689 ? 29.715 -2.020 31.386 1.00 90.94 689 GLU A N 1
ATOM 5406 C CA . GLU A 1 689 ? 29.007 -1.749 30.136 1.00 90.94 689 GLU A CA 1
ATOM 5407 C C . GLU A 1 689 ? 29.783 -0.709 29.327 1.00 90.94 689 GLU A C 1
ATOM 5409 O O . GLU A 1 689 ? 30.069 0.379 29.825 1.00 90.94 689 GLU A O 1
ATOM 5414 N N . ASN A 1 690 ? 30.146 -1.047 28.090 1.00 90.00 690 ASN A N 1
ATOM 5415 C CA . ASN A 1 690 ? 30.921 -0.169 27.216 1.00 90.00 690 ASN A CA 1
ATOM 5416 C C . ASN A 1 690 ? 30.284 -0.095 25.822 1.00 90.00 690 ASN A C 1
ATOM 5418 O O . ASN A 1 690 ? 29.724 -1.094 25.354 1.00 90.00 690 ASN A O 1
ATOM 5422 N N . PRO A 1 691 ? 30.416 1.034 25.106 1.00 91.25 691 PRO A N 1
ATOM 5423 C CA . PRO A 1 691 ? 30.188 1.071 23.667 1.00 91.25 691 PRO A CA 1
ATOM 5424 C C . PRO A 1 691 ? 31.077 0.042 22.953 1.00 91.25 691 PRO A C 1
ATOM 5426 O O . PRO A 1 691 ? 32.288 -0.006 23.178 1.00 91.25 691 PRO A O 1
ATOM 5429 N N . ILE A 1 692 ? 30.505 -0.765 22.053 1.00 92.31 692 ILE A N 1
ATOM 5430 C CA . ILE A 1 692 ? 31.259 -1.789 21.306 1.00 92.31 692 ILE A CA 1
ATOM 5431 C C . ILE A 1 692 ? 32.435 -1.165 20.542 1.00 92.31 692 ILE A C 1
ATOM 5433 O O . ILE A 1 692 ? 33.497 -1.772 20.458 1.00 92.31 692 ILE A O 1
ATOM 5437 N N . GLU A 1 693 ? 32.277 0.050 20.019 1.00 87.56 693 GLU A N 1
ATOM 5438 C CA . GLU A 1 693 ? 33.323 0.763 19.272 1.00 87.56 693 GLU A CA 1
ATOM 5439 C C . GLU A 1 693 ? 34.554 1.143 20.112 1.00 87.56 693 GLU A C 1
ATOM 5441 O O . GLU A 1 693 ? 35.647 1.287 19.560 1.00 87.56 693 GLU A O 1
ATOM 5446 N N . GLU A 1 694 ? 34.407 1.259 21.434 1.00 87.44 694 GLU A N 1
ATOM 5447 C CA . GLU A 1 694 ? 35.514 1.572 22.344 1.00 87.44 694 GLU A CA 1
ATOM 5448 C C . GLU A 1 694 ? 36.349 0.329 22.672 1.00 87.44 694 GLU A C 1
ATOM 5450 O O . GLU A 1 694 ? 37.575 0.411 22.787 1.00 87.44 694 GLU A O 1
ATOM 5455 N N . VAL A 1 695 ? 35.702 -0.838 22.765 1.00 91.75 695 VAL A N 1
ATOM 5456 C CA . VAL A 1 695 ? 36.357 -2.103 23.139 1.00 91.75 695 VAL A CA 1
ATOM 5457 C C . VAL A 1 695 ? 36.693 -3.000 21.946 1.00 91.75 695 VAL A C 1
ATOM 5459 O O . VAL A 1 695 ? 37.570 -3.854 22.055 1.00 91.75 695 VAL A O 1
ATOM 5462 N N . LEU A 1 696 ? 36.056 -2.810 20.788 1.00 92.88 696 LEU A N 1
ATOM 5463 C CA . LEU A 1 696 ? 36.327 -3.530 19.543 1.00 92.88 696 LEU A CA 1
ATOM 5464 C C . LEU A 1 696 ? 36.584 -2.538 18.402 1.00 92.88 696 LEU A C 1
ATOM 5466 O O . LEU A 1 696 ? 35.683 -2.132 17.671 1.00 92.88 696 LEU A O 1
ATOM 5470 N N . VAL A 1 697 ? 37.853 -2.186 18.211 1.00 87.69 697 VAL A N 1
ATOM 5471 C CA . VAL A 1 697 ? 38.256 -1.138 17.266 1.00 87.69 697 VAL A CA 1
ATOM 5472 C C . VAL A 1 697 ? 38.532 -1.737 15.876 1.00 87.69 697 VAL A C 1
ATOM 5474 O O . VAL A 1 697 ? 39.486 -2.520 15.742 1.00 87.69 697 VAL A O 1
ATOM 5477 N N . PRO A 1 698 ? 37.761 -1.389 14.824 1.00 82.06 698 PRO A N 1
ATOM 5478 C CA . PRO A 1 698 ? 38.045 -1.820 13.457 1.00 82.06 698 PRO A CA 1
ATOM 5479 C C . PRO A 1 698 ? 39.255 -1.070 12.881 1.00 82.06 698 PRO A C 1
ATOM 5481 O O . PRO A 1 698 ? 39.499 0.098 13.190 1.00 82.06 698 PRO A O 1
ATOM 5484 N N . ARG A 1 699 ? 40.018 -1.714 11.993 1.00 75.56 699 ARG A N 1
ATOM 5485 C CA . ARG A 1 699 ? 41.050 -1.032 11.196 1.00 75.56 699 ARG A CA 1
ATOM 5486 C C . ARG A 1 699 ? 40.469 -0.593 9.855 1.00 75.56 699 ARG A C 1
ATOM 5488 O O . ARG A 1 699 ? 40.077 -1.427 9.050 1.00 75.56 699 ARG A O 1
ATOM 5495 N N . LEU A 1 700 ? 40.458 0.715 9.598 1.00 52.72 700 LEU A N 1
ATOM 5496 C CA . LEU A 1 700 ? 39.959 1.295 8.345 1.00 52.72 700 LEU A CA 1
ATOM 5497 C C . LEU A 1 700 ? 40.539 0.577 7.110 1.00 52.72 700 LEU A C 1
ATOM 5499 O O . LEU A 1 700 ? 41.752 0.373 7.011 1.00 52.72 700 LEU A O 1
ATOM 5503 N N . PHE A 1 701 ? 39.657 0.211 6.174 1.00 49.47 701 PHE A N 1
ATOM 5504 C CA . PHE A 1 701 ? 39.971 -0.435 4.890 1.00 49.47 701 PHE A CA 1
ATOM 5505 C C . PHE A 1 701 ? 40.646 -1.821 4.972 1.00 49.47 701 PHE A C 1
ATOM 5507 O O . PHE A 1 701 ? 41.196 -2.296 3.978 1.00 49.47 701 PHE A O 1
ATOM 5514 N N . ARG A 1 702 ? 40.616 -2.491 6.134 1.00 61.66 702 ARG A N 1
ATOM 5515 C CA . ARG A 1 702 ? 41.092 -3.874 6.318 1.00 61.66 702 ARG A CA 1
ATOM 5516 C C . ARG A 1 702 ? 40.074 -4.641 7.169 1.00 61.66 702 ARG A C 1
ATOM 5518 O O . ARG A 1 702 ? 39.654 -4.121 8.194 1.00 61.66 702 ARG A O 1
ATOM 5525 N N . ASN A 1 703 ? 39.708 -5.872 6.802 1.00 80.81 703 ASN A N 1
ATOM 5526 C CA . ASN A 1 703 ? 38.821 -6.730 7.612 1.00 80.81 703 ASN A CA 1
ATOM 5527 C C . ASN A 1 703 ? 39.556 -7.247 8.869 1.00 80.81 703 ASN A C 1
ATOM 5529 O O . ASN A 1 703 ? 39.908 -8.419 8.977 1.00 80.81 703 ASN A O 1
ATOM 5533 N N . GLN A 1 704 ? 39.900 -6.333 9.778 1.00 87.81 704 GLN A N 1
ATOM 5534 C CA . GLN A 1 704 ? 40.714 -6.560 10.969 1.00 87.81 704 GLN A CA 1
ATOM 5535 C C . GLN A 1 704 ? 40.151 -5.772 12.149 1.00 87.81 704 GLN A C 1
ATOM 5537 O O . GLN A 1 704 ? 39.809 -4.596 12.007 1.00 87.81 704 GLN A O 1
ATOM 5542 N N . TRP A 1 705 ? 40.154 -6.387 13.331 1.00 93.25 705 TRP A N 1
ATOM 5543 C CA . TRP A 1 705 ? 39.634 -5.794 14.565 1.00 93.25 705 TRP A CA 1
ATOM 5544 C C . TRP A 1 705 ? 40.628 -5.954 15.710 1.00 93.25 705 TRP A C 1
ATOM 5546 O O . TRP A 1 705 ? 41.429 -6.887 15.737 1.00 93.25 705 TRP A O 1
ATOM 5556 N N . THR A 1 706 ? 40.610 -5.021 16.659 1.00 94.31 706 THR A N 1
ATOM 5557 C CA . THR A 1 706 ? 41.400 -5.110 17.893 1.00 94.31 706 THR A CA 1
ATOM 5558 C C . THR A 1 706 ? 40.460 -5.081 19.092 1.00 94.31 706 THR A C 1
ATOM 5560 O O . THR A 1 706 ? 39.789 -4.074 19.300 1.00 94.31 706 THR A O 1
ATOM 5563 N N . TRP A 1 707 ? 40.423 -6.167 19.864 1.00 95.25 707 TRP A N 1
ATOM 5564 C CA . TRP A 1 707 ? 39.652 -6.268 21.107 1.00 95.25 707 TRP A CA 1
ATOM 5565 C C . TRP A 1 707 ? 40.496 -5.790 22.290 1.00 95.25 707 TRP A C 1
ATOM 5567 O O . TRP A 1 707 ? 41.636 -6.235 22.456 1.00 95.25 707 TRP A O 1
ATOM 5577 N N . LYS A 1 708 ? 39.943 -4.869 23.079 1.00 92.50 708 LYS A N 1
ATOM 5578 C CA . LYS A 1 708 ? 40.556 -4.218 24.241 1.00 92.50 708 LYS A CA 1
ATOM 5579 C C . LYS A 1 708 ? 39.483 -4.006 25.317 1.00 92.50 708 LYS A C 1
ATOM 5581 O O . LYS A 1 708 ? 38.863 -2.946 25.344 1.00 92.50 708 LYS A O 1
ATOM 5586 N N . PRO A 1 709 ? 39.223 -5.001 26.172 1.00 84.19 709 PRO A N 1
ATOM 5587 C CA . PRO A 1 709 ? 38.209 -4.867 27.202 1.00 84.19 709 PRO A CA 1
ATOM 5588 C C . PRO A 1 709 ? 38.694 -3.930 28.311 1.00 84.19 709 PRO A C 1
ATOM 5590 O O . PRO A 1 709 ? 39.878 -3.927 28.673 1.00 84.19 709 PRO A O 1
ATOM 5593 N N . THR A 1 710 ? 37.760 -3.149 28.847 1.00 82.00 710 THR A N 1
ATOM 5594 C CA . THR A 1 710 ? 37.983 -2.156 29.903 1.00 82.00 710 THR A CA 1
ATOM 5595 C C . THR A 1 710 ? 38.655 -2.783 31.128 1.00 82.00 710 THR A C 1
ATOM 5597 O O . THR A 1 710 ? 38.367 -3.921 31.491 1.00 82.00 710 THR A O 1
ATOM 5600 N N . GLU A 1 711 ? 39.602 -2.051 31.723 1.00 75.00 711 GLU A N 1
ATOM 5601 C CA . GLU A 1 711 ? 40.365 -2.455 32.919 1.00 75.00 711 GLU A CA 1
ATOM 5602 C C . GLU A 1 711 ? 41.224 -3.726 32.797 1.00 75.00 711 GLU A C 1
ATOM 5604 O O . GLU A 1 711 ? 41.626 -4.323 33.795 1.00 75.00 711 GLU A O 1
ATOM 5609 N N . THR A 1 712 ? 41.606 -4.112 31.577 1.00 79.06 712 THR A N 1
ATOM 5610 C CA . THR A 1 712 ? 42.582 -5.190 31.366 1.00 79.06 712 THR A CA 1
ATOM 5611 C C . THR A 1 712 ? 43.771 -4.736 30.525 1.00 79.06 712 THR A C 1
ATOM 5613 O O . THR A 1 712 ? 43.664 -3.863 29.666 1.00 79.06 712 THR A O 1
ATOM 5616 N N . HIS A 1 713 ? 44.925 -5.374 30.727 1.00 82.06 713 HIS A N 1
ATOM 5617 C CA . HIS A 1 713 ? 46.078 -5.229 29.829 1.00 82.06 713 HIS A CA 1
ATOM 5618 C C . HIS A 1 713 ? 45.990 -6.145 28.593 1.00 82.06 713 HIS A C 1
ATOM 5620 O O . HIS A 1 713 ? 46.929 -6.199 27.796 1.00 82.06 713 HIS A O 1
ATOM 5626 N N . LEU A 1 714 ? 44.885 -6.883 28.431 1.00 89.50 714 LEU A N 1
ATOM 5627 C CA . LEU A 1 714 ? 44.704 -7.835 27.345 1.00 89.50 714 LEU A CA 1
ATOM 5628 C C . LEU A 1 714 ? 44.368 -7.105 26.040 1.00 89.50 714 LEU A C 1
ATOM 5630 O O . LEU A 1 714 ? 43.483 -6.255 25.991 1.00 89.50 714 LEU A O 1
ATOM 5634 N N . VAL A 1 715 ? 45.051 -7.478 24.958 1.00 92.50 715 VAL A N 1
ATOM 5635 C CA . VAL A 1 715 ? 44.751 -6.991 23.608 1.00 92.50 715 VAL A CA 1
ATOM 5636 C C . VAL A 1 715 ? 44.737 -8.173 22.650 1.00 92.50 715 VAL A C 1
ATOM 5638 O O . VAL A 1 715 ? 45.754 -8.853 22.505 1.00 92.50 715 VAL A O 1
ATOM 5641 N N . LEU A 1 716 ? 43.611 -8.398 21.972 1.00 96.00 716 LEU A N 1
ATOM 5642 C CA . LEU A 1 716 ? 43.480 -9.445 20.955 1.00 96.00 716 LEU A CA 1
ATOM 5643 C C . LEU A 1 716 ? 43.380 -8.830 19.560 1.00 96.00 716 LEU A C 1
ATOM 5645 O O . LEU A 1 716 ? 42.771 -7.776 19.369 1.00 96.00 716 LEU A O 1
ATOM 5649 N N . TYR A 1 717 ? 43.963 -9.505 18.574 1.00 95.19 717 TYR A N 1
ATOM 5650 C CA . TYR A 1 717 ? 43.996 -9.059 17.185 1.00 95.19 717 TYR A CA 1
ATOM 5651 C C . TYR A 1 717 ? 43.259 -10.058 16.302 1.00 95.19 717 TYR A C 1
ATOM 5653 O O . TYR A 1 717 ? 43.714 -11.186 16.132 1.00 95.19 717 TYR A O 1
ATOM 5661 N N . TRP A 1 718 ? 42.146 -9.629 15.719 1.00 95.38 718 TRP A N 1
ATOM 5662 C CA . TRP A 1 718 ? 41.346 -10.421 14.793 1.00 95.38 718 TRP A CA 1
ATOM 5663 C C . TRP A 1 718 ? 41.660 -10.061 13.343 1.00 95.38 718 TRP A C 1
ATOM 5665 O O . TRP A 1 718 ? 41.802 -8.883 13.001 1.00 95.38 718 TRP A O 1
ATOM 5675 N N . ASP A 1 719 ? 41.754 -11.076 12.489 1.00 90.62 719 ASP A N 1
ATOM 5676 C CA . ASP A 1 719 ? 42.087 -10.940 11.075 1.00 90.62 719 ASP A CA 1
ATOM 5677 C C . ASP A 1 719 ? 41.221 -11.847 10.197 1.00 90.62 719 ASP A C 1
ATOM 5679 O O . ASP A 1 719 ? 41.265 -13.072 10.317 1.00 90.62 719 ASP A O 1
ATOM 5683 N N . ASP A 1 720 ? 40.483 -11.229 9.277 1.00 88.06 720 ASP A N 1
ATOM 5684 C CA . ASP A 1 720 ? 39.703 -11.885 8.228 1.00 88.06 720 ASP A CA 1
ATOM 5685 C C . ASP A 1 720 ? 40.324 -11.626 6.845 1.00 88.06 720 ASP A C 1
ATOM 5687 O O . ASP A 1 720 ? 39.717 -11.085 5.919 1.00 88.06 720 ASP A O 1
ATOM 5691 N N . SER A 1 721 ? 41.586 -12.022 6.693 1.00 76.88 721 SER A N 1
ATOM 5692 C CA . SER A 1 721 ? 42.254 -12.013 5.385 1.00 76.88 721 SER A CA 1
ATOM 5693 C C . SER A 1 721 ? 41.732 -13.116 4.443 1.00 76.88 721 SER A C 1
ATOM 5695 O O . SER A 1 721 ? 42.067 -13.120 3.262 1.00 76.88 721 SER A O 1
ATOM 5697 N N . ALA A 1 722 ? 40.906 -14.046 4.943 1.00 72.00 722 ALA A N 1
ATOM 5698 C CA . ALA A 1 722 ? 40.364 -15.187 4.200 1.00 72.00 722 ALA A CA 1
ATOM 5699 C C . ALA A 1 722 ? 38.959 -14.945 3.605 1.00 72.00 722 ALA A C 1
ATOM 5701 O O . ALA A 1 722 ? 38.340 -15.888 3.101 1.00 72.00 722 ALA A O 1
ATOM 5702 N N . GLY A 1 723 ? 38.449 -13.708 3.661 1.00 67.31 723 GLY A N 1
ATOM 5703 C CA . GLY A 1 723 ? 37.188 -13.312 3.025 1.00 67.31 723 GLY A CA 1
ATOM 5704 C C . GLY A 1 723 ? 35.946 -13.955 3.648 1.00 67.31 723 GLY A C 1
ATOM 5705 O O . GLY A 1 723 ? 35.020 -14.321 2.930 1.00 67.31 723 GLY A O 1
ATOM 5706 N N . GLY A 1 724 ? 35.939 -14.143 4.967 1.00 70.50 724 GLY A N 1
ATOM 5707 C CA . GLY A 1 724 ? 34.833 -14.712 5.735 1.00 70.50 724 GLY A CA 1
ATOM 5708 C C . GLY A 1 724 ? 34.854 -16.237 5.871 1.00 70.50 724 GLY A C 1
ATOM 5709 O O . GLY A 1 724 ? 33.958 -16.788 6.502 1.00 70.50 724 GLY A O 1
ATOM 5710 N N . ASN A 1 725 ? 35.853 -16.934 5.315 1.00 78.25 725 ASN A N 1
ATOM 5711 C CA . ASN A 1 725 ? 35.962 -18.397 5.430 1.00 78.25 725 ASN A CA 1
ATOM 5712 C C . ASN A 1 725 ? 36.592 -18.861 6.755 1.00 78.25 725 ASN A C 1
ATOM 5714 O O . ASN A 1 725 ? 36.311 -19.960 7.224 1.00 78.25 725 ASN A O 1
ATOM 5718 N N . SER A 1 726 ? 37.474 -18.050 7.343 1.00 89.75 726 SER A N 1
ATOM 5719 C CA . SER A 1 726 ? 38.129 -18.323 8.625 1.00 89.75 726 SER A CA 1
ATOM 5720 C C . SER A 1 726 ? 38.676 -17.018 9.196 1.00 89.75 726 SER A C 1
ATOM 5722 O O . SER A 1 726 ? 39.582 -16.423 8.615 1.00 89.75 726 SER A O 1
ATOM 5724 N N . ILE A 1 727 ? 38.172 -16.611 10.355 1.00 93.25 727 ILE A N 1
ATOM 5725 C CA . ILE A 1 727 ? 38.568 -15.391 11.061 1.00 93.25 727 ILE A CA 1
ATOM 5726 C C . ILE A 1 727 ? 39.514 -15.797 12.196 1.00 93.25 727 ILE A C 1
ATOM 5728 O O . ILE A 1 727 ? 39.119 -16.537 13.096 1.00 93.25 727 ILE A O 1
ATOM 5732 N N . ALA A 1 728 ? 40.773 -15.363 12.149 1.00 95.94 728 ALA A N 1
ATOM 5733 C CA . ALA A 1 728 ? 41.805 -15.790 13.098 1.00 95.94 728 ALA A CA 1
ATOM 5734 C C . ALA A 1 728 ? 42.053 -14.743 14.195 1.00 95.94 728 ALA A C 1
ATOM 5736 O O . ALA A 1 728 ? 42.107 -13.547 13.910 1.00 95.94 728 ALA A O 1
ATOM 5737 N N . CYS A 1 729 ? 42.249 -15.199 15.435 1.00 96.56 729 CYS A N 1
ATOM 5738 C CA . CYS A 1 729 ? 42.561 -14.375 16.604 1.00 96.56 729 CYS A CA 1
ATOM 5739 C C . CYS A 1 729 ? 44.006 -14.597 17.061 1.00 96.56 729 CYS A C 1
ATOM 5741 O O . CYS A 1 729 ? 44.423 -15.737 17.274 1.00 96.56 729 CYS A O 1
ATOM 5743 N N . PHE A 1 730 ? 44.746 -13.513 17.288 1.00 96.25 730 PHE A N 1
ATOM 5744 C CA . PHE A 1 730 ? 46.148 -13.525 17.704 1.00 96.25 730 PHE A CA 1
ATOM 5745 C C . PHE A 1 730 ? 46.374 -12.725 18.992 1.00 96.25 730 PHE A C 1
ATOM 5747 O O . PHE A 1 730 ? 45.737 -11.696 19.217 1.00 96.25 730 PHE A O 1
ATOM 5754 N N . LYS A 1 731 ? 47.342 -13.155 19.811 1.00 93.19 731 LYS A N 1
ATOM 5755 C CA . LYS A 1 731 ? 47.767 -12.450 21.039 1.00 93.19 731 LYS A CA 1
ATOM 5756 C C . LYS A 1 731 ? 48.668 -11.237 20.785 1.00 93.19 731 LYS A C 1
ATOM 5758 O O . LYS A 1 731 ? 48.936 -10.456 21.690 1.00 93.19 731 LYS A O 1
ATOM 5763 N N . SER A 1 732 ? 49.197 -11.097 19.570 1.00 90.06 732 SER A N 1
ATOM 5764 C CA . SER A 1 732 ? 50.102 -10.010 19.192 1.00 90.06 732 SER A CA 1
ATOM 5765 C C . SER A 1 732 ? 49.854 -9.569 17.746 1.00 90.06 732 SER A C 1
ATOM 5767 O O . SER A 1 732 ? 49.183 -10.260 16.980 1.00 90.06 732 SER A O 1
ATOM 5769 N N . LYS A 1 733 ? 50.405 -8.410 17.359 1.00 84.19 733 LYS A N 1
ATOM 5770 C CA . LYS A 1 733 ? 50.337 -7.911 15.972 1.00 84.19 733 LYS A CA 1
ATOM 5771 C C . LYS A 1 733 ? 51.104 -8.794 14.985 1.00 84.19 733 LYS A C 1
ATOM 5773 O O . LYS A 1 733 ? 50.839 -8.712 13.787 1.00 84.19 733 LYS A O 1
ATOM 5778 N N . ASP A 1 734 ? 52.060 -9.576 15.477 1.00 82.94 734 ASP A N 1
ATOM 5779 C CA . ASP A 1 734 ? 52.822 -10.525 14.681 1.00 82.94 734 ASP A CA 1
ATOM 5780 C C . ASP A 1 734 ? 51.995 -11.806 14.492 1.00 82.94 734 ASP A C 1
ATOM 5782 O O . ASP A 1 734 ? 51.795 -12.580 15.429 1.00 82.94 734 ASP A O 1
ATOM 5786 N N . LYS A 1 735 ? 51.454 -12.004 13.288 1.00 82.88 735 LYS A N 1
ATOM 5787 C CA . LYS A 1 735 ? 50.463 -13.048 12.965 1.00 82.88 735 LYS A CA 1
ATOM 5788 C C . LYS A 1 735 ? 51.107 -14.413 12.711 1.00 82.88 735 LYS A C 1
ATOM 5790 O O . LYS A 1 735 ? 50.887 -15.049 11.684 1.00 82.88 735 LYS A O 1
ATOM 5795 N N . THR A 1 736 ? 51.943 -14.851 13.638 1.00 86.56 736 THR A N 1
ATOM 5796 C CA . THR A 1 736 ? 52.624 -16.147 13.601 1.00 86.56 736 THR A CA 1
ATOM 5797 C C . THR A 1 736 ? 51.773 -17.235 14.256 1.00 86.56 736 THR A C 1
ATOM 5799 O O . THR A 1 736 ? 50.925 -16.957 15.105 1.00 86.56 736 THR A O 1
ATOM 5802 N N . ASN A 1 737 ? 52.018 -18.505 13.907 1.00 82.94 737 ASN A N 1
ATOM 5803 C CA . ASN A 1 737 ? 51.327 -19.646 14.531 1.00 82.94 737 ASN A CA 1
ATOM 5804 C C . ASN A 1 737 ? 51.533 -19.704 16.056 1.00 82.94 737 ASN A C 1
ATOM 5806 O O . ASN A 1 737 ? 50.651 -20.152 16.776 1.00 82.94 737 ASN A O 1
ATOM 5810 N N . THR A 1 738 ? 52.663 -19.205 16.565 1.00 86.06 738 THR A N 1
ATOM 5811 C CA . THR A 1 738 ? 52.952 -19.106 18.008 1.00 86.06 738 THR A CA 1
ATOM 5812 C C . THR A 1 738 ? 52.096 -18.055 18.726 1.00 86.06 738 THR A C 1
ATOM 5814 O O . THR A 1 738 ? 51.936 -18.106 19.950 1.00 86.06 738 THR A O 1
ATOM 5817 N N . ASN A 1 739 ? 51.542 -17.100 17.974 1.00 90.50 739 ASN A N 1
ATOM 5818 C CA . ASN A 1 739 ? 50.648 -16.062 18.467 1.00 90.50 739 ASN A CA 1
ATOM 5819 C C . ASN A 1 739 ? 49.165 -16.376 18.232 1.00 90.50 739 ASN A C 1
ATOM 5821 O O . ASN A 1 739 ? 48.327 -15.627 18.732 1.00 90.50 739 ASN A O 1
ATOM 5825 N N . LEU A 1 740 ? 48.834 -17.456 17.519 1.00 94.75 740 LEU A N 1
ATOM 5826 C CA . LEU A 1 740 ? 47.460 -17.865 17.236 1.00 94.75 740 LEU A CA 1
ATOM 5827 C C . LEU A 1 740 ? 46.754 -18.371 18.506 1.00 94.75 740 LEU A C 1
ATOM 5829 O O . LEU A 1 740 ? 47.226 -19.281 19.191 1.00 94.75 740 LEU A O 1
ATOM 5833 N N . LEU A 1 741 ? 45.588 -17.798 18.792 1.00 95.75 741 LEU A N 1
ATOM 5834 C CA . LEU A 1 741 ? 44.754 -18.151 19.940 1.00 95.75 741 LEU A CA 1
ATOM 5835 C C . LEU A 1 741 ? 43.494 -18.919 19.535 1.00 95.75 741 LEU A C 1
ATOM 5837 O O . LEU A 1 741 ? 43.119 -19.869 20.219 1.00 95.75 741 LEU A O 1
ATOM 5841 N N . ALA A 1 742 ? 42.850 -18.528 18.434 1.00 97.00 742 ALA A N 1
ATOM 5842 C CA . ALA A 1 742 ? 41.641 -19.189 17.952 1.00 97.00 742 ALA A CA 1
ATOM 5843 C C . ALA A 1 742 ? 41.369 -18.927 16.465 1.00 97.00 742 ALA A C 1
ATOM 5845 O O . ALA A 1 742 ? 41.913 -17.986 15.881 1.00 97.00 742 ALA A O 1
ATOM 5846 N N . LYS A 1 743 ? 40.479 -19.727 15.874 1.00 96.12 743 LYS A N 1
ATOM 5847 C CA . LYS A 1 743 ? 39.868 -19.496 14.562 1.00 96.12 743 LYS A CA 1
ATOM 5848 C C . LYS A 1 743 ? 38.357 -19.681 14.641 1.00 96.12 743 LYS A C 1
ATOM 5850 O O . LYS A 1 743 ? 37.871 -20.727 15.067 1.00 96.12 743 LYS A O 1
ATOM 5855 N N . PHE A 1 744 ? 37.619 -18.680 14.179 1.00 95.50 744 PHE A N 1
ATOM 5856 C CA . PHE A 1 744 ? 36.179 -18.749 13.971 1.00 95.50 744 PHE A CA 1
ATOM 5857 C C . PHE A 1 744 ? 35.899 -19.087 12.506 1.00 95.50 744 PHE A C 1
ATOM 5859 O O . PHE A 1 744 ? 36.379 -18.395 11.609 1.00 95.50 744 PHE A O 1
ATOM 5866 N N . ILE A 1 745 ? 35.158 -20.165 12.260 1.00 93.25 745 ILE A N 1
ATOM 5867 C CA . ILE A 1 745 ? 34.962 -20.738 10.924 1.00 93.25 745 ILE A CA 1
ATOM 5868 C C . ILE A 1 745 ? 33.453 -20.761 10.628 1.00 93.25 745 ILE A C 1
ATOM 5870 O O . ILE A 1 745 ? 32.751 -21.676 11.084 1.00 93.25 745 ILE A O 1
ATOM 5874 N N . PRO A 1 746 ? 32.935 -19.751 9.899 1.00 87.62 746 PRO A N 1
ATOM 5875 C CA . PRO A 1 746 ? 31.536 -19.686 9.495 1.00 87.62 746 PRO A CA 1
ATOM 5876 C C . PRO A 1 746 ? 31.150 -20.819 8.544 1.00 87.62 746 PRO A C 1
ATOM 5878 O O . PRO A 1 746 ? 31.979 -21.413 7.853 1.00 87.62 746 PRO A O 1
ATOM 5881 N N . ARG A 1 747 ? 29.849 -21.091 8.455 1.00 80.69 747 ARG A N 1
ATOM 5882 C CA . ARG A 1 747 ? 29.313 -22.053 7.493 1.00 80.69 747 ARG A CA 1
ATOM 5883 C C . ARG A 1 747 ? 29.503 -21.545 6.056 1.00 80.69 747 ARG A C 1
ATOM 5885 O O . ARG A 1 747 ? 28.946 -20.518 5.685 1.00 80.69 747 ARG A O 1
ATOM 5892 N N . SER A 1 748 ? 30.199 -22.318 5.224 1.00 68.38 748 SER A N 1
ATOM 5893 C CA . SER A 1 748 ? 30.525 -21.963 3.831 1.00 68.38 748 SER A CA 1
ATOM 5894 C C . SER A 1 748 ? 29.611 -22.613 2.777 1.00 68.38 748 SER A C 1
ATOM 5896 O O . SER A 1 748 ? 29.674 -22.280 1.593 1.00 68.38 748 SER A O 1
ATOM 5898 N N . HIS A 1 749 ? 28.740 -23.549 3.174 1.00 69.25 749 HIS A N 1
ATOM 5899 C CA . HIS A 1 749 ? 27.909 -24.327 2.251 1.00 69.25 749 HIS A CA 1
ATOM 5900 C C . HIS A 1 749 ? 26.406 -24.186 2.508 1.00 69.25 749 HIS A C 1
ATOM 5902 O O . HIS A 1 749 ? 25.931 -24.373 3.630 1.00 69.25 749 HIS A O 1
ATOM 5908 N N . MET A 1 750 ? 25.628 -23.971 1.442 1.00 69.00 750 MET A N 1
ATOM 5909 C CA . MET A 1 750 ? 24.161 -23.993 1.493 1.00 69.00 750 MET A CA 1
ATOM 5910 C C . MET A 1 750 ? 23.617 -25.362 1.937 1.00 69.00 750 MET A C 1
ATOM 5912 O O . MET A 1 750 ? 24.194 -26.410 1.630 1.00 69.00 750 MET A O 1
ATOM 5916 N N . ARG A 1 751 ? 22.476 -25.357 2.642 1.00 70.88 751 ARG A N 1
ATOM 5917 C CA . ARG A 1 751 ? 21.732 -26.582 2.989 1.00 70.88 751 ARG A CA 1
ATOM 5918 C C . ARG A 1 751 ? 21.287 -27.294 1.708 1.00 70.88 751 ARG A C 1
ATOM 5920 O O . ARG A 1 751 ? 20.741 -26.655 0.815 1.00 70.88 751 ARG A O 1
ATOM 5927 N N . LYS A 1 752 ? 21.496 -28.612 1.633 1.00 73.69 752 LYS A N 1
ATOM 5928 C CA . LYS A 1 752 ? 20.978 -29.477 0.563 1.00 73.69 752 LYS A CA 1
ATOM 5929 C C . LYS A 1 752 ? 20.288 -30.699 1.183 1.00 73.69 752 LYS A C 1
ATOM 5931 O O . LYS A 1 752 ? 20.822 -31.217 2.165 1.00 73.69 752 LYS A O 1
ATOM 5936 N N . PRO A 1 753 ? 19.150 -31.166 0.639 1.00 64.12 753 PRO A N 1
ATOM 5937 C CA . PRO A 1 753 ? 18.513 -32.400 1.098 1.00 64.12 753 PRO A CA 1
ATOM 5938 C C . PRO A 1 753 ? 19.493 -33.584 1.042 1.00 64.12 753 PRO A C 1
ATOM 5940 O O . PRO A 1 753 ? 20.202 -33.742 0.051 1.00 64.12 753 PRO A O 1
ATOM 5943 N N . GLY A 1 754 ? 19.559 -34.386 2.109 1.00 73.06 754 GLY A N 1
ATOM 5944 C CA . GLY A 1 754 ? 20.416 -35.579 2.191 1.00 73.06 754 GLY A CA 1
ATOM 5945 C C . GLY A 1 754 ? 21.895 -35.340 2.534 1.00 73.06 754 GLY A C 1
ATOM 5946 O O . GLY A 1 754 ? 22.634 -36.309 2.667 1.00 73.06 754 GLY A O 1
ATOM 5947 N N . ARG A 1 755 ? 22.345 -34.086 2.703 1.00 75.81 755 ARG A N 1
ATOM 5948 C CA . ARG A 1 755 ? 23.702 -33.765 3.187 1.00 75.81 755 ARG A CA 1
ATOM 5949 C C . ARG A 1 755 ? 23.675 -33.498 4.694 1.00 75.81 755 ARG A C 1
ATOM 5951 O O . ARG A 1 755 ? 22.783 -32.792 5.164 1.00 75.81 755 ARG A O 1
ATOM 5958 N N . GLU A 1 756 ? 24.665 -34.009 5.426 1.00 74.19 756 GLU A N 1
ATOM 5959 C CA . GLU A 1 756 ? 24.823 -33.725 6.858 1.00 74.19 756 GLU A CA 1
ATOM 5960 C C . GLU A 1 756 ? 24.911 -32.217 7.138 1.00 74.19 756 GLU A C 1
ATOM 5962 O O . GLU A 1 756 ? 25.441 -31.430 6.342 1.00 74.19 756 GLU A O 1
ATOM 5967 N N . ILE A 1 757 ? 24.339 -31.804 8.271 1.00 71.94 757 ILE A N 1
ATOM 5968 C CA . ILE A 1 757 ? 24.292 -30.403 8.684 1.00 71.94 757 ILE A CA 1
ATOM 5969 C C . ILE A 1 757 ? 25.671 -30.001 9.208 1.00 71.94 757 ILE A C 1
ATOM 5971 O O . ILE A 1 757 ? 26.109 -30.471 10.251 1.00 71.94 757 ILE A O 1
ATOM 5975 N N . GLU A 1 758 ? 26.330 -29.085 8.503 1.00 81.81 758 GLU A N 1
ATOM 5976 C CA . GLU A 1 758 ? 27.554 -28.452 8.986 1.00 81.81 758 GLU A CA 1
ATOM 5977 C C . GLU A 1 758 ? 27.224 -27.237 9.866 1.00 81.81 758 GLU A C 1
ATOM 5979 O O . GLU A 1 758 ? 26.526 -26.310 9.430 1.00 81.81 758 GLU A O 1
ATOM 5984 N N . TYR A 1 759 ? 27.730 -27.256 11.100 1.00 87.00 759 TYR A N 1
ATOM 5985 C CA . TYR A 1 759 ? 27.647 -26.153 12.057 1.00 87.00 759 TYR A CA 1
ATOM 5986 C C . TYR A 1 759 ? 28.885 -25.256 11.984 1.00 87.00 759 TYR A C 1
ATOM 5988 O O . TYR A 1 759 ? 29.964 -25.703 11.592 1.00 87.00 759 TYR A O 1
ATOM 5996 N N . THR A 1 760 ? 28.732 -23.997 12.398 1.00 92.25 760 THR A N 1
ATOM 5997 C CA . THR A 1 760 ? 29.854 -23.072 12.612 1.00 92.25 760 THR A CA 1
ATOM 5998 C C . THR A 1 760 ? 30.832 -23.679 13.616 1.00 92.25 760 THR A C 1
ATOM 6000 O O . THR A 1 760 ? 30.410 -24.188 14.661 1.00 92.25 760 THR A O 1
ATOM 6003 N N . LYS A 1 761 ? 32.130 -23.621 13.303 1.00 94.06 761 LYS A N 1
ATOM 6004 C CA . LYS A 1 761 ? 33.203 -24.190 14.129 1.00 94.06 761 LYS A CA 1
ATOM 6005 C C . LYS A 1 761 ? 34.017 -23.088 14.800 1.00 94.06 761 LYS A C 1
ATOM 6007 O O . LYS A 1 761 ? 34.170 -21.991 14.263 1.00 94.06 761 LYS A O 1
ATOM 6012 N N . PHE A 1 762 ? 34.566 -23.407 15.963 1.00 95.75 762 PHE A N 1
ATOM 6013 C CA . PHE A 1 762 ? 35.418 -22.523 16.745 1.00 95.75 762 PHE A CA 1
ATOM 6014 C C . PHE A 1 762 ? 36.611 -23.309 17.279 1.00 95.75 762 PHE A C 1
ATOM 6016 O O . PHE A 1 762 ? 36.484 -24.086 18.219 1.00 95.75 762 PHE A O 1
ATOM 6023 N N . GLU A 1 763 ? 37.759 -23.164 16.629 1.00 95.31 763 GLU A N 1
ATOM 6024 C CA . GLU A 1 763 ? 39.004 -23.834 17.007 1.00 95.31 763 GLU A CA 1
ATOM 6025 C C . GLU A 1 763 ? 39.754 -22.952 18.009 1.00 95.31 763 GLU A C 1
ATOM 6027 O O . GLU A 1 763 ? 40.046 -21.800 17.696 1.00 95.31 763 GLU A O 1
ATOM 6032 N N . VAL A 1 764 ? 40.084 -23.466 19.195 1.00 94.25 764 VAL A N 1
ATOM 6033 C CA . VAL A 1 764 ? 40.789 -22.709 20.244 1.00 94.25 764 VAL A CA 1
ATOM 6034 C C . VAL A 1 764 ? 42.060 -23.449 20.646 1.00 94.25 764 VAL A C 1
ATOM 6036 O O . VAL A 1 764 ? 42.021 -24.634 20.975 1.00 94.25 764 VAL A O 1
ATOM 6039 N N . THR A 1 765 ? 43.200 -22.755 20.629 1.00 94.44 765 THR A N 1
ATOM 6040 C CA . THR A 1 765 ? 44.502 -23.333 20.995 1.00 94.44 765 THR A CA 1
ATOM 6041 C C . THR A 1 765 ? 44.646 -23.457 22.517 1.00 94.44 765 THR A C 1
ATOM 6043 O O . THR A 1 765 ? 43.922 -22.788 23.261 1.00 94.44 765 THR A O 1
ATOM 6046 N N . PRO A 1 766 ? 45.605 -24.245 23.039 1.00 90.12 766 PRO A N 1
ATOM 6047 C CA . PRO A 1 766 ? 45.900 -24.298 24.476 1.00 90.12 766 PRO A CA 1
ATOM 6048 C C . PRO A 1 766 ? 46.129 -22.928 25.130 1.00 90.12 766 PRO A C 1
ATOM 6050 O O . PRO A 1 766 ? 45.746 -22.718 26.278 1.00 90.12 766 PRO A O 1
ATOM 6053 N N . ALA A 1 767 ? 46.739 -21.984 24.403 1.00 88.19 767 ALA A N 1
ATOM 6054 C CA . ALA A 1 767 ? 46.937 -20.612 24.870 1.00 88.19 767 ALA A CA 1
ATOM 6055 C C . ALA A 1 767 ? 45.644 -19.780 24.800 1.00 88.19 767 ALA A C 1
ATOM 6057 O O . ALA A 1 767 ? 45.402 -18.953 25.672 1.00 88.19 767 ALA A O 1
ATOM 6058 N N . GLY A 1 768 ? 44.786 -20.019 23.801 1.00 91.56 768 GLY A N 1
ATOM 6059 C CA . GLY A 1 768 ? 43.480 -19.361 23.694 1.00 91.56 768 GLY A CA 1
ATOM 6060 C C . GLY A 1 768 ? 42.534 -19.686 24.851 1.00 91.56 768 GLY A C 1
ATOM 6061 O O . GLY A 1 768 ? 41.748 -18.832 25.250 1.00 91.56 768 GLY A O 1
ATOM 6062 N N . HIS A 1 769 ? 42.652 -20.874 25.451 1.00 90.06 769 HIS A N 1
ATOM 6063 C CA . HIS A 1 769 ? 41.821 -21.274 26.591 1.00 90.06 769 HIS A CA 1
ATOM 6064 C C . HIS A 1 769 ? 42.037 -20.423 27.854 1.00 90.06 769 HIS A C 1
ATOM 6066 O O . HIS A 1 769 ? 41.143 -20.369 28.693 1.00 90.06 769 HIS A O 1
ATOM 6072 N N . GLU A 1 770 ? 43.171 -19.725 27.985 1.00 87.69 770 GLU A N 1
ATOM 6073 C CA . GLU A 1 770 ? 43.426 -18.806 29.109 1.00 87.69 770 GLU A CA 1
ATOM 6074 C C . GLU A 1 770 ? 42.586 -17.524 29.028 1.00 87.69 770 GLU A C 1
ATOM 6076 O O . GLU A 1 770 ? 42.326 -16.881 30.040 1.00 87.69 770 GLU A O 1
ATOM 6081 N N . VAL A 1 771 ? 42.147 -17.164 27.822 1.00 92.00 771 VAL A N 1
ATOM 6082 C CA . VAL A 1 771 ? 41.381 -15.945 27.523 1.00 92.00 771 VAL A CA 1
ATOM 6083 C C . VAL A 1 771 ? 40.107 -16.283 26.742 1.00 92.00 771 VAL A C 1
ATOM 6085 O O . VAL A 1 771 ? 39.639 -15.504 25.914 1.00 92.00 771 VAL A O 1
ATOM 6088 N N . PHE A 1 772 ? 39.546 -17.475 26.983 1.00 93.50 772 PHE A N 1
ATOM 6089 C CA . PHE A 1 772 ? 38.443 -18.032 26.193 1.00 93.50 772 PHE A CA 1
ATOM 6090 C C . PHE A 1 772 ? 37.229 -17.101 26.158 1.00 93.50 772 PHE A C 1
ATOM 6092 O O . PHE A 1 772 ? 36.653 -16.894 25.094 1.00 93.50 772 PHE A O 1
ATOM 6099 N N . ASP A 1 773 ? 36.864 -16.519 27.305 1.00 93.69 773 ASP A N 1
ATOM 6100 C CA . ASP A 1 773 ? 35.709 -15.624 27.423 1.00 93.69 773 ASP A CA 1
ATOM 6101 C C . ASP A 1 773 ? 35.862 -14.391 26.517 1.00 93.69 773 ASP A C 1
ATOM 6103 O O . ASP A 1 773 ? 34.932 -14.051 25.786 1.00 93.69 773 ASP A O 1
ATOM 6107 N N . ASP A 1 774 ? 37.056 -13.786 26.486 1.00 94.06 774 ASP A N 1
ATOM 6108 C CA . ASP A 1 774 ? 37.385 -12.646 25.623 1.00 94.06 774 ASP A CA 1
ATOM 6109 C C . ASP A 1 774 ? 37.341 -13.015 24.136 1.00 94.06 774 ASP A C 1
ATOM 6111 O O . ASP A 1 774 ? 36.803 -12.266 23.316 1.00 94.06 774 ASP A O 1
ATOM 6115 N N . ILE A 1 775 ? 37.894 -14.174 23.765 1.00 95.75 775 ILE A N 1
ATOM 6116 C CA . ILE A 1 775 ? 37.873 -14.639 22.374 1.00 95.75 775 ILE A CA 1
ATOM 6117 C C . ILE A 1 775 ? 36.429 -14.939 21.952 1.00 95.75 775 ILE A C 1
ATOM 6119 O O . ILE A 1 775 ? 36.015 -14.528 20.872 1.00 95.75 775 ILE A O 1
ATOM 6123 N N . LEU A 1 776 ? 35.643 -15.620 22.786 1.00 96.25 776 LEU A N 1
ATOM 6124 C CA . LEU A 1 776 ? 34.274 -16.006 22.450 1.00 96.25 776 LEU A CA 1
ATOM 6125 C C . LEU A 1 776 ? 33.372 -14.782 22.254 1.00 96.25 776 LEU A C 1
ATOM 6127 O O . LEU A 1 776 ? 32.694 -14.691 21.230 1.00 96.25 776 LEU A O 1
ATOM 6131 N N . ILE A 1 777 ? 33.374 -13.834 23.199 1.00 95.50 777 ILE A N 1
ATOM 6132 C CA . ILE A 1 777 ? 32.515 -12.647 23.100 1.00 95.50 777 ILE A CA 1
ATOM 6133 C C . ILE A 1 777 ? 32.913 -11.770 21.908 1.00 95.50 777 ILE A C 1
ATOM 6135 O O . ILE A 1 777 ? 32.051 -11.372 21.124 1.00 95.50 777 ILE A O 1
ATOM 6139 N N . SER A 1 778 ? 34.215 -11.547 21.695 1.00 96.19 778 SER A N 1
ATOM 6140 C CA . SER A 1 778 ? 34.690 -10.742 20.567 1.00 96.19 778 SER A CA 1
ATOM 6141 C C . SER A 1 778 ? 34.429 -11.414 19.214 1.00 96.19 778 SER A C 1
ATOM 6143 O O . SER A 1 778 ? 34.037 -10.725 18.274 1.00 96.19 778 SER A O 1
ATOM 6145 N N . ALA A 1 779 ? 34.540 -12.744 19.111 1.00 95.75 779 ALA A N 1
ATOM 6146 C CA . ALA A 1 779 ? 34.201 -13.491 17.897 1.00 95.75 779 ALA A CA 1
ATOM 6147 C C . ALA A 1 779 ? 32.719 -13.346 17.519 1.00 95.75 779 ALA A C 1
ATOM 6149 O O . ALA A 1 779 ? 32.396 -13.105 16.356 1.00 95.75 779 ALA A O 1
ATOM 6150 N N . LEU A 1 780 ? 31.819 -13.468 18.502 1.00 95.38 780 LEU A N 1
ATOM 6151 C CA . LEU A 1 780 ? 30.376 -13.348 18.282 1.00 95.38 780 LEU A CA 1
ATOM 6152 C C . LEU A 1 780 ? 29.977 -11.926 17.870 1.00 95.38 780 LEU A C 1
ATOM 6154 O O . LEU A 1 780 ? 29.157 -11.770 16.965 1.00 95.38 780 LEU A O 1
ATOM 6158 N N . ILE A 1 781 ? 30.588 -10.899 18.473 1.00 93.94 781 ILE A N 1
ATOM 6159 C CA . ILE A 1 781 ? 30.383 -9.501 18.069 1.00 93.94 781 ILE A CA 1
ATOM 6160 C C . ILE A 1 781 ? 30.875 -9.282 16.631 1.00 93.94 781 ILE A C 1
ATOM 6162 O O . ILE A 1 781 ? 30.141 -8.720 15.819 1.00 93.94 781 ILE A O 1
ATOM 6166 N N . ILE A 1 782 ? 32.084 -9.748 16.290 1.00 91.94 782 ILE A N 1
ATOM 6167 C CA . ILE A 1 782 ? 32.654 -9.605 14.939 1.00 91.94 782 ILE A CA 1
ATOM 6168 C C . ILE A 1 782 ? 31.763 -10.276 13.896 1.00 91.94 782 ILE A C 1
ATOM 6170 O O . ILE A 1 782 ? 31.442 -9.653 12.885 1.00 91.94 782 ILE A O 1
ATOM 6174 N N . GLU A 1 783 ? 31.330 -11.515 14.136 1.00 90.19 783 GLU A N 1
ATOM 6175 C CA . GLU A 1 783 ? 30.467 -12.221 13.189 1.00 90.19 783 GLU A CA 1
ATOM 6176 C C . GLU A 1 783 ? 29.129 -11.497 13.020 1.00 90.19 783 GLU A C 1
ATOM 6178 O O . GLU A 1 783 ? 28.671 -11.304 11.894 1.00 90.19 783 GLU A O 1
ATOM 6183 N N . ARG A 1 784 ? 28.540 -11.008 14.118 1.00 86.19 784 ARG A N 1
ATOM 6184 C CA . ARG A 1 784 ? 27.288 -10.249 14.074 1.00 86.19 784 ARG A CA 1
ATOM 6185 C C . ARG A 1 784 ? 27.440 -8.940 13.295 1.00 86.19 784 ARG A C 1
ATOM 6187 O O . ARG A 1 784 ? 26.553 -8.613 12.512 1.00 86.19 784 ARG A O 1
ATOM 6194 N N . LEU A 1 785 ? 28.558 -8.226 13.448 1.00 83.81 785 LEU A N 1
ATOM 6195 C CA . LEU A 1 785 ? 28.876 -7.033 12.653 1.00 83.81 785 LEU A CA 1
ATOM 6196 C C . LEU A 1 785 ? 29.087 -7.367 11.169 1.00 83.81 785 LEU A C 1
ATOM 6198 O O . LEU A 1 785 ? 28.620 -6.618 10.316 1.00 83.81 785 LEU A O 1
ATOM 6202 N N . ARG A 1 786 ? 29.744 -8.490 10.856 1.00 81.25 786 ARG A N 1
ATOM 6203 C CA . ARG A 1 786 ? 30.020 -8.940 9.482 1.00 81.25 786 ARG A CA 1
ATOM 6204 C C . ARG A 1 786 ? 28.750 -9.343 8.731 1.00 81.25 786 ARG A C 1
ATOM 6206 O O . ARG A 1 786 ? 28.647 -9.073 7.541 1.00 81.25 786 ARG A O 1
ATOM 6213 N N . THR A 1 787 ? 27.788 -9.976 9.406 1.00 72.62 787 THR A N 1
ATOM 6214 C CA . THR A 1 787 ? 26.525 -10.428 8.793 1.00 72.62 787 THR A CA 1
ATOM 6215 C C . THR A 1 787 ? 25.403 -9.389 8.829 1.00 72.62 787 THR A C 1
ATOM 6217 O O . THR A 1 787 ? 24.430 -9.539 8.100 1.00 72.62 787 THR A O 1
ATOM 6220 N N . ASN A 1 788 ? 25.517 -8.354 9.670 1.00 63.41 788 ASN A N 1
ATOM 6221 C CA . ASN A 1 788 ? 24.617 -7.190 9.677 1.00 63.41 788 ASN A CA 1
ATOM 6222 C C . ASN A 1 788 ? 25.094 -6.066 8.727 1.00 63.41 788 ASN A C 1
ATOM 6224 O O . ASN A 1 788 ? 24.511 -4.977 8.733 1.00 63.41 788 ASN A O 1
ATOM 6228 N N . ALA A 1 789 ? 26.195 -6.278 7.992 1.00 40.00 789 ALA A N 1
ATOM 6229 C CA . ALA A 1 789 ? 26.840 -5.269 7.156 1.00 40.00 789 ALA A CA 1
ATOM 6230 C C . ALA A 1 789 ? 26.133 -5.041 5.816 1.00 40.00 789 ALA A C 1
ATOM 6232 O O . ALA A 1 789 ? 25.780 -6.036 5.153 1.00 40.00 789 ALA A O 1
#

Sequence (789 aa):
MVPSLPLDVLVHILYQIPPSRDLDSISVRTIVQCSLTNTLFREAAAIPALWQQHYQVRYLHANEASEGQRKAETNGNWKLMYAARRMIDMKVLKHLDSIVMKRVGRYDHANALTKFLFDAWDVLEIETGMVDSSRHLKIREFGERHSLSATRVYWASAVLASIGQTYAVGLWSSLRLGNNSVPFVQAFSSISCFFGKHPDEISSMLISLNSRCKSYLSRLNIPLSHTDPNYDSKKLCILICDFMSNEGYGPVVHFPVRVLVHISVPDPEVDDFYVDVFGSQTILTLRDDIPAILARQGIQADSMMHYISPSGAASMLLRNGRNILSSLNIPATPLSLIRPSALLALTIFLVLTGGGRLVIQLMSQAEPLDCATFITEALIPSLDGAGKVQDDLHQASQKGLEEEAISAQEIKLRSPEETVHHFVGMLFEHKRYNYTALITGWDPVCKASESWIKEMKVLDLPRGRDQPFYHVVCMDSSSRYVAEDNIKPLLSASNELLIQMCQNIAILPKLFTGVLTKPKTRSTELRNVPLEEQRASPPPTVTMIITDTETNETLKPPIQHIQPSISRSTSRTPSESRVPPPVHPSIHYGSESPVTPPGYAATTKPTESITYIFEPRPAENAMLLRPAETGGREARPPYYISVTLNCFTPSSHITSIRKYERQGELVGDFEIAAKESKNVSTVYFRGYENPIEEVLVPRLFRNQWTWKPTETHLVLYWDDSAGGNSIACFKSKDKTNTNLLAKFIPRSHMRKPGREIEYTKFEVTPAGHEVFDDILISALIIERLRTNA

InterPro domains:
  IPR011722 Hemimethylated DNA-binding domain [PF08755] (420-492)
  IPR011722 Hemimethylated DNA-binding domain [SM00992] (419-520)
  IPR011722 Hemimethylated DNA-binding domain [TIGR02097] (422-488)
  IPR036047 F-box-like domain superfamily [SSF81383] (3-89)
  IPR036623 Hemimethylated DNA-binding domain superfamily [G3DSA:2.30.30.390] (419-511)
  IPR036623 Hemimethylated DNA-binding domain superfamily [SSF141255] (422-492)
  IPR046528 Domain of unknown function DUF6593 [PF20236] (639-786)
  IPR053189 Chloroplast Clp protease adapter protein ClpF [PTHR48439] (383-488)